Protein AF-A0A7C1WKR4-F1 (afdb_monomer_lite)

Foldseek 3Di:
DDDDDDDVVVVVVVVVCVVVVVVVVVVVVPLDPAAWELAQCVDPCCPDSNNPCLQQPDDPCGRLNSVCVPVVQLVVCCVVLADLLSVADPVCNRCLCQQQPTRPDHQDDRHAQSNQVSSPANGPVRDACVSRVQDQDAPSVVDDQCVQQVCCPPSYDDPPHDRRDDADNQPVSRDPDPLNPLAPDRLCVFQNRNDDSVHTDDDADPLAHCAALSVPDDPCVVAPCDDLRHNSNDPPDDPDDRDDPVVPDDDPDDPVVCVVQVHLCQQDPPNDNDSPRRLVRDDLVVVVVVVDRQDAPRRPDDPCVQDPPDPDDSCVVQPDDDLQPCCSPDPDLQNCPVPPDGQVVFAPSRGRPPTPCALVVCCVDPARQAACSSVDDQCLQQPAPDPSGRGHNPDTDDDPVVNADDLCPPVDDDDPQRNDPPPLVSFADPNGRVHGFQDLPDDAPPVRHRPPPTRDDDCPPHDDDADAPRVNDDPCLQPVVSPPPDPPNDRDDDDDPDDDLPPDDPVPRPPPQPPPDPVSRDPDLQLCPCVVPPPPLVQFADSNGRPGGPPDDAPVVVVDHQDAVRVVDDPCLQFPADDCDDDSDHRTDHSCVVQVDDPVAPVSNDPDQQQCPLVDFPAPVSVVQDHLCCQADSNGRVHGPDDDQCCRGPVAHADPVRVPDDPCLQFPAVVVVCVVPVDDPPDDHHRTHDQQDRAPVSRDPDLQVCLCCPPPVHPRVCCQAPSVGDGPDACCPHHPAHDDPVRVPDDPCLQFPWDQDPVRDTGTDPPDFDRDPCCRPNPPVPDDDDDDDD

Sequence (790 aa):
MSPGRVDPKLLLVLLSVAAVGWLIWSDLERTSPGPISRTHAAVAELRGSDGCEACHGTGADGMPNACKACHDEVAHDFEAVEGLHGLLDAKLAGDCGACHVEHHGLSFPLVTERSFELAGARGPEDFDHAVLEFELVGRHAELGCAECHEHADDPLLVEGTHRFVGFTQDCASCHEDPHEGRMVRGCAECHGQERPFEEVASFEHETVSLEGAHAGLSCSECHPAEGIHSVIELGATSDVTERGCEDCHESEHSPDFLASAGGCATCHAASDGDFGGHAERMPIASHAASGFALEAPHADLECAACHARAPASFEERFPGRSADACAVCHEDPHAGEFAPRACLECHARDAFRPSLFDVRDHDQTAFPLL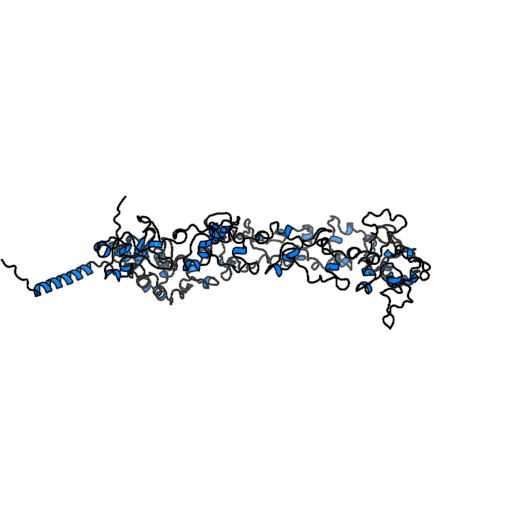DSHRDADCVACHERAQDDAPAEFWNTPTDCAACHADAHIGKLVASEAIPDPRDCSVCHRPTHFADVLGGPDAPLDREGGRDDRLPFLHDRDTAFALRGEHRDAACSACHPEHLRANEAGRRFGFAQRLGNAQALPPAARPVERDFTNCASCHIDPHWGVFDAVRGGCASCHTEDSFAAAADDFEHARSGFELTGAHARAECASCHPAVASPPEGARPFARASEVFPGPKDDCSTCHADPHGGAFRNATSELARESGGCARCHTTESFHDLANPFDHLAWTGYPLSPEHAELACVACHVPKERVARYLGGDPAVGISTHGPVAGRSCEDCHLDPHAGQFEDSPRGSDCARCHLDEGGLGFDHDRDSRFALDETHAKLSCDACHLPWPMADGSQVVRYRPLGTTCEACHGPVGRGRGEGGGR

Radius of gyration: 52.67 Å; chains: 1; bounding box: 110×67×175 Å

Structure (mmCIF, N/CA/C/O backbone):
data_AF-A0A7C1WKR4-F1
#
_entry.id   AF-A0A7C1WKR4-F1
#
loop_
_atom_site.group_PDB
_atom_site.id
_atom_site.type_symbol
_atom_site.label_atom_id
_atom_site.label_alt_id
_atom_site.label_comp_id
_atom_site.label_asym_id
_atom_site.label_entity_id
_atom_site.label_seq_id
_atom_site.pdbx_PDB_ins_code
_atom_site.Cartn_x
_atom_site.Cartn_y
_atom_site.Cartn_z
_atom_site.occupancy
_atom_site.B_iso_or_equiv
_atom_site.auth_seq_id
_atom_site.auth_comp_id
_atom_site.auth_asym_id
_atom_site.auth_atom_id
_atom_site.pdbx_PDB_model_num
ATOM 1 N N . MET A 1 1 ? -33.738 -16.006 108.420 1.00 40.41 1 MET A N 1
ATOM 2 C CA . MET A 1 1 ? -34.864 -16.102 107.467 1.00 40.41 1 MET A CA 1
ATOM 3 C C . MET A 1 1 ? -34.329 -16.819 106.239 1.00 40.41 1 MET A C 1
ATOM 5 O O . MET A 1 1 ? -33.486 -16.254 105.560 1.00 40.41 1 MET A O 1
ATOM 9 N N . SER A 1 2 ? -34.677 -18.095 106.048 1.00 45.25 2 SER A N 1
ATOM 10 C CA . SER A 1 2 ? -34.194 -18.881 104.902 1.00 45.25 2 SER A CA 1
ATOM 11 C C . SER A 1 2 ? -34.917 -18.438 103.628 1.00 45.25 2 SER A C 1
ATOM 13 O O . SER A 1 2 ? -36.146 -18.358 103.661 1.00 45.25 2 SER A O 1
ATOM 15 N N . PRO A 1 3 ? -34.204 -18.157 102.525 1.00 54.25 3 PRO A N 1
ATOM 16 C CA . PRO A 1 3 ? -34.841 -17.811 101.264 1.00 54.25 3 PRO A CA 1
ATOM 17 C C . PRO A 1 3 ? -35.570 -19.045 100.719 1.00 54.25 3 PRO A C 1
ATOM 19 O O . PRO A 1 3 ? -35.008 -20.142 100.650 1.00 54.25 3 PRO A O 1
ATOM 22 N N . GLY A 1 4 ? -36.855 -18.874 100.407 1.00 57.91 4 GLY A N 1
ATOM 23 C CA . GLY A 1 4 ? -37.711 -19.926 99.870 1.00 57.91 4 GLY A CA 1
ATOM 24 C C . GLY A 1 4 ? -37.169 -20.443 98.541 1.00 57.91 4 GLY A C 1
ATOM 25 O O . GLY A 1 4 ? -36.862 -19.664 97.642 1.00 57.91 4 GLY A O 1
ATOM 26 N N . ARG A 1 5 ? -37.041 -21.768 98.424 1.00 67.44 5 ARG A N 1
ATOM 27 C CA . ARG A 1 5 ? -36.711 -22.435 97.161 1.00 67.44 5 ARG A CA 1
ATOM 28 C C . ARG A 1 5 ? -37.882 -22.249 96.197 1.00 67.44 5 ARG A C 1
ATOM 30 O O . ARG A 1 5 ? -38.985 -22.701 96.489 1.00 67.44 5 ARG A O 1
ATOM 37 N N . VAL A 1 6 ? -37.635 -21.574 95.080 1.00 71.44 6 VAL A N 1
ATOM 38 C CA . VAL A 1 6 ? -38.601 -21.432 93.984 1.00 71.44 6 VAL A CA 1
ATOM 39 C C . VAL A 1 6 ? -38.794 -22.804 93.329 1.00 71.44 6 VAL A C 1
ATOM 41 O O . VAL A 1 6 ? -37.818 -23.524 93.117 1.00 71.44 6 VAL A O 1
ATOM 44 N N . ASP A 1 7 ? -40.044 -23.185 93.051 1.00 80.62 7 ASP A N 1
ATOM 45 C CA . ASP A 1 7 ? -40.374 -24.458 92.401 1.00 80.62 7 ASP A CA 1
ATOM 46 C C . ASP A 1 7 ? -39.732 -24.507 90.997 1.00 80.62 7 ASP A C 1
ATOM 48 O O . ASP A 1 7 ? -40.023 -23.637 90.167 1.00 80.62 7 ASP A O 1
ATOM 52 N N . PRO A 1 8 ? -38.872 -25.500 90.701 1.00 79.44 8 PRO A N 1
ATOM 53 C CA . PRO A 1 8 ? -38.199 -25.616 89.410 1.00 79.44 8 PRO A CA 1
ATOM 54 C C . PRO A 1 8 ? -39.169 -25.724 88.226 1.00 79.44 8 PRO A C 1
ATOM 56 O O . PRO A 1 8 ? -38.811 -25.318 87.123 1.00 79.44 8 PRO A O 1
ATOM 59 N N . LYS A 1 9 ? -40.408 -26.194 88.431 1.00 82.19 9 LYS A N 1
ATOM 60 C CA . LYS A 1 9 ? -41.439 -26.197 87.380 1.00 82.19 9 LYS A CA 1
ATOM 61 C C . LYS A 1 9 ? -41.908 -24.787 87.037 1.00 82.19 9 LYS A C 1
ATOM 63 O O . LYS A 1 9 ? -42.108 -24.481 85.867 1.00 82.19 9 LYS A O 1
ATOM 68 N N . LEU A 1 10 ? -42.041 -23.922 88.043 1.00 81.94 10 LEU A N 1
ATOM 69 C CA . LEU A 1 10 ? -42.400 -22.519 87.843 1.00 81.94 10 LEU A CA 1
ATOM 70 C C . LEU A 1 10 ? -41.280 -21.779 87.100 1.00 81.94 10 LEU A C 1
ATOM 72 O O . LEU A 1 10 ? -41.551 -20.978 86.213 1.00 81.94 10 LEU A O 1
ATOM 76 N N . LEU A 1 11 ? -40.023 -22.104 87.417 1.00 83.44 11 LEU A N 1
ATOM 77 C CA . LEU A 1 11 ? -38.851 -21.538 86.749 1.00 83.44 11 LEU A CA 1
ATOM 78 C C . LEU A 1 11 ? -38.791 -21.942 85.265 1.00 83.44 11 LEU A C 1
ATOM 80 O O . LEU A 1 11 ? -38.530 -21.104 84.411 1.00 83.44 11 LEU A O 1
ATOM 84 N N . LEU A 1 12 ? -39.107 -23.201 84.950 1.00 87.81 12 LEU A N 1
ATOM 85 C CA . LEU A 1 12 ? -39.159 -23.712 83.575 1.00 87.81 12 LEU A CA 1
ATOM 86 C C . LEU A 1 12 ? -40.286 -23.074 82.754 1.00 87.81 12 LEU A C 1
ATOM 88 O O . LEU A 1 12 ? -40.074 -22.722 81.595 1.00 87.81 12 LEU A O 1
ATOM 92 N N . VAL A 1 13 ? -41.462 -22.875 83.356 1.00 90.50 13 VAL A N 1
ATOM 93 C CA . VAL A 1 13 ? -42.577 -22.164 82.709 1.00 90.50 13 VAL A CA 1
ATOM 94 C C . VAL A 1 13 ? -42.207 -20.704 82.451 1.00 90.50 13 VAL A C 1
ATOM 96 O O . VAL A 1 13 ? -42.416 -20.221 81.344 1.00 90.50 13 VAL A O 1
ATOM 99 N N . LEU A 1 14 ? -41.598 -20.015 83.421 1.00 89.44 14 LEU A N 1
ATOM 100 C CA . LEU A 1 14 ? -41.166 -18.624 83.252 1.00 89.44 14 LEU A CA 1
ATOM 101 C C . LEU A 1 14 ? -40.075 -18.478 82.185 1.00 89.44 14 LEU A C 1
ATOM 103 O O . LEU A 1 14 ? -40.154 -17.564 81.372 1.00 89.44 14 LEU A O 1
ATOM 107 N N . LEU A 1 15 ? -39.107 -19.396 82.133 1.00 90.31 15 LEU A N 1
ATOM 108 C CA . LEU A 1 15 ? -38.083 -19.413 81.085 1.00 90.31 15 LEU A CA 1
ATOM 109 C C . LEU A 1 15 ? -38.676 -19.713 79.705 1.00 90.31 15 LEU A C 1
ATOM 111 O O . LEU A 1 15 ? -38.267 -19.100 78.727 1.00 90.31 15 LEU A O 1
ATOM 115 N N . SER A 1 16 ? -39.664 -20.605 79.621 1.00 88.69 16 SER A N 1
ATOM 116 C CA . SER A 1 16 ? -40.334 -20.924 78.353 1.00 88.69 16 SER A CA 1
ATOM 117 C C . SER A 1 16 ? -41.173 -19.748 77.851 1.00 88.69 16 SER A C 1
ATOM 119 O O . SER A 1 16 ? -41.120 -19.416 76.673 1.00 88.69 16 SER A O 1
ATOM 121 N N . VAL A 1 17 ? -41.903 -19.070 78.743 1.00 93.44 17 VAL A N 1
ATOM 122 C CA . VAL A 1 17 ? -42.664 -17.857 78.404 1.00 93.44 17 VAL A CA 1
ATOM 123 C C . VAL A 1 17 ? -41.726 -16.712 78.026 1.00 93.44 17 VAL A C 1
ATOM 125 O O . VAL A 1 17 ? -42.016 -15.996 77.075 1.00 93.44 17 VAL A O 1
ATOM 128 N N . ALA A 1 18 ? -40.587 -16.562 78.706 1.00 90.50 18 ALA A N 1
ATOM 129 C CA . ALA A 1 18 ? -39.575 -15.575 78.343 1.00 90.50 18 ALA A CA 1
ATOM 130 C C . ALA A 1 18 ? -38.926 -15.884 76.985 1.00 90.50 18 ALA A C 1
ATOM 132 O O . ALA A 1 18 ? -38.740 -14.971 76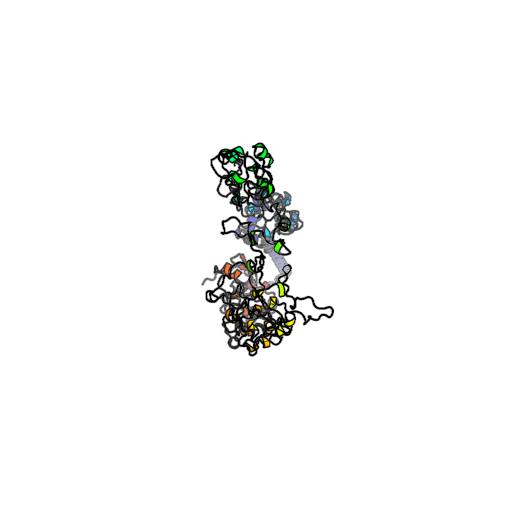.192 1.00 90.50 18 ALA A O 1
ATOM 133 N N . ALA A 1 19 ? -38.639 -17.154 76.682 1.00 90.94 19 ALA A N 1
ATOM 134 C CA . ALA A 1 19 ? -38.088 -17.566 75.393 1.00 90.94 19 ALA A CA 1
ATOM 135 C C . ALA A 1 19 ? -39.089 -17.360 74.247 1.00 90.94 19 ALA A C 1
ATOM 137 O O . ALA A 1 19 ? -38.728 -16.810 73.215 1.00 90.94 19 ALA A O 1
ATOM 138 N N . VAL A 1 20 ? -40.359 -17.734 74.437 1.00 90.44 20 VAL A N 1
ATOM 139 C CA . VAL A 1 20 ? -41.420 -17.478 73.447 1.00 90.44 20 VAL A CA 1
ATOM 140 C C . VAL A 1 20 ? -41.670 -15.978 73.297 1.00 90.44 20 VAL A C 1
ATOM 142 O O . VAL A 1 20 ? -41.800 -15.496 72.180 1.00 90.44 20 VAL A O 1
ATOM 145 N N . GLY A 1 21 ? -41.673 -15.223 74.398 1.00 90.38 21 GLY A N 1
ATOM 146 C CA . GLY A 1 21 ? -41.769 -13.765 74.369 1.00 90.38 21 GLY A CA 1
ATOM 147 C C . GLY A 1 21 ? -40.599 -13.114 73.630 1.00 90.38 21 GLY A C 1
ATOM 148 O O . GLY A 1 21 ? -40.821 -12.192 72.857 1.00 90.38 21 GLY A O 1
ATOM 149 N N . TRP A 1 22 ? -39.378 -13.628 73.805 1.00 84.56 22 TRP A N 1
ATOM 150 C CA . TRP A 1 22 ? -38.188 -13.171 73.087 1.00 84.56 22 TRP A CA 1
ATOM 151 C C . TRP A 1 22 ? -38.237 -13.523 71.598 1.00 84.56 22 TRP A C 1
ATOM 153 O O . TRP A 1 22 ? -37.890 -12.686 70.778 1.00 84.56 22 TRP A O 1
ATOM 163 N N . LEU A 1 23 ? -38.726 -14.711 71.234 1.00 80.06 23 LEU A N 1
ATOM 164 C CA . LEU A 1 23 ? -38.919 -15.090 69.831 1.00 80.06 23 LEU A CA 1
ATOM 165 C C . LEU A 1 23 ? -39.995 -14.236 69.152 1.00 80.06 23 LEU A C 1
ATOM 167 O O . LEU A 1 23 ? -39.777 -13.779 68.040 1.00 80.06 23 LEU A O 1
ATOM 171 N N . ILE A 1 24 ? -41.119 -13.973 69.826 1.00 80.12 24 ILE A N 1
ATOM 172 C CA . ILE A 1 24 ? -42.172 -13.082 69.314 1.00 80.12 24 ILE A CA 1
ATOM 173 C C . ILE A 1 24 ? -41.640 -11.652 69.178 1.00 80.12 24 ILE A C 1
ATOM 175 O O . ILE A 1 24 ? -41.894 -11.002 68.174 1.00 80.12 24 ILE A O 1
ATOM 179 N N . TRP A 1 25 ? -40.884 -11.161 70.160 1.00 78.50 25 TRP A N 1
ATOM 180 C CA . TRP A 1 25 ? -40.265 -9.838 70.093 1.00 78.50 25 TRP A CA 1
ATOM 181 C C . TRP A 1 25 ? -39.230 -9.747 68.962 1.00 78.50 25 TRP A C 1
ATOM 183 O O . TRP A 1 25 ? -39.280 -8.808 68.179 1.00 78.50 25 TRP A O 1
ATOM 193 N N . SER A 1 26 ? -38.378 -10.764 68.800 1.00 69.88 26 SER A N 1
ATOM 194 C CA . SER A 1 26 ? -37.394 -10.841 67.716 1.00 69.88 26 SER A CA 1
ATOM 195 C C . SER A 1 26 ? -38.035 -10.947 66.331 1.00 69.88 26 SER A C 1
ATOM 197 O O . SER A 1 26 ? -37.458 -10.442 65.374 1.00 69.88 26 SER A O 1
ATOM 199 N N . ASP A 1 27 ? -39.185 -11.611 66.202 1.00 69.88 27 ASP A N 1
ATOM 200 C CA . ASP A 1 27 ? -39.934 -11.710 64.944 1.00 69.88 27 ASP A CA 1
ATOM 201 C C . ASP A 1 27 ? -40.636 -10.386 64.610 1.00 69.88 27 ASP A C 1
ATOM 203 O O . ASP A 1 27 ? -40.574 -9.922 63.477 1.00 69.88 27 ASP A O 1
ATOM 207 N N . LEU A 1 28 ? -41.196 -9.708 65.619 1.00 69.44 28 LEU A N 1
ATOM 208 C CA . LEU A 1 28 ? -41.758 -8.359 65.482 1.00 69.44 28 LEU A CA 1
ATOM 209 C C . LEU A 1 28 ? -40.693 -7.287 65.183 1.00 69.44 28 LEU A C 1
ATOM 211 O O . LEU A 1 28 ? -41.037 -6.228 64.664 1.00 69.44 28 LEU A O 1
ATOM 215 N N . GLU A 1 29 ? -39.420 -7.550 65.490 1.00 64.50 29 GLU A N 1
ATOM 216 C CA . GLU A 1 29 ? -38.280 -6.687 65.150 1.00 64.50 29 GLU A CA 1
ATOM 217 C C . GLU A 1 29 ? -37.620 -7.025 63.798 1.00 64.50 29 GLU A C 1
ATOM 219 O O . GLU A 1 29 ? -36.770 -6.261 63.335 1.00 64.50 29 GLU A O 1
ATOM 224 N N . ARG A 1 30 ? -37.998 -8.123 63.117 1.00 59.72 30 ARG A N 1
ATOM 225 C CA . ARG A 1 30 ? -37.517 -8.397 61.749 1.00 59.72 30 ARG A CA 1
ATOM 226 C C . ARG A 1 30 ? -38.228 -7.478 60.758 1.00 59.72 30 ARG A C 1
ATOM 228 O O . ARG A 1 30 ? -39.345 -7.742 60.333 1.00 59.72 30 ARG A O 1
ATOM 235 N N . THR A 1 31 ? -37.539 -6.419 60.348 1.00 63.53 31 THR A N 1
ATOM 236 C CA . THR A 1 31 ? -38.039 -5.412 59.398 1.00 63.53 31 THR A CA 1
ATOM 237 C C . THR A 1 31 ? -37.818 -5.769 57.922 1.00 63.53 31 THR A C 1
ATOM 239 O O . THR A 1 31 ? -38.382 -5.106 57.061 1.00 63.53 31 THR A O 1
ATOM 242 N N . SER A 1 32 ? -37.040 -6.815 57.600 1.00 68.31 32 SER A N 1
ATOM 243 C CA . SER A 1 32 ? -36.765 -7.239 56.215 1.00 68.31 32 SER A CA 1
ATOM 244 C C . SER A 1 32 ? -36.593 -8.768 56.069 1.00 68.31 32 SER A C 1
ATOM 246 O O . SER A 1 32 ? -36.019 -9.401 56.968 1.00 68.31 32 SER A O 1
ATOM 248 N N . PRO A 1 33 ? -37.036 -9.382 54.946 1.00 73.94 33 PRO A N 1
ATOM 249 C CA . PRO A 1 33 ? -36.827 -10.804 54.639 1.00 73.94 33 PRO A CA 1
ATOM 250 C C . PRO A 1 33 ? -35.350 -11.213 54.493 1.00 73.94 33 PRO A C 1
ATOM 252 O O . PRO A 1 33 ? -35.004 -12.360 54.781 1.00 73.94 33 PRO A O 1
ATOM 255 N N . GLY A 1 34 ? -34.479 -10.280 54.090 1.00 79.06 34 GLY A N 1
ATOM 256 C CA . GLY A 1 34 ? -33.060 -10.509 53.799 1.00 79.06 34 GLY A CA 1
ATOM 257 C C . GLY A 1 34 ? -32.355 -9.246 53.273 1.00 79.06 34 GLY A C 1
ATOM 258 O O . GLY A 1 34 ? -33.020 -8.233 53.032 1.00 79.06 34 GLY A O 1
ATOM 259 N N . PRO A 1 35 ? -31.014 -9.253 53.121 1.00 84.00 35 PRO A N 1
ATOM 260 C CA . PRO A 1 35 ? -30.279 -8.115 52.573 1.00 84.00 35 PRO A CA 1
ATOM 261 C C . PRO A 1 35 ? -30.645 -7.892 51.106 1.00 84.00 35 PRO A C 1
ATOM 263 O O . PRO A 1 35 ? -30.761 -8.859 50.354 1.00 84.00 35 PRO A O 1
ATOM 266 N N . ILE A 1 36 ? -30.777 -6.630 50.710 1.00 87.44 36 ILE A N 1
ATOM 267 C CA . ILE A 1 36 ? -30.980 -6.256 49.309 1.00 87.44 36 ILE A CA 1
ATOM 268 C C . ILE A 1 36 ? -29.680 -6.390 48.491 1.00 87.44 36 ILE A C 1
ATOM 270 O O . ILE A 1 36 ? -28.592 -6.512 49.064 1.00 87.44 36 ILE A O 1
ATOM 274 N N . SER A 1 37 ? -29.800 -6.392 47.167 1.00 87.62 37 SER A N 1
ATOM 275 C CA . SER A 1 37 ? -28.725 -6.488 46.181 1.00 87.62 37 SER A CA 1
ATOM 276 C C . SER A 1 37 ? -27.714 -5.346 46.318 1.00 87.62 37 SER A C 1
ATOM 278 O O . SER A 1 37 ? -28.018 -4.281 46.862 1.00 87.62 37 SER A O 1
ATOM 280 N N . ARG A 1 38 ? -26.484 -5.545 45.822 1.00 86.31 38 ARG A N 1
ATOM 281 C CA . ARG A 1 38 ? -25.413 -4.532 45.900 1.00 86.31 38 ARG A CA 1
ATOM 282 C C . ARG A 1 38 ? -25.806 -3.208 45.250 1.00 86.31 38 ARG A C 1
ATOM 284 O O . ARG A 1 38 ? -25.469 -2.167 45.803 1.00 86.31 38 ARG A O 1
ATOM 291 N N . THR A 1 39 ? -26.529 -3.256 44.134 1.00 84.12 39 THR A N 1
ATOM 292 C CA . THR A 1 39 ? -26.962 -2.073 43.384 1.00 84.12 39 THR A CA 1
ATOM 293 C C . THR A 1 39 ? -27.892 -1.196 44.216 1.00 84.12 39 THR A C 1
ATOM 295 O O . THR A 1 39 ? -27.585 -0.032 44.449 1.00 84.12 39 THR A O 1
ATOM 298 N N . HIS A 1 40 ? -28.966 -1.753 44.782 1.00 87.25 40 HIS A N 1
ATOM 299 C CA . HIS A 1 40 ? -29.864 -0.970 45.638 1.00 87.25 40 HIS A CA 1
ATOM 300 C C . HIS A 1 40 ? -29.247 -0.644 47.003 1.00 87.25 40 HIS A C 1
ATOM 302 O O . HIS A 1 40 ? -29.483 0.430 47.548 1.00 87.25 40 HIS A O 1
ATOM 308 N N . ALA A 1 41 ? -28.390 -1.516 47.545 1.00 86.06 41 ALA A N 1
ATOM 309 C CA . ALA A 1 41 ? -27.642 -1.225 48.767 1.00 86.06 41 ALA A CA 1
ATOM 310 C C . ALA A 1 41 ? -26.617 -0.088 48.592 1.00 86.06 41 ALA A C 1
ATOM 312 O O . ALA A 1 41 ? -26.145 0.457 49.595 1.00 86.06 41 ALA A O 1
ATOM 313 N N . ALA A 1 42 ? -26.234 0.274 47.364 1.00 83.56 42 ALA A N 1
ATOM 314 C CA . ALA A 1 42 ? -25.363 1.416 47.098 1.00 83.56 42 ALA A CA 1
ATOM 315 C C . ALA A 1 42 ? -26.076 2.758 47.355 1.00 83.56 42 ALA A C 1
ATOM 317 O O . ALA A 1 42 ? -25.427 3.695 47.823 1.00 83.56 42 ALA A O 1
ATOM 318 N N . VAL A 1 43 ? -27.400 2.812 47.171 1.00 84.50 43 VAL A N 1
ATOM 319 C CA . VAL A 1 43 ? -28.240 4.001 47.383 1.00 84.50 43 VAL A CA 1
ATOM 320 C C . VAL A 1 43 ? -28.456 4.229 48.880 1.00 84.50 43 VAL A C 1
ATOM 322 O O . VAL A 1 43 ? -28.968 3.362 49.590 1.00 84.50 43 VAL A O 1
ATOM 325 N N . ALA A 1 44 ? -28.031 5.384 49.395 1.00 80.94 44 ALA A N 1
ATOM 326 C CA . ALA A 1 44 ? -27.998 5.646 50.833 1.00 80.94 44 ALA A CA 1
ATOM 327 C C . ALA A 1 44 ? -29.402 5.695 51.463 1.00 80.94 44 ALA A C 1
ATOM 329 O O . ALA A 1 44 ? -29.584 5.242 52.592 1.00 80.94 44 ALA A O 1
ATOM 330 N N . GLU A 1 45 ? -30.381 6.190 50.712 1.00 79.38 45 GLU A N 1
ATOM 331 C CA . GLU A 1 45 ? -31.787 6.370 51.076 1.00 79.38 45 GLU A CA 1
ATOM 332 C C . GLU A 1 45 ? -32.525 5.033 51.238 1.00 79.38 45 GLU A C 1
ATOM 334 O O . GLU A 1 45 ? -33.500 4.946 51.983 1.00 79.38 45 GLU A O 1
ATOM 339 N N . LEU A 1 46 ? -32.029 3.975 50.590 1.00 80.56 46 LEU A N 1
ATOM 340 C CA . LEU A 1 46 ? -32.592 2.624 50.656 1.00 80.56 46 LEU A CA 1
ATOM 341 C C . LEU A 1 46 ? -31.966 1.777 51.781 1.00 80.56 46 LEU A C 1
ATOM 343 O O . LEU A 1 46 ? -32.368 0.634 52.011 1.00 80.56 46 LEU A O 1
ATOM 347 N N . ARG A 1 47 ? -30.981 2.316 52.518 1.00 69.75 47 ARG A N 1
ATOM 348 C CA . ARG A 1 47 ? -30.296 1.602 53.607 1.00 69.75 47 ARG A CA 1
ATOM 349 C C . ARG A 1 47 ? -31.071 1.700 54.923 1.00 69.75 47 ARG A C 1
ATOM 351 O O . ARG A 1 47 ? -31.135 2.756 55.543 1.00 69.75 47 ARG A O 1
ATOM 358 N N . GLY A 1 48 ? -31.519 0.556 55.439 1.00 65.19 48 GLY A N 1
ATOM 359 C CA . GLY A 1 48 ? -32.085 0.432 56.791 1.00 65.19 48 GLY A CA 1
ATOM 360 C C . GLY A 1 48 ? -33.601 0.227 56.809 1.00 65.19 48 GLY A C 1
ATOM 361 O O . GLY A 1 48 ? -34.215 -0.007 55.776 1.00 65.19 48 GLY A O 1
ATOM 362 N N . SER A 1 49 ? -34.204 0.270 58.001 1.00 64.88 49 SER A N 1
ATOM 363 C CA . SER A 1 49 ? -35.640 -0.003 58.202 1.00 64.88 49 SER A CA 1
ATOM 364 C C . SER A 1 49 ? -36.570 1.052 57.605 1.00 64.88 49 SER A C 1
ATOM 366 O O . SER A 1 49 ? -37.735 0.762 57.360 1.00 64.88 49 SER A O 1
ATOM 368 N N . ASP A 1 50 ? -36.064 2.265 57.386 1.00 66.06 50 ASP A N 1
ATOM 369 C CA . ASP A 1 50 ? -36.876 3.410 56.965 1.00 66.06 50 ASP A CA 1
ATOM 370 C C . ASP A 1 50 ? -37.018 3.477 55.431 1.00 66.06 50 ASP A C 1
ATOM 372 O O . ASP A 1 50 ? -37.928 4.123 54.922 1.00 66.06 50 ASP A O 1
ATOM 376 N N . GLY A 1 51 ? -36.163 2.757 54.690 1.00 76.50 51 GLY A N 1
ATOM 377 C CA . GLY A 1 51 ? -36.188 2.673 53.224 1.00 76.50 51 GLY A CA 1
ATOM 378 C C . GLY A 1 51 ? -37.177 1.644 52.663 1.00 76.50 51 GLY A C 1
ATOM 379 O O . GLY A 1 51 ? -37.381 1.587 51.455 1.00 76.50 51 GLY A O 1
ATOM 380 N N . CYS A 1 52 ? -37.823 0.830 53.508 1.00 80.88 52 CYS A N 1
ATOM 381 C CA . CYS A 1 52 ? -38.752 -0.215 53.058 1.00 80.88 52 CYS A CA 1
ATOM 382 C C . CYS A 1 52 ? -39.944 0.361 52.278 1.00 80.88 52 CYS A C 1
ATOM 384 O O . CYS A 1 52 ? -40.379 -0.213 51.281 1.00 80.88 52 CYS A O 1
ATOM 386 N N . GLU A 1 53 ? -40.457 1.512 52.715 1.00 82.94 53 GLU A N 1
ATOM 387 C CA . GLU A 1 53 ? -41.572 2.199 52.061 1.00 82.94 53 GLU A CA 1
ATOM 388 C C . GLU A 1 53 ? -41.193 2.723 50.667 1.00 82.94 53 GLU A C 1
ATOM 390 O O . GLU A 1 53 ? -42.038 2.737 49.777 1.00 82.94 53 GLU A O 1
ATOM 395 N N . ALA A 1 54 ? -39.920 3.069 50.444 1.00 85.06 54 ALA A N 1
ATOM 396 C CA . ALA A 1 54 ? -39.441 3.565 49.155 1.00 85.06 54 ALA A CA 1
ATOM 397 C C . ALA A 1 54 ? -39.510 2.500 48.049 1.00 85.06 54 ALA A C 1
ATOM 399 O O . ALA A 1 54 ? -39.763 2.844 46.902 1.00 85.06 54 ALA A O 1
ATOM 400 N N . CYS A 1 55 ? -39.352 1.214 48.390 1.00 83.94 55 CYS A N 1
ATOM 401 C CA . CYS A 1 55 ? -39.473 0.114 47.427 1.00 83.94 55 CYS A CA 1
ATOM 402 C C . CYS A 1 55 ? -40.877 -0.507 47.400 1.00 83.94 55 CYS A C 1
ATOM 404 O O . CYS A 1 55 ? -41.329 -0.967 46.358 1.00 83.94 55 CYS A O 1
ATOM 406 N N . HIS A 1 56 ? -41.584 -0.557 48.533 1.00 85.56 56 HIS A N 1
ATOM 407 C CA . HIS A 1 56 ? -42.906 -1.193 48.617 1.00 85.56 56 HIS A CA 1
ATOM 408 C C . HIS A 1 56 ? -44.075 -0.239 48.311 1.00 85.56 56 HIS A C 1
ATOM 410 O O . HIS A 1 56 ? -45.186 -0.709 48.041 1.00 85.56 56 HIS A O 1
ATOM 416 N N . GLY A 1 57 ? -43.835 1.075 48.341 1.00 83.25 57 GLY A N 1
ATOM 417 C CA . GLY A 1 57 ? -44.850 2.116 48.198 1.00 83.25 57 GLY A CA 1
ATOM 418 C C . GLY A 1 57 ? -45.807 2.208 49.395 1.00 83.25 57 GLY A C 1
ATOM 419 O O . GLY A 1 57 ? -45.710 1.457 50.368 1.00 83.25 57 GLY A O 1
ATOM 420 N N . THR A 1 58 ? -46.785 3.117 49.311 1.00 76.88 58 THR A N 1
ATOM 421 C CA . THR A 1 58 ? -47.889 3.225 50.281 1.00 76.88 58 THR A CA 1
ATOM 422 C C . THR A 1 58 ? -49.257 3.142 49.620 1.00 76.88 58 THR A C 1
ATOM 424 O O . THR A 1 58 ? -49.479 3.609 48.507 1.00 76.88 58 THR A O 1
ATOM 427 N N . GLY A 1 59 ? -50.226 2.557 50.330 1.00 69.44 59 GLY A N 1
ATOM 428 C CA . GLY A 1 59 ? -51.627 2.589 49.913 1.00 69.44 59 GLY A CA 1
ATOM 429 C C . GLY A 1 59 ? -51.907 1.835 48.607 1.00 69.44 59 GLY A C 1
ATOM 430 O O . GLY A 1 59 ? -51.634 0.641 48.513 1.00 69.44 59 GLY A O 1
ATOM 431 N N . ALA A 1 60 ? -52.542 2.511 47.645 1.00 61.38 60 ALA A N 1
ATOM 432 C CA . ALA A 1 60 ? -53.024 1.914 46.395 1.00 61.38 60 ALA A CA 1
ATOM 433 C C . ALA A 1 60 ? -51.972 1.878 45.270 1.00 61.38 60 ALA A C 1
ATOM 435 O O . ALA A 1 60 ? -52.200 1.191 44.276 1.00 61.38 60 ALA A O 1
ATOM 436 N N . ASP A 1 61 ? -50.848 2.585 45.425 1.00 66.06 61 ASP A N 1
ATOM 437 C CA . ASP A 1 61 ? -49.835 2.729 44.374 1.00 66.06 61 ASP A CA 1
ATOM 438 C C . ASP A 1 61 ? -48.964 1.468 44.229 1.00 66.06 61 ASP A C 1
ATOM 440 O O . ASP A 1 61 ? -48.579 1.119 43.116 1.00 66.06 61 ASP A O 1
ATOM 444 N N . GLY A 1 62 ? -48.741 0.728 45.323 1.00 80.81 62 GLY A N 1
ATOM 445 C CA . GLY A 1 62 ? -48.050 -0.568 45.331 1.00 80.81 62 GLY A CA 1
ATOM 446 C C . GLY A 1 62 ? -46.577 -0.534 44.886 1.00 80.81 62 GLY A C 1
ATOM 447 O O . GLY A 1 62 ? -46.062 0.463 44.384 1.00 80.81 62 GLY A O 1
ATOM 448 N N . MET A 1 63 ? -45.891 -1.666 45.055 1.00 85.38 63 MET A N 1
ATOM 449 C CA . MET A 1 63 ? -44.470 -1.836 44.716 1.00 85.38 63 MET A CA 1
ATOM 450 C C . MET A 1 63 ? -44.116 -1.519 43.246 1.00 85.38 63 MET A C 1
ATOM 452 O O . MET A 1 63 ? -43.109 -0.851 43.030 1.00 85.38 63 MET A O 1
ATOM 456 N N . PRO A 1 64 ? -44.915 -1.895 42.223 1.00 87.06 64 PRO A N 1
ATOM 457 C CA . PRO A 1 64 ? -44.551 -1.621 40.828 1.00 87.06 64 PRO A CA 1
ATOM 458 C C . PRO A 1 64 ? -44.384 -0.130 40.509 1.00 87.06 64 PRO A C 1
ATOM 460 O O . PRO A 1 64 ? -43.486 0.247 39.760 1.00 87.06 64 PRO A O 1
ATOM 463 N N . ASN A 1 65 ? -45.221 0.739 41.085 1.00 87.00 65 ASN A N 1
ATOM 464 C CA . ASN A 1 65 ? -45.090 2.183 40.875 1.00 87.00 65 ASN A CA 1
ATOM 465 C C . ASN A 1 65 ? -43.944 2.782 41.697 1.00 87.00 65 ASN A C 1
ATOM 467 O O . ASN A 1 65 ? -43.304 3.719 41.232 1.00 87.00 65 ASN A O 1
ATOM 471 N N . ALA A 1 66 ? -43.649 2.220 42.873 1.00 88.50 66 ALA A N 1
ATOM 472 C CA . ALA A 1 66 ? -42.501 2.625 43.676 1.00 88.50 66 ALA A CA 1
ATOM 473 C C . ALA A 1 66 ? -41.170 2.341 42.953 1.00 88.50 66 ALA A C 1
ATOM 475 O O . ALA A 1 66 ? -40.308 3.211 42.908 1.00 88.50 66 ALA A O 1
ATOM 476 N N . CYS A 1 67 ? -41.035 1.181 42.294 1.00 89.06 67 CYS A N 1
ATOM 477 C CA . CYS A 1 67 ? -39.867 0.879 41.459 1.00 89.06 67 CYS A CA 1
ATOM 478 C C . CYS A 1 67 ? -39.720 1.874 40.294 1.00 89.06 67 CYS A C 1
ATOM 480 O O . CYS A 1 67 ? -38.651 2.443 40.091 1.00 89.06 67 CYS A O 1
ATOM 482 N N . LYS A 1 68 ? -40.804 2.126 39.551 1.00 89.69 68 LYS A N 1
ATOM 483 C CA . LYS A 1 68 ? -40.798 3.048 38.402 1.00 89.69 68 LYS A CA 1
ATOM 484 C C . LYS A 1 68 ? -40.480 4.498 38.774 1.00 89.69 68 LYS A C 1
ATOM 486 O O . LYS A 1 68 ? -39.980 5.222 37.934 1.00 89.69 68 LYS A O 1
ATOM 491 N N . ALA A 1 69 ? -40.731 4.913 40.016 1.00 88.31 69 ALA A N 1
ATOM 492 C CA . ALA A 1 69 ? -40.415 6.266 40.473 1.00 88.31 69 ALA A CA 1
ATOM 493 C C . ALA A 1 69 ? -38.904 6.550 40.593 1.00 88.31 69 ALA A C 1
ATOM 495 O O . ALA A 1 69 ? -38.522 7.709 40.735 1.00 88.31 69 ALA A O 1
ATOM 496 N N . CYS A 1 70 ? -38.063 5.510 40.600 1.00 87.38 70 CYS A N 1
ATOM 497 C CA . CYS A 1 70 ? -36.604 5.646 40.562 1.00 87.38 70 CYS A CA 1
ATOM 498 C C . CYS A 1 70 ? -35.983 5.066 39.282 1.00 87.38 70 CYS A C 1
ATOM 500 O O . CYS A 1 70 ? -34.860 5.421 38.943 1.00 87.38 70 CYS A O 1
ATOM 502 N N . HIS A 1 71 ? -36.686 4.172 38.584 1.00 89.44 71 HIS A N 1
ATOM 503 C CA . HIS A 1 71 ? -36.257 3.599 37.309 1.00 89.44 71 HIS A CA 1
ATOM 504 C C . HIS A 1 71 ? -36.977 4.284 36.146 1.00 89.44 71 HIS A C 1
ATOM 506 O O . HIS A 1 71 ? -37.823 3.672 35.493 1.00 89.44 71 HIS A O 1
ATOM 512 N N . ASP A 1 72 ? -36.639 5.552 35.909 1.00 87.75 72 ASP A N 1
ATOM 513 C CA . ASP A 1 72 ? -37.325 6.424 34.947 1.00 87.75 72 ASP A CA 1
ATOM 514 C C . ASP A 1 72 ? -37.336 5.853 33.517 1.00 87.75 72 ASP A C 1
ATOM 516 O O . ASP A 1 72 ? -38.358 5.929 32.843 1.00 87.75 72 ASP A O 1
ATOM 520 N N . GLU A 1 73 ? -36.255 5.207 33.066 1.00 86.06 73 GLU A N 1
ATOM 521 C CA . GLU A 1 73 ? -36.208 4.528 31.756 1.00 86.06 73 GLU A CA 1
ATOM 522 C C . GLU A 1 73 ? -37.196 3.363 31.669 1.00 86.06 73 GLU A C 1
ATOM 524 O O . GLU A 1 73 ? -37.923 3.224 30.694 1.00 86.06 73 GLU A O 1
ATOM 529 N N . VAL A 1 74 ? -37.281 2.546 32.720 1.00 88.94 74 VAL A N 1
ATOM 530 C CA . VAL A 1 74 ? -38.233 1.429 32.768 1.00 88.94 74 VAL A CA 1
ATOM 531 C C . VAL A 1 74 ? -39.662 1.965 32.846 1.00 88.94 74 VAL A C 1
ATOM 533 O O . VAL A 1 74 ? -40.577 1.403 32.249 1.00 88.94 74 VAL A O 1
ATOM 536 N N . ALA A 1 75 ? -39.877 3.061 33.577 1.00 90.50 75 ALA A N 1
ATOM 537 C CA . ALA A 1 75 ? -41.159 3.749 33.594 1.00 90.50 75 ALA A CA 1
ATOM 538 C C . ALA A 1 75 ? -41.536 4.250 32.194 1.00 90.50 75 ALA A C 1
ATOM 540 O O . ALA A 1 75 ? -42.680 4.066 31.778 1.00 90.50 75 ALA A O 1
ATOM 541 N N . HIS A 1 76 ? -40.566 4.808 31.468 1.00 88.94 76 HIS A N 1
ATOM 542 C CA . HIS A 1 76 ? -40.728 5.256 30.095 1.00 88.94 76 HIS A CA 1
ATOM 543 C C . HIS A 1 76 ? -41.088 4.105 29.150 1.00 88.94 76 HIS A C 1
ATOM 545 O O . HIS A 1 76 ? -42.086 4.237 28.448 1.00 88.94 76 HIS A O 1
ATOM 551 N N . ASP A 1 77 ? -40.386 2.965 29.198 1.00 88.75 77 ASP A N 1
ATOM 552 C CA . ASP A 1 77 ? -40.713 1.759 28.415 1.00 88.75 77 ASP A CA 1
ATOM 553 C C . ASP A 1 77 ? -42.201 1.383 28.565 1.00 88.75 77 ASP A C 1
ATOM 555 O O . ASP A 1 77 ? -42.918 1.161 27.587 1.00 88.75 77 ASP A O 1
ATOM 559 N N . PHE A 1 78 ? -42.711 1.369 29.804 1.00 88.44 78 PHE A N 1
ATOM 560 C CA . PHE A 1 78 ? -44.121 1.070 30.080 1.00 88.44 78 PHE A CA 1
ATOM 561 C C . PHE A 1 78 ? -45.097 2.133 29.555 1.00 88.44 78 PHE A C 1
ATOM 563 O O . PHE A 1 78 ? -46.214 1.790 29.166 1.00 88.44 78 PHE A O 1
ATOM 570 N N . GLU A 1 79 ? -44.727 3.413 29.597 1.00 89.88 79 GLU A N 1
ATOM 571 C CA . GLU A 1 79 ? -45.575 4.520 29.136 1.00 89.88 79 GLU A CA 1
ATOM 572 C C . GLU A 1 79 ? -45.609 4.634 27.609 1.00 89.88 79 GLU A C 1
ATOM 574 O O . GLU A 1 79 ? -46.676 4.875 27.038 1.00 89.88 79 GLU A O 1
ATOM 579 N N . ALA A 1 80 ? -44.458 4.445 26.964 1.00 87.88 80 ALA A N 1
ATOM 580 C CA . ALA A 1 80 ? -44.291 4.462 25.516 1.00 87.88 80 ALA A CA 1
ATOM 581 C C . ALA A 1 80 ? -44.781 3.162 24.858 1.00 87.88 80 ALA A C 1
ATOM 583 O O . ALA A 1 80 ? -45.153 3.179 23.687 1.00 87.88 80 ALA A O 1
ATOM 584 N N . VAL A 1 81 ? -44.880 2.067 25.626 1.00 87.38 81 VAL A N 1
ATOM 585 C CA . VAL A 1 81 ? -45.122 0.707 25.110 1.00 87.38 81 VAL A CA 1
ATOM 586 C C . VAL A 1 81 ? -43.988 0.298 24.163 1.00 87.38 81 VAL A C 1
ATOM 588 O O . VAL A 1 81 ? -44.206 -0.240 23.081 1.00 87.38 81 VAL A O 1
ATOM 591 N N . GLU A 1 82 ? -42.764 0.584 24.593 1.00 85.31 82 GLU A N 1
ATOM 592 C CA . GLU A 1 82 ? -41.523 0.346 23.859 1.00 85.31 82 GLU A CA 1
ATOM 593 C C . GLU A 1 82 ? -40.544 -0.440 24.743 1.00 85.31 82 GLU A C 1
ATOM 595 O O . GLU A 1 82 ? -40.732 -0.567 25.958 1.00 85.31 82 GLU A O 1
ATOM 600 N N . GLY A 1 83 ? -39.514 -1.022 24.126 1.00 85.69 83 GLY A N 1
ATOM 601 C CA . GLY A 1 83 ? -38.535 -1.845 24.831 1.00 85.69 83 GLY A CA 1
ATOM 602 C C . GLY A 1 83 ? -39.129 -3.126 25.430 1.00 85.69 83 GLY A C 1
ATOM 603 O O . GLY A 1 83 ? -40.306 -3.455 25.264 1.00 85.69 83 GLY A O 1
ATOM 604 N N . LEU A 1 84 ? -38.297 -3.898 26.135 1.00 88.25 84 LEU A N 1
ATOM 605 C CA . LEU A 1 84 ? -38.738 -5.189 26.668 1.00 88.25 84 LEU A CA 1
ATOM 606 C C . LEU A 1 84 ? -39.866 -5.015 27.681 1.00 88.25 84 LEU A C 1
ATOM 608 O O . LEU A 1 84 ? -40.849 -5.747 27.621 1.00 88.25 84 LEU A O 1
ATOM 612 N N . HIS A 1 85 ? -39.737 -4.047 28.592 1.00 90.44 85 HIS A N 1
ATOM 613 C CA . HIS A 1 85 ? -40.689 -3.857 29.683 1.00 90.44 85 HIS A CA 1
ATOM 614 C C . HIS A 1 85 ? -42.060 -3.389 29.185 1.00 90.44 85 HIS A C 1
ATOM 616 O O . HIS A 1 85 ? -43.074 -3.900 29.664 1.00 90.44 85 HIS A O 1
ATOM 622 N N . GLY A 1 86 ? -42.108 -2.495 28.191 1.00 88.69 86 GLY A N 1
ATOM 623 C CA . GLY A 1 86 ? -43.355 -2.018 27.593 1.00 88.69 86 GLY A CA 1
ATOM 624 C C . GLY A 1 86 ? -44.148 -3.105 26.869 1.00 88.69 86 GLY A C 1
ATOM 625 O O . GLY A 1 86 ? -45.379 -3.056 26.845 1.00 88.69 86 GLY A O 1
ATOM 626 N N . LEU A 1 87 ? -43.457 -4.121 26.341 1.00 87.12 87 LEU A N 1
ATOM 627 C CA . LEU A 1 87 ? -44.047 -5.229 25.584 1.00 87.12 87 LEU A CA 1
ATOM 628 C C . LEU A 1 87 ? -44.429 -6.450 26.446 1.00 87.12 87 LEU A C 1
ATOM 630 O O . LEU A 1 87 ? -44.989 -7.420 25.926 1.00 87.12 87 LEU A O 1
ATOM 634 N N . LEU A 1 88 ? -44.167 -6.429 27.759 1.00 86.94 88 LEU A N 1
ATOM 635 C CA . LEU A 1 88 ? -44.507 -7.539 28.659 1.00 86.94 88 LEU A CA 1
ATOM 636 C C . LEU A 1 88 ? -46.024 -7.746 28.798 1.00 86.94 88 LEU A C 1
ATOM 638 O O . LEU A 1 88 ? -46.820 -6.806 28.817 1.00 86.94 88 LEU A O 1
ATOM 642 N N . ASP A 1 89 ? -46.436 -9.002 29.014 1.00 84.56 89 ASP A N 1
ATOM 643 C CA . ASP A 1 89 ? -47.818 -9.321 29.387 1.00 84.56 89 ASP A CA 1
ATOM 644 C C . ASP A 1 89 ? -48.234 -8.562 30.659 1.00 84.56 89 ASP A C 1
ATOM 646 O O . ASP A 1 89 ? -47.480 -8.473 31.631 1.00 84.56 89 ASP A O 1
ATOM 650 N N . ALA A 1 90 ? -49.480 -8.078 30.687 1.00 79.88 90 ALA A N 1
ATOM 651 C CA . ALA A 1 90 ? -50.010 -7.246 31.767 1.00 79.88 90 ALA A CA 1
ATOM 652 C C . ALA A 1 90 ? -49.892 -7.882 33.167 1.00 79.88 90 ALA A C 1
ATOM 654 O O . ALA A 1 90 ? -49.854 -7.167 34.170 1.00 79.88 90 ALA A O 1
ATOM 655 N N . LYS A 1 91 ? -49.841 -9.218 33.262 1.00 79.50 91 LYS A N 1
ATOM 656 C CA . LYS A 1 91 ? -49.640 -9.925 34.529 1.00 79.50 91 LYS A CA 1
ATOM 657 C C . LYS A 1 91 ? -48.188 -9.860 35.007 1.00 79.50 91 LYS A C 1
ATOM 659 O O . LYS A 1 91 ? -47.983 -9.761 36.212 1.00 79.50 91 LYS A O 1
ATOM 664 N N . LEU A 1 92 ? -47.210 -9.930 34.100 1.00 82.81 92 LEU A N 1
ATOM 665 C CA . LEU A 1 92 ? -45.788 -9.783 34.437 1.00 82.81 92 LEU A CA 1
ATOM 666 C C . LEU A 1 92 ? -45.409 -8.314 34.652 1.00 82.81 92 LEU A C 1
ATOM 668 O O . LEU A 1 92 ? -44.672 -8.014 35.585 1.00 82.81 92 LEU A O 1
ATOM 672 N N . ALA A 1 93 ? -45.976 -7.398 33.864 1.00 80.94 93 ALA A N 1
ATOM 673 C CA . ALA A 1 93 ? -45.754 -5.955 33.984 1.00 80.94 93 ALA A CA 1
ATOM 674 C C . ALA A 1 93 ? -46.088 -5.395 35.384 1.00 80.94 93 ALA A C 1
ATOM 676 O O . ALA A 1 93 ? -45.495 -4.420 35.836 1.00 80.94 93 ALA A O 1
ATOM 677 N N . GLY A 1 94 ? -47.041 -6.017 36.088 1.00 82.81 94 GLY A N 1
ATOM 678 C CA . GLY A 1 94 ? -47.426 -5.649 37.453 1.00 82.81 94 GLY A CA 1
ATOM 679 C C . GLY A 1 94 ? -46.665 -6.376 38.568 1.00 82.81 94 GLY A C 1
ATOM 680 O O . GLY A 1 94 ? -46.981 -6.152 39.735 1.00 82.81 94 GLY A O 1
ATOM 681 N N . ASP A 1 95 ? -45.713 -7.255 38.242 1.00 87.31 95 ASP A N 1
ATOM 682 C CA . ASP A 1 95 ? -44.996 -8.104 39.202 1.00 87.31 95 ASP A CA 1
ATOM 683 C C . ASP A 1 95 ? -43.486 -8.107 38.919 1.00 87.31 95 ASP A C 1
ATOM 685 O O . ASP A 1 95 ? -42.885 -9.132 38.592 1.00 87.31 95 ASP A O 1
ATOM 689 N N . CYS A 1 96 ? -42.857 -6.933 39.051 1.00 88.25 96 CYS A N 1
ATOM 690 C CA . CYS A 1 96 ? -41.428 -6.736 3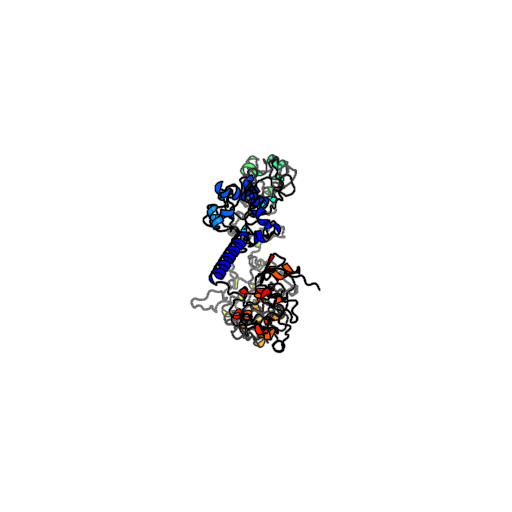8.784 1.00 88.25 96 CYS A CA 1
ATOM 691 C C . CYS A 1 96 ? -40.548 -7.752 39.536 1.00 88.25 96 CYS A C 1
ATOM 693 O O . CYS A 1 96 ? -39.554 -8.233 38.998 1.00 88.25 96 CYS A O 1
ATOM 695 N N . GLY A 1 97 ? -40.946 -8.125 40.758 1.00 87.88 97 GLY A N 1
ATOM 696 C CA . GLY A 1 97 ? -40.234 -9.076 41.613 1.00 87.88 97 GLY A CA 1
ATOM 697 C C . GLY A 1 97 ? -40.244 -10.525 41.113 1.00 87.88 97 GLY A C 1
ATOM 698 O O . GLY A 1 97 ? -39.478 -11.337 41.628 1.00 87.88 97 GLY A O 1
ATOM 699 N N . ALA A 1 98 ? -41.064 -10.871 40.114 1.00 87.81 98 ALA A N 1
ATOM 700 C CA . ALA A 1 98 ? -41.021 -12.185 39.473 1.00 87.81 98 ALA A CA 1
ATOM 701 C C . ALA A 1 98 ? -39.778 -12.359 38.584 1.00 87.81 98 ALA A C 1
ATOM 703 O O . ALA A 1 98 ? -39.235 -13.469 38.510 1.00 87.81 98 ALA A O 1
ATOM 704 N N . CYS A 1 99 ? -39.338 -11.268 37.944 1.00 88.62 99 CYS A N 1
ATOM 705 C CA . CYS A 1 99 ? -38.158 -11.209 37.079 1.00 88.62 99 CYS A CA 1
ATOM 706 C C . CYS A 1 99 ? -36.936 -10.630 37.805 1.00 88.62 99 CYS A C 1
ATOM 708 O O . CYS A 1 99 ? -35.839 -11.158 37.638 1.00 88.62 99 CYS A O 1
ATOM 710 N N . HIS A 1 100 ? -37.127 -9.591 38.623 1.00 90.69 100 HIS A N 1
ATOM 711 C CA . HIS A 1 100 ? -36.081 -8.871 39.354 1.00 90.69 100 HIS A CA 1
ATOM 712 C C . HIS A 1 100 ? -36.198 -9.114 40.853 1.00 90.69 100 HIS A C 1
ATOM 714 O O . HIS A 1 100 ? -36.714 -8.293 41.614 1.00 90.69 100 HIS A O 1
ATOM 720 N N . VAL A 1 101 ? -35.756 -10.296 41.274 1.00 87.81 101 VAL A N 1
ATOM 721 C CA . VAL A 1 101 ? -35.944 -10.733 42.656 1.00 87.81 101 VAL A CA 1
ATOM 722 C C . VAL A 1 101 ? -34.956 -10.029 43.580 1.00 87.81 101 VAL A C 1
ATOM 724 O O . VAL A 1 101 ? -33.743 -10.109 43.396 1.00 87.81 101 VAL A O 1
ATOM 727 N N . GLU A 1 102 ? -35.490 -9.386 44.613 1.00 87.81 102 GLU A N 1
ATOM 728 C CA . GLU A 1 102 ? -34.725 -8.681 45.640 1.00 87.81 102 GLU A CA 1
ATOM 729 C C . GLU A 1 102 ? -34.762 -9.443 46.984 1.00 87.81 102 GLU A C 1
ATOM 731 O O . GLU A 1 102 ? -35.529 -10.389 47.158 1.00 87.81 102 GLU A O 1
ATOM 736 N N . HIS A 1 103 ? -33.930 -9.046 47.951 1.00 89.62 103 HIS A N 1
ATOM 737 C CA . HIS A 1 103 ? -33.733 -9.658 49.275 1.00 89.62 103 HIS A CA 1
ATOM 738 C C . HIS A 1 103 ? -32.953 -10.983 49.292 1.00 89.62 103 HIS A C 1
ATOM 740 O O . HIS A 1 103 ? -32.912 -11.670 50.317 1.00 89.62 103 HIS A O 1
ATOM 746 N N . HIS A 1 104 ? -32.285 -11.328 48.190 1.00 87.62 104 HIS A N 1
ATOM 747 C CA . HIS A 1 104 ? -31.466 -12.542 48.075 1.00 87.62 104 HIS A CA 1
ATOM 748 C C . HIS A 1 104 ? -29.984 -12.339 48.429 1.00 87.62 104 HIS A C 1
ATOM 750 O O . HIS A 1 104 ? -29.185 -13.272 48.334 1.00 87.62 104 HIS A O 1
ATOM 756 N N . GLY A 1 105 ? -29.621 -11.152 48.920 1.00 85.00 105 GLY A N 1
ATOM 757 C CA . GLY A 1 105 ? -28.278 -10.822 49.378 1.00 85.00 105 GLY A CA 1
ATOM 758 C C . GLY A 1 105 ? -27.488 -9.958 48.399 1.00 85.00 105 GLY A C 1
ATOM 759 O O . GLY A 1 105 ? -27.799 -9.853 47.217 1.00 85.00 105 GLY A O 1
ATOM 760 N N . LEU A 1 106 ? -26.404 -9.366 48.907 1.00 83.81 106 LEU A N 1
ATOM 761 C CA . LEU A 1 106 ? -25.592 -8.382 48.182 1.00 83.81 106 LEU A CA 1
ATOM 762 C C . LEU A 1 106 ? -24.989 -8.919 46.875 1.00 83.81 106 LEU A C 1
ATOM 764 O O . LEU A 1 106 ? -24.739 -8.144 45.963 1.00 83.81 106 LEU A O 1
ATOM 768 N N . SER A 1 107 ? -24.729 -10.221 46.775 1.00 82.62 107 SER A N 1
ATOM 769 C CA . SER A 1 107 ? -24.120 -10.824 45.581 1.00 82.62 107 SER A CA 1
ATOM 770 C C . SER A 1 107 ? -25.142 -11.416 44.608 1.00 82.62 107 SER A C 1
ATOM 772 O O . SER A 1 107 ? -24.740 -12.067 43.649 1.00 82.62 107 SER A O 1
ATOM 774 N N . PHE A 1 108 ? -26.444 -11.252 44.861 1.00 85.62 108 PHE A N 1
ATOM 775 C CA . PHE A 1 108 ? -27.474 -11.784 43.977 1.00 85.62 108 PHE A CA 1
ATOM 776 C C . PHE A 1 108 ? -27.702 -10.836 42.786 1.00 85.62 108 PHE A C 1
ATOM 778 O O . PHE A 1 108 ? -27.986 -9.655 43.010 1.00 85.62 108 PHE A O 1
ATOM 785 N N . PRO A 1 109 ? -27.574 -11.312 41.534 1.00 84.44 109 PRO A N 1
ATOM 786 C CA . PRO A 1 109 ? -27.848 -10.492 40.362 1.00 84.44 109 PRO A CA 1
ATOM 787 C C . PRO A 1 109 ? -29.357 -10.258 40.207 1.00 84.44 109 PRO A C 1
ATOM 789 O O . PRO A 1 109 ? -30.145 -11.196 40.259 1.00 84.44 109 PRO A O 1
ATOM 792 N N . LEU A 1 110 ? -29.764 -9.001 39.998 1.00 86.44 110 LEU A N 1
ATOM 793 C CA . LEU A 1 110 ? -31.175 -8.637 39.793 1.00 86.44 110 LEU A CA 1
ATOM 794 C C . LEU A 1 110 ? -31.713 -9.060 38.418 1.00 86.44 110 LEU A C 1
ATOM 796 O O . LEU A 1 110 ? -32.919 -9.208 38.249 1.00 86.44 110 LEU A O 1
ATOM 800 N N . VAL A 1 111 ? -30.834 -9.248 37.435 1.00 87.94 111 VAL A N 1
ATOM 801 C CA . VAL A 1 111 ? -31.169 -9.821 36.126 1.00 87.94 111 VAL A CA 1
ATOM 802 C C . VAL A 1 111 ? -30.504 -11.187 36.062 1.00 87.94 111 VAL A C 1
ATOM 804 O O . VAL A 1 111 ? -29.286 -11.291 36.189 1.00 87.94 111 VAL A O 1
ATOM 807 N N . THR A 1 112 ? -31.311 -12.231 35.930 1.00 87.25 112 THR A N 1
ATOM 808 C CA . THR A 1 112 ? -30.879 -13.635 35.972 1.00 87.25 112 THR A CA 1
ATOM 809 C C . THR A 1 112 ? -31.364 -14.366 34.728 1.00 87.25 112 THR A C 1
ATOM 811 O O . THR A 1 112 ? -32.226 -13.853 34.020 1.00 87.25 112 THR A O 1
ATOM 814 N N . GLU A 1 113 ? -30.901 -15.597 34.499 1.00 87.50 113 GLU A N 1
ATOM 815 C CA . GLU A 1 113 ? -31.456 -16.479 33.455 1.00 87.50 113 GLU A CA 1
ATOM 816 C C . GLU A 1 113 ? -32.988 -16.557 33.527 1.00 87.50 113 GLU A C 1
ATOM 818 O O . GLU A 1 113 ? -33.665 -16.453 32.511 1.00 87.50 113 GLU A O 1
ATOM 823 N N . ARG A 1 114 ? -33.555 -16.602 34.740 1.00 87.94 114 ARG A N 1
ATOM 824 C CA . ARG A 1 114 ? -35.008 -16.600 34.953 1.00 87.94 114 ARG A CA 1
ATOM 825 C C . ARG A 1 114 ? -35.694 -15.343 34.408 1.00 87.94 114 ARG A C 1
ATOM 827 O O . ARG A 1 114 ? -36.842 -15.417 33.980 1.00 87.94 114 ARG A O 1
ATOM 834 N N . SER A 1 115 ? -35.028 -14.192 34.451 1.00 89.06 115 SER A N 1
ATOM 835 C CA . SER A 1 115 ? -35.556 -12.943 33.894 1.00 89.06 115 SER A CA 1
ATOM 836 C C . SER A 1 115 ? -35.719 -13.072 32.373 1.00 89.06 115 SER A C 1
ATOM 838 O O . SER A 1 115 ? -36.765 -12.705 31.845 1.00 89.06 115 SER A O 1
ATOM 840 N N . PHE A 1 116 ? -34.743 -13.689 31.695 1.00 88.56 116 PHE A N 1
ATOM 841 C CA . PHE A 1 116 ? -34.799 -13.999 30.261 1.00 88.56 116 PHE A CA 1
ATOM 842 C C . PHE A 1 116 ? -35.817 -15.105 29.940 1.00 88.56 116 PHE A C 1
ATOM 844 O O . PHE A 1 116 ? -36.568 -14.983 28.975 1.00 88.56 116 PHE A O 1
ATOM 851 N N . GLU A 1 117 ? -35.918 -16.137 30.783 1.00 89.31 117 GLU A N 1
ATOM 852 C CA . GLU A 1 117 ? -36.935 -17.192 30.656 1.00 89.31 117 GLU A CA 1
ATOM 853 C C . GLU A 1 117 ? -38.363 -16.645 30.694 1.00 89.31 117 GLU A C 1
ATOM 855 O O . GLU A 1 117 ? -39.213 -17.016 29.882 1.00 89.31 117 GLU A O 1
ATOM 860 N N . LEU A 1 118 ? -38.633 -15.735 31.628 1.00 87.69 118 LEU A N 1
ATOM 861 C CA . LEU A 1 118 ? -39.935 -15.084 31.756 1.00 87.69 118 LEU A CA 1
ATOM 862 C C . LEU A 1 118 ? -40.211 -14.086 30.624 1.00 87.69 118 LEU A C 1
ATOM 864 O O . LEU A 1 118 ? -41.376 -13.860 30.300 1.00 87.69 118 LEU A O 1
ATOM 868 N N . ALA A 1 119 ? -39.159 -13.552 30.001 1.00 84.00 119 ALA A N 1
ATOM 869 C CA . ALA A 1 119 ? -39.225 -12.742 28.789 1.00 84.00 119 ALA A CA 1
ATOM 870 C C . ALA A 1 119 ? -39.360 -13.575 27.496 1.00 84.00 119 ALA A C 1
ATOM 872 O O . ALA A 1 119 ? -39.472 -13.007 26.415 1.00 84.00 119 ALA A O 1
ATOM 873 N N . GLY A 1 120 ? -39.393 -14.912 27.587 1.00 84.75 120 GLY A N 1
ATOM 874 C CA . GLY A 1 120 ? -39.637 -15.805 26.450 1.00 84.75 120 GLY A CA 1
ATOM 875 C C . GLY A 1 120 ? -38.387 -16.378 25.773 1.00 84.75 120 GLY A C 1
ATOM 876 O O . GLY A 1 120 ? -38.530 -17.105 24.790 1.00 84.75 120 GLY A O 1
ATOM 877 N N . ALA A 1 121 ? -37.190 -16.118 26.301 1.00 86.25 121 ALA A N 1
ATOM 878 C CA . ALA A 1 121 ? -35.947 -16.758 25.864 1.00 86.25 121 ALA A CA 1
ATOM 879 C C . ALA A 1 121 ? -35.655 -18.024 26.694 1.00 86.25 121 ALA A C 1
ATOM 881 O O . ALA A 1 121 ? -36.308 -18.278 27.695 1.00 86.25 121 ALA A O 1
ATOM 882 N N . ARG A 1 122 ? -34.698 -18.873 26.304 1.00 84.25 122 ARG A N 1
ATOM 883 C CA . ARG A 1 122 ? -34.269 -20.022 27.148 1.00 84.25 122 ARG A CA 1
ATOM 884 C C . ARG A 1 122 ? -33.099 -19.680 28.077 1.00 84.25 122 ARG A C 1
ATOM 886 O O . ARG A 1 122 ? -32.748 -20.482 28.932 1.00 84.25 122 ARG A O 1
ATOM 893 N N . GLY A 1 123 ? -32.527 -18.501 27.883 1.00 85.38 123 GLY A N 1
ATOM 894 C CA . GLY A 1 123 ? -31.326 -17.986 28.519 1.00 85.38 123 GLY A CA 1
ATOM 895 C C . GLY A 1 123 ? -30.909 -16.692 27.811 1.00 85.38 123 GLY A C 1
ATOM 896 O O . GLY A 1 123 ? -31.513 -16.348 26.788 1.00 85.38 123 GLY A O 1
ATOM 897 N N . PRO A 1 124 ? -29.920 -15.959 28.342 1.00 83.50 124 PRO A N 1
ATOM 898 C CA . PRO A 1 124 ? -29.442 -14.711 27.745 1.00 83.50 124 PRO A CA 1
ATOM 899 C C . PRO A 1 124 ? -28.909 -14.897 26.315 1.00 83.50 124 PRO A C 1
ATOM 901 O O . PRO A 1 124 ? -29.134 -14.042 25.469 1.00 83.50 124 PRO A O 1
ATOM 904 N N . GLU A 1 125 ? -28.268 -16.029 26.017 1.00 84.00 125 GLU A N 1
ATOM 905 C CA . GLU A 1 125 ? -27.736 -16.357 24.687 1.00 84.00 125 GLU A CA 1
ATOM 906 C C . GLU A 1 125 ? -28.810 -16.666 23.633 1.00 84.00 125 GLU A C 1
ATOM 908 O O . GLU A 1 125 ? -28.544 -16.595 22.437 1.00 84.00 125 GLU A O 1
ATOM 913 N N . ASP A 1 126 ? -30.018 -17.023 24.072 1.00 86.94 126 ASP A N 1
ATOM 914 C CA . ASP A 1 126 ? -31.161 -17.352 23.215 1.00 86.94 126 ASP A CA 1
ATOM 915 C C . ASP A 1 126 ? -32.141 -16.169 23.088 1.00 86.94 126 ASP A C 1
ATOM 917 O O . ASP A 1 126 ? -33.255 -16.338 22.582 1.00 86.94 126 ASP A O 1
ATOM 921 N N . PHE A 1 127 ? -31.776 -14.989 23.599 1.00 88.62 127 PHE A N 1
ATOM 922 C CA . PHE A 1 127 ? -32.630 -13.809 23.550 1.00 88.62 127 PHE A CA 1
ATOM 923 C C . PHE A 1 127 ? -32.647 -13.200 22.143 1.00 88.62 127 PHE A C 1
ATOM 925 O O . PHE A 1 127 ? -31.659 -12.642 21.666 1.00 88.62 127 PHE A O 1
ATOM 932 N N . ASP A 1 128 ? -33.797 -13.307 21.479 1.00 87.38 128 ASP A N 1
ATOM 933 C CA . ASP A 1 128 ? -34.017 -12.766 20.141 1.00 87.38 128 ASP A CA 1
ATOM 934 C C . ASP A 1 128 ? -34.435 -11.293 20.219 1.00 87.38 128 ASP A C 1
ATOM 936 O O . ASP A 1 128 ? -35.512 -10.979 20.721 1.00 87.38 128 ASP A O 1
ATOM 940 N N . HIS A 1 129 ? -33.609 -10.385 19.695 1.00 90.00 129 HIS A N 1
ATOM 941 C CA . HIS A 1 129 ? -33.895 -8.947 19.694 1.00 90.00 129 HIS A CA 1
ATOM 942 C C . HIS A 1 129 ? -35.079 -8.573 18.783 1.00 90.00 129 HIS A C 1
ATOM 944 O O . HIS A 1 129 ? -35.686 -7.516 18.976 1.00 90.00 129 HIS A O 1
ATOM 950 N N . ALA A 1 130 ? -35.498 -9.462 17.871 1.00 85.69 130 ALA A N 1
ATOM 951 C CA . ALA A 1 130 ? -36.689 -9.258 17.049 1.00 85.69 130 ALA A CA 1
ATOM 952 C C . ALA A 1 130 ? -37.973 -9.128 17.888 1.00 85.69 130 ALA A C 1
ATOM 954 O O . ALA A 1 130 ? -38.941 -8.514 17.440 1.00 85.69 130 ALA A O 1
ATOM 955 N N . VAL A 1 131 ? -37.988 -9.643 19.128 1.00 83.31 131 VAL A N 1
ATOM 956 C CA . VAL A 1 131 ? -39.121 -9.442 20.052 1.00 83.31 131 VAL A CA 1
ATOM 957 C C . VAL A 1 131 ? -39.316 -7.975 20.443 1.00 83.31 131 VAL A C 1
ATOM 959 O O . VAL A 1 131 ? -40.402 -7.614 20.884 1.00 83.31 131 VAL A O 1
ATOM 962 N N . LEU A 1 132 ? -38.281 -7.147 20.278 1.00 85.25 132 LEU A N 1
ATOM 963 C CA . LEU A 1 132 ? -38.275 -5.714 20.570 1.00 85.25 132 LEU A CA 1
ATOM 964 C C . LEU A 1 132 ? -38.398 -4.858 19.307 1.00 85.25 132 LEU A C 1
ATOM 966 O O . LEU A 1 132 ? -38.119 -3.665 19.361 1.00 85.25 132 LEU A O 1
ATOM 970 N N . GLU A 1 133 ? -38.736 -5.470 18.166 1.00 82.81 133 GLU A N 1
ATOM 971 C CA . GLU A 1 133 ? -38.642 -4.839 16.840 1.00 82.81 133 GLU A CA 1
ATOM 972 C C . GLU A 1 133 ? -37.217 -4.338 16.522 1.00 82.81 133 GLU A C 1
ATOM 974 O O . GLU A 1 133 ? -37.018 -3.512 15.638 1.00 82.81 133 GLU A O 1
ATOM 979 N N . PHE A 1 134 ? -36.209 -4.874 17.221 1.00 86.31 134 PHE A N 1
ATOM 980 C CA . PHE A 1 134 ? -34.796 -4.599 16.998 1.00 86.31 134 PHE A CA 1
ATOM 981 C C . PHE A 1 134 ? -34.178 -5.786 16.251 1.00 86.31 134 PHE A C 1
ATOM 983 O O . PHE A 1 134 ? -33.650 -6.729 16.833 1.00 86.31 134 PHE A O 1
ATOM 990 N N . GLU A 1 135 ? -34.282 -5.780 14.929 1.00 86.88 135 GLU A N 1
ATOM 991 C CA . GLU A 1 135 ? -33.709 -6.827 14.083 1.00 86.88 135 GLU A CA 1
ATOM 992 C C . GLU A 1 135 ? -32.178 -6.699 13.972 1.00 86.88 135 GLU A C 1
ATOM 994 O O . GLU A 1 135 ? -31.651 -5.717 13.443 1.00 86.88 135 GLU A O 1
ATOM 999 N N . LEU A 1 136 ? -31.456 -7.722 14.435 1.00 88.12 136 LEU A N 1
ATOM 1000 C CA . LEU A 1 136 ? -30.025 -7.881 14.176 1.00 88.12 136 LEU A CA 1
ATOM 1001 C C . LEU A 1 136 ? -29.849 -8.574 12.820 1.00 88.12 136 LEU A C 1
ATOM 1003 O O . LEU A 1 136 ? -30.090 -9.775 12.695 1.00 88.12 136 LEU A O 1
ATOM 1007 N N . VAL A 1 137 ? -29.451 -7.817 11.796 1.00 86.06 137 VAL A N 1
ATOM 1008 C CA . VAL A 1 137 ? -29.240 -8.329 10.432 1.00 86.06 137 VAL A CA 1
ATOM 1009 C C . VAL A 1 137 ? -27.797 -8.131 9.971 1.00 86.06 137 VAL A C 1
ATOM 1011 O O . VAL A 1 137 ? -27.050 -7.313 10.513 1.00 86.06 137 VAL A O 1
ATOM 1014 N N . GLY A 1 138 ? -27.394 -8.910 8.967 1.00 87.00 138 GLY A N 1
ATOM 1015 C CA . GLY A 1 138 ? -26.038 -8.884 8.427 1.00 87.00 138 GLY A CA 1
ATOM 1016 C C . GLY A 1 138 ? -24.988 -9.157 9.505 1.00 87.00 138 GLY A C 1
ATOM 1017 O O . GLY A 1 138 ? -25.107 -10.101 10.288 1.00 87.00 138 GLY A O 1
ATOM 1018 N N . ARG A 1 139 ? -23.963 -8.303 9.567 1.00 86.88 139 ARG A N 1
ATOM 1019 C CA . ARG A 1 139 ? -22.834 -8.448 10.503 1.00 86.88 139 ARG A CA 1
ATOM 1020 C C . ARG A 1 139 ? -23.239 -8.287 11.974 1.00 86.88 139 ARG A C 1
ATOM 1022 O O . ARG A 1 139 ? -22.593 -8.881 12.831 1.00 86.88 139 ARG A O 1
ATOM 1029 N N . HIS A 1 140 ? -24.314 -7.553 12.271 1.00 89.31 140 HIS A N 1
ATOM 1030 C CA . HIS A 1 140 ? -24.790 -7.344 13.645 1.00 89.31 140 HIS A CA 1
ATOM 1031 C C . HIS A 1 140 ? -25.340 -8.623 14.292 1.00 89.31 140 HIS A C 1
ATOM 1033 O O . HIS A 1 140 ? -25.311 -8.748 15.511 1.00 89.31 140 HIS A O 1
ATOM 1039 N N . ALA A 1 141 ? -25.787 -9.601 13.494 1.00 88.00 141 ALA A N 1
ATOM 1040 C CA . ALA A 1 141 ? -26.256 -10.896 13.994 1.00 88.00 141 ALA A CA 1
ATOM 1041 C C . ALA A 1 141 ? -25.125 -11.799 14.527 1.00 88.00 141 ALA A C 1
ATOM 1043 O O . ALA A 1 141 ? -25.398 -12.815 15.164 1.00 88.00 141 ALA A O 1
ATOM 1044 N N . GLU A 1 142 ? -23.861 -11.466 14.241 1.00 86.56 142 GLU A N 1
ATOM 1045 C CA . GLU A 1 142 ? -22.688 -12.230 14.685 1.00 86.56 142 GLU A CA 1
ATOM 1046 C C . GLU A 1 142 ? -22.090 -11.711 16.006 1.00 86.56 142 GLU A C 1
ATOM 1048 O O . GLU A 1 142 ? -21.189 -12.356 16.546 1.00 86.56 142 GLU A O 1
ATOM 1053 N N . LEU A 1 143 ? -22.562 -10.566 16.512 1.00 88.00 143 LEU A N 1
ATOM 1054 C CA . LEU A 1 143 ? -21.995 -9.899 17.684 1.00 88.00 143 LEU A CA 1
ATOM 1055 C C . LEU A 1 143 ? -22.460 -10.543 19.000 1.00 88.00 143 LEU A C 1
ATOM 1057 O O . LEU A 1 143 ? -23.610 -10.955 19.151 1.00 88.00 143 LEU A O 1
ATOM 1061 N N . GLY A 1 144 ? -21.560 -10.606 19.980 1.00 88.69 144 GLY A N 1
ATOM 1062 C CA . GLY A 1 144 ? -21.872 -10.957 21.362 1.00 88.69 144 GLY A CA 1
ATOM 1063 C C . GLY A 1 144 ? -22.500 -9.791 22.132 1.00 88.69 144 GLY A C 1
ATOM 1064 O O . GLY A 1 144 ? -22.289 -8.626 21.806 1.00 88.69 144 GLY A O 1
ATOM 1065 N N . CYS A 1 145 ? -23.230 -10.088 23.215 1.00 87.56 145 CYS A N 1
ATOM 1066 C CA . CYS A 1 145 ? -23.998 -9.083 23.965 1.00 87.56 145 CYS A CA 1
ATOM 1067 C C . CYS A 1 145 ? -23.146 -7.891 24.431 1.00 87.56 145 CYS A C 1
ATOM 1069 O O . CYS A 1 145 ? -23.575 -6.750 24.295 1.00 87.56 145 CYS A O 1
ATOM 1071 N N . ALA A 1 146 ? -21.937 -8.149 24.942 1.00 89.62 146 ALA A N 1
ATOM 1072 C CA . ALA A 1 146 ? -21.038 -7.117 25.462 1.00 89.62 146 ALA A CA 1
ATOM 1073 C C . ALA A 1 146 ? -20.425 -6.211 24.375 1.00 89.62 146 ALA A C 1
ATOM 1075 O O . ALA A 1 146 ? -19.868 -5.167 24.701 1.00 89.62 146 ALA A O 1
ATOM 1076 N N . GLU A 1 147 ? -20.522 -6.587 23.094 1.00 89.25 147 GLU A N 1
ATOM 1077 C CA . GLU A 1 147 ? -20.016 -5.761 21.989 1.00 89.25 147 GLU A CA 1
ATOM 1078 C C . GLU A 1 147 ? -20.917 -4.550 21.720 1.00 89.25 147 GLU A C 1
ATOM 1080 O O . GLU A 1 147 ? -20.429 -3.518 21.267 1.00 89.25 147 GLU A O 1
ATOM 1085 N N . CYS A 1 148 ? -22.209 -4.652 22.045 1.00 86.94 148 CYS A N 1
ATOM 1086 C CA . CYS A 1 148 ? -23.143 -3.523 22.018 1.00 86.94 148 CYS A CA 1
ATOM 1087 C C . CYS A 1 148 ? -23.445 -3.010 23.432 1.00 86.94 148 CYS A C 1
ATOM 1089 O O . CYS A 1 148 ? -23.516 -1.808 23.666 1.00 86.94 148 CYS A O 1
ATOM 1091 N N . HIS A 1 149 ? -23.593 -3.913 24.399 1.00 88.94 149 HIS A N 1
ATOM 1092 C CA . HIS A 1 149 ? -23.907 -3.594 25.787 1.00 88.94 149 HIS A CA 1
ATOM 1093 C C . HIS A 1 149 ? -22.646 -3.637 26.655 1.00 88.94 149 HIS A C 1
ATOM 1095 O O . HIS A 1 149 ? -22.418 -4.613 27.366 1.00 88.94 149 HIS A O 1
ATOM 1101 N N . GLU A 1 150 ? -21.845 -2.569 26.625 1.00 87.62 150 GLU A N 1
ATOM 1102 C CA . GLU A 1 150 ? -20.542 -2.476 27.316 1.00 87.62 150 GLU A CA 1
ATOM 1103 C C . GLU A 1 150 ? -20.587 -2.947 28.785 1.00 87.62 150 GLU A C 1
ATOM 1105 O O . GLU A 1 150 ? -19.677 -3.627 29.254 1.00 87.62 150 GLU A O 1
ATOM 1110 N N . HIS A 1 151 ? -21.684 -2.654 29.492 1.00 88.19 151 HIS A N 1
ATOM 1111 C CA . HIS A 1 151 ? -21.867 -2.976 30.911 1.00 88.19 151 HIS A CA 1
ATOM 1112 C C . HIS A 1 151 ? -22.683 -4.253 31.177 1.00 88.19 151 HIS A C 1
ATOM 1114 O O . HIS A 1 151 ? -23.152 -4.459 32.304 1.00 88.19 151 HIS A O 1
ATOM 1120 N N . ALA A 1 152 ? -22.892 -5.108 30.166 1.00 85.56 152 ALA A N 1
ATOM 1121 C CA . ALA A 1 152 ? -23.694 -6.334 30.264 1.00 85.56 152 ALA A CA 1
ATOM 1122 C C . ALA A 1 152 ? -23.293 -7.215 31.459 1.00 85.56 152 ALA A C 1
ATOM 1124 O O . ALA A 1 152 ? -24.160 -7.718 32.182 1.00 85.56 152 ALA A O 1
ATOM 1125 N N . ASP A 1 153 ? -21.985 -7.330 31.699 1.00 83.81 153 ASP A N 1
ATOM 1126 C CA . ASP A 1 153 ? -21.392 -8.223 32.699 1.00 83.81 153 ASP A CA 1
ATOM 1127 C C . ASP A 1 153 ? -20.959 -7.507 33.993 1.00 83.81 153 ASP A C 1
ATOM 1129 O O . ASP A 1 153 ? -20.480 -8.145 34.937 1.00 83.81 153 ASP A O 1
ATOM 1133 N N . ASP A 1 154 ? -21.152 -6.187 34.082 1.00 85.06 154 ASP A N 1
ATOM 1134 C CA . ASP A 1 154 ? -20.655 -5.398 35.209 1.00 85.06 154 ASP A CA 1
ATOM 1135 C C . ASP A 1 154 ? -21.430 -5.696 36.501 1.00 85.06 154 ASP A C 1
ATOM 1137 O O . ASP A 1 154 ? -22.659 -5.588 36.536 1.00 85.06 154 ASP A O 1
ATOM 1141 N N . PRO A 1 155 ? -20.759 -6.007 37.627 1.00 75.31 155 PRO A N 1
ATOM 1142 C CA . PRO A 1 155 ? -21.431 -6.369 38.876 1.00 75.31 155 PRO A CA 1
ATOM 1143 C C . PRO A 1 155 ? -22.125 -5.184 39.566 1.00 75.31 155 PRO A C 1
ATOM 1145 O O . PRO A 1 155 ? -23.035 -5.394 40.371 1.00 75.31 155 PRO A O 1
ATOM 1148 N N . LEU A 1 156 ? -21.692 -3.954 39.285 1.00 80.19 156 LEU A N 1
ATOM 1149 C CA . LEU A 1 156 ? -22.293 -2.712 39.761 1.00 80.19 156 LEU A CA 1
ATOM 1150 C C . LEU A 1 156 ? -22.168 -1.666 38.653 1.00 80.19 156 LEU A C 1
ATOM 1152 O O . LEU A 1 156 ? -21.069 -1.444 38.156 1.00 80.19 156 LEU A O 1
ATOM 1156 N N . LEU A 1 157 ? -23.281 -1.029 38.306 1.00 77.75 157 LEU A N 1
ATOM 1157 C CA . LEU A 1 157 ? -23.303 0.040 37.313 1.00 77.75 157 LEU A CA 1
ATOM 1158 C C . LEU A 1 157 ? -22.891 1.364 37.954 1.00 77.75 157 LEU A C 1
ATOM 1160 O O . LEU A 1 157 ? -23.259 1.652 39.098 1.00 77.75 157 LEU A O 1
ATOM 1164 N N . VAL A 1 158 ? -22.146 2.171 37.203 1.00 79.75 158 VAL A N 1
ATOM 1165 C CA . VAL A 1 158 ? -21.896 3.569 37.564 1.00 79.75 158 VAL A CA 1
ATOM 1166 C C . VAL A 1 158 ? -23.193 4.352 37.355 1.00 79.75 158 VAL A C 1
ATOM 1168 O O . VAL A 1 158 ? -23.957 4.071 36.432 1.00 79.75 158 VAL A O 1
ATOM 1171 N N . GLU A 1 159 ? -23.473 5.321 38.222 1.00 76.50 159 GLU A N 1
ATOM 1172 C CA . GLU A 1 159 ? -24.650 6.182 38.081 1.00 76.50 159 GLU A CA 1
ATOM 1173 C C . GLU A 1 159 ? -24.682 6.839 36.689 1.00 76.50 159 GLU A C 1
ATOM 1175 O O . GLU A 1 159 ? -23.686 7.411 36.246 1.00 76.50 159 GLU A O 1
ATOM 1180 N N . GLY A 1 160 ? -25.820 6.728 35.996 1.00 74.56 160 GLY A N 1
ATOM 1181 C CA . GLY A 1 160 ? -25.992 7.215 34.623 1.00 74.56 160 GLY A CA 1
ATOM 1182 C C . GLY A 1 160 ? -25.535 6.251 33.521 1.00 74.56 160 GLY A C 1
ATOM 1183 O O . GLY A 1 160 ? -25.566 6.636 32.358 1.00 74.56 160 GLY A O 1
ATOM 1184 N N . THR A 1 161 ? -25.118 5.025 33.859 1.00 82.50 161 THR A N 1
ATOM 1185 C CA . THR A 1 161 ? -24.849 3.955 32.880 1.00 82.50 161 THR A CA 1
ATOM 1186 C C . THR A 1 161 ? -25.972 2.924 32.868 1.00 82.50 161 THR A C 1
ATOM 1188 O O . THR A 1 161 ? -26.624 2.675 33.887 1.00 82.50 161 THR A O 1
ATOM 1191 N N . HIS A 1 162 ? -26.178 2.296 31.713 1.00 82.81 162 HIS A N 1
ATOM 1192 C CA . HIS A 1 162 ? -27.243 1.323 31.498 1.00 82.81 162 HIS A CA 1
ATOM 1193 C C . HIS A 1 162 ? -26.647 -0.042 31.172 1.00 82.81 162 HIS A C 1
ATOM 1195 O O . HIS A 1 162 ? -25.595 -0.137 30.544 1.00 82.81 162 HIS A O 1
ATOM 1201 N N . ARG A 1 163 ? -27.336 -1.114 31.582 1.00 85.75 163 ARG A N 1
ATOM 1202 C CA . ARG A 1 163 ? -26.910 -2.479 31.248 1.00 85.75 163 ARG A CA 1
ATOM 1203 C C . ARG A 1 163 ? -27.391 -2.913 29.865 1.00 85.75 163 ARG A C 1
ATOM 1205 O O . ARG A 1 163 ? -26.572 -3.208 29.012 1.00 85.75 163 ARG A O 1
ATOM 1212 N N . PHE A 1 164 ? -28.708 -2.958 29.656 1.00 86.75 164 PHE A N 1
ATOM 1213 C CA . PHE A 1 164 ? -29.324 -3.471 28.419 1.00 86.75 164 PHE A CA 1
ATOM 1214 C C . PHE A 1 164 ? -30.305 -2.492 27.754 1.00 86.75 164 PHE A C 1
ATOM 1216 O O . PHE A 1 164 ? -30.922 -2.837 26.753 1.00 86.75 164 PHE A O 1
ATOM 1223 N N . VAL A 1 165 ? -30.480 -1.289 28.305 1.00 81.88 165 VAL A N 1
ATOM 1224 C CA . VAL A 1 165 ? -31.442 -0.287 27.811 1.00 81.88 165 VAL A CA 1
ATOM 1225 C C . VAL A 1 165 ? -30.707 0.910 27.211 1.00 81.88 165 VAL A C 1
ATOM 1227 O O . VAL A 1 165 ? -29.582 1.192 27.615 1.00 81.88 165 VAL A O 1
ATOM 1230 N N . GLY A 1 166 ? -31.341 1.607 26.262 1.00 78.00 166 GLY A N 1
ATOM 1231 C CA . GLY A 1 166 ? -30.854 2.895 25.744 1.00 78.00 166 GLY A CA 1
ATOM 1232 C C . GLY A 1 166 ? -30.454 2.935 24.265 1.00 78.00 166 GLY A C 1
ATOM 1233 O O . GLY A 1 166 ? -30.159 4.017 23.768 1.00 78.00 166 GLY A O 1
ATOM 1234 N N . PHE A 1 167 ? -30.475 1.808 23.546 1.00 83.38 167 PHE A N 1
ATOM 1235 C CA . PHE A 1 167 ? -30.197 1.782 22.103 1.00 83.38 167 PHE A CA 1
ATOM 1236 C C . PHE A 1 167 ? -31.473 1.808 21.259 1.00 83.38 167 PHE A C 1
ATOM 1238 O O . PHE A 1 167 ? -32.514 1.290 21.662 1.00 83.38 167 PHE A O 1
ATOM 1245 N N . THR A 1 168 ? -31.369 2.376 20.057 1.00 83.81 168 THR A N 1
ATOM 1246 C CA . THR A 1 168 ? -32.430 2.387 19.035 1.00 83.81 168 THR A CA 1
ATOM 1247 C C . THR A 1 168 ? -31.894 1.760 17.745 1.00 83.81 168 THR A C 1
ATOM 1249 O O . THR A 1 168 ? -30.687 1.611 17.601 1.00 83.81 168 THR A O 1
ATOM 1252 N N . GLN A 1 169 ? -32.746 1.385 16.786 1.00 82.94 169 GLN A N 1
ATOM 1253 C CA . GLN A 1 169 ? -32.272 0.881 15.482 1.00 82.94 169 GLN A CA 1
ATOM 1254 C C . GLN A 1 169 ? -31.749 1.985 14.538 1.00 82.94 169 GLN A C 1
ATOM 1256 O O . GLN A 1 169 ? -31.482 1.724 13.363 1.00 82.94 169 GLN A O 1
ATOM 1261 N N . ASP A 1 170 ? -31.596 3.220 15.023 1.00 85.75 170 ASP A N 1
ATOM 1262 C CA . ASP A 1 170 ? -30.911 4.272 14.279 1.00 85.75 170 ASP A CA 1
ATOM 1263 C C . ASP A 1 170 ? -29.400 3.998 14.272 1.00 85.75 170 ASP A C 1
ATOM 1265 O O . ASP A 1 170 ? -28.783 3.824 15.323 1.00 85.75 170 ASP A O 1
ATOM 1269 N N . CYS A 1 171 ? -28.782 3.969 13.089 1.00 86.25 171 CYS A N 1
ATOM 1270 C CA . CYS A 1 171 ? -27.354 3.684 12.952 1.00 86.25 171 CYS A CA 1
ATOM 1271 C C . CYS A 1 171 ? -26.494 4.633 13.804 1.00 86.25 171 CYS A C 1
ATOM 1273 O O . CYS A 1 171 ? -25.508 4.196 14.398 1.00 86.25 171 CYS A O 1
ATOM 1275 N N . ALA A 1 172 ? -26.892 5.904 13.914 1.00 85.56 172 ALA A N 1
ATOM 1276 C CA . ALA A 1 172 ? -26.172 6.918 14.672 1.00 85.56 172 ALA A CA 1
ATOM 1277 C C . ALA A 1 172 ? -26.325 6.767 16.196 1.00 85.56 172 ALA A C 1
ATOM 1279 O O . ALA A 1 172 ? -25.616 7.437 16.946 1.00 85.56 172 ALA A O 1
ATOM 1280 N N . SER A 1 173 ? -27.213 5.887 16.688 1.00 83.75 173 SER A N 1
ATOM 1281 C CA . SER A 1 173 ? -27.280 5.603 18.128 1.00 83.75 173 SER A CA 1
ATOM 1282 C C . SER A 1 173 ? -26.103 4.763 18.625 1.00 83.75 173 SER A C 1
ATOM 1284 O O . SER A 1 173 ? -25.840 4.746 19.824 1.00 83.75 173 SER A O 1
ATOM 1286 N N . CYS A 1 174 ? -25.400 4.080 17.714 1.00 84.06 174 CYS A N 1
ATOM 1287 C CA . CYS A 1 174 ? -24.248 3.230 18.030 1.00 84.06 174 CYS A CA 1
ATOM 1288 C C . CYS A 1 174 ? -22.987 3.610 17.238 1.00 84.06 174 CYS A C 1
ATOM 1290 O O . CYS A 1 174 ? -21.876 3.424 17.730 1.00 84.06 174 CYS A O 1
ATOM 1292 N N . HIS A 1 175 ? -23.138 4.144 16.025 1.00 86.31 175 HIS A N 1
ATOM 1293 C CA . HIS A 1 175 ? -22.026 4.546 15.169 1.00 86.31 175 HIS A CA 1
ATOM 1294 C C . HIS A 1 175 ? -21.855 6.064 15.150 1.00 86.31 175 HIS A C 1
ATOM 1296 O O . HIS A 1 175 ? -22.824 6.816 15.087 1.00 86.31 175 HIS A O 1
ATOM 1302 N N . GLU A 1 176 ? -20.603 6.519 15.160 1.00 86.12 176 GLU A N 1
ATOM 1303 C CA . GLU A 1 176 ? -20.287 7.928 14.941 1.00 86.12 176 GLU A CA 1
ATOM 1304 C C . GLU A 1 176 ? -20.646 8.316 13.501 1.00 86.12 176 GLU A C 1
ATOM 1306 O O . GLU A 1 176 ? -20.187 7.677 12.556 1.00 86.12 176 GLU A O 1
ATOM 1311 N N . ASP A 1 177 ? -21.473 9.351 13.334 1.00 83.62 177 ASP A N 1
ATOM 1312 C CA . ASP A 1 177 ? -21.869 9.846 12.016 1.00 83.62 177 ASP A CA 1
ATOM 1313 C C . ASP A 1 177 ? -20.785 10.774 11.430 1.00 83.62 177 ASP A C 1
ATOM 1315 O O . ASP A 1 177 ? -20.665 11.927 11.868 1.00 83.62 177 ASP A O 1
ATOM 1319 N N . PRO A 1 178 ? -20.031 10.343 10.396 1.00 77.00 178 PRO A N 1
ATOM 1320 C CA . PRO A 1 178 ? -19.015 11.181 9.761 1.00 77.00 178 PRO A CA 1
ATOM 1321 C C . PRO A 1 178 ? -19.614 12.356 8.969 1.00 77.00 178 PRO A C 1
ATOM 1323 O O . PRO A 1 178 ? -18.884 13.259 8.556 1.00 77.00 178 PRO A O 1
ATOM 1326 N N . HIS A 1 179 ? -20.927 12.361 8.727 1.00 75.88 179 HIS A N 1
ATOM 1327 C CA . HIS A 1 179 ? -21.632 13.456 8.066 1.00 75.88 179 HIS A CA 1
ATOM 1328 C C . HIS A 1 179 ? -22.065 14.560 9.040 1.00 75.88 179 HIS A C 1
ATOM 1330 O O . HIS A 1 179 ? -22.538 15.610 8.590 1.00 75.88 179 HIS A O 1
ATOM 1336 N N . GLU A 1 180 ? -21.872 14.369 10.350 1.00 77.25 180 GLU A N 1
ATOM 1337 C CA . GLU A 1 180 ? -22.220 15.333 11.402 1.00 77.25 180 GLU A CA 1
ATOM 1338 C C . GLU A 1 180 ? -23.710 15.741 11.374 1.00 77.25 180 GLU A C 1
ATOM 1340 O O . GLU A 1 180 ? -24.062 16.906 11.570 1.00 77.25 180 GLU A O 1
ATOM 1345 N N . GLY A 1 181 ? -24.605 14.800 11.059 1.00 75.88 181 GLY A N 1
ATOM 1346 C CA . GLY A 1 181 ? -26.052 15.011 10.977 1.00 75.88 181 GLY A CA 1
ATOM 1347 C C . GLY A 1 181 ? -26.513 15.808 9.754 1.00 75.88 181 GLY A C 1
ATOM 1348 O O . GLY A 1 181 ? -27.678 16.201 9.677 1.00 75.88 181 GLY A O 1
ATOM 1349 N N . ARG A 1 182 ? -25.618 16.084 8.796 1.00 72.44 182 ARG A N 1
ATOM 1350 C CA . ARG A 1 182 ? -25.950 16.839 7.574 1.00 72.44 182 ARG A CA 1
ATOM 1351 C C . ARG A 1 182 ? -26.582 15.974 6.479 1.00 72.44 182 ARG A C 1
ATOM 1353 O O . ARG A 1 182 ? -27.201 16.509 5.559 1.00 72.44 182 ARG A O 1
ATOM 1360 N N . MET A 1 183 ? -26.466 14.651 6.592 1.00 73.44 183 MET A N 1
ATOM 1361 C CA . MET A 1 183 ? -27.058 13.704 5.653 1.00 73.44 183 MET A CA 1
ATOM 1362 C C . MET A 1 183 ? -28.586 13.652 5.809 1.00 73.44 183 MET A C 1
ATOM 1364 O O . MET A 1 183 ? -29.105 13.392 6.889 1.00 73.44 183 MET A O 1
ATOM 1368 N N . VAL A 1 184 ? -29.318 13.878 4.712 1.00 70.69 184 VAL A N 1
ATOM 1369 C CA . VAL A 1 184 ? -30.799 13.872 4.697 1.00 70.69 184 VAL A CA 1
ATOM 1370 C C . VAL A 1 184 ? -31.375 12.500 4.305 1.00 70.69 184 VAL A C 1
ATOM 1372 O O . VAL A 1 184 ? -32.571 12.258 4.468 1.00 70.69 184 VAL A O 1
ATOM 1375 N N . ARG A 1 185 ? -30.538 11.594 3.784 1.00 74.69 185 ARG A N 1
ATOM 1376 C CA . ARG A 1 185 ? -30.883 10.201 3.451 1.00 74.69 185 ARG A CA 1
ATOM 1377 C C . ARG A 1 185 ? -30.526 9.257 4.598 1.00 74.69 185 ARG A C 1
ATOM 1379 O O . ARG A 1 185 ? -29.620 9.545 5.372 1.00 74.69 185 ARG A O 1
ATOM 1386 N N . GLY A 1 186 ? -31.215 8.124 4.705 1.00 79.56 186 GLY A N 1
ATOM 1387 C CA . GLY A 1 186 ? -30.873 7.122 5.716 1.00 79.56 186 GLY A CA 1
ATOM 1388 C C . GLY A 1 186 ? -29.529 6.457 5.408 1.00 79.56 186 GLY A C 1
ATOM 1389 O O . GLY A 1 186 ? -29.263 6.126 4.254 1.00 79.56 186 GLY A O 1
ATOM 1390 N N . CYS A 1 187 ? -28.698 6.198 6.426 1.00 84.31 187 CYS A N 1
ATOM 1391 C CA . CYS A 1 187 ? -27.371 5.583 6.259 1.00 84.31 187 CYS A CA 1
ATOM 1392 C C . CYS A 1 187 ? -27.428 4.273 5.453 1.00 84.31 187 CYS A C 1
ATOM 1394 O O . CYS A 1 187 ? -26.580 4.026 4.597 1.00 84.31 187 CYS A O 1
ATOM 1396 N N . ALA A 1 188 ? -28.465 3.460 5.682 1.00 81.31 188 ALA A N 1
ATOM 1397 C CA . ALA A 1 188 ? -28.665 2.170 5.025 1.00 81.31 188 ALA A CA 1
ATOM 1398 C C . ALA A 1 188 ? -28.925 2.263 3.509 1.00 81.31 188 ALA A C 1
ATOM 1400 O O . ALA A 1 188 ? -28.712 1.271 2.815 1.00 81.31 188 ALA A O 1
ATOM 1401 N N . GLU A 1 189 ? -29.339 3.425 2.983 1.00 79.50 189 GLU A N 1
ATOM 1402 C CA . GLU A 1 189 ? -29.477 3.640 1.532 1.00 79.50 189 GLU A CA 1
ATOM 1403 C C . GLU A 1 189 ? -28.118 3.552 0.819 1.00 79.50 189 GLU A C 1
ATOM 1405 O O . GLU A 1 189 ? -28.069 3.187 -0.355 1.00 79.50 189 GLU A O 1
ATOM 1410 N N . CYS A 1 190 ? -27.028 3.847 1.537 1.00 78.31 190 CYS A N 1
ATOM 1411 C CA . CYS A 1 190 ? -25.672 3.874 0.998 1.00 78.31 190 CYS A CA 1
ATOM 1412 C C . CYS A 1 190 ? -24.757 2.819 1.628 1.00 78.31 190 CYS A C 1
ATOM 1414 O O . CYS A 1 190 ? -24.004 2.192 0.906 1.00 78.31 190 CYS A O 1
ATOM 1416 N N . HIS A 1 191 ? -24.789 2.586 2.941 1.00 84.31 191 HIS A N 1
ATOM 1417 C CA . HIS A 1 191 ? -23.812 1.716 3.619 1.00 84.31 191 HIS A CA 1
ATOM 1418 C C . HIS A 1 191 ? -24.288 0.261 3.792 1.00 84.31 191 HIS A C 1
ATOM 1420 O O . HIS A 1 191 ? -23.472 -0.652 3.881 1.00 84.31 191 HIS A O 1
ATOM 1426 N N . GLY A 1 192 ? -25.602 0.002 3.772 1.00 84.88 192 GLY A N 1
ATOM 1427 C CA . GLY A 1 192 ? -26.153 -1.334 4.037 1.00 84.88 192 GLY A CA 1
ATOM 1428 C C . GLY A 1 192 ? -25.748 -1.904 5.412 1.00 84.88 192 GLY A C 1
ATOM 1429 O O . GLY A 1 192 ? -25.291 -1.174 6.284 1.00 84.88 192 GLY A O 1
ATOM 1430 N N . GLN A 1 193 ? -25.952 -3.212 5.628 1.00 85.62 193 GLN A N 1
ATOM 1431 C CA . GLN A 1 193 ? -25.578 -3.911 6.881 1.00 85.62 193 GLN A CA 1
ATOM 1432 C C . GLN A 1 193 ? -24.740 -5.189 6.659 1.00 85.62 193 GLN A C 1
ATOM 1434 O O . GLN A 1 193 ? -24.349 -5.874 7.605 1.00 85.62 193 GLN A O 1
ATOM 1439 N N . GLU A 1 194 ? -24.465 -5.531 5.397 1.00 84.81 194 GLU A N 1
ATOM 1440 C CA . GLU A 1 194 ? -23.801 -6.785 5.008 1.00 84.81 194 GLU A CA 1
ATOM 1441 C C . GLU A 1 194 ? -22.274 -6.656 4.905 1.00 84.81 194 GLU A C 1
ATOM 1443 O O . GLU A 1 194 ? -21.557 -7.658 4.919 1.00 84.81 194 GLU A O 1
ATOM 1448 N N . ARG A 1 195 ? -21.762 -5.429 4.765 1.00 82.38 195 ARG A N 1
ATOM 1449 C CA . ARG A 1 195 ? -20.338 -5.123 4.570 1.00 82.38 195 ARG A CA 1
ATOM 1450 C C . ARG A 1 195 ? -19.828 -4.169 5.653 1.00 82.38 195 ARG A C 1
ATOM 1452 O O . ARG A 1 195 ? -20.651 -3.560 6.337 1.00 82.38 195 ARG A O 1
ATOM 1459 N N . PRO A 1 196 ? -18.498 -4.057 5.840 1.00 81.88 196 PRO A N 1
ATOM 1460 C CA . PRO A 1 196 ? -17.918 -3.027 6.699 1.00 81.88 196 PRO A CA 1
ATOM 1461 C C . PRO A 1 196 ? -18.429 -1.639 6.303 1.00 81.88 196 PRO A C 1
ATOM 1463 O O . PRO A 1 196 ? -18.583 -1.363 5.115 1.00 81.88 196 PRO A O 1
ATOM 1466 N N . PHE A 1 197 ? -18.696 -0.776 7.283 1.00 78.06 197 PHE A N 1
ATOM 1467 C CA . PHE A 1 197 ? -19.342 0.522 7.057 1.00 78.06 197 PHE A CA 1
ATOM 1468 C C . PHE A 1 197 ? -18.503 1.455 6.165 1.00 78.06 197 PHE A C 1
ATOM 1470 O O . PHE A 1 197 ? -19.038 2.335 5.496 1.00 78.06 197 PHE A O 1
ATOM 1477 N N . GLU A 1 198 ? -17.188 1.240 6.103 1.00 74.50 198 GLU A N 1
ATOM 1478 C CA . GLU A 1 198 ? -16.265 1.954 5.219 1.00 74.50 198 GLU A CA 1
ATOM 1479 C C . GLU A 1 198 ? -16.504 1.647 3.730 1.00 74.50 198 GLU A C 1
ATOM 1481 O O . GLU A 1 198 ? -16.072 2.407 2.861 1.00 74.50 198 GLU A O 1
ATOM 1486 N N . GLU A 1 199 ? -17.196 0.548 3.421 1.00 76.56 199 GLU A N 1
ATOM 1487 C CA . GLU A 1 199 ? -17.589 0.171 2.070 1.00 76.56 199 GLU A CA 1
ATOM 1488 C C . GLU A 1 199 ? -19.026 0.623 1.790 1.00 76.56 199 GLU A C 1
ATOM 1490 O O . GLU A 1 199 ? -19.990 0.095 2.341 1.00 76.56 199 GLU A O 1
ATOM 1495 N N . VAL A 1 200 ? -19.190 1.577 0.873 1.00 71.06 200 VAL A N 1
ATOM 1496 C CA . VAL A 1 200 ? -20.517 1.964 0.377 1.00 71.06 200 VAL A CA 1
ATOM 1497 C C . VAL A 1 200 ? -21.086 0.801 -0.452 1.00 71.06 200 VAL A C 1
ATOM 1499 O O . VAL A 1 200 ? -20.416 0.257 -1.336 1.00 71.06 200 VAL A O 1
ATOM 1502 N N . ALA A 1 201 ? -22.324 0.399 -0.171 1.00 63.50 201 ALA A N 1
ATOM 1503 C CA . ALA A 1 201 ? -23.100 -0.495 -1.015 1.00 63.50 201 ALA A CA 1
ATOM 1504 C C . ALA A 1 201 ? -23.216 0.095 -2.433 1.00 63.50 201 ALA A C 1
ATOM 1506 O O . ALA A 1 201 ? -23.304 1.305 -2.620 1.00 63.50 201 ALA A O 1
ATOM 1507 N N . SER A 1 202 ? -23.184 -0.762 -3.455 1.00 61.31 202 SER A N 1
ATOM 1508 C CA . SER A 1 202 ? -23.209 -0.339 -4.862 1.00 61.31 202 SER A CA 1
ATOM 1509 C C . SER A 1 202 ? -24.366 0.629 -5.145 1.00 61.31 202 SER A C 1
ATOM 1511 O O . SER A 1 202 ? -25.524 0.264 -4.938 1.00 61.31 202 SER A O 1
ATOM 1513 N N . PHE A 1 203 ? -24.046 1.823 -5.651 1.00 65.94 203 PHE A N 1
ATOM 1514 C CA . PHE A 1 203 ? -25.009 2.867 -6.001 1.00 65.94 203 PHE A CA 1
ATOM 1515 C C . PHE A 1 203 ? -24.993 3.126 -7.516 1.00 65.94 203 PHE A C 1
ATOM 1517 O O . PHE A 1 203 ? -23.952 3.445 -8.094 1.00 65.94 203 PHE A O 1
ATOM 1524 N N . GLU A 1 204 ? -26.154 2.994 -8.158 1.00 63.66 204 GLU A N 1
ATOM 1525 C CA . GLU A 1 204 ? -26.342 3.205 -9.600 1.00 63.66 204 GLU A CA 1
ATOM 1526 C C . GLU A 1 204 ? -26.667 4.684 -9.888 1.00 63.66 204 GLU A C 1
ATOM 1528 O O . GLU A 1 204 ? -27.617 5.236 -9.330 1.00 63.66 204 GLU A O 1
ATOM 1533 N N . HIS A 1 205 ? -25.903 5.334 -10.774 1.00 73.06 205 HIS A N 1
ATOM 1534 C CA . HIS A 1 205 ? -26.154 6.716 -11.205 1.00 73.06 205 HIS A CA 1
ATOM 1535 C C . HIS A 1 205 ? -26.977 6.744 -12.505 1.00 73.06 205 HIS A C 1
ATOM 1537 O O . HIS A 1 205 ? -26.495 6.341 -13.559 1.00 73.06 205 HIS A O 1
ATOM 1543 N N . GLU A 1 206 ? -28.210 7.263 -12.457 1.00 63.66 206 GLU A N 1
ATOM 1544 C CA . GLU A 1 206 ? -29.113 7.281 -13.627 1.00 63.66 206 GLU A CA 1
ATOM 1545 C C . GLU A 1 206 ? -28.790 8.388 -14.653 1.00 63.66 206 GLU A C 1
ATOM 1547 O O . GLU A 1 206 ? -29.053 8.222 -15.844 1.00 63.66 206 GLU A O 1
ATOM 1552 N N . THR A 1 207 ? -28.222 9.521 -14.218 1.00 65.88 207 THR A N 1
ATOM 1553 C CA . THR A 1 207 ? -27.984 10.703 -15.078 1.00 65.88 207 THR A CA 1
ATOM 1554 C C . THR A 1 207 ? -26.615 10.689 -15.764 1.00 65.88 207 THR A C 1
ATOM 1556 O O . THR A 1 207 ? -26.448 11.275 -16.831 1.00 65.88 207 THR A O 1
ATOM 1559 N N . VAL A 1 208 ? -25.622 10.031 -15.160 1.00 68.25 208 VAL A N 1
ATOM 1560 C CA . VAL A 1 208 ? -24.258 9.902 -15.692 1.00 68.25 208 VAL A CA 1
ATOM 1561 C C . VAL A 1 208 ? -23.822 8.452 -15.523 1.00 68.25 208 VAL A C 1
ATOM 1563 O O . VAL A 1 208 ? -23.768 7.951 -14.405 1.00 68.25 208 VAL A O 1
ATOM 1566 N N . SER A 1 209 ? -23.500 7.787 -16.633 1.00 70.75 209 SER A N 1
ATOM 1567 C CA . SER A 1 209 ? -23.038 6.397 -16.625 1.00 70.75 209 SER A CA 1
ATOM 1568 C C . SER A 1 209 ? -21.607 6.318 -16.092 1.00 70.75 209 SER A C 1
ATOM 1570 O O . SER A 1 209 ? -20.667 6.718 -16.782 1.00 70.75 209 SER A O 1
ATOM 1572 N N . LEU A 1 210 ? -21.429 5.796 -14.876 1.00 74.19 210 LEU A N 1
ATOM 1573 C CA . LEU A 1 210 ? -20.114 5.577 -14.263 1.00 74.19 210 LEU A CA 1
ATOM 1574 C C . LEU A 1 210 ? -19.499 4.253 -14.740 1.00 74.19 210 LEU A C 1
ATOM 1576 O O . LEU A 1 210 ? -19.275 3.328 -13.965 1.00 74.19 210 LEU A O 1
ATOM 1580 N N . GLU A 1 211 ? -19.248 4.151 -16.042 1.00 73.12 211 GLU A N 1
ATOM 1581 C CA . GLU A 1 211 ? -18.598 2.993 -16.665 1.00 73.12 211 GLU A CA 1
ATOM 1582 C C . GLU A 1 211 ? -17.147 3.317 -17.062 1.00 73.12 211 GLU A C 1
ATOM 1584 O O . GLU A 1 211 ? -16.747 4.479 -17.171 1.00 73.12 211 GLU A O 1
ATOM 1589 N N . GLY A 1 212 ? -16.332 2.281 -17.287 1.00 74.56 212 GLY A N 1
ATOM 1590 C CA . GLY A 1 212 ? -14.945 2.444 -17.735 1.00 74.56 212 GLY A CA 1
ATOM 1591 C C . GLY A 1 212 ? -14.094 3.236 -16.737 1.00 74.56 212 GLY A C 1
ATOM 1592 O O . GLY A 1 212 ? -14.044 2.894 -15.556 1.00 74.56 212 GLY A O 1
ATOM 1593 N N . ALA A 1 213 ? -13.426 4.296 -17.203 1.00 73.50 213 ALA A N 1
ATOM 1594 C CA . ALA A 1 213 ? -12.586 5.150 -16.356 1.00 73.50 213 ALA A CA 1
ATOM 1595 C C . ALA A 1 213 ? -13.364 5.879 -15.241 1.00 73.50 213 ALA A C 1
ATOM 1597 O O . ALA A 1 213 ? -12.772 6.226 -14.223 1.00 73.50 213 ALA A O 1
ATOM 1598 N N . HIS A 1 214 ? -14.680 6.068 -15.390 1.00 79.00 214 HIS A N 1
ATOM 1599 C CA . HIS A 1 214 ? -15.520 6.713 -14.376 1.00 79.00 214 HIS A CA 1
ATOM 1600 C C . HIS A 1 214 ? -15.976 5.751 -13.265 1.00 79.00 214 HIS A C 1
ATOM 1602 O O . HIS A 1 214 ? -16.385 6.208 -12.202 1.00 79.00 214 HIS A O 1
ATOM 1608 N N . ALA A 1 215 ? -15.878 4.431 -13.475 1.00 75.31 215 ALA A N 1
ATOM 1609 C CA . ALA A 1 215 ? -16.364 3.414 -12.533 1.00 75.31 215 ALA A CA 1
ATOM 1610 C C . ALA A 1 215 ? -15.548 3.324 -11.230 1.00 75.31 215 ALA A C 1
ATOM 1612 O O . ALA A 1 215 ? -16.023 2.779 -10.238 1.00 75.31 215 ALA A O 1
ATOM 1613 N N . GLY A 1 216 ? -14.304 3.814 -11.243 1.00 72.94 216 GLY A N 1
ATOM 1614 C CA . GLY A 1 216 ? -13.398 3.786 -10.090 1.00 72.94 216 GLY A CA 1
ATOM 1615 C C . GLY A 1 216 ? -13.338 5.089 -9.292 1.00 72.94 216 GLY A C 1
ATOM 1616 O O . GLY A 1 216 ? -12.559 5.160 -8.345 1.00 72.94 216 GLY A O 1
ATOM 1617 N N . LEU A 1 217 ? -14.098 6.116 -9.686 1.00 77.25 217 LEU A N 1
ATOM 1618 C CA . LEU A 1 217 ? -14.088 7.413 -9.013 1.00 77.25 217 LEU A CA 1
ATOM 1619 C C . LEU A 1 217 ? -14.828 7.334 -7.677 1.00 77.25 217 LEU A C 1
ATOM 1621 O O . LEU A 1 217 ? -15.902 6.742 -7.564 1.00 77.25 217 LEU A O 1
ATOM 1625 N N . SER A 1 218 ? -14.258 7.969 -6.661 1.00 75.25 218 SER A N 1
ATOM 1626 C CA . SER A 1 218 ? -14.927 8.173 -5.383 1.00 75.25 218 SER A CA 1
ATOM 1627 C C . SER A 1 218 ? -16.014 9.243 -5.504 1.00 75.25 218 SER A C 1
ATOM 1629 O O . SER A 1 218 ? -15.910 10.187 -6.288 1.00 75.25 218 SER A O 1
ATOM 1631 N N . CYS A 1 219 ? -17.064 9.134 -4.685 1.00 75.44 219 CYS A N 1
ATOM 1632 C CA . CYS A 1 219 ? -18.192 10.066 -4.729 1.00 75.44 219 CYS A CA 1
ATOM 1633 C C . CYS A 1 219 ? -17.737 11.528 -4.585 1.00 75.44 219 CYS A C 1
ATOM 1635 O O . CYS A 1 219 ? -18.244 12.395 -5.287 1.00 75.44 219 CYS A O 1
ATOM 1637 N N . SER A 1 220 ? -16.758 11.802 -3.715 1.00 74.00 220 SER A N 1
ATOM 1638 C CA . SER A 1 220 ? -16.246 13.150 -3.431 1.00 74.00 220 SER A CA 1
ATOM 1639 C C . SER A 1 220 ? -15.470 13.783 -4.588 1.00 74.00 220 SER A C 1
ATOM 1641 O O . SER A 1 220 ? -15.377 15.009 -4.642 1.00 74.00 220 SER A O 1
ATOM 1643 N N . GLU A 1 221 ? -14.957 12.985 -5.529 1.00 77.69 221 GLU A N 1
ATOM 1644 C CA . GLU A 1 221 ? -14.326 13.495 -6.752 1.00 77.69 221 GLU A CA 1
ATOM 1645 C C . GLU A 1 221 ? -15.353 14.145 -7.687 1.00 77.69 221 GLU A C 1
ATOM 1647 O O . GLU A 1 221 ? -15.042 15.125 -8.362 1.00 77.69 221 GLU A O 1
ATOM 1652 N N . CYS A 1 222 ? -16.597 13.655 -7.681 1.00 74.75 222 CYS A N 1
ATOM 1653 C CA . CYS A 1 222 ? -17.702 14.242 -8.444 1.00 74.75 222 CYS A CA 1
ATOM 1654 C C . CYS A 1 222 ? -18.578 15.189 -7.602 1.00 74.75 222 CYS A C 1
ATOM 1656 O O . CYS A 1 222 ? -19.145 16.151 -8.126 1.00 74.75 222 CYS A O 1
ATOM 1658 N N . HIS A 1 223 ? -18.664 14.943 -6.297 1.00 75.31 223 HIS A N 1
ATOM 1659 C CA . HIS A 1 223 ? -19.504 15.649 -5.334 1.00 75.31 223 HIS A CA 1
ATOM 1660 C C . HIS A 1 223 ? -18.649 16.293 -4.230 1.00 75.31 223 HIS A C 1
ATOM 1662 O O . HIS A 1 223 ? -18.636 15.820 -3.086 1.00 75.31 223 HIS A O 1
ATOM 1668 N N . PRO A 1 224 ? -17.915 17.371 -4.551 1.00 70.62 224 PRO A N 1
ATOM 1669 C CA . PRO A 1 224 ? -17.022 18.019 -3.601 1.00 70.62 224 PRO A CA 1
ATOM 1670 C C . PRO A 1 224 ? -17.789 18.546 -2.384 1.00 70.62 224 PRO A C 1
ATOM 1672 O O . PRO A 1 224 ? -18.930 18.996 -2.498 1.00 70.62 224 PRO A O 1
ATOM 1675 N N . ALA A 1 225 ? -17.130 18.524 -1.220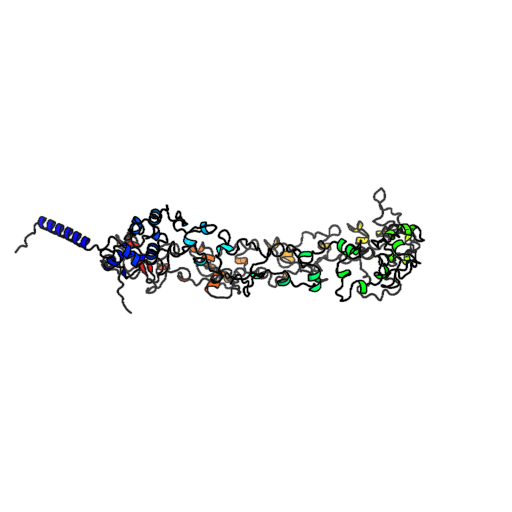 1.00 65.50 225 ALA A N 1
ATOM 1676 C CA . ALA A 1 225 ? -17.712 18.948 0.057 1.00 65.50 225 ALA A CA 1
ATOM 1677 C C . ALA A 1 225 ? -18.259 20.386 0.020 1.00 65.50 225 ALA A C 1
ATOM 1679 O O . ALA A 1 225 ? -19.250 20.686 0.684 1.00 65.50 225 ALA A O 1
ATOM 1680 N N . GLU A 1 226 ? -17.636 21.247 -0.788 1.00 63.62 226 GLU A N 1
ATOM 1681 C CA . GLU A 1 226 ? -18.084 22.605 -1.075 1.00 63.62 226 GLU A CA 1
ATOM 1682 C C . GLU A 1 226 ? -18.711 22.651 -2.475 1.00 63.62 226 GLU A C 1
ATOM 1684 O O . GLU A 1 226 ? -18.028 22.486 -3.486 1.00 63.62 226 GLU A O 1
ATOM 1689 N N . GLY A 1 227 ? -20.022 22.884 -2.551 1.00 62.34 227 GLY A N 1
ATOM 1690 C CA . GLY A 1 227 ? -20.716 23.058 -3.824 1.00 62.34 227 GLY A CA 1
ATOM 1691 C C . GLY A 1 227 ? -22.170 22.606 -3.793 1.00 62.34 227 GLY A C 1
ATOM 1692 O O . GLY A 1 227 ? -22.603 21.879 -2.906 1.00 62.34 227 GLY A O 1
ATOM 1693 N N . ILE A 1 228 ? -22.922 22.999 -4.822 1.00 57.22 228 ILE A N 1
ATOM 1694 C CA . ILE A 1 228 ? -24.358 22.699 -4.973 1.00 57.22 228 ILE A CA 1
ATOM 1695 C C . ILE A 1 228 ? -24.686 21.195 -5.111 1.00 57.22 228 ILE A C 1
ATOM 1697 O O . ILE A 1 228 ? -25.856 20.829 -5.157 1.00 57.22 228 ILE A O 1
ATOM 1701 N N . HIS A 1 229 ? -23.665 20.335 -5.188 1.00 60.12 229 HIS A N 1
ATOM 1702 C CA . HIS A 1 229 ? -23.788 18.880 -5.304 1.00 60.12 229 HIS A CA 1
ATOM 1703 C C . HIS A 1 229 ? -23.048 18.129 -4.189 1.00 60.12 229 HIS A C 1
ATOM 1705 O O . HIS A 1 229 ? -22.745 16.957 -4.371 1.00 60.12 229 HIS A O 1
ATOM 1711 N N . SER A 1 230 ? -22.718 18.773 -3.069 1.00 69.62 230 SER A N 1
ATOM 1712 C CA . SER A 1 230 ? -22.048 18.106 -1.946 1.00 69.62 230 SER A CA 1
ATOM 1713 C C . SER A 1 230 ? -22.868 16.917 -1.429 1.00 69.62 230 SER A C 1
ATOM 1715 O O . SER A 1 230 ? -24.035 17.085 -1.077 1.00 69.62 230 SER A O 1
ATOM 1717 N N . VAL A 1 231 ? -22.254 15.726 -1.336 1.00 64.50 231 VAL A N 1
ATOM 1718 C CA . VAL A 1 231 ? -22.876 14.537 -0.697 1.00 64.50 231 VAL A CA 1
ATOM 1719 C C . VAL A 1 231 ? -23.178 14.797 0.774 1.00 64.50 231 VAL A C 1
ATOM 1721 O O . VAL A 1 231 ? -24.097 14.215 1.336 1.00 64.50 231 VAL A O 1
ATOM 1724 N N . ILE A 1 232 ? -22.427 15.710 1.388 1.00 58.69 232 ILE A N 1
ATOM 1725 C CA . ILE A 1 232 ? -22.561 16.045 2.799 1.00 58.69 232 ILE A CA 1
ATOM 1726 C C . ILE A 1 232 ? -23.746 16.998 3.030 1.00 58.69 232 ILE A C 1
ATOM 1728 O O . ILE A 1 232 ? -24.324 16.975 4.105 1.00 58.69 232 ILE A O 1
ATOM 1732 N N . GLU A 1 233 ? -24.151 17.799 2.035 1.00 57.00 233 GLU A N 1
ATOM 1733 C CA . GLU A 1 233 ? -25.252 18.777 2.150 1.00 57.00 233 GLU A CA 1
ATOM 1734 C C . GLU A 1 233 ? -26.472 18.451 1.271 1.00 57.00 233 GLU A C 1
ATOM 1736 O O . GLU A 1 233 ? -27.302 19.328 1.024 1.00 57.00 233 GLU A O 1
ATOM 1741 N N . LEU A 1 234 ? -26.584 17.220 0.758 1.00 55.31 234 LEU A N 1
ATOM 1742 C CA . LEU A 1 234 ? -27.608 16.801 -0.206 1.00 55.31 234 LEU A CA 1
ATOM 1743 C C . LEU A 1 234 ? -29.022 16.799 0.422 1.00 55.31 234 LEU A C 1
ATOM 1745 O O . LEU A 1 234 ? -29.609 15.770 0.747 1.00 55.31 234 LEU A O 1
ATOM 1749 N N . GLY A 1 235 ? -29.582 17.996 0.592 1.00 51.38 235 GLY A N 1
ATOM 1750 C CA . GLY A 1 235 ? -30.973 18.242 0.933 1.00 51.38 235 GLY A CA 1
ATOM 1751 C C . GLY A 1 235 ? -31.898 17.965 -0.249 1.00 51.38 235 GLY A C 1
ATOM 1752 O O . GLY A 1 235 ? -31.491 18.005 -1.409 1.00 51.38 235 GLY A O 1
ATOM 1753 N N . ALA A 1 236 ? -33.173 17.715 0.056 1.00 47.44 236 ALA A N 1
ATOM 1754 C CA . ALA A 1 236 ? -34.238 17.275 -0.855 1.00 47.44 236 ALA A CA 1
ATOM 1755 C C . ALA A 1 236 ? -34.575 18.211 -2.048 1.00 47.44 236 ALA A C 1
ATOM 1757 O O . ALA A 1 236 ? -35.606 18.035 -2.693 1.00 47.44 236 ALA A O 1
ATOM 1758 N N . THR A 1 237 ? -33.744 19.210 -2.350 1.00 49.91 237 THR A N 1
ATOM 1759 C CA . THR A 1 237 ? -33.951 20.189 -3.422 1.00 49.91 237 THR A CA 1
ATOM 1760 C C . THR A 1 237 ? -32.629 20.568 -4.094 1.00 49.91 237 THR A C 1
ATOM 1762 O O . THR A 1 237 ? -32.198 21.718 -4.030 1.00 49.91 237 THR A O 1
ATOM 1765 N N . SER A 1 238 ? -31.954 19.624 -4.740 1.00 50.25 238 SER A N 1
ATOM 1766 C CA . SER A 1 238 ? -31.027 19.985 -5.815 1.00 50.25 238 SER A CA 1
ATOM 1767 C C . SER A 1 238 ? -31.765 19.763 -7.131 1.00 50.25 238 SER A C 1
ATOM 1769 O O . SER A 1 238 ? -32.045 18.631 -7.511 1.00 50.25 238 SER A O 1
ATOM 1771 N N . ASP A 1 239 ? -32.154 20.855 -7.797 1.00 49.19 239 ASP A N 1
ATOM 1772 C CA . ASP A 1 239 ? -32.528 20.813 -9.213 1.00 49.19 239 ASP A CA 1
ATOM 1773 C C . ASP A 1 239 ? -31.322 20.228 -9.958 1.00 49.19 239 ASP A C 1
ATOM 1775 O O . ASP A 1 239 ? -30.296 20.891 -10.123 1.00 49.19 239 ASP A O 1
ATOM 1779 N N . VAL A 1 240 ? -31.404 18.950 -10.325 1.00 53.50 240 VAL A N 1
ATOM 1780 C CA . VAL A 1 240 ? -30.336 18.253 -11.042 1.00 53.50 240 VAL A CA 1
ATOM 1781 C C . VAL A 1 240 ? -30.341 18.777 -12.474 1.00 53.50 240 VAL A C 1
ATOM 1783 O O . VAL A 1 240 ? -31.058 18.275 -13.335 1.00 53.50 240 VAL A O 1
ATOM 1786 N N . THR A 1 241 ? -29.577 19.834 -12.740 1.00 55.88 241 THR A N 1
ATOM 1787 C CA . THR A 1 241 ? -29.229 20.201 -14.114 1.00 55.88 241 THR A CA 1
ATOM 1788 C C . THR A 1 241 ? -28.358 19.091 -14.701 1.00 55.88 241 THR A C 1
ATOM 1790 O O . THR A 1 241 ? -27.335 18.749 -14.106 1.00 55.88 241 THR A O 1
ATOM 1793 N N . GLU A 1 242 ? -28.773 18.516 -15.836 1.00 59.84 242 GLU A N 1
ATOM 1794 C CA . GLU A 1 242 ? -27.954 17.581 -16.625 1.00 59.84 242 GLU A CA 1
ATOM 1795 C C . GLU A 1 242 ? -26.561 18.189 -16.861 1.00 59.84 242 GLU A C 1
ATOM 1797 O O . GLU A 1 242 ? -26.461 19.341 -17.289 1.00 59.84 242 GLU A O 1
ATOM 1802 N N . ARG A 1 243 ? -25.495 17.432 -16.561 1.00 68.75 243 ARG A N 1
ATOM 1803 C CA . ARG A 1 243 ? -24.107 17.837 -16.831 1.00 68.75 243 ARG A CA 1
ATOM 1804 C C . ARG A 1 243 ? -23.655 17.334 -18.194 1.00 68.75 243 ARG A C 1
ATOM 1806 O O . ARG A 1 243 ? -23.841 16.160 -18.516 1.00 68.75 243 ARG A O 1
ATOM 1813 N N . GLY A 1 244 ? -23.025 18.210 -18.966 1.00 74.25 244 GLY A N 1
ATOM 1814 C CA . GLY A 1 244 ? -22.307 17.854 -20.184 1.00 74.25 244 GLY A CA 1
ATOM 1815 C C . GLY A 1 244 ? -20.875 17.405 -19.886 1.00 74.25 244 GLY A C 1
ATOM 1816 O O . GLY A 1 244 ? -20.327 17.667 -18.817 1.00 74.25 244 GLY A O 1
ATOM 1817 N N . CYS A 1 245 ? -20.220 16.757 -20.856 1.00 78.50 245 CYS A N 1
ATOM 1818 C CA . CYS A 1 245 ? -18.815 16.345 -20.719 1.00 78.50 245 CYS A CA 1
ATOM 1819 C C . CYS A 1 245 ? -17.881 17.538 -20.441 1.00 78.50 245 CYS A C 1
ATOM 1821 O O . CYS A 1 245 ? -16.891 17.395 -19.731 1.00 78.50 245 CYS A O 1
ATOM 1823 N N . GLU A 1 246 ? -18.203 18.709 -20.992 1.00 79.06 246 GLU A N 1
ATOM 1824 C CA . GLU A 1 246 ? -17.408 19.941 -20.894 1.00 79.06 246 GLU A CA 1
ATOM 1825 C C . GLU A 1 246 ? -17.466 20.628 -19.522 1.00 79.06 246 GLU A C 1
ATOM 1827 O O . GLU A 1 246 ? -16.614 21.461 -19.220 1.00 79.06 246 GLU A O 1
ATOM 1832 N N . ASP A 1 247 ? -18.418 20.241 -18.667 1.00 76.75 247 ASP A N 1
ATOM 1833 C CA . ASP A 1 247 ? -18.485 20.721 -17.282 1.00 76.75 247 ASP A CA 1
ATOM 1834 C C . ASP A 1 247 ? -17.354 20.140 -16.417 1.00 76.75 247 ASP A C 1
ATOM 1836 O O . ASP A 1 247 ? -17.054 20.671 -15.345 1.00 76.75 247 ASP A O 1
ATOM 1840 N N . CYS A 1 248 ? -16.735 19.046 -16.877 1.00 77.06 248 CYS A N 1
ATOM 1841 C CA . CYS A 1 248 ? -15.670 18.333 -16.173 1.00 77.06 248 CYS A CA 1
ATOM 1842 C C . CYS A 1 248 ? -14.393 18.175 -17.017 1.00 77.06 248 CYS A C 1
ATOM 1844 O O . CYS A 1 248 ? -13.297 18.151 -16.460 1.00 77.06 248 CYS A O 1
ATOM 1846 N N . HIS A 1 249 ? -14.508 18.082 -18.346 1.00 80.81 249 HIS A N 1
ATOM 1847 C CA . HIS A 1 249 ? -13.379 17.876 -19.252 1.00 80.81 249 HIS A CA 1
ATOM 1848 C C . HIS A 1 249 ? -13.127 19.099 -20.133 1.00 80.81 249 HIS A C 1
ATOM 1850 O O . HIS A 1 249 ? -13.980 19.511 -20.919 1.00 80.81 249 HIS A O 1
ATOM 1856 N N . GLU A 1 250 ? -11.912 19.639 -20.060 1.00 80.75 250 GLU A N 1
ATOM 1857 C CA . GLU A 1 250 ? -11.458 20.670 -20.989 1.00 80.75 250 GLU A CA 1
ATOM 1858 C C . GLU A 1 250 ? -11.262 20.071 -22.391 1.00 80.75 250 GLU A C 1
ATOM 1860 O O . GLU A 1 250 ? -10.628 19.028 -22.557 1.00 80.75 250 GLU A O 1
ATOM 1865 N N . SER A 1 251 ? -11.817 20.729 -23.411 1.00 78.81 251 SER A N 1
ATOM 1866 C CA . SER A 1 251 ? -11.685 20.306 -24.805 1.00 78.81 251 SER A CA 1
ATOM 1867 C C . SER A 1 251 ? -10.709 21.203 -25.555 1.00 78.81 251 SER A C 1
ATOM 1869 O O . SER A 1 251 ? -10.867 22.421 -25.602 1.00 78.81 251 SER A O 1
ATOM 1871 N N . GLU A 1 252 ? -9.737 20.589 -26.228 1.00 74.56 252 GLU A N 1
ATOM 1872 C CA . GLU A 1 252 ? -8.812 21.280 -27.139 1.00 74.56 252 GLU A CA 1
ATOM 1873 C C . GLU A 1 252 ? -9.480 21.708 -28.463 1.00 74.56 252 GLU A C 1
ATOM 1875 O O . GLU A 1 252 ? -8.916 22.483 -29.251 1.00 74.56 252 GLU A O 1
ATOM 1880 N N . HIS A 1 253 ? -10.690 21.205 -28.725 1.00 76.62 253 HIS A N 1
ATOM 1881 C CA . HIS A 1 253 ? -11.469 21.520 -29.915 1.00 76.62 253 HIS A CA 1
ATOM 1882 C C . HIS A 1 253 ? -12.206 22.853 -29.762 1.00 76.62 253 HIS A C 1
ATOM 1884 O O . HIS A 1 253 ? -12.731 23.182 -28.702 1.00 76.62 253 HIS A O 1
ATOM 1890 N N . SER A 1 254 ? -12.295 23.630 -30.846 1.00 77.12 254 SER A N 1
ATOM 1891 C CA . SER A 1 254 ? -13.038 24.892 -30.806 1.00 77.12 254 SER A CA 1
ATOM 1892 C C . SER A 1 254 ? -14.554 24.656 -30.676 1.00 77.12 254 SER A C 1
ATOM 1894 O O . SER A 1 254 ? -15.069 23.680 -31.232 1.00 77.12 254 SER A O 1
ATOM 1896 N N . PRO A 1 255 ? -15.302 25.576 -30.034 1.00 74.56 255 PRO A N 1
ATOM 1897 C CA . PRO A 1 255 ? -16.760 25.473 -29.927 1.00 74.56 255 PRO A CA 1
ATOM 1898 C C . PRO A 1 255 ? -17.464 25.343 -31.286 1.00 74.56 255 PRO A C 1
ATOM 1900 O O . PRO A 1 255 ? -18.394 24.555 -31.429 1.00 74.56 255 PRO A O 1
ATOM 1903 N N . ASP A 1 256 ? -16.978 26.054 -32.310 1.00 72.44 256 ASP A N 1
ATOM 1904 C CA . ASP A 1 256 ? -17.528 25.983 -33.671 1.00 72.44 256 ASP A CA 1
ATOM 1905 C C . ASP A 1 256 ? -17.358 24.589 -34.291 1.00 72.44 256 ASP A C 1
ATOM 1907 O O . ASP A 1 256 ? -18.253 24.092 -34.979 1.00 72.44 256 ASP A O 1
ATOM 1911 N N . PHE A 1 257 ? -16.221 23.935 -34.030 1.00 73.19 257 PHE A N 1
ATOM 1912 C CA . PHE A 1 257 ? -15.977 22.573 -34.492 1.00 73.19 257 PHE A CA 1
ATOM 1913 C C . PHE A 1 257 ? -16.916 21.589 -33.791 1.00 73.19 257 PHE A C 1
ATOM 1915 O O . PHE A 1 257 ? -17.598 20.822 -34.470 1.00 73.19 257 PHE A O 1
ATOM 1922 N N . LEU A 1 258 ? -17.019 21.660 -32.461 1.00 73.50 258 LEU A N 1
ATOM 1923 C CA . LEU A 1 258 ? -17.884 20.781 -31.666 1.00 73.50 258 LEU A CA 1
ATOM 1924 C C . LEU A 1 258 ? -19.364 20.930 -32.048 1.00 73.50 258 LEU A C 1
ATOM 1926 O O . LEU A 1 258 ? -20.065 19.927 -32.206 1.00 73.50 258 LEU A O 1
ATOM 1930 N N . ALA A 1 259 ? -19.813 22.165 -32.290 1.00 73.06 259 ALA A N 1
ATOM 1931 C CA . ALA A 1 259 ? -21.160 22.452 -32.772 1.00 73.06 259 ALA A CA 1
ATOM 1932 C C . ALA A 1 259 ? -21.418 21.855 -34.166 1.00 73.06 259 ALA A C 1
ATOM 1934 O O . ALA A 1 259 ? -22.506 21.343 -34.427 1.00 73.06 259 ALA A O 1
ATOM 1935 N N . SER A 1 260 ? -20.421 21.885 -35.059 1.00 68.19 260 SER A N 1
ATOM 1936 C CA . SER A 1 260 ? -20.533 21.291 -36.398 1.00 68.19 260 SER A CA 1
ATOM 1937 C C . SER A 1 260 ? -20.480 19.757 -36.398 1.00 68.19 260 SER A C 1
ATOM 1939 O O . SER A 1 260 ? -21.097 19.127 -37.255 1.00 68.19 260 SER A O 1
ATOM 1941 N N . ALA A 1 261 ? -19.774 19.162 -35.433 1.00 69.19 261 ALA A N 1
ATOM 1942 C CA . ALA A 1 261 ? -19.557 17.721 -35.326 1.00 69.19 261 ALA A CA 1
ATOM 1943 C C . ALA A 1 261 ? -20.662 16.979 -34.548 1.00 69.19 261 ALA A C 1
ATOM 1945 O O . ALA A 1 261 ? -20.685 15.752 -34.560 1.00 69.19 261 ALA A O 1
ATOM 1946 N N . GLY A 1 262 ? -21.586 17.695 -33.893 1.00 73.56 262 GLY A N 1
ATOM 1947 C CA . GLY A 1 262 ? -22.687 17.089 -33.132 1.00 73.56 262 GLY A CA 1
ATOM 1948 C C . GLY A 1 262 ? -22.328 16.678 -31.698 1.00 73.56 262 GLY A C 1
ATOM 1949 O O . GLY A 1 262 ? -23.006 15.828 -31.129 1.00 73.56 262 GLY A O 1
ATOM 1950 N N . GLY A 1 263 ? -21.287 17.276 -31.108 1.00 78.19 263 GLY A N 1
ATOM 1951 C CA . GLY A 1 263 ? -20.871 17.036 -29.719 1.00 78.19 263 GLY A CA 1
ATOM 1952 C C . GLY A 1 263 ? -19.901 15.863 -29.519 1.00 78.19 263 GLY A C 1
ATOM 1953 O O . GLY A 1 263 ? -19.648 15.070 -30.428 1.00 78.19 263 GLY A O 1
ATOM 1954 N N . CYS A 1 264 ? -19.344 15.761 -28.306 1.00 80.12 264 CYS A N 1
ATOM 1955 C CA . CYS A 1 264 ? -18.230 14.863 -27.964 1.00 80.12 264 CYS A CA 1
ATOM 1956 C C . CYS A 1 264 ? -18.562 13.375 -28.168 1.00 80.12 264 CYS A C 1
ATOM 1958 O O . CYS A 1 264 ? -17.736 12.625 -28.690 1.00 80.12 264 CYS A O 1
ATOM 1960 N N . ALA A 1 265 ? -19.792 12.973 -27.823 1.00 76.62 265 ALA A N 1
ATOM 1961 C CA . ALA A 1 265 ? -20.258 11.583 -27.863 1.00 76.62 265 ALA A CA 1
ATOM 1962 C C . ALA A 1 265 ? -20.299 10.967 -29.274 1.00 76.62 265 ALA A C 1
ATOM 1964 O O . ALA A 1 265 ? -20.362 9.749 -29.425 1.00 76.62 265 ALA A O 1
ATOM 1965 N N . THR A 1 266 ? -20.241 11.798 -30.320 1.00 76.06 266 THR A N 1
ATOM 1966 C CA . THR A 1 266 ? -20.181 11.335 -31.715 1.00 76.06 266 THR A CA 1
ATOM 1967 C C . THR A 1 266 ? -18.865 10.611 -32.012 1.00 76.06 266 THR A C 1
ATOM 1969 O O . THR A 1 266 ? -18.836 9.691 -32.829 1.00 76.06 266 THR A O 1
ATOM 1972 N N . CYS A 1 267 ? -17.785 10.998 -31.326 1.00 74.50 267 CYS A N 1
ATOM 1973 C CA . CYS A 1 267 ? -16.440 10.473 -31.561 1.00 74.50 267 CYS A CA 1
ATOM 1974 C C . CYS A 1 267 ? -15.819 9.800 -30.325 1.00 74.50 267 CYS A C 1
ATOM 1976 O O . CYS A 1 267 ? -14.975 8.920 -30.493 1.00 74.50 267 CYS A O 1
ATOM 1978 N N . HIS A 1 268 ? -16.249 10.150 -29.109 1.00 77.31 268 HIS A N 1
ATOM 1979 C CA . HIS A 1 268 ? -15.727 9.621 -27.842 1.00 77.31 268 HIS A CA 1
ATOM 1980 C C . HIS A 1 268 ? -16.845 8.934 -27.049 1.00 77.31 268 HIS A C 1
ATOM 1982 O O . HIS A 1 268 ? -17.864 9.564 -26.774 1.00 77.31 268 HIS A O 1
ATOM 1988 N N . ALA A 1 269 ? -16.687 7.664 -26.674 1.00 74.62 269 ALA A N 1
ATOM 1989 C CA . ALA A 1 269 ? -17.665 6.982 -25.827 1.00 74.62 269 ALA A CA 1
ATOM 1990 C C . ALA A 1 269 ? -17.334 7.182 -24.345 1.00 74.62 269 ALA A C 1
ATOM 1992 O O . ALA A 1 269 ? -16.170 7.229 -23.964 1.00 74.62 269 ALA A O 1
ATOM 1993 N N . ALA A 1 270 ? -18.363 7.223 -23.494 1.00 70.38 270 ALA A N 1
ATOM 1994 C CA . ALA A 1 270 ? -18.197 7.361 -22.042 1.00 70.38 270 ALA A CA 1
ATOM 1995 C C . ALA A 1 270 ? -17.426 6.191 -21.397 1.00 70.38 270 ALA A C 1
ATOM 1997 O O . ALA A 1 270 ? -16.855 6.347 -20.321 1.00 70.38 270 ALA A O 1
ATOM 1998 N N . SER A 1 271 ? -17.400 5.035 -22.067 1.00 67.94 271 SER A N 1
ATOM 1999 C CA . SER A 1 271 ? -16.649 3.844 -21.668 1.00 67.94 271 SER A CA 1
ATOM 2000 C C . SER A 1 271 ? -15.163 3.895 -22.030 1.00 67.94 271 SER A C 1
ATOM 2002 O O . SER A 1 271 ? -14.411 3.022 -21.596 1.00 67.94 271 SER A O 1
ATOM 2004 N N . ASP A 1 272 ? -14.740 4.839 -22.877 1.00 72.56 272 ASP A N 1
ATOM 2005 C CA . ASP A 1 272 ? -13.347 4.920 -23.310 1.00 72.56 272 ASP A CA 1
ATOM 2006 C C . ASP A 1 272 ? -12.460 5.317 -22.118 1.00 72.56 272 ASP A C 1
ATOM 2008 O O . ASP A 1 272 ? -12.798 6.203 -21.334 1.00 72.56 272 ASP A O 1
ATOM 2012 N N . GLY A 1 273 ? -11.315 4.645 -21.965 1.00 64.94 273 GLY A N 1
ATOM 2013 C CA . GLY A 1 273 ? -10.362 4.941 -20.890 1.00 64.94 273 GLY A CA 1
ATOM 2014 C C . GLY A 1 273 ? -9.627 6.275 -21.071 1.00 64.94 273 GLY A C 1
ATOM 2015 O O . GLY A 1 273 ? -9.112 6.831 -20.104 1.00 64.94 273 GLY A O 1
ATOM 2016 N N . ASP A 1 274 ? -9.590 6.785 -22.304 1.00 66.88 274 ASP A N 1
ATOM 2017 C CA . ASP A 1 274 ? -9.035 8.080 -22.677 1.00 66.88 274 ASP A CA 1
ATOM 2018 C C . ASP A 1 274 ? -9.775 8.670 -23.893 1.00 66.88 274 ASP A C 1
ATOM 2020 O O . ASP A 1 274 ? -10.434 7.968 -24.661 1.00 66.88 274 ASP A O 1
ATOM 2024 N N . PHE A 1 275 ? -9.642 9.983 -24.100 1.00 69.06 275 PHE A N 1
ATOM 2025 C CA . PHE A 1 275 ? -10.177 10.672 -25.284 1.00 69.06 275 PHE A CA 1
ATOM 2026 C C . PHE A 1 275 ? -9.337 10.423 -26.561 1.00 69.06 275 PHE A C 1
ATOM 2028 O O . PHE A 1 275 ? -9.598 11.015 -27.606 1.00 69.06 275 PHE A O 1
ATOM 2035 N N . GLY A 1 276 ? -8.328 9.552 -26.517 1.00 60.97 276 GLY A N 1
ATOM 2036 C CA . GLY A 1 276 ? -7.441 9.221 -27.632 1.00 60.97 276 GLY A CA 1
ATOM 2037 C C . GLY A 1 276 ? -8.025 8.206 -28.622 1.00 60.97 276 GLY A C 1
ATOM 2038 O O . GLY A 1 276 ? -7.684 8.262 -29.801 1.00 60.97 276 GLY A O 1
ATOM 2039 N N . GLY A 1 277 ? -8.961 7.346 -28.208 1.00 59.50 277 GLY A N 1
ATOM 2040 C CA . GLY A 1 277 ? -9.535 6.249 -29.015 1.00 59.50 277 GLY A CA 1
ATOM 2041 C C . GLY A 1 277 ? -10.569 6.625 -30.096 1.00 59.50 277 GLY A C 1
ATOM 2042 O O . GLY A 1 277 ? -11.587 5.954 -30.234 1.00 59.50 277 GLY A O 1
ATOM 2043 N N . HIS A 1 278 ? -10.364 7.701 -30.862 1.00 60.47 278 HIS A N 1
ATOM 2044 C CA . HIS A 1 278 ? -11.377 8.273 -31.773 1.00 60.47 278 HIS A CA 1
ATOM 2045 C C . HIS A 1 278 ? -11.314 7.773 -33.232 1.00 60.47 278 HIS A C 1
ATOM 2047 O O . HIS A 1 278 ? -12.247 8.011 -34.006 1.00 60.47 278 HIS A O 1
ATOM 2053 N N . ALA A 1 279 ? -10.243 7.072 -33.622 1.00 53.75 279 ALA A N 1
ATOM 2054 C CA . ALA A 1 279 ? -9.990 6.667 -35.010 1.00 53.75 279 ALA A CA 1
ATOM 2055 C C . ALA A 1 279 ? -11.065 5.727 -35.597 1.00 53.75 279 ALA A C 1
ATOM 2057 O O . ALA A 1 279 ? -11.293 5.717 -36.804 1.00 53.75 279 ALA A O 1
ATOM 2058 N N . GLU A 1 280 ? -11.775 4.971 -34.757 1.00 55.12 280 GLU A N 1
ATOM 2059 C CA . GLU A 1 280 ? -12.760 3.982 -35.214 1.00 55.12 280 GLU A CA 1
ATOM 2060 C C . GLU A 1 280 ? -14.149 4.578 -35.515 1.00 55.12 280 GLU A C 1
ATOM 2062 O O . GLU A 1 280 ? -14.973 3.918 -36.153 1.00 55.12 280 GLU A O 1
ATOM 2067 N N . ARG A 1 281 ? -14.433 5.823 -35.092 1.00 58.56 281 ARG A N 1
ATOM 2068 C CA . ARG A 1 281 ? -15.797 6.393 -35.133 1.00 58.56 281 ARG A CA 1
ATOM 2069 C C . ARG A 1 281 ? -16.073 7.357 -36.298 1.00 58.56 281 ARG A C 1
ATOM 2071 O O . ARG A 1 281 ? -17.237 7.511 -36.665 1.00 58.56 281 ARG A O 1
ATOM 2078 N N . MET A 1 282 ? -15.057 7.935 -36.955 1.00 60.84 282 MET A N 1
ATOM 2079 C CA . MET A 1 282 ? -15.234 8.730 -38.188 1.00 60.84 282 MET A CA 1
ATOM 2080 C C . MET A 1 282 ? -14.728 7.964 -39.429 1.00 60.84 282 MET A C 1
ATOM 2082 O O . MET A 1 282 ? -13.527 7.933 -39.686 1.00 60.84 282 MET A O 1
ATOM 2086 N N . PRO A 1 283 ? -15.607 7.359 -40.252 1.00 61.91 283 PRO A N 1
ATOM 2087 C CA . PRO A 1 283 ? -15.164 6.513 -41.359 1.00 61.91 283 PRO A CA 1
ATOM 2088 C C . PRO A 1 283 ? -14.545 7.322 -42.514 1.00 61.91 283 PRO A C 1
ATOM 2090 O O . PRO A 1 283 ? -15.068 8.364 -42.911 1.00 61.91 283 PRO A O 1
ATOM 2093 N N . ILE A 1 284 ? -13.494 6.779 -43.146 1.00 62.22 284 ILE A N 1
ATOM 2094 C CA . ILE A 1 284 ? -12.833 7.295 -44.372 1.00 62.22 284 ILE A CA 1
ATOM 2095 C C . ILE A 1 284 ? -13.842 7.666 -45.478 1.00 62.22 284 ILE A C 1
ATOM 2097 O O . ILE A 1 284 ? -13.648 8.624 -46.229 1.00 62.22 284 ILE A O 1
ATOM 2101 N N . ALA A 1 285 ? -14.967 6.950 -45.549 1.00 62.75 285 ALA A N 1
ATOM 2102 C CA . ALA A 1 285 ? -16.054 7.222 -46.488 1.00 62.75 285 ALA A CA 1
ATOM 2103 C C . ALA A 1 285 ? -16.627 8.652 -46.372 1.00 62.75 285 ALA A C 1
ATOM 2105 O O . ALA A 1 285 ? -17.058 9.223 -47.375 1.00 62.75 285 ALA A O 1
ATOM 2106 N N . SER A 1 286 ? -16.583 9.258 -45.183 1.00 67.31 286 SER A N 1
ATOM 2107 C CA . SER A 1 286 ? -17.016 10.640 -44.958 1.00 67.31 286 SER A CA 1
ATOM 2108 C C . SER A 1 286 ? -16.080 11.662 -45.625 1.00 67.31 286 SER A C 1
ATOM 2110 O O . SER A 1 286 ? -16.555 12.684 -46.116 1.00 67.31 286 SER A O 1
ATOM 2112 N N . HIS A 1 287 ? -14.779 11.364 -45.749 1.00 71.69 287 HIS A N 1
ATOM 2113 C CA . HIS A 1 287 ? -13.816 12.204 -46.480 1.00 71.69 287 HIS A CA 1
ATOM 2114 C C . HIS A 1 287 ? -14.029 12.113 -47.999 1.00 71.69 287 HIS A C 1
ATOM 2116 O O . HIS A 1 287 ? -14.048 13.128 -48.704 1.00 71.69 287 HIS A O 1
ATOM 2122 N N . ALA A 1 288 ? -14.317 10.911 -48.507 1.00 66.25 288 ALA A N 1
ATOM 2123 C CA . ALA A 1 288 ? -14.663 10.709 -49.913 1.00 66.25 288 ALA A CA 1
ATOM 2124 C C . ALA A 1 288 ? -15.918 11.507 -50.322 1.00 66.25 288 ALA A C 1
ATOM 2126 O O . ALA A 1 288 ? -15.956 12.080 -51.412 1.00 66.25 288 ALA A O 1
ATOM 2127 N N . ALA A 1 289 ? -16.910 11.623 -49.430 1.00 62.47 289 ALA A N 1
ATOM 2128 C CA . ALA A 1 289 ? -18.108 12.436 -49.656 1.00 62.47 289 ALA A CA 1
ATOM 2129 C C . ALA A 1 289 ? -17.814 13.948 -49.767 1.00 62.47 289 ALA A C 1
ATOM 2131 O O . ALA A 1 289 ? -18.548 14.660 -50.451 1.00 62.47 289 ALA A O 1
ATOM 2132 N N . SER A 1 290 ? -16.720 14.431 -49.163 1.00 57.91 290 SER A N 1
ATOM 2133 C CA . SER A 1 290 ? -16.229 15.812 -49.317 1.00 57.91 290 SER A CA 1
ATOM 2134 C C . SER A 1 290 ? -15.352 16.053 -50.557 1.00 57.91 290 SER A C 1
ATOM 2136 O O . SER A 1 290 ? -14.877 17.168 -50.758 1.00 57.91 290 SER A O 1
ATOM 2138 N N . GLY A 1 291 ? -15.160 15.044 -51.419 1.00 59.28 291 GLY A N 1
ATOM 2139 C CA . GLY A 1 291 ? -14.413 15.167 -52.679 1.00 59.28 291 GLY A CA 1
ATOM 2140 C C . GLY A 1 291 ? -12.919 14.838 -52.591 1.00 59.28 291 GLY A C 1
ATOM 2141 O O . GLY A 1 291 ? -12.207 14.996 -53.581 1.00 59.28 291 GLY A O 1
ATOM 2142 N N . PHE A 1 292 ? -12.447 14.349 -51.441 1.00 66.50 292 PHE A N 1
ATOM 2143 C CA . PHE A 1 292 ? -11.064 13.926 -51.229 1.00 66.50 292 PHE A CA 1
ATOM 2144 C C . PHE A 1 292 ? -11.049 12.537 -50.583 1.00 66.50 292 PHE A C 1
ATOM 2146 O O . PHE A 1 292 ? -11.169 12.392 -49.369 1.00 66.50 292 PHE A O 1
ATOM 2153 N N . ALA A 1 293 ? -10.972 11.494 -51.413 1.00 71.94 293 ALA A N 1
ATOM 2154 C CA . ALA A 1 293 ? -10.903 10.119 -50.934 1.00 71.94 293 ALA A CA 1
ATOM 2155 C C . ALA A 1 293 ? -9.502 9.832 -50.378 1.00 71.94 293 ALA A C 1
ATOM 2157 O O . ALA A 1 293 ? -8.513 9.920 -51.106 1.00 71.94 293 ALA A O 1
ATOM 2158 N N . LEU A 1 294 ? -9.426 9.494 -49.091 1.00 73.25 294 LEU A N 1
ATOM 2159 C CA . LEU A 1 294 ? -8.187 9.034 -48.476 1.00 73.25 294 LEU A CA 1
ATOM 2160 C C . LEU A 1 294 ? -7.987 7.557 -48.849 1.00 73.25 294 LEU A C 1
ATOM 2162 O O . LEU A 1 294 ? -8.664 6.680 -48.319 1.00 73.25 294 LEU A O 1
ATOM 2166 N N . GLU A 1 295 ? -7.103 7.296 -49.811 1.00 74.12 295 GLU A N 1
ATOM 2167 C CA . GLU A 1 295 ? -6.647 5.952 -50.195 1.00 74.12 295 GLU A CA 1
ATOM 2168 C C . GLU A 1 295 ? -5.281 5.660 -49.557 1.00 74.12 295 GLU A C 1
ATOM 2170 O O . GLU A 1 295 ? -4.547 6.586 -49.202 1.00 74.12 295 GLU A O 1
ATOM 2175 N N . ALA A 1 296 ? -4.916 4.383 -49.415 1.00 71.12 296 ALA A N 1
ATOM 2176 C CA . ALA A 1 296 ? -3.606 3.997 -48.888 1.00 71.12 296 ALA A CA 1
ATOM 2177 C C . ALA A 1 296 ? -2.462 4.641 -49.712 1.00 71.12 296 ALA A C 1
ATOM 2179 O O . ALA A 1 296 ? -2.539 4.658 -50.944 1.00 71.12 296 ALA A O 1
ATOM 2180 N N . PRO A 1 297 ? -1.418 5.201 -49.067 1.00 72.69 297 PRO A N 1
ATOM 2181 C CA . PRO A 1 297 ? -1.119 5.159 -47.629 1.00 72.69 297 PRO A CA 1
ATOM 2182 C C . PRO A 1 297 ? -1.721 6.330 -46.824 1.00 72.69 297 PRO A C 1
ATOM 2184 O O . PRO A 1 297 ? -1.514 6.430 -45.622 1.00 72.69 297 PRO A O 1
ATOM 2187 N N . HIS A 1 298 ? -2.446 7.248 -47.467 1.00 79.06 298 HIS A N 1
ATOM 2188 C CA . HIS A 1 298 ? -2.976 8.464 -46.838 1.00 79.06 298 HIS A CA 1
ATOM 2189 C C . HIS A 1 298 ? -4.227 8.219 -45.979 1.00 79.06 298 HIS A C 1
ATOM 2191 O O . HIS A 1 298 ? -4.591 9.080 -45.183 1.00 79.06 298 HIS A O 1
ATOM 2197 N N . ALA A 1 299 ? -4.878 7.062 -46.143 1.00 73.62 299 ALA A N 1
ATOM 2198 C CA . ALA A 1 299 ? -6.000 6.603 -45.321 1.00 73.62 299 ALA A CA 1
ATOM 2199 C C . ALA A 1 299 ? -5.643 6.424 -43.836 1.00 73.62 299 ALA A C 1
ATOM 2201 O O . ALA A 1 299 ? -6.520 6.568 -42.990 1.00 73.62 299 ALA A O 1
ATOM 2202 N N . ASP A 1 300 ? -4.367 6.161 -43.543 1.00 72.50 300 ASP A N 1
ATOM 2203 C CA . ASP A 1 300 ? -3.866 5.854 -42.199 1.00 72.50 300 ASP A CA 1
ATOM 2204 C C . ASP A 1 300 ? -3.168 7.060 -41.537 1.00 72.50 300 ASP A C 1
ATOM 2206 O O . ASP A 1 300 ? -2.506 6.920 -40.510 1.00 72.50 300 ASP A O 1
ATOM 2210 N N . LEU A 1 301 ? -3.258 8.254 -42.137 1.00 73.06 301 LEU A N 1
ATOM 2211 C CA . LEU A 1 301 ? -2.665 9.466 -41.573 1.00 73.06 301 LEU A CA 1
ATOM 2212 C C . LEU A 1 301 ? -3.529 10.037 -40.449 1.00 73.06 301 LEU A C 1
ATOM 2214 O O . LEU A 1 301 ? -4.735 10.219 -40.603 1.00 73.06 301 LEU A O 1
ATOM 2218 N N . GLU A 1 302 ? -2.871 10.436 -39.361 1.00 71.88 302 GLU A N 1
ATOM 2219 C CA . GLU A 1 302 ? -3.493 11.213 -38.290 1.00 71.88 302 GLU A CA 1
ATOM 2220 C C . GLU A 1 302 ? -4.162 12.476 -38.843 1.00 71.88 302 GLU A C 1
ATOM 2222 O O . GLU A 1 302 ? -3.587 13.199 -39.665 1.00 71.88 302 GLU A O 1
ATOM 2227 N N . CYS A 1 303 ? -5.351 12.803 -38.330 1.00 71.75 303 CYS A N 1
ATOM 2228 C CA . CYS A 1 303 ? -6.153 13.933 -38.805 1.00 71.75 303 CYS A CA 1
ATOM 2229 C C . CYS A 1 303 ? -5.345 15.245 -38.840 1.00 71.75 303 CYS A C 1
ATOM 2231 O O . CYS A 1 303 ? -5.437 16.029 -39.790 1.00 71.75 303 CYS A O 1
ATOM 2233 N N . ALA A 1 304 ? -4.495 15.460 -37.830 1.00 68.94 304 ALA A N 1
ATOM 2234 C CA . ALA A 1 304 ? -3.653 16.646 -37.685 1.00 68.94 304 ALA A CA 1
ATOM 2235 C C . ALA A 1 304 ? -2.584 16.797 -38.784 1.00 68.94 304 ALA A C 1
ATOM 2237 O O . ALA A 1 304 ? -2.166 17.922 -39.064 1.00 68.94 304 ALA A O 1
ATOM 2238 N N . ALA A 1 305 ? -2.174 15.705 -39.445 1.00 70.88 305 ALA A N 1
ATOM 2239 C CA . ALA A 1 305 ? -1.207 15.745 -40.545 1.00 70.88 305 ALA A CA 1
ATOM 2240 C C . ALA A 1 305 ? -1.745 16.523 -41.760 1.00 70.88 305 ALA A C 1
ATOM 2242 O O . ALA A 1 305 ? -0.975 17.135 -42.500 1.00 70.88 305 ALA A O 1
ATOM 2243 N N . CYS A 1 306 ? -3.072 16.549 -41.935 1.00 70.31 306 CYS A N 1
ATOM 2244 C CA . CYS A 1 306 ? -3.746 17.338 -42.968 1.00 70.31 306 CYS A CA 1
ATOM 2245 C C . CYS A 1 306 ? -4.465 18.576 -42.395 1.00 70.31 306 CYS A C 1
ATOM 2247 O O . CYS A 1 306 ? -4.463 19.648 -43.009 1.00 70.31 306 CYS A O 1
ATOM 2249 N N . HIS A 1 307 ? -5.052 18.466 -41.201 1.00 70.50 307 HIS A N 1
ATOM 2250 C CA . HIS A 1 307 ? -5.854 19.506 -40.555 1.00 70.50 307 HIS A CA 1
ATOM 2251 C C . HIS A 1 307 ? -5.072 20.260 -39.468 1.00 70.50 307 HIS A C 1
ATOM 2253 O O . HIS A 1 307 ? -5.379 20.182 -38.282 1.00 70.50 307 HIS A O 1
ATOM 2259 N N . ALA A 1 308 ? -4.079 21.057 -39.872 1.00 61.50 308 ALA A N 1
ATOM 2260 C CA . ALA A 1 308 ? -3.397 21.975 -38.954 1.00 61.50 308 ALA A CA 1
ATOM 2261 C C . ALA A 1 308 ? -4.324 23.113 -38.464 1.00 61.50 308 ALA A C 1
ATOM 2263 O O . ALA A 1 308 ? -5.212 23.556 -39.205 1.00 61.50 308 ALA A O 1
ATOM 2264 N N . ARG A 1 309 ? -4.063 23.621 -37.244 1.00 56.25 309 ARG A N 1
ATOM 2265 C CA . ARG A 1 309 ? -4.740 24.744 -36.550 1.00 56.25 309 ARG A CA 1
ATOM 2266 C C . ARG A 1 309 ? -4.461 26.081 -37.263 1.00 56.25 309 ARG A C 1
ATOM 2268 O O . ARG A 1 309 ? -3.769 26.949 -36.746 1.00 56.25 309 ARG A O 1
ATOM 2275 N N . ALA A 1 310 ? -4.938 26.226 -38.496 1.00 56.38 310 ALA A N 1
ATOM 2276 C CA . ALA A 1 310 ? -4.798 27.432 -39.305 1.00 56.38 310 ALA A CA 1
ATOM 2277 C C . ALA A 1 310 ? -6.185 28.001 -39.650 1.00 56.38 310 ALA A C 1
ATOM 2279 O O . ALA A 1 310 ? -7.087 27.226 -39.966 1.00 56.38 310 ALA A O 1
ATOM 2280 N N . PRO A 1 311 ? -6.365 29.336 -39.654 1.00 54.78 311 PRO A N 1
ATOM 2281 C CA . PRO A 1 311 ? -7.654 29.975 -39.941 1.00 54.78 311 PRO A CA 1
ATOM 2282 C C . PRO A 1 311 ? -8.070 29.905 -41.422 1.00 54.78 311 PRO A C 1
ATOM 2284 O O . PRO A 1 311 ? -9.139 30.391 -41.773 1.00 54.78 311 PRO A O 1
ATOM 2287 N N . ALA A 1 312 ? -7.231 29.337 -42.295 1.00 58.44 312 ALA A N 1
ATOM 2288 C CA . ALA A 1 312 ? -7.505 29.206 -43.723 1.00 58.44 312 ALA A CA 1
ATOM 2289 C C . ALA A 1 312 ? -8.267 27.911 -44.036 1.00 58.44 312 ALA A C 1
ATOM 2291 O O . ALA A 1 312 ? -7.998 26.850 -43.458 1.00 58.44 312 ALA A O 1
ATOM 2292 N N . SER A 1 313 ? -9.181 27.971 -45.000 1.00 60.19 313 SER A N 1
ATOM 2293 C CA . SER A 1 313 ? -9.884 26.793 -45.511 1.00 60.19 313 SER A CA 1
ATOM 2294 C C . SER A 1 313 ? -8.915 25.806 -46.185 1.00 60.19 313 SER A C 1
ATOM 2296 O O . SER A 1 313 ? -7.773 26.134 -46.514 1.00 60.19 313 SER A O 1
ATOM 2298 N N . PHE A 1 314 ? -9.342 24.555 -46.359 1.00 60.19 314 PHE A N 1
ATOM 2299 C CA . PHE A 1 314 ? -8.535 23.527 -47.027 1.00 60.19 314 PHE A CA 1
ATOM 2300 C C . PHE A 1 314 ? -8.210 23.898 -48.490 1.00 60.19 314 PHE A C 1
ATOM 2302 O O . PHE A 1 314 ? -7.089 23.690 -48.947 1.00 60.19 314 PHE A O 1
ATOM 2309 N N . GLU A 1 315 ? -9.159 24.517 -49.200 1.00 62.56 315 GLU A N 1
ATOM 2310 C CA . GLU A 1 315 ? -9.006 24.947 -50.598 1.00 62.56 315 GLU A CA 1
ATOM 2311 C C . GLU A 1 315 ? -7.955 26.058 -50.761 1.00 62.56 315 GLU A C 1
ATOM 2313 O O . GLU A 1 315 ? -7.168 26.044 -51.707 1.00 62.56 315 GLU A O 1
ATOM 2318 N N . GLU A 1 316 ? -7.870 26.977 -49.797 1.00 65.88 316 GLU A N 1
ATOM 2319 C CA . GLU A 1 316 ? -6.851 28.034 -49.776 1.00 65.88 316 GLU A CA 1
ATOM 2320 C C . GLU A 1 316 ? -5.449 27.497 -49.478 1.00 65.88 316 GLU A C 1
ATOM 2322 O O . GLU A 1 316 ? -4.458 28.041 -49.967 1.00 65.88 316 GLU A O 1
ATOM 2327 N N . ARG A 1 317 ? -5.352 26.422 -48.688 1.00 64.25 317 ARG A N 1
ATOM 2328 C CA . ARG A 1 317 ? -4.069 25.789 -48.363 1.00 64.25 317 ARG A CA 1
ATOM 2329 C C . ARG A 1 317 ? -3.476 25.039 -49.557 1.00 64.25 317 ARG A C 1
ATOM 2331 O O . ARG A 1 317 ? -2.254 24.973 -49.670 1.00 64.25 317 ARG A O 1
ATOM 2338 N N . PHE A 1 318 ? -4.312 24.497 -50.446 1.00 65.62 318 PHE A N 1
ATOM 2339 C CA . PHE A 1 318 ? -3.884 23.545 -51.476 1.00 65.62 318 PHE A CA 1
ATOM 2340 C C . PHE A 1 318 ? -4.563 23.753 -52.852 1.00 65.62 318 PHE A C 1
ATOM 2342 O O . PHE A 1 318 ? -5.338 22.902 -53.298 1.00 65.62 318 PHE A O 1
ATOM 2349 N N . PRO A 1 319 ? -4.257 24.848 -53.575 1.00 62.44 319 PRO A N 1
ATOM 2350 C CA . PRO A 1 319 ? -4.927 25.181 -54.834 1.00 62.44 319 PRO A CA 1
ATOM 2351 C C . PRO A 1 319 ? -4.566 24.232 -55.997 1.00 62.44 319 PRO A C 1
ATOM 2353 O O . PRO A 1 319 ? -3.394 24.029 -56.308 1.00 62.44 319 PRO A O 1
ATOM 2356 N N . GLY A 1 320 ? -5.583 23.709 -56.700 1.00 62.72 320 GLY A N 1
ATOM 2357 C CA . GLY A 1 320 ? -5.439 23.049 -58.012 1.00 62.72 320 GLY A CA 1
ATOM 2358 C C . GLY A 1 320 ? -5.067 21.556 -58.022 1.00 62.72 320 GLY A C 1
ATOM 2359 O O . GLY A 1 320 ? -4.481 21.090 -58.999 1.00 62.72 320 GLY A O 1
ATOM 2360 N N . ARG A 1 321 ? -5.370 20.789 -56.967 1.00 66.06 321 ARG A N 1
ATOM 2361 C CA . ARG A 1 321 ? -4.902 19.394 -56.834 1.00 66.06 321 ARG A CA 1
ATOM 2362 C C . ARG A 1 321 ? -5.666 18.347 -57.660 1.00 66.06 321 ARG A C 1
ATOM 2364 O O . ARG A 1 321 ? -6.888 18.379 -57.768 1.00 66.06 321 ARG A O 1
ATOM 2371 N N . SER A 1 322 ? -4.902 17.359 -58.145 1.00 64.06 322 SER A N 1
ATOM 2372 C CA . SER A 1 322 ? -5.344 16.026 -58.591 1.00 64.06 322 SER A CA 1
ATOM 2373 C C . SER A 1 322 ? -4.518 14.952 -57.863 1.00 64.06 322 SER A C 1
ATOM 2375 O O . SER A 1 322 ? -3.401 15.246 -57.433 1.00 64.06 322 SER A O 1
ATOM 2377 N N . ALA A 1 323 ? -5.042 13.729 -57.727 1.00 62.00 323 ALA A N 1
ATOM 2378 C CA . ALA A 1 323 ? -4.423 12.649 -56.940 1.00 62.00 323 ALA A CA 1
ATOM 2379 C C . ALA A 1 323 ? -3.018 12.215 -57.419 1.00 62.00 323 ALA A C 1
ATOM 2381 O O . ALA A 1 323 ? -2.268 11.630 -56.646 1.00 62.00 323 ALA A O 1
ATOM 2382 N N . ASP A 1 324 ? -2.634 12.533 -58.660 1.00 68.81 324 ASP A N 1
ATOM 2383 C CA . ASP A 1 324 ? -1.376 12.076 -59.274 1.00 68.81 324 ASP A CA 1
ATOM 2384 C C . ASP A 1 324 ? -0.251 13.132 -59.249 1.00 68.81 324 ASP A C 1
ATOM 2386 O O . ASP A 1 324 ? 0.852 12.898 -59.742 1.00 68.81 324 ASP A O 1
ATOM 2390 N N . ALA A 1 325 ? -0.500 14.314 -58.677 1.00 76.44 325 ALA A N 1
ATOM 2391 C CA . ALA A 1 325 ? 0.476 15.402 -58.604 1.00 76.44 325 ALA A CA 1
ATOM 2392 C C . ALA A 1 325 ? 1.337 15.318 -57.325 1.00 76.44 325 ALA A C 1
ATOM 2394 O O . ALA A 1 325 ? 1.340 16.243 -56.510 1.00 76.44 325 ALA A O 1
ATOM 2395 N N . CYS A 1 326 ? 2.068 14.208 -57.143 1.00 80.12 326 CYS A N 1
ATOM 2396 C CA . CYS A 1 326 ? 2.808 13.879 -55.912 1.00 80.12 326 CYS A CA 1
ATOM 2397 C C . CYS A 1 326 ? 3.746 15.009 -55.441 1.00 80.12 326 CYS A C 1
ATOM 2399 O O . CYS A 1 326 ? 3.766 15.343 -54.257 1.00 80.12 326 CYS A O 1
ATOM 2401 N N . ALA A 1 327 ? 4.449 15.658 -56.378 1.00 79.25 327 ALA A N 1
ATOM 2402 C CA . ALA A 1 327 ? 5.427 16.716 -56.100 1.00 79.25 327 ALA A CA 1
ATOM 2403 C C . ALA A 1 327 ? 4.827 18.021 -55.524 1.00 79.25 327 ALA A C 1
ATOM 2405 O O . ALA A 1 327 ? 5.552 18.902 -55.079 1.00 79.25 327 ALA A O 1
ATOM 2406 N N . VAL A 1 328 ? 3.494 18.171 -55.530 1.00 76.38 328 VAL A N 1
ATOM 2407 C CA . VAL A 1 328 ? 2.801 19.321 -54.910 1.00 76.38 328 VAL A CA 1
ATOM 2408 C C . VAL A 1 328 ? 2.758 19.195 -53.381 1.00 76.38 328 VAL A C 1
ATOM 2410 O O . VAL A 1 328 ? 2.551 20.189 -52.685 1.00 76.38 328 VAL A O 1
ATOM 2413 N N . CYS A 1 329 ? 2.922 17.977 -52.854 1.00 74.88 329 CYS A N 1
ATOM 2414 C CA . CYS A 1 329 ? 2.955 17.700 -51.413 1.00 74.88 329 CYS A CA 1
ATOM 2415 C C . CYS A 1 329 ? 4.312 17.158 -50.954 1.00 74.88 329 CYS A C 1
ATOM 2417 O O . CYS A 1 329 ? 4.718 17.429 -49.828 1.00 74.88 329 CYS A O 1
ATOM 2419 N N . HIS A 1 330 ? 4.987 16.383 -51.805 1.00 82.19 330 HIS A N 1
ATOM 2420 C CA . HIS A 1 330 ? 6.237 15.701 -51.489 1.00 82.19 330 HIS A CA 1
ATOM 2421 C C . HIS A 1 330 ? 7.410 16.325 -52.246 1.00 82.19 330 HIS A C 1
ATOM 2423 O O . HIS A 1 330 ? 7.321 16.547 -53.449 1.00 82.19 330 HIS A O 1
ATOM 2429 N N . GLU A 1 331 ? 8.519 16.564 -51.552 1.00 83.44 331 GLU A N 1
ATOM 2430 C CA . GLU A 1 331 ? 9.784 16.977 -52.173 1.00 83.44 331 GLU A CA 1
ATOM 2431 C C . GLU A 1 331 ? 10.399 15.812 -52.973 1.00 83.44 331 GLU A C 1
ATOM 2433 O O . GLU A 1 331 ? 10.310 14.664 -52.531 1.00 83.44 331 GLU A O 1
ATOM 2438 N N . ASP A 1 332 ? 11.026 16.083 -54.126 1.00 84.12 332 ASP A N 1
ATOM 2439 C CA . ASP A 1 332 ? 11.686 15.049 -54.943 1.00 84.12 332 ASP A CA 1
ATOM 2440 C C . ASP A 1 332 ? 13.081 14.704 -54.379 1.00 84.12 332 ASP A C 1
ATOM 2442 O O . ASP A 1 332 ? 14.014 15.503 -54.515 1.00 84.12 332 ASP A O 1
ATOM 2446 N N . PRO A 1 333 ? 13.284 13.502 -53.802 1.00 78.12 333 PRO A N 1
ATOM 2447 C CA . PRO A 1 333 ? 14.563 13.118 -53.208 1.00 78.12 333 PRO A CA 1
ATOM 2448 C C . PRO A 1 333 ? 15.659 12.816 -54.242 1.00 78.12 333 PRO A C 1
ATOM 2450 O O . PRO A 1 333 ? 16.811 12.620 -53.858 1.00 78.12 333 PRO A O 1
ATOM 2453 N N . HIS A 1 334 ? 15.322 12.749 -55.532 1.00 82.31 334 HIS A N 1
ATOM 2454 C CA . HIS A 1 334 ? 16.272 12.511 -56.619 1.00 82.31 334 HIS A CA 1
ATOM 2455 C C . HIS A 1 334 ? 16.770 13.806 -57.267 1.00 82.31 334 HIS A C 1
ATOM 2457 O O . HIS A 1 334 ? 17.550 13.750 -58.215 1.00 82.31 334 HIS A O 1
ATOM 2463 N N . ALA A 1 335 ? 16.304 14.968 -56.796 1.00 80.12 335 ALA A N 1
ATOM 2464 C CA . ALA A 1 335 ? 16.663 16.283 -57.324 1.00 80.12 335 ALA A CA 1
ATOM 2465 C C . ALA A 1 335 ? 16.565 16.385 -58.864 1.00 80.12 335 ALA A C 1
ATOM 2467 O O . ALA A 1 335 ? 17.372 17.057 -59.511 1.00 80.12 335 ALA A O 1
ATOM 2468 N N . GLY A 1 336 ? 15.589 15.697 -59.468 1.00 82.56 336 GLY A N 1
ATOM 2469 C CA . GLY A 1 336 ? 15.377 15.694 -60.912 1.00 82.56 336 GLY A CA 1
ATOM 2470 C C . GLY A 1 336 ? 16.353 14.853 -61.746 1.00 82.56 336 GLY A C 1
ATOM 2471 O O . GLY A 1 336 ? 16.276 14.927 -62.972 1.00 82.56 336 GLY A O 1
ATOM 2472 N N . GLU A 1 337 ? 17.224 14.030 -61.148 1.00 80.50 337 GLU A N 1
ATOM 2473 C CA . GLU A 1 337 ? 18.181 13.157 -61.863 1.00 80.50 337 GLU A CA 1
ATOM 2474 C C . GLU A 1 337 ? 17.501 12.230 -62.891 1.00 80.50 337 GLU A C 1
ATOM 2476 O O . GLU A 1 337 ? 18.070 11.902 -63.935 1.00 80.50 337 GLU A O 1
ATOM 2481 N N . PHE A 1 338 ? 16.241 11.864 -62.636 1.00 83.44 338 PHE A N 1
ATOM 2482 C CA . PHE A 1 338 ? 15.443 10.988 -63.495 1.00 83.44 338 PHE A CA 1
ATOM 2483 C C . PHE A 1 338 ? 14.432 11.728 -64.388 1.00 83.44 338 PHE A C 1
ATOM 2485 O O . PHE A 1 338 ? 13.679 11.083 -65.124 1.00 83.44 338 PHE A O 1
ATOM 2492 N N . ALA A 1 339 ? 14.404 13.066 -64.385 1.00 81.25 339 ALA A N 1
ATOM 2493 C CA . ALA A 1 339 ? 13.491 13.838 -65.229 1.00 81.25 339 ALA A CA 1
ATOM 2494 C C . ALA A 1 339 ? 13.766 13.595 -66.734 1.00 81.25 339 ALA A C 1
ATOM 2496 O O . ALA A 1 339 ? 14.926 13.562 -67.153 1.00 81.25 339 ALA A O 1
ATOM 2497 N N . PRO A 1 340 ? 12.729 13.454 -67.591 1.00 80.06 340 PRO A N 1
ATOM 2498 C CA . PRO A 1 340 ? 11.303 13.701 -67.342 1.00 80.06 340 PRO A CA 1
ATOM 2499 C C . PRO A 1 340 ? 10.470 12.445 -66.987 1.00 80.06 340 PRO A C 1
ATOM 2501 O O . PRO A 1 340 ? 9.276 12.427 -67.283 1.00 80.06 340 PRO A O 1
ATOM 2504 N N . ARG A 1 341 ? 11.059 11.379 -66.421 1.00 84.12 341 ARG A N 1
ATOM 2505 C CA . ARG A 1 341 ? 10.301 10.163 -66.060 1.00 84.12 341 ARG A CA 1
ATOM 2506 C C . ARG A 1 341 ? 9.285 10.425 -64.953 1.00 84.12 341 ARG A C 1
ATOM 2508 O O . ARG A 1 341 ? 9.547 11.198 -64.033 1.00 84.12 341 ARG A O 1
ATOM 2515 N N . ALA A 1 342 ? 8.130 9.769 -65.039 1.00 85.38 342 ALA A N 1
ATOM 2516 C CA . ALA A 1 342 ? 7.099 9.858 -64.014 1.00 85.38 342 ALA A CA 1
ATOM 2517 C C . ALA A 1 342 ? 7.471 9.017 -62.782 1.00 85.38 342 ALA A C 1
ATOM 2519 O O . ALA A 1 342 ? 8.013 7.922 -62.913 1.00 85.38 342 ALA A O 1
ATOM 2520 N N . CYS A 1 343 ? 7.108 9.485 -61.582 1.00 86.38 343 CYS A N 1
ATOM 2521 C CA . CYS A 1 343 ? 7.410 8.798 -60.318 1.00 86.38 343 CYS A CA 1
ATOM 2522 C C . CYS A 1 343 ? 6.895 7.347 -60.307 1.00 86.38 343 CYS A C 1
ATOM 2524 O O . CYS A 1 343 ? 7.586 6.443 -59.847 1.00 86.38 343 CYS A O 1
ATOM 2526 N N . LEU A 1 344 ? 5.707 7.118 -60.882 1.00 86.81 344 LEU A N 1
ATOM 2527 C CA . LEU A 1 344 ? 5.053 5.807 -60.924 1.00 86.81 344 LEU A CA 1
ATOM 2528 C C . LEU A 1 344 ? 5.695 4.801 -61.902 1.00 86.81 344 LEU A C 1
ATOM 2530 O O . LEU A 1 344 ? 5.247 3.662 -61.981 1.00 86.81 344 LEU A O 1
ATOM 2534 N N . GLU A 1 345 ? 6.732 5.193 -62.652 1.00 87.50 345 GLU A N 1
ATOM 2535 C CA . GLU A 1 345 ? 7.548 4.245 -63.427 1.00 87.50 345 GLU A CA 1
ATOM 2536 C C . GLU A 1 345 ? 8.463 3.412 -62.517 1.00 87.50 345 GLU A C 1
ATOM 2538 O O . GLU A 1 345 ? 8.776 2.269 -62.846 1.00 87.50 345 GLU A O 1
ATOM 2543 N N . CYS A 1 346 ? 8.865 3.973 -61.370 1.00 86.25 346 CYS A N 1
ATOM 2544 C CA . CYS A 1 346 ? 9.791 3.345 -60.427 1.00 86.25 346 CYS A CA 1
ATOM 2545 C C . CYS A 1 346 ? 9.196 3.157 -59.024 1.00 86.25 346 CYS A C 1
ATOM 2547 O O . CYS A 1 346 ? 9.765 2.412 -58.233 1.00 86.25 346 CYS A O 1
ATOM 2549 N N . HIS A 1 347 ? 8.077 3.803 -58.695 1.00 88.75 347 HIS A N 1
ATOM 2550 C CA . HIS A 1 347 ? 7.445 3.746 -57.376 1.00 88.75 347 HIS A CA 1
ATOM 2551 C C . HIS A 1 347 ? 5.998 3.274 -57.482 1.00 88.75 347 HIS A C 1
ATOM 2553 O O . HIS A 1 347 ? 5.291 3.616 -58.431 1.00 88.75 347 HIS A O 1
ATOM 2559 N N . ALA A 1 348 ? 5.538 2.499 -56.504 1.00 86.19 348 ALA A N 1
ATOM 2560 C CA . ALA A 1 348 ? 4.132 2.138 -56.431 1.00 86.19 348 ALA A CA 1
ATOM 2561 C C . ALA A 1 348 ? 3.305 3.337 -55.936 1.00 86.19 348 ALA A C 1
ATOM 2563 O O . ALA A 1 348 ? 3.807 4.234 -55.257 1.00 86.19 348 ALA A O 1
ATOM 2564 N N . ARG A 1 349 ? 2.017 3.365 -56.294 1.00 82.44 349 ARG A N 1
ATOM 2565 C CA . ARG A 1 349 ? 1.094 4.447 -55.905 1.00 82.44 349 ARG A CA 1
ATOM 2566 C C . ARG A 1 349 ? 0.870 4.493 -54.390 1.00 82.44 349 ARG A C 1
ATOM 2568 O O . ARG A 1 349 ? 0.689 5.569 -53.833 1.00 82.44 349 ARG A O 1
ATOM 2575 N N . ASP A 1 350 ? 0.891 3.328 -53.760 1.00 83.19 350 ASP A N 1
ATOM 2576 C CA . ASP A 1 350 ? 0.693 3.108 -52.333 1.00 83.19 350 ASP A CA 1
ATOM 2577 C C . ASP A 1 350 ? 2.010 3.086 -51.530 1.00 83.19 350 ASP A C 1
ATOM 2579 O O . ASP A 1 350 ? 1.991 3.274 -50.315 1.00 83.19 350 ASP A O 1
ATOM 2583 N N . ALA A 1 351 ? 3.162 2.908 -52.192 1.00 82.75 351 ALA A N 1
ATOM 2584 C CA . ALA A 1 351 ? 4.473 2.874 -51.546 1.00 82.75 351 ALA A CA 1
ATOM 2585 C C . ALA A 1 351 ? 5.622 3.344 -52.460 1.00 82.75 351 ALA A C 1
ATOM 2587 O O . ALA A 1 351 ? 5.872 2.793 -53.533 1.00 82.75 351 ALA A O 1
ATOM 2588 N N . PHE A 1 352 ? 6.415 4.309 -51.980 1.00 82.62 352 PHE A N 1
ATOM 2589 C CA . PHE A 1 352 ? 7.647 4.740 -52.658 1.00 82.62 352 PHE A CA 1
ATOM 2590 C C . PHE A 1 352 ? 8.847 3.823 -52.388 1.00 82.62 352 PHE A C 1
ATOM 2592 O O . PHE A 1 352 ? 9.851 3.902 -53.096 1.00 82.62 352 PHE A O 1
ATOM 2599 N N . ARG A 1 353 ? 8.778 2.958 -51.372 1.00 79.00 353 ARG A N 1
ATOM 2600 C CA . ARG A 1 353 ? 9.834 1.993 -51.057 1.00 79.00 353 ARG A CA 1
ATOM 2601 C C . ARG A 1 353 ? 9.239 0.606 -50.792 1.00 79.00 353 ARG A C 1
ATOM 2603 O O . ARG A 1 353 ? 8.238 0.534 -50.083 1.00 79.00 353 ARG A O 1
ATOM 2610 N N . PRO A 1 354 ? 9.877 -0.469 -51.283 1.00 78.94 354 PRO A N 1
ATOM 2611 C CA . PRO A 1 354 ? 11.025 -0.446 -52.193 1.00 78.94 354 PRO A CA 1
ATOM 2612 C C . PRO A 1 354 ? 10.637 0.135 -53.562 1.00 78.94 354 PRO A C 1
ATOM 2614 O O . PRO A 1 354 ? 9.463 0.145 -53.931 1.00 78.94 354 PRO A O 1
ATOM 2617 N N . SER A 1 355 ? 11.613 0.662 -54.300 1.00 84.94 355 SER A N 1
ATOM 2618 C CA . SER A 1 355 ? 11.385 0.959 -55.712 1.00 84.94 355 SER A CA 1
ATOM 2619 C C . SER A 1 355 ? 11.068 -0.329 -56.468 1.00 84.94 355 SER A C 1
ATOM 2621 O O . SER A 1 355 ? 11.518 -1.411 -56.101 1.00 84.94 355 SER A O 1
ATOM 2623 N N . LEU A 1 356 ? 10.339 -0.195 -57.568 1.00 86.81 356 LEU A N 1
ATOM 2624 C CA . LEU A 1 356 ? 10.119 -1.255 -58.547 1.00 86.81 356 LEU A CA 1
ATOM 2625 C C . LEU A 1 356 ? 11.414 -1.663 -59.274 1.00 86.81 356 LEU A C 1
ATOM 2627 O O . LEU A 1 356 ? 11.428 -2.708 -59.910 1.00 86.81 356 LEU A O 1
ATOM 2631 N N . PHE A 1 357 ? 12.475 -0.850 -59.180 1.00 84.94 357 PHE A N 1
ATOM 2632 C CA . PHE A 1 357 ? 13.836 -1.194 -59.600 1.00 84.94 357 PHE A CA 1
ATOM 2633 C C . PHE A 1 357 ? 14.549 -1.937 -58.462 1.00 84.94 357 PHE A C 1
ATOM 2635 O O . PHE A 1 357 ? 14.716 -1.357 -57.383 1.00 84.94 357 PHE A O 1
ATOM 2642 N N . ASP A 1 358 ? 14.943 -3.193 -58.688 1.00 82.69 358 ASP A N 1
ATOM 2643 C CA . ASP A 1 358 ? 15.462 -4.097 -57.655 1.00 82.69 358 ASP A CA 1
ATOM 2644 C C . ASP A 1 358 ? 16.892 -4.617 -57.929 1.00 82.69 358 ASP A C 1
ATOM 2646 O O . ASP A 1 358 ? 17.552 -4.292 -58.916 1.00 82.69 358 ASP A O 1
ATOM 2650 N N . VAL A 1 359 ? 17.411 -5.439 -57.013 1.00 78.81 359 VAL A N 1
ATOM 2651 C CA . VAL A 1 359 ? 18.765 -6.022 -57.088 1.00 78.81 359 VAL A CA 1
ATOM 2652 C C . VAL A 1 359 ? 18.975 -6.876 -58.349 1.00 78.81 359 VAL A C 1
ATOM 2654 O O . VAL A 1 359 ? 20.099 -6.991 -58.835 1.00 78.81 359 VAL A O 1
ATOM 2657 N N . ARG A 1 360 ? 17.915 -7.470 -58.909 1.00 81.25 360 ARG A N 1
ATOM 2658 C CA . ARG A 1 360 ? 17.972 -8.287 -60.133 1.00 81.25 360 ARG A CA 1
ATOM 2659 C C . ARG A 1 360 ? 18.125 -7.402 -61.362 1.00 81.25 360 ARG A C 1
ATOM 2661 O O . ARG A 1 360 ? 18.763 -7.815 -62.328 1.00 81.25 360 ARG A O 1
ATOM 2668 N N . ASP A 1 361 ? 17.605 -6.179 -61.322 1.00 85.00 361 ASP A N 1
ATOM 2669 C CA . ASP A 1 361 ? 17.878 -5.183 -62.358 1.00 85.00 361 ASP A CA 1
ATOM 2670 C C . ASP A 1 361 ? 19.364 -4.778 -62.364 1.00 85.00 361 ASP A C 1
ATOM 2672 O O . ASP A 1 361 ? 19.920 -4.477 -63.424 1.00 85.00 361 ASP A O 1
ATOM 2676 N N . HIS A 1 362 ? 20.061 -4.896 -61.224 1.00 87.00 362 HIS A N 1
ATOM 2677 C CA . HIS A 1 362 ? 21.505 -4.653 -61.122 1.00 87.00 362 HIS A CA 1
ATOM 2678 C C . HIS A 1 362 ? 22.363 -5.688 -61.874 1.00 87.00 362 HIS A C 1
ATOM 2680 O O . HIS A 1 362 ? 23.471 -5.361 -62.309 1.00 87.00 362 HIS A O 1
ATOM 2686 N N . ASP A 1 363 ? 21.852 -6.904 -62.114 1.00 85.75 363 ASP A N 1
ATOM 2687 C CA . ASP A 1 363 ? 22.527 -7.922 -62.942 1.00 85.75 363 ASP A CA 1
ATOM 2688 C C . ASP A 1 363 ? 22.685 -7.463 -64.409 1.00 85.75 363 ASP A C 1
ATOM 2690 O O . ASP A 1 363 ? 23.483 -8.023 -65.163 1.00 85.75 363 ASP A O 1
ATOM 2694 N N . GLN A 1 364 ? 21.943 -6.430 -64.823 1.00 84.25 364 GLN A N 1
ATOM 2695 C CA . GLN A 1 364 ? 22.011 -5.831 -66.159 1.00 84.25 364 GLN A CA 1
ATOM 2696 C C . GLN A 1 364 ? 23.034 -4.681 -66.246 1.00 84.25 364 GLN A C 1
ATOM 2698 O O . GLN A 1 364 ? 23.175 -4.053 -67.299 1.00 84.25 364 GLN A O 1
ATOM 2703 N N . THR A 1 365 ? 23.756 -4.399 -65.156 1.00 84.31 365 THR A N 1
ATOM 2704 C CA . THR A 1 365 ? 24.751 -3.320 -65.056 1.00 84.31 365 THR A CA 1
ATOM 2705 C C . THR A 1 365 ? 26.193 -3.847 -65.152 1.00 84.31 365 THR A C 1
ATOM 2707 O O . THR A 1 365 ? 26.438 -5.042 -65.308 1.00 84.31 365 THR A O 1
ATOM 2710 N N . ALA A 1 366 ? 27.182 -2.948 -65.070 1.00 81.50 366 ALA A N 1
ATOM 2711 C CA . ALA A 1 366 ? 28.605 -3.297 -65.139 1.00 81.50 366 ALA A CA 1
ATOM 2712 C C . ALA A 1 366 ? 29.158 -3.976 -63.868 1.00 81.50 366 ALA A C 1
ATOM 2714 O O . ALA A 1 366 ? 30.253 -4.535 -63.916 1.00 81.50 366 ALA A O 1
ATOM 2715 N N . PHE A 1 367 ? 28.423 -3.939 -62.752 1.00 81.06 367 PHE A N 1
ATOM 2716 C CA . PHE A 1 367 ? 28.806 -4.566 -61.488 1.00 81.06 367 PHE A CA 1
ATOM 2717 C C . PHE A 1 367 ? 27.637 -5.415 -60.967 1.00 81.06 367 PHE A C 1
ATOM 2719 O O . PHE A 1 367 ? 26.769 -4.904 -60.256 1.00 81.06 367 PHE A O 1
ATOM 2726 N N . PRO A 1 368 ? 27.561 -6.704 -61.348 1.00 83.88 368 PRO A N 1
ATOM 2727 C CA . PRO A 1 368 ? 26.546 -7.606 -60.820 1.00 83.88 368 PRO A CA 1
ATOM 2728 C C . PRO A 1 368 ? 26.739 -7.776 -59.314 1.00 83.88 368 PRO A C 1
ATOM 2730 O O . PRO A 1 368 ? 27.824 -8.146 -58.859 1.00 83.88 368 PRO A O 1
ATOM 2733 N N . LEU A 1 369 ? 25.691 -7.524 -58.535 1.00 84.56 369 LEU A N 1
ATOM 2734 C CA . LEU A 1 369 ? 25.739 -7.714 -57.090 1.00 84.56 369 LEU A CA 1
ATOM 2735 C C . LEU A 1 369 ? 25.761 -9.220 -56.809 1.00 84.56 369 LEU A C 1
ATOM 2737 O O . LEU A 1 369 ? 24.857 -9.943 -57.227 1.00 84.56 369 LEU A O 1
ATOM 2741 N N . LEU A 1 370 ? 26.801 -9.716 -56.133 1.00 78.56 370 LEU A N 1
ATOM 2742 C CA . LEU A 1 370 ? 26.952 -11.126 -55.754 1.00 78.56 370 LEU A CA 1
ATOM 2743 C C . LEU A 1 370 ? 26.963 -11.277 -54.231 1.00 78.56 370 LEU A C 1
ATOM 2745 O O . LEU A 1 370 ? 27.646 -10.521 -53.536 1.00 78.56 370 LEU A O 1
ATOM 2749 N N . ASP A 1 371 ? 26.248 -12.297 -53.749 1.00 74.62 371 ASP A N 1
ATOM 2750 C CA . ASP A 1 371 ? 26.159 -12.675 -52.330 1.00 74.62 371 ASP A CA 1
ATOM 2751 C C . ASP A 1 371 ? 25.859 -11.461 -51.431 1.00 74.62 371 ASP A C 1
ATOM 2753 O O . ASP A 1 371 ? 24.960 -10.700 -51.773 1.00 74.62 371 ASP A O 1
ATOM 2757 N N . SER A 1 372 ? 26.626 -11.204 -50.367 1.00 75.44 372 SER A N 1
ATOM 2758 C CA . SER A 1 372 ? 26.384 -10.097 -49.426 1.00 75.44 372 SER A CA 1
ATOM 2759 C C . SER A 1 372 ? 26.319 -8.692 -50.050 1.00 75.44 372 SER A C 1
ATOM 2761 O O . SER A 1 372 ? 25.834 -7.770 -49.403 1.00 75.44 372 SER A O 1
ATOM 2763 N N . HIS A 1 373 ? 26.792 -8.481 -51.285 1.00 81.31 373 HIS A N 1
ATOM 2764 C CA . HIS A 1 373 ? 26.607 -7.199 -51.985 1.00 81.31 373 HIS A CA 1
ATOM 2765 C C . HIS A 1 373 ? 25.167 -7.003 -52.484 1.00 81.31 373 HIS A C 1
ATOM 2767 O O . HIS A 1 373 ? 24.759 -5.874 -52.725 1.00 81.31 373 HIS A O 1
ATOM 2773 N N . ARG A 1 374 ? 24.391 -8.084 -52.634 1.00 83.31 374 ARG A N 1
ATOM 2774 C CA . ARG A 1 374 ? 22.947 -8.044 -52.932 1.00 83.31 374 ARG A CA 1
ATOM 2775 C C . ARG A 1 374 ? 22.134 -7.521 -51.757 1.00 83.31 374 ARG A C 1
ATOM 2777 O O . ARG A 1 374 ? 21.054 -6.986 -51.966 1.00 83.31 374 ARG A O 1
ATOM 2784 N N . ASP A 1 375 ? 22.680 -7.675 -50.556 1.00 78.06 375 ASP A N 1
ATOM 2785 C CA . ASP A 1 375 ? 22.070 -7.235 -49.306 1.00 78.06 375 ASP A CA 1
ATOM 2786 C C . ASP A 1 375 ? 22.508 -5.808 -48.924 1.00 78.06 375 ASP A C 1
ATOM 2788 O O . ASP A 1 375 ? 22.099 -5.292 -47.886 1.00 78.06 375 ASP A O 1
ATOM 2792 N N . ALA A 1 376 ? 23.356 -5.163 -49.737 1.00 78.62 376 ALA A N 1
ATOM 2793 C CA . ALA A 1 376 ? 23.799 -3.796 -49.499 1.00 78.62 376 ALA A CA 1
ATOM 2794 C C . ALA A 1 376 ? 22.720 -2.787 -49.917 1.00 78.62 376 ALA A C 1
ATOM 2796 O O . ALA A 1 376 ? 22.196 -2.840 -51.032 1.00 78.62 376 ALA A O 1
ATOM 2797 N N . ASP A 1 377 ? 22.439 -1.818 -49.042 1.00 80.94 377 ASP A N 1
ATOM 2798 C CA . ASP A 1 377 ? 21.606 -0.668 -49.390 1.00 80.94 377 ASP A CA 1
ATOM 2799 C C . ASP A 1 377 ? 22.204 0.075 -50.589 1.00 80.94 377 ASP A C 1
ATOM 2801 O O . ASP A 1 377 ? 23.416 0.282 -50.660 1.00 80.94 377 ASP A O 1
ATOM 2805 N N . CYS A 1 378 ? 21.359 0.573 -51.496 1.00 79.94 378 CYS A N 1
ATOM 2806 C CA . CYS A 1 378 ? 21.819 1.240 -52.718 1.00 79.94 378 CYS A CA 1
ATOM 2807 C C . CYS A 1 378 ? 22.805 2.387 -52.420 1.00 79.94 378 CYS A C 1
ATOM 2809 O O . CYS A 1 378 ? 23.807 2.547 -53.112 1.00 79.94 378 CYS A O 1
ATOM 2811 N N . VAL A 1 379 ? 22.559 3.149 -51.347 1.00 78.38 379 VAL A N 1
ATOM 2812 C CA . VAL A 1 379 ? 23.394 4.291 -50.928 1.00 78.38 379 VAL A CA 1
ATOM 2813 C C . VAL A 1 379 ? 24.734 3.898 -50.299 1.00 78.38 379 VAL A C 1
ATOM 2815 O O . VAL A 1 379 ? 25.578 4.763 -50.094 1.00 78.38 379 VAL A O 1
ATOM 2818 N N . ALA A 1 380 ? 24.950 2.615 -49.992 1.00 79.00 380 ALA A N 1
ATOM 2819 C CA . ALA A 1 380 ? 26.246 2.119 -49.526 1.00 79.00 380 ALA A CA 1
ATOM 2820 C C . ALA A 1 380 ? 27.302 2.141 -50.642 1.00 79.00 380 ALA A C 1
ATOM 2822 O O . ALA A 1 380 ? 28.498 2.163 -50.362 1.00 79.00 380 ALA A O 1
ATOM 2823 N N . CYS A 1 381 ? 26.853 2.133 -51.899 1.00 79.62 381 CYS A N 1
ATOM 2824 C CA . CYS A 1 381 ? 27.700 2.239 -53.083 1.00 79.62 381 CYS A CA 1
ATOM 2825 C C . CYS A 1 381 ? 27.414 3.532 -53.869 1.00 79.62 381 CYS A C 1
ATOM 2827 O O . CYS A 1 381 ? 28.322 4.127 -54.445 1.00 79.62 381 CYS A O 1
ATOM 2829 N N . HIS A 1 382 ? 26.162 3.993 -53.875 1.00 83.88 382 HIS A N 1
ATOM 2830 C CA . HIS A 1 382 ? 25.742 5.263 -54.468 1.00 83.88 382 HIS A CA 1
ATOM 2831 C C . HIS A 1 382 ? 25.760 6.365 -53.411 1.00 83.88 382 HIS A C 1
ATOM 2833 O O . HIS A 1 382 ? 24.732 6.748 -52.848 1.00 83.88 382 HIS A O 1
ATOM 2839 N N . GLU A 1 383 ? 26.971 6.815 -53.090 1.00 72.50 383 GLU A N 1
ATOM 2840 C CA . GLU A 1 383 ? 27.204 7.814 -52.054 1.00 72.50 383 GLU A CA 1
ATOM 2841 C C . GLU A 1 383 ? 26.586 9.173 -52.420 1.00 72.50 383 GLU A C 1
ATOM 2843 O O . GLU A 1 383 ? 26.422 9.545 -53.585 1.00 72.50 383 GLU A O 1
ATOM 2848 N N . ARG A 1 384 ? 26.247 9.940 -51.385 1.00 72.12 384 ARG A N 1
ATOM 2849 C CA . ARG A 1 384 ? 25.845 11.341 -51.513 1.00 72.12 384 ARG A CA 1
ATOM 2850 C C . ARG A 1 384 ? 27.086 12.214 -51.440 1.00 72.12 384 ARG A C 1
ATOM 2852 O O . ARG A 1 384 ? 27.960 11.971 -50.613 1.00 72.12 384 ARG A O 1
ATOM 2859 N N . ALA A 1 385 ? 27.132 13.283 -52.229 1.00 63.34 385 ALA A N 1
ATOM 2860 C CA . ALA A 1 385 ? 28.227 14.248 -52.140 1.00 63.34 385 ALA A CA 1
ATOM 2861 C C . ALA A 1 385 ? 28.282 14.974 -50.772 1.00 63.34 385 ALA A C 1
ATOM 2863 O O . ALA A 1 385 ? 29.351 15.429 -50.363 1.00 63.34 385 ALA A O 1
ATOM 2864 N N . GLN A 1 386 ? 27.136 15.109 -50.088 1.00 62.78 386 GLN A N 1
ATOM 2865 C CA . GLN A 1 386 ? 26.927 15.788 -48.797 1.00 62.78 386 GLN A CA 1
ATOM 2866 C C . GLN A 1 386 ? 25.727 15.142 -48.068 1.00 62.78 386 GLN A C 1
ATOM 2868 O O . GLN A 1 386 ? 24.896 14.519 -48.726 1.00 62.78 386 GLN A O 1
ATOM 2873 N N . ASP A 1 387 ? 25.594 15.301 -46.745 1.00 57.84 387 ASP A N 1
ATOM 2874 C CA . ASP A 1 387 ? 24.531 14.650 -45.944 1.00 57.84 387 ASP A CA 1
ATOM 2875 C C . ASP A 1 387 ? 23.094 14.993 -46.399 1.00 57.84 387 ASP A C 1
ATOM 2877 O O . ASP A 1 387 ? 22.173 14.195 -46.207 1.00 57.84 387 ASP A O 1
ATOM 2881 N N . ASP A 1 388 ? 22.911 16.150 -47.040 1.00 62.66 388 ASP A N 1
ATOM 2882 C CA . ASP A 1 388 ? 21.654 16.672 -47.587 1.00 62.66 388 ASP A CA 1
ATOM 2883 C C . ASP A 1 388 ? 21.538 16.553 -49.119 1.00 62.66 388 ASP A C 1
ATOM 2885 O O . ASP A 1 388 ? 20.511 16.918 -49.694 1.00 62.66 388 ASP A O 1
ATOM 2889 N N . ALA A 1 389 ? 22.566 16.033 -49.795 1.00 66.31 389 ALA A N 1
ATOM 2890 C CA . ALA A 1 389 ? 22.558 15.866 -51.241 1.00 66.31 389 ALA A CA 1
ATOM 2891 C C . ALA A 1 389 ? 21.843 14.564 -51.657 1.00 66.31 389 ALA A C 1
ATOM 2893 O O . ALA A 1 389 ? 21.890 13.565 -50.932 1.00 66.31 389 ALA A O 1
ATOM 2894 N N . PRO A 1 390 ? 21.203 14.524 -52.839 1.00 68.69 390 PRO A N 1
ATOM 2895 C CA . PRO A 1 390 ? 20.737 13.272 -53.429 1.00 68.69 390 PRO A CA 1
ATOM 2896 C C . PRO A 1 390 ? 21.911 12.299 -53.629 1.00 68.69 390 PRO A C 1
ATOM 2898 O O . PRO A 1 390 ? 23.062 12.707 -53.803 1.00 68.69 390 PRO A O 1
ATOM 2901 N N . ALA A 1 391 ? 21.618 11.000 -53.557 1.00 72.62 391 ALA A N 1
ATOM 2902 C CA . ALA A 1 391 ? 22.596 9.960 -53.867 1.00 72.62 391 ALA A CA 1
ATOM 2903 C C . ALA A 1 391 ? 22.881 9.973 -55.369 1.00 72.62 391 ALA A C 1
ATOM 2905 O O . ALA A 1 391 ? 21.938 10.046 -56.151 1.00 72.62 391 ALA A O 1
ATOM 2906 N N . GLU A 1 392 ? 24.152 9.892 -55.761 1.00 78.88 392 GLU A N 1
ATOM 2907 C CA . GLU A 1 392 ? 24.525 9.860 -57.175 1.00 78.88 392 GLU A CA 1
ATOM 2908 C C . GLU A 1 392 ? 24.497 8.414 -57.681 1.00 78.88 392 GLU A C 1
ATOM 2910 O O . GLU A 1 392 ? 25.329 7.579 -57.312 1.00 78.88 392 GLU A O 1
ATOM 2915 N N . PHE A 1 393 ? 23.539 8.097 -58.555 1.00 79.38 393 PHE A N 1
ATOM 2916 C CA . PHE A 1 393 ? 23.357 6.727 -59.044 1.00 79.38 393 PHE A CA 1
ATOM 2917 C C . PHE A 1 393 ? 24.257 6.368 -60.246 1.00 79.38 393 PHE A C 1
ATOM 2919 O O . PHE A 1 393 ? 24.176 5.262 -60.782 1.00 79.38 393 PHE A O 1
ATOM 2926 N N . TRP A 1 394 ? 25.169 7.262 -60.656 1.00 74.88 394 TRP A N 1
ATOM 2927 C CA . TRP A 1 394 ? 26.081 7.074 -61.796 1.00 74.88 394 TRP A CA 1
ATOM 2928 C C . TRP A 1 394 ? 27.564 7.078 -61.376 1.00 74.88 394 TRP A C 1
ATOM 2930 O O . TRP A 1 394 ? 27.972 7.856 -60.526 1.00 74.88 394 TRP A O 1
ATOM 2940 N N . ASN A 1 395 ? 28.402 6.289 -62.069 1.00 76.06 395 ASN A N 1
ATOM 2941 C CA . ASN A 1 395 ? 29.882 6.259 -61.971 1.00 76.06 395 ASN A CA 1
ATOM 2942 C C . ASN A 1 395 ? 30.520 5.697 -60.675 1.00 76.06 395 ASN A C 1
ATOM 2944 O O . ASN A 1 395 ? 31.654 6.052 -60.348 1.00 76.06 395 ASN A O 1
ATOM 2948 N N . THR A 1 396 ? 29.862 4.774 -59.977 1.00 83.38 396 THR A N 1
ATOM 2949 C CA . THR A 1 396 ? 30.426 4.100 -58.791 1.00 83.38 396 THR A CA 1
ATOM 2950 C C . THR A 1 396 ? 31.648 3.200 -59.116 1.00 83.38 396 THR A C 1
ATOM 2952 O O . THR A 1 396 ? 31.585 2.433 -60.083 1.00 83.38 396 THR A O 1
ATOM 2955 N N . PRO A 1 397 ? 32.761 3.254 -58.340 1.00 82.44 397 PRO A N 1
ATOM 2956 C CA . PRO A 1 397 ? 33.931 2.367 -58.492 1.00 82.44 397 PRO A CA 1
ATOM 2957 C C . PRO A 1 397 ? 33.628 0.871 -58.278 1.00 82.44 397 PRO A C 1
ATOM 2959 O O . PRO A 1 397 ? 32.650 0.523 -57.627 1.00 82.44 397 PRO A O 1
ATOM 2962 N N . THR A 1 398 ? 34.484 -0.024 -58.798 1.00 80.12 398 THR A N 1
ATOM 2963 C CA . THR A 1 398 ? 34.258 -1.493 -58.777 1.00 80.12 398 THR A CA 1
ATOM 2964 C C . THR A 1 398 ? 35.417 -2.327 -58.213 1.00 80.12 398 THR A C 1
ATOM 2966 O O . THR A 1 398 ? 35.328 -3.554 -58.173 1.00 80.12 398 THR A O 1
ATOM 2969 N N . ASP A 1 399 ? 36.515 -1.703 -57.778 1.00 78.75 399 ASP A N 1
ATOM 2970 C CA . ASP A 1 399 ? 37.645 -2.397 -57.155 1.00 78.75 399 ASP A CA 1
ATOM 2971 C C . ASP A 1 399 ? 37.468 -2.567 -55.634 1.00 78.75 399 ASP A C 1
ATOM 2973 O O . ASP A 1 399 ? 36.918 -1.701 -54.957 1.00 78.75 399 ASP A O 1
ATOM 2977 N N . CYS A 1 400 ? 37.966 -3.681 -55.075 1.00 78.00 400 CYS A N 1
ATOM 2978 C CA . CYS A 1 400 ? 37.757 -4.027 -53.662 1.00 78.00 400 CYS A CA 1
ATOM 2979 C C . CYS A 1 400 ? 38.286 -2.949 -52.705 1.00 78.00 400 CYS A C 1
ATOM 2981 O O . CYS A 1 400 ? 37.677 -2.696 -51.672 1.00 78.00 400 CYS A O 1
ATOM 2983 N N . ALA A 1 401 ? 39.412 -2.314 -53.046 1.00 76.00 401 ALA A N 1
ATOM 2984 C CA . ALA A 1 401 ? 40.088 -1.337 -52.194 1.00 76.00 401 ALA A CA 1
ATOM 2985 C C . ALA A 1 401 ? 39.438 0.059 -52.228 1.00 76.00 401 ALA A C 1
ATOM 2987 O O . ALA A 1 401 ? 39.643 0.838 -51.296 1.00 76.00 401 ALA A O 1
ATOM 2988 N N . ALA A 1 402 ? 38.644 0.380 -53.257 1.00 75.56 402 ALA A N 1
ATOM 2989 C CA . ALA A 1 402 ? 37.841 1.600 -53.294 1.00 75.56 402 ALA A CA 1
ATOM 2990 C C . ALA A 1 402 ? 36.739 1.602 -52.225 1.00 75.56 402 ALA A C 1
ATOM 2992 O O . ALA A 1 402 ? 36.360 2.676 -51.760 1.00 75.56 402 ALA A O 1
ATOM 2993 N N . CYS A 1 403 ? 36.268 0.420 -51.808 1.00 75.25 403 CYS A N 1
ATOM 2994 C CA . CYS A 1 403 ? 35.162 0.271 -50.857 1.00 75.25 403 CYS A CA 1
ATOM 2995 C C . CYS A 1 403 ? 35.549 -0.433 -49.541 1.00 75.25 403 CYS A C 1
ATOM 2997 O O . CYS A 1 403 ? 34.902 -0.211 -48.517 1.00 75.25 403 CYS A O 1
ATOM 2999 N N . HIS A 1 404 ? 36.584 -1.279 -49.519 1.00 77.62 404 HIS A N 1
ATOM 3000 C CA . HIS A 1 404 ? 37.016 -2.023 -48.331 1.00 77.62 404 HIS A CA 1
ATOM 3001 C C . HIS A 1 404 ? 38.432 -1.642 -47.895 1.00 77.62 404 HIS A C 1
ATOM 3003 O O . HIS A 1 404 ? 39.382 -1.679 -48.676 1.00 77.62 404 HIS A O 1
ATOM 3009 N N . ALA A 1 405 ? 38.573 -1.308 -46.611 1.00 72.25 405 ALA A N 1
ATOM 3010 C CA . ALA A 1 405 ? 39.865 -1.061 -45.984 1.00 72.25 405 ALA A CA 1
ATOM 3011 C C . ALA A 1 405 ? 40.607 -2.377 -45.686 1.00 72.25 405 ALA A C 1
ATOM 3013 O O . ALA A 1 405 ? 39.986 -3.401 -45.400 1.00 72.25 405 ALA A O 1
ATOM 3014 N N . ASP A 1 406 ? 41.943 -2.334 -45.694 1.00 70.44 406 ASP A N 1
ATOM 3015 C CA . ASP A 1 406 ? 42.769 -3.464 -45.258 1.00 70.44 406 ASP A CA 1
ATOM 3016 C C . ASP A 1 406 ? 42.651 -3.666 -43.737 1.00 70.44 406 ASP A C 1
ATOM 3018 O O . ASP A 1 406 ? 43.231 -2.919 -42.944 1.00 70.44 406 ASP A O 1
ATOM 3022 N N . ALA A 1 407 ? 41.924 -4.709 -43.333 1.00 65.75 407 ALA A N 1
ATOM 3023 C CA . ALA A 1 407 ? 41.717 -5.074 -41.931 1.00 65.75 407 ALA A CA 1
ATOM 3024 C C . ALA A 1 407 ? 43.007 -5.519 -41.215 1.00 65.75 407 ALA A C 1
ATOM 3026 O O . ALA A 1 407 ? 43.068 -5.522 -39.983 1.00 65.75 407 ALA A O 1
ATOM 3027 N N . HIS A 1 408 ? 44.052 -5.862 -41.972 1.00 67.44 408 HIS A N 1
ATOM 3028 C CA . HIS A 1 408 ? 45.323 -6.329 -41.430 1.00 67.44 408 HIS A CA 1
ATOM 3029 C C . HIS A 1 408 ? 46.285 -5.188 -41.101 1.00 67.44 408 HIS A C 1
ATOM 3031 O O . HIS A 1 408 ? 47.354 -5.439 -40.544 1.00 67.44 408 HIS A O 1
ATOM 3037 N N . ILE A 1 409 ? 45.939 -3.938 -41.430 1.00 64.31 409 ILE A N 1
ATOM 3038 C CA . ILE A 1 409 ? 46.716 -2.738 -41.083 1.00 64.31 409 ILE A CA 1
ATOM 3039 C C . ILE A 1 409 ? 48.186 -2.876 -41.538 1.00 64.31 409 ILE A C 1
ATOM 3041 O O . ILE A 1 409 ? 49.128 -2.522 -40.822 1.00 64.31 409 ILE A O 1
ATOM 3045 N N . GLY A 1 410 ? 48.404 -3.467 -42.720 1.00 66.12 410 GLY A N 1
ATOM 3046 C CA . GLY A 1 410 ? 49.738 -3.691 -43.282 1.00 66.12 410 GLY A CA 1
ATOM 3047 C C . GLY A 1 410 ? 50.637 -4.649 -42.489 1.00 66.12 410 GLY A C 1
ATOM 3048 O O . GLY A 1 410 ? 51.854 -4.631 -42.674 1.00 66.12 410 GLY A O 1
ATOM 3049 N N . LYS A 1 411 ? 50.074 -5.463 -41.585 1.00 64.75 411 LYS A N 1
ATOM 3050 C CA . LYS A 1 411 ? 50.810 -6.492 -40.830 1.00 64.75 411 LYS A CA 1
ATOM 3051 C C . LYS A 1 411 ? 51.054 -7.763 -41.640 1.00 64.75 411 LYS A C 1
ATOM 3053 O O . LYS A 1 411 ? 51.934 -8.540 -41.278 1.00 64.75 411 LYS A O 1
ATOM 3058 N N . LEU A 1 412 ? 50.323 -7.950 -42.741 1.00 66.38 412 LEU A N 1
ATOM 3059 C CA . LEU A 1 412 ? 50.630 -8.984 -43.721 1.00 66.38 412 LEU A CA 1
ATOM 3060 C C . LEU A 1 412 ? 51.904 -8.605 -44.475 1.00 66.38 412 LEU A C 1
ATOM 3062 O O . LEU A 1 412 ? 51.980 -7.570 -45.139 1.00 66.38 412 LEU A O 1
ATOM 3066 N N . VAL A 1 413 ? 52.915 -9.459 -44.360 1.00 63.25 413 VAL A N 1
ATOM 3067 C CA . VAL A 1 413 ? 54.183 -9.309 -45.071 1.00 63.25 413 VAL A CA 1
ATOM 3068 C C . VAL A 1 413 ? 54.197 -10.217 -46.291 1.00 63.25 413 VAL A C 1
ATOM 3070 O O . VAL A 1 413 ? 53.678 -11.332 -46.251 1.00 63.25 413 VAL A O 1
ATOM 3073 N N . ALA A 1 414 ? 54.800 -9.740 -47.380 1.00 69.56 414 ALA A N 1
ATOM 3074 C CA . ALA A 1 414 ? 54.979 -10.559 -48.570 1.00 69.56 414 ALA A CA 1
ATOM 3075 C C . ALA A 1 414 ? 55.788 -11.818 -48.224 1.00 69.56 414 ALA A C 1
ATOM 3077 O O . ALA A 1 414 ? 56.823 -11.746 -47.552 1.00 69.56 414 ALA A O 1
ATOM 3078 N N . SER A 1 415 ? 55.314 -12.963 -48.697 1.00 65.38 415 SER A N 1
ATOM 3079 C CA . SER A 1 415 ? 55.932 -14.270 -48.489 1.00 65.38 415 SER A CA 1
ATOM 3080 C C . SER A 1 415 ? 55.897 -15.072 -49.788 1.00 65.38 415 SER A C 1
ATOM 3082 O O . SER A 1 415 ? 55.296 -14.653 -50.776 1.00 65.38 415 SER A O 1
ATOM 3084 N N . GLU A 1 416 ? 56.527 -16.245 -49.805 1.00 66.56 416 GLU A N 1
ATOM 3085 C CA . GLU A 1 416 ? 56.450 -17.147 -50.962 1.00 66.56 416 GLU A CA 1
ATOM 3086 C C . GLU A 1 416 ? 55.002 -17.586 -51.262 1.00 66.56 416 GLU A C 1
ATOM 3088 O O . GLU A 1 416 ? 54.654 -17.799 -52.421 1.00 66.56 416 GLU A O 1
ATOM 3093 N N . ALA A 1 417 ? 54.144 -17.646 -50.237 1.00 59.84 417 ALA A N 1
ATOM 3094 C CA . ALA A 1 417 ? 52.722 -17.962 -50.368 1.00 59.84 417 ALA A CA 1
ATOM 3095 C C . ALA A 1 417 ? 51.834 -16.731 -50.661 1.00 59.84 417 ALA A C 1
ATOM 3097 O O . ALA A 1 417 ? 50.725 -16.903 -51.159 1.00 59.84 417 ALA A O 1
ATOM 3098 N N . ILE A 1 418 ? 52.299 -15.503 -50.382 1.00 67.31 418 ILE A N 1
ATOM 3099 C CA . ILE A 1 418 ? 51.541 -14.248 -50.562 1.00 67.31 418 ILE A CA 1
ATOM 3100 C C . ILE A 1 418 ? 52.413 -13.221 -51.317 1.00 67.31 418 ILE A C 1
ATOM 3102 O O . ILE A 1 418 ? 53.144 -12.454 -50.681 1.00 67.31 418 ILE A O 1
ATOM 3106 N N . PRO A 1 419 ? 52.367 -13.192 -52.667 1.00 70.50 419 PRO A N 1
ATOM 3107 C CA . PRO A 1 419 ? 53.238 -12.330 -53.477 1.00 70.50 419 PRO A CA 1
ATOM 3108 C C . PRO A 1 419 ? 52.863 -10.840 -53.468 1.00 70.50 419 PRO A C 1
ATOM 3110 O O . PRO A 1 419 ? 53.756 -9.992 -53.448 1.00 70.50 419 PRO A O 1
ATOM 3113 N N . ASP A 1 420 ? 51.564 -10.516 -53.482 1.00 78.25 420 ASP A N 1
ATOM 3114 C CA . ASP A 1 420 ? 51.048 -9.149 -53.330 1.00 78.25 420 ASP A CA 1
ATOM 3115 C C . ASP A 1 420 ? 50.061 -9.094 -52.153 1.00 78.25 420 ASP A C 1
ATOM 3117 O O . ASP A 1 420 ? 48.941 -9.591 -52.272 1.00 78.25 420 ASP A O 1
ATOM 3121 N N . PRO A 1 421 ? 50.437 -8.468 -51.023 1.00 70.62 421 PRO A N 1
ATOM 3122 C CA . PRO A 1 421 ? 49.554 -8.300 -49.870 1.00 70.62 421 PRO A CA 1
ATOM 3123 C C . PRO A 1 421 ? 48.281 -7.477 -50.145 1.00 70.62 421 PRO A C 1
ATOM 3125 O O . PRO A 1 421 ? 47.399 -7.442 -49.293 1.00 70.62 421 PRO A O 1
ATOM 3128 N N . ARG A 1 422 ? 48.178 -6.785 -51.293 1.00 73.75 422 ARG A N 1
ATOM 3129 C CA . ARG A 1 422 ? 46.982 -6.021 -51.701 1.00 73.75 422 ARG A CA 1
ATOM 3130 C C . ARG A 1 422 ? 45.991 -6.834 -52.524 1.00 73.75 422 ARG A C 1
ATOM 3132 O O . ARG A 1 422 ? 44.860 -6.389 -52.706 1.00 73.75 422 ARG A O 1
ATOM 3139 N N . ASP A 1 423 ? 46.397 -7.995 -53.028 1.00 78.50 423 ASP A N 1
ATOM 3140 C CA . ASP A 1 423 ? 45.484 -8.892 -53.720 1.00 78.50 423 ASP A CA 1
ATOM 3141 C C . ASP A 1 423 ? 44.726 -9.739 -52.695 1.00 78.50 423 ASP A C 1
ATOM 3143 O O . ASP A 1 423 ? 45.115 -10.850 -52.331 1.00 78.50 423 ASP A O 1
ATOM 3147 N N . CYS A 1 424 ? 43.608 -9.193 -52.217 1.00 77.75 424 CYS A N 1
ATOM 3148 C CA . CYS A 1 424 ? 42.766 -9.860 -51.232 1.00 77.75 424 CYS A CA 1
ATOM 3149 C C . CYS A 1 424 ? 42.231 -11.211 -51.735 1.00 77.75 424 CYS A C 1
ATOM 3151 O O . CYS A 1 424 ? 41.905 -12.073 -50.920 1.00 77.75 424 CYS A O 1
ATOM 3153 N N . SER A 1 425 ? 42.154 -11.420 -53.057 1.00 75.50 425 SER A N 1
ATOM 3154 C CA . SER A 1 425 ? 41.588 -12.638 -53.648 1.00 75.50 425 SER A CA 1
ATOM 3155 C C . SER A 1 425 ? 42.455 -13.887 -53.447 1.00 75.50 425 SER A C 1
ATOM 3157 O O . SER A 1 425 ? 41.968 -15.007 -53.607 1.00 75.50 425 SER A O 1
ATOM 3159 N N . VAL A 1 426 ? 43.717 -13.708 -53.031 1.00 75.50 426 VAL A N 1
ATOM 3160 C CA . VAL A 1 426 ? 44.641 -14.799 -52.679 1.00 75.50 426 VAL A CA 1
ATOM 3161 C C . VAL A 1 426 ? 44.158 -15.554 -51.435 1.00 75.50 426 VAL A C 1
ATOM 3163 O O . VAL A 1 426 ? 44.315 -16.772 -51.360 1.00 75.50 426 VAL A O 1
ATOM 3166 N N . CYS A 1 427 ? 43.528 -14.853 -50.486 1.00 71.56 427 CYS A N 1
ATOM 3167 C CA . CYS A 1 427 ? 43.097 -15.421 -49.204 1.00 71.56 427 CYS A CA 1
ATOM 3168 C C . CYS A 1 427 ? 41.580 -15.346 -48.973 1.00 71.56 427 CYS A C 1
ATOM 3170 O O . CYS A 1 427 ? 41.061 -16.158 -48.209 1.00 71.56 427 CYS A O 1
ATOM 3172 N N . HIS A 1 428 ? 40.877 -14.417 -49.631 1.00 75.56 428 HIS A N 1
ATOM 3173 C CA . HIS A 1 428 ? 39.462 -14.115 -49.398 1.00 75.56 428 HIS A CA 1
ATOM 3174 C C . HIS A 1 428 ? 38.615 -14.318 -50.658 1.00 75.56 428 HIS A C 1
ATOM 3176 O O . HIS A 1 428 ? 39.044 -14.024 -51.775 1.00 75.56 428 HIS A O 1
ATOM 3182 N N . ARG A 1 429 ? 37.365 -14.772 -50.495 1.00 72.31 429 ARG A N 1
ATOM 3183 C CA . ARG A 1 429 ? 36.394 -14.851 -51.599 1.00 72.31 429 ARG A CA 1
ATOM 3184 C C . ARG A 1 429 ? 35.451 -13.642 -51.586 1.00 72.31 429 ARG A C 1
ATOM 3186 O O . ARG A 1 429 ? 35.021 -13.247 -50.505 1.00 72.31 429 ARG A O 1
ATOM 3193 N N . PRO A 1 430 ? 35.033 -13.106 -52.753 1.00 66.31 430 PRO A N 1
ATOM 3194 C CA . PRO A 1 430 ? 34.043 -12.022 -52.816 1.00 66.31 430 PRO A CA 1
ATOM 3195 C C . PRO A 1 430 ? 32.684 -12.392 -52.206 1.00 66.31 430 PRO A C 1
ATOM 3197 O O . PRO A 1 430 ? 31.935 -11.511 -51.800 1.00 66.31 430 PRO A O 1
ATOM 3200 N N . THR A 1 431 ? 32.377 -13.692 -52.152 1.00 65.25 431 THR A N 1
ATOM 3201 C CA . THR A 1 431 ? 31.140 -14.244 -51.586 1.00 65.25 431 THR A CA 1
ATOM 3202 C C . THR A 1 431 ? 31.232 -14.471 -50.072 1.00 65.25 431 THR A C 1
ATOM 3204 O O . THR A 1 431 ? 30.258 -14.252 -49.367 1.00 65.25 431 THR A O 1
ATOM 3207 N N . HIS A 1 432 ? 32.418 -14.812 -49.545 1.00 65.38 432 HIS A N 1
ATOM 3208 C CA . HIS A 1 432 ? 32.674 -14.999 -48.109 1.00 65.38 432 HIS A CA 1
ATOM 3209 C C . HIS A 1 432 ? 34.057 -14.452 -47.743 1.00 65.38 432 HIS A C 1
ATOM 3211 O O . HIS A 1 432 ? 35.063 -15.160 -47.786 1.00 65.38 432 HIS A O 1
ATOM 3217 N N . PHE A 1 433 ? 34.118 -13.157 -47.426 1.00 70.12 433 PHE A N 1
ATOM 3218 C CA . PHE A 1 433 ? 35.392 -12.473 -47.186 1.00 70.12 433 PHE A CA 1
ATOM 3219 C C . PHE A 1 433 ? 35.988 -12.788 -45.803 1.00 70.12 433 PHE A C 1
ATOM 3221 O O . PHE A 1 433 ? 37.195 -12.696 -45.630 1.00 70.12 433 PHE A O 1
ATOM 3228 N N . ALA A 1 434 ? 35.171 -13.189 -44.823 1.00 59.81 434 ALA A N 1
ATOM 3229 C CA . ALA A 1 434 ? 35.642 -13.589 -43.492 1.00 59.81 434 ALA A CA 1
ATOM 3230 C C . ALA A 1 434 ? 36.341 -14.963 -43.488 1.00 59.81 434 ALA A C 1
ATOM 3232 O O . ALA A 1 434 ? 37.172 -15.228 -42.621 1.00 59.81 434 ALA A O 1
ATOM 3233 N N . ASP A 1 435 ? 36.051 -15.806 -44.481 1.00 61.34 435 ASP A N 1
ATOM 3234 C CA . ASP A 1 435 ? 36.609 -17.150 -44.577 1.00 61.34 435 ASP A CA 1
ATOM 3235 C C . ASP A 1 435 ? 38.006 -17.086 -45.191 1.00 61.34 435 ASP A C 1
ATOM 3237 O O . ASP A 1 435 ? 38.178 -16.941 -46.406 1.00 61.34 435 ASP A O 1
ATOM 3241 N N . VAL A 1 436 ? 39.021 -17.209 -44.338 1.00 64.12 436 VAL A N 1
ATOM 3242 C CA . VAL A 1 436 ? 40.414 -17.301 -44.774 1.00 64.12 436 VAL A CA 1
ATOM 3243 C C . VAL A 1 436 ? 40.688 -18.719 -45.254 1.00 64.12 436 VAL A C 1
ATOM 3245 O O . VAL A 1 436 ? 40.520 -19.693 -44.516 1.00 64.12 436 VAL A O 1
ATOM 3248 N N . LEU A 1 437 ? 41.167 -18.848 -46.490 1.00 61.84 437 LEU A N 1
ATOM 3249 C CA . LEU A 1 437 ? 41.661 -20.123 -47.006 1.00 61.84 437 LEU A CA 1
ATOM 3250 C C . LEU A 1 437 ? 42.780 -20.650 -46.080 1.00 61.84 437 LEU A C 1
ATOM 3252 O O . LEU A 1 437 ? 43.875 -20.096 -46.070 1.00 61.84 437 LEU A O 1
ATOM 3256 N N . GLY A 1 438 ? 42.512 -21.705 -45.297 1.00 58.53 438 GLY A N 1
ATOM 3257 C CA . GLY A 1 438 ? 43.499 -22.341 -44.405 1.00 58.53 438 GLY A CA 1
ATOM 3258 C C . GLY A 1 438 ? 43.462 -22.023 -42.914 1.00 58.53 438 GLY A C 1
ATOM 3259 O O . GLY A 1 438 ? 44.265 -22.598 -42.191 1.00 58.53 438 GLY A O 1
ATOM 3260 N N . GLY A 1 439 ? 42.564 -21.155 -42.439 1.00 58.19 439 GLY A N 1
ATOM 3261 C CA . GLY A 1 439 ? 42.451 -20.823 -41.010 1.00 58.19 439 GLY A CA 1
ATOM 3262 C C . GLY A 1 439 ? 41.878 -21.951 -40.126 1.00 58.19 439 GLY A C 1
ATOM 3263 O O . GLY A 1 439 ? 41.471 -22.992 -40.639 1.00 58.19 439 GLY A O 1
ATOM 3264 N N . PRO A 1 440 ? 41.798 -21.762 -38.792 1.00 53.62 440 PRO A N 1
ATOM 3265 C CA . PRO A 1 440 ? 41.159 -22.718 -37.874 1.00 53.62 440 PRO A CA 1
ATOM 3266 C C . PRO A 1 440 ? 39.672 -22.959 -38.184 1.00 53.62 440 PRO A C 1
ATOM 3268 O O . PRO A 1 440 ? 39.158 -24.021 -37.848 1.00 53.62 440 PRO A O 1
ATOM 3271 N N . ASP A 1 441 ? 39.033 -22.019 -38.886 1.00 54.75 441 ASP A N 1
ATOM 3272 C CA . ASP A 1 441 ? 37.654 -22.107 -39.377 1.00 54.75 441 ASP A CA 1
ATOM 3273 C C . ASP A 1 441 ? 37.545 -22.752 -40.780 1.00 54.75 441 ASP A C 1
ATOM 3275 O O . ASP A 1 441 ? 36.450 -22.902 -41.325 1.00 54.75 441 ASP A O 1
ATOM 3279 N N . ALA A 1 442 ? 38.668 -23.142 -41.401 1.00 56.75 442 ALA A N 1
ATOM 3280 C CA . ALA A 1 442 ? 38.656 -23.822 -42.692 1.00 56.75 442 ALA A CA 1
ATOM 3281 C C . ALA A 1 442 ? 38.136 -25.268 -42.548 1.00 56.75 442 ALA A C 1
ATOM 3283 O O . ALA A 1 442 ? 38.413 -25.927 -41.542 1.00 56.75 442 ALA A O 1
ATOM 3284 N N . PRO A 1 443 ? 37.424 -25.811 -43.557 1.00 53.06 443 PRO A N 1
ATOM 3285 C CA . PRO A 1 443 ? 36.929 -27.182 -43.509 1.00 53.06 443 PRO A CA 1
ATOM 3286 C C . PRO A 1 443 ? 38.070 -28.177 -43.260 1.00 53.06 443 PRO A C 1
ATOM 3288 O O . PRO A 1 443 ? 39.015 -28.242 -44.050 1.00 53.06 443 PRO A O 1
ATOM 3291 N N . LEU A 1 444 ? 37.966 -28.956 -42.178 1.00 54.59 444 LEU A N 1
ATOM 3292 C CA . LEU A 1 444 ? 38.897 -30.045 -41.882 1.00 54.59 444 LEU A CA 1
ATOM 3293 C C . LEU A 1 444 ? 38.863 -31.086 -43.007 1.00 54.59 444 LEU A C 1
ATOM 3295 O O . LEU A 1 444 ? 37.830 -31.299 -43.655 1.00 54.59 444 LEU A O 1
ATOM 3299 N N . ASP A 1 445 ? 39.989 -31.754 -43.241 1.00 57.31 445 ASP A N 1
ATOM 3300 C CA . ASP A 1 445 ? 40.010 -32.872 -44.175 1.00 57.31 445 ASP A CA 1
ATOM 3301 C C . ASP A 1 445 ? 39.173 -34.061 -43.654 1.00 57.31 445 ASP A C 1
ATOM 3303 O O . ASP A 1 445 ? 38.642 -34.072 -42.540 1.00 57.31 445 ASP A O 1
ATOM 3307 N N . ARG A 1 446 ? 39.022 -35.102 -44.482 1.00 49.19 446 ARG A N 1
ATOM 3308 C CA . ARG A 1 446 ? 38.210 -36.285 -44.140 1.00 49.19 446 ARG A CA 1
ATOM 3309 C C . ARG A 1 446 ? 38.736 -37.078 -42.935 1.00 49.19 446 ARG A C 1
ATOM 3311 O O . ARG A 1 446 ? 38.015 -37.949 -42.454 1.00 49.19 446 ARG A O 1
ATOM 3318 N N . GLU A 1 447 ? 39.955 -36.807 -42.479 1.00 50.62 447 GLU A N 1
ATOM 3319 C CA . GLU A 1 447 ? 40.608 -37.462 -41.343 1.00 50.62 447 GLU A CA 1
ATOM 3320 C C . GLU A 1 447 ? 40.609 -36.560 -40.091 1.00 50.62 447 GLU A C 1
ATOM 3322 O O . GLU A 1 447 ? 41.117 -36.965 -39.046 1.00 50.62 447 GLU A O 1
ATOM 3327 N N . GLY A 1 448 ? 39.987 -35.374 -40.166 1.00 52.75 448 GLY A N 1
ATOM 3328 C CA . GLY A 1 448 ? 39.910 -34.404 -39.071 1.00 52.75 448 GLY A CA 1
ATOM 3329 C C . GLY A 1 448 ? 41.194 -33.594 -38.877 1.00 52.75 448 GLY A C 1
ATOM 3330 O O . GLY A 1 448 ? 41.332 -32.910 -37.864 1.00 52.75 448 GLY A O 1
ATOM 3331 N N . GLY A 1 449 ? 42.135 -33.670 -39.824 1.00 55.06 449 GLY A N 1
ATOM 3332 C CA . GLY A 1 449 ? 43.362 -32.885 -39.841 1.00 55.06 449 GLY A CA 1
ATOM 3333 C C . GLY A 1 449 ? 43.156 -31.517 -40.492 1.00 55.06 449 GLY A C 1
ATOM 3334 O O . GLY A 1 449 ? 42.365 -31.357 -41.426 1.00 55.06 449 GLY A O 1
ATOM 3335 N N . ARG A 1 450 ? 43.888 -30.510 -40.004 1.00 58.47 450 ARG A N 1
ATOM 3336 C CA . ARG A 1 450 ? 44.077 -29.250 -40.737 1.00 58.47 450 ARG A CA 1
ATOM 3337 C C . ARG A 1 450 ? 45.076 -29.524 -41.871 1.00 58.47 450 ARG A C 1
ATOM 3339 O O . ARG A 1 450 ? 46.168 -30.013 -41.602 1.00 58.47 450 ARG A O 1
ATOM 3346 N N . ASP A 1 451 ? 44.698 -29.275 -43.128 1.00 55.41 451 ASP A N 1
ATOM 3347 C CA . ASP A 1 451 ? 45.581 -29.516 -44.282 1.00 55.41 451 ASP A CA 1
ATOM 3348 C C . ASP A 1 451 ? 46.718 -28.484 -44.292 1.00 55.41 451 ASP A C 1
ATOM 3350 O O . ASP A 1 451 ? 46.526 -27.329 -44.672 1.00 55.41 451 ASP A O 1
ATOM 3354 N N . ASP A 1 452 ? 47.924 -28.912 -43.914 1.00 53.59 452 ASP A N 1
ATOM 3355 C CA . ASP A 1 452 ? 49.144 -28.087 -43.881 1.00 53.59 452 ASP A CA 1
ATOM 3356 C C . ASP A 1 452 ? 49.543 -27.497 -45.254 1.00 53.59 452 ASP A C 1
ATOM 3358 O O . ASP A 1 452 ? 50.494 -26.717 -45.353 1.00 53.59 452 ASP A O 1
ATOM 3362 N N . ARG A 1 453 ? 48.845 -27.874 -46.337 1.00 56.50 453 ARG A N 1
ATOM 3363 C CA . ARG A 1 453 ? 49.007 -27.301 -47.684 1.00 56.50 453 ARG A CA 1
ATOM 3364 C C . ARG A 1 453 ? 48.281 -25.971 -47.875 1.00 56.50 453 ARG A C 1
ATOM 3366 O O . ARG A 1 453 ? 48.426 -25.366 -48.939 1.00 56.50 453 ARG A O 1
ATOM 3373 N N . LEU A 1 454 ? 47.483 -25.537 -46.902 1.00 59.94 454 LEU A N 1
ATOM 3374 C CA . LEU A 1 454 ? 46.755 -24.279 -46.977 1.00 59.94 454 LEU A CA 1
ATOM 3375 C C . LEU A 1 454 ? 47.631 -23.074 -46.555 1.00 59.94 454 LEU A C 1
ATOM 3377 O O . LEU A 1 454 ? 48.622 -23.242 -45.840 1.00 59.94 454 LEU A O 1
ATOM 3381 N N . PRO A 1 455 ? 47.305 -21.851 -47.015 1.00 60.66 455 PRO A N 1
ATOM 3382 C CA . PRO A 1 455 ? 48.213 -20.703 -46.933 1.00 60.66 455 PRO A CA 1
ATOM 3383 C C . PRO A 1 455 ? 48.631 -20.213 -45.530 1.00 60.66 455 PRO A C 1
ATOM 3385 O O . PRO A 1 455 ? 49.698 -19.610 -45.437 1.00 60.66 455 PRO A O 1
ATOM 3388 N N . PHE A 1 456 ? 47.854 -20.437 -44.456 1.00 66.56 456 PHE A N 1
ATOM 3389 C CA . PHE A 1 456 ? 48.053 -19.749 -43.162 1.00 66.56 456 PHE A CA 1
ATOM 3390 C C . PHE A 1 456 ? 47.917 -20.659 -41.919 1.00 66.56 456 PHE A C 1
ATOM 3392 O O . PHE A 1 456 ? 46.891 -21.303 -41.743 1.00 66.56 456 PHE A O 1
ATOM 3399 N N . LEU A 1 457 ? 48.919 -20.672 -41.023 1.00 68.19 457 LEU A N 1
ATOM 3400 C CA . LEU A 1 457 ? 48.950 -21.416 -39.747 1.00 68.19 457 LEU A CA 1
ATOM 3401 C C . LEU A 1 457 ? 49.475 -20.538 -38.588 1.00 68.19 457 LEU A C 1
ATOM 3403 O O . LEU A 1 457 ? 50.628 -20.111 -38.609 1.00 68.19 457 LEU A O 1
ATOM 3407 N N . HIS A 1 458 ? 48.680 -20.335 -37.526 1.00 71.44 458 HIS A N 1
ATOM 3408 C CA . HIS A 1 458 ? 48.970 -19.352 -36.460 1.00 71.44 458 HIS A CA 1
ATOM 3409 C C . HIS A 1 458 ? 50.279 -19.613 -35.690 1.00 71.44 458 HIS A C 1
ATOM 3411 O O . HIS A 1 458 ? 51.080 -18.698 -35.510 1.00 71.44 458 HIS A O 1
ATOM 3417 N N . ASP A 1 459 ? 50.538 -20.858 -35.282 1.00 67.56 459 ASP A N 1
ATOM 3418 C CA . ASP A 1 459 ? 51.748 -21.221 -34.524 1.00 67.56 459 ASP A CA 1
ATOM 3419 C C . ASP A 1 459 ? 53.043 -21.131 -35.368 1.00 67.56 459 ASP A C 1
ATOM 3421 O O . ASP A 1 459 ? 54.140 -21.103 -34.809 1.00 67.56 459 ASP A O 1
ATOM 3425 N N . ARG A 1 460 ? 52.929 -21.106 -36.710 1.00 69.94 460 ARG A N 1
ATOM 3426 C CA . ARG A 1 460 ? 54.055 -20.990 -37.660 1.00 69.94 460 ARG A CA 1
ATOM 3427 C C . ARG A 1 460 ? 54.270 -19.551 -38.120 1.00 69.94 460 ARG A C 1
ATOM 3429 O O . ARG A 1 460 ? 55.408 -19.099 -38.218 1.00 69.94 460 ARG A O 1
ATOM 3436 N N . ASP A 1 461 ? 53.176 -18.870 -38.436 1.00 66.00 461 ASP A N 1
ATOM 3437 C CA . ASP A 1 461 ? 53.180 -17.590 -39.139 1.00 66.00 461 ASP A CA 1
ATOM 3438 C C . ASP A 1 461 ? 53.075 -16.391 -38.168 1.00 66.00 461 ASP A C 1
ATOM 3440 O O . ASP A 1 461 ? 53.120 -15.241 -38.607 1.00 66.00 461 ASP A O 1
ATOM 3444 N N . THR A 1 462 ? 52.985 -16.635 -36.847 1.00 65.88 462 THR A N 1
ATOM 3445 C CA . THR A 1 462 ? 52.919 -15.602 -35.790 1.00 65.88 462 THR A CA 1
ATOM 3446 C C . THR A 1 462 ? 53.853 -15.890 -34.594 1.00 65.88 462 THR A C 1
ATOM 3448 O O . THR A 1 462 ? 54.492 -16.937 -34.518 1.00 65.88 462 THR A O 1
ATOM 3451 N N . ALA A 1 463 ? 53.961 -14.946 -33.645 1.00 61.91 463 ALA A N 1
ATOM 3452 C CA . ALA A 1 463 ? 54.881 -15.013 -32.499 1.00 61.91 463 ALA A CA 1
ATOM 3453 C C . ALA A 1 463 ? 54.293 -15.619 -31.199 1.00 61.91 463 ALA A C 1
ATOM 3455 O O . ALA A 1 463 ? 55.035 -15.780 -30.229 1.00 61.91 463 ALA A O 1
ATOM 3456 N N . PHE A 1 464 ? 52.993 -15.941 -31.147 1.00 64.25 464 PHE A N 1
ATOM 3457 C CA . PHE A 1 464 ? 52.306 -16.456 -29.951 1.00 64.25 464 PHE A CA 1
ATOM 3458 C C . PHE A 1 464 ? 51.678 -17.828 -30.234 1.00 64.25 464 PHE A C 1
ATOM 3460 O O . PHE A 1 464 ? 50.884 -17.963 -31.162 1.00 64.25 464 PHE A O 1
ATOM 3467 N N . ALA A 1 465 ? 52.036 -18.835 -29.428 1.00 70.25 465 ALA A N 1
ATOM 3468 C CA . ALA A 1 465 ? 51.581 -20.216 -29.606 1.00 70.25 465 ALA A CA 1
ATOM 3469 C C . ALA A 1 465 ? 50.372 -20.533 -28.715 1.00 70.25 465 ALA A C 1
ATOM 3471 O O . ALA A 1 465 ? 50.432 -20.331 -27.500 1.00 70.25 465 ALA A O 1
ATOM 3472 N N . LEU A 1 466 ? 49.310 -21.091 -29.295 1.00 73.38 466 LEU A N 1
ATOM 3473 C CA . LEU A 1 466 ? 48.063 -21.390 -28.582 1.00 73.38 466 LEU A CA 1
ATOM 3474 C C . LEU A 1 466 ? 48.166 -22.723 -27.792 1.00 73.38 466 LEU A C 1
ATOM 3476 O O . LEU A 1 466 ? 48.679 -23.734 -28.293 1.00 73.38 466 LEU A O 1
ATOM 3480 N N . ARG A 1 467 ? 47.713 -22.753 -26.523 1.00 74.81 467 ARG A N 1
ATOM 3481 C CA . ARG A 1 467 ? 47.768 -23.922 -25.601 1.00 74.81 467 ARG A CA 1
ATOM 3482 C C . ARG A 1 467 ? 46.475 -24.092 -24.789 1.00 74.81 467 ARG A C 1
ATOM 3484 O O . ARG A 1 467 ? 45.757 -23.119 -24.578 1.00 74.81 467 ARG A O 1
ATOM 3491 N N . GLY A 1 468 ? 46.210 -25.314 -24.317 1.00 75.69 468 GLY A N 1
ATOM 3492 C CA . GLY A 1 468 ? 44.967 -25.649 -23.604 1.00 75.69 468 GLY A CA 1
ATOM 3493 C C . GLY A 1 468 ? 43.737 -25.380 -24.474 1.00 75.69 468 GLY A C 1
ATOM 3494 O O . GLY A 1 468 ? 43.817 -25.508 -25.699 1.00 75.69 468 GLY A O 1
ATOM 3495 N N . GLU A 1 469 ? 42.654 -24.914 -23.852 1.00 76.88 469 GLU A N 1
ATOM 3496 C CA . GLU A 1 469 ? 41.413 -24.487 -24.526 1.00 76.88 469 GLU A CA 1
ATOM 3497 C C . GLU A 1 469 ? 41.642 -23.396 -25.601 1.00 76.88 469 GLU A C 1
ATOM 3499 O O . GLU A 1 469 ? 40.857 -23.258 -26.535 1.00 76.88 469 GLU A O 1
ATOM 3504 N N . HIS A 1 470 ? 42.755 -22.649 -25.559 1.00 80.25 470 HIS A N 1
ATOM 3505 C CA . HIS A 1 470 ? 43.044 -21.604 -26.553 1.00 80.25 470 HIS A CA 1
ATOM 3506 C C . HIS A 1 470 ? 43.396 -22.146 -27.949 1.00 80.25 470 HIS A C 1
ATOM 3508 O O . HIS A 1 470 ? 43.395 -21.377 -28.906 1.00 80.25 470 HIS A O 1
ATOM 3514 N N . ARG A 1 471 ? 43.723 -23.440 -28.103 1.00 74.00 471 ARG A N 1
ATOM 3515 C CA . ARG A 1 471 ? 44.040 -24.047 -29.420 1.00 74.00 471 ARG A CA 1
ATOM 3516 C C . ARG A 1 471 ? 42.840 -24.177 -30.345 1.00 74.00 471 ARG A C 1
ATOM 3518 O O . ARG A 1 471 ? 43.016 -24.230 -31.565 1.00 74.00 471 ARG A O 1
ATOM 3525 N N . ASP A 1 472 ? 41.667 -24.244 -29.738 1.00 70.00 472 ASP A N 1
ATOM 3526 C CA . ASP A 1 472 ? 40.388 -24.424 -30.408 1.00 70.00 472 ASP A CA 1
ATOM 3527 C C . ASP A 1 472 ? 39.580 -23.115 -30.414 1.00 70.00 472 ASP A C 1
ATOM 3529 O O . ASP A 1 472 ? 38.452 -23.067 -30.902 1.00 70.00 472 ASP A O 1
ATOM 3533 N N . ALA A 1 473 ? 40.174 -22.024 -29.915 1.00 67.31 473 ALA A N 1
ATOM 3534 C CA . ALA A 1 473 ? 39.580 -20.700 -29.954 1.00 67.31 473 ALA A CA 1
ATOM 3535 C C . ALA A 1 473 ? 39.589 -20.138 -31.385 1.00 67.31 473 ALA A C 1
ATOM 3537 O O . ALA A 1 473 ? 40.623 -20.100 -32.058 1.00 67.31 473 ALA A O 1
ATOM 3538 N N . ALA A 1 474 ? 38.430 -19.649 -31.833 1.00 65.94 474 ALA A N 1
ATOM 3539 C CA . ALA A 1 474 ? 38.308 -18.917 -33.090 1.00 65.94 474 ALA A CA 1
ATOM 3540 C C . ALA A 1 474 ? 39.200 -17.663 -33.081 1.00 65.94 474 ALA A C 1
ATOM 3542 O O . ALA A 1 474 ? 39.388 -17.028 -32.039 1.00 65.94 474 ALA A O 1
ATOM 3543 N N . CYS A 1 475 ? 39.698 -17.241 -34.250 1.00 65.88 475 CYS A N 1
ATOM 3544 C CA . CYS A 1 475 ? 40.568 -16.061 -34.358 1.00 65.88 475 CYS A CA 1
ATOM 3545 C C . CYS A 1 475 ? 39.923 -14.792 -33.766 1.00 65.88 475 CYS A C 1
ATOM 3547 O O . CYS A 1 475 ? 40.612 -13.962 -33.171 1.00 65.88 475 CYS A O 1
ATOM 3549 N N . SER A 1 476 ? 38.596 -14.666 -33.874 1.00 60.59 476 SER A N 1
ATOM 3550 C CA . SER A 1 476 ? 37.790 -13.576 -33.301 1.00 60.59 476 SER A CA 1
ATOM 3551 C C . SER A 1 476 ? 37.840 -13.486 -31.779 1.00 60.59 476 SER A C 1
ATOM 3553 O O . SER A 1 476 ? 37.713 -12.385 -31.244 1.00 60.59 476 SER A O 1
ATOM 3555 N N . ALA A 1 477 ? 38.062 -14.601 -31.081 1.00 64.19 477 ALA A N 1
ATOM 3556 C CA . ALA A 1 477 ? 38.121 -14.626 -29.623 1.00 64.19 477 ALA A CA 1
ATOM 3557 C C . ALA A 1 477 ? 39.349 -13.870 -29.088 1.00 64.19 477 ALA A C 1
ATOM 3559 O O . ALA A 1 477 ? 39.272 -13.219 -28.047 1.00 64.19 477 ALA A O 1
ATOM 3560 N N . CYS A 1 478 ? 40.467 -13.911 -29.820 1.00 64.56 478 CYS A N 1
ATOM 3561 C CA . CYS A 1 478 ? 41.722 -13.255 -29.436 1.00 64.56 478 CYS A CA 1
ATOM 3562 C C . CYS A 1 478 ? 41.989 -11.953 -30.207 1.00 64.56 478 CYS A C 1
ATOM 3564 O O . CYS A 1 478 ? 42.687 -11.074 -29.699 1.00 64.56 478 CYS A O 1
ATOM 3566 N N . HIS A 1 479 ? 41.401 -11.791 -31.397 1.00 66.25 479 HIS A N 1
ATOM 3567 C CA . HIS A 1 479 ? 41.493 -10.587 -32.229 1.00 66.25 479 HIS A CA 1
ATOM 3568 C C . HIS A 1 479 ? 40.138 -9.880 -32.377 1.00 66.25 479 HIS A C 1
ATOM 3570 O O . HIS A 1 479 ? 39.665 -9.683 -33.501 1.00 66.25 479 HIS A O 1
ATOM 3576 N N . PRO A 1 480 ? 39.502 -9.452 -31.270 1.00 51.53 480 PRO A N 1
ATOM 3577 C CA . PRO A 1 480 ? 38.167 -8.881 -31.327 1.00 51.53 480 PRO A CA 1
ATOM 3578 C C . PRO A 1 480 ? 38.149 -7.600 -32.164 1.00 51.53 480 PRO A C 1
ATOM 3580 O O . PRO A 1 480 ? 37.257 -7.440 -32.985 1.00 51.53 480 PRO A O 1
ATOM 3583 N N . GLU A 1 481 ? 39.154 -6.721 -32.038 1.00 49.25 481 GLU A N 1
ATOM 3584 C CA . GLU A 1 481 ? 39.206 -5.433 -32.756 1.00 49.25 481 GLU A CA 1
ATOM 3585 C C . GLU A 1 481 ? 39.337 -5.560 -34.280 1.00 49.25 481 GLU A C 1
ATOM 3587 O O . GLU A 1 481 ? 38.896 -4.664 -34.993 1.00 49.25 481 GLU A O 1
ATOM 3592 N N . HIS A 1 482 ? 39.869 -6.673 -34.793 1.00 47.84 482 HIS A N 1
ATOM 3593 C CA . HIS A 1 482 ? 39.995 -6.903 -36.238 1.00 47.84 482 HIS A CA 1
ATOM 3594 C C . HIS A 1 482 ? 38.738 -7.539 -36.855 1.00 47.84 482 HIS A C 1
ATOM 3596 O O . HIS A 1 482 ? 38.614 -7.581 -38.076 1.00 47.84 482 HIS A O 1
ATOM 3602 N N . LEU A 1 483 ? 37.799 -8.006 -36.021 1.00 39.81 483 LEU A N 1
ATOM 3603 C CA . LEU A 1 483 ? 36.575 -8.697 -36.437 1.00 39.81 483 LEU A CA 1
ATOM 3604 C C . LEU A 1 483 ? 35.290 -8.071 -35.870 1.00 39.81 483 LEU A C 1
ATOM 3606 O O . LEU A 1 483 ? 34.208 -8.616 -36.088 1.00 39.81 483 LEU A O 1
ATOM 3610 N N . ARG A 1 484 ? 35.359 -6.903 -35.206 1.00 37.75 484 ARG A N 1
ATOM 3611 C CA . ARG A 1 484 ? 34.157 -6.125 -34.854 1.00 37.75 484 ARG A CA 1
ATOM 3612 C C . ARG A 1 484 ? 33.530 -5.525 -36.116 1.00 37.75 484 ARG A C 1
ATOM 3614 O O . ARG A 1 484 ? 33.682 -4.341 -36.405 1.00 37.75 484 ARG A O 1
ATOM 3621 N N . ALA A 1 485 ? 32.757 -6.336 -36.830 1.00 36.56 485 ALA A N 1
ATOM 3622 C CA . ALA A 1 485 ? 31.512 -5.844 -37.392 1.00 36.56 485 ALA A CA 1
ATOM 3623 C C . ALA A 1 485 ? 30.648 -5.385 -36.209 1.00 36.56 485 ALA A C 1
ATOM 3625 O O . ALA A 1 485 ? 30.433 -6.144 -35.266 1.00 36.56 485 ALA A O 1
ATOM 3626 N N . ASN A 1 486 ? 30.201 -4.134 -36.206 1.00 33.25 486 ASN A N 1
ATOM 3627 C CA . ASN A 1 486 ? 29.132 -3.744 -35.297 1.00 33.25 486 ASN A CA 1
ATOM 3628 C C . ASN A 1 486 ? 27.795 -4.293 -35.823 1.00 33.25 486 ASN A C 1
ATOM 3630 O O . ASN A 1 486 ? 27.623 -4.522 -37.022 1.00 33.25 486 ASN A O 1
ATOM 3634 N N . GLU A 1 487 ? 26.848 -4.485 -34.904 1.00 34.50 487 GLU A N 1
ATOM 3635 C CA . GLU A 1 487 ? 25.521 -5.112 -35.066 1.00 34.50 487 GLU A CA 1
ATOM 3636 C C . GLU A 1 487 ? 24.581 -4.423 -36.082 1.00 34.50 487 GLU A C 1
ATOM 3638 O O . GLU A 1 487 ? 23.410 -4.769 -36.184 1.00 34.50 487 GLU A O 1
ATOM 3643 N N . ALA A 1 488 ? 25.078 -3.468 -36.869 1.00 36.00 488 ALA A N 1
ATOM 3644 C CA . ALA A 1 488 ? 24.325 -2.754 -37.895 1.00 36.00 488 ALA A CA 1
ATOM 3645 C C . ALA A 1 488 ? 24.780 -3.067 -39.333 1.00 36.00 488 ALA A C 1
ATOM 3647 O O . ALA A 1 488 ? 24.335 -2.395 -40.260 1.00 36.00 488 ALA A O 1
ATOM 3648 N N . GLY A 1 489 ? 25.708 -4.009 -39.548 1.00 31.98 489 GLY A N 1
ATOM 3649 C CA . GLY A 1 489 ? 26.169 -4.371 -40.899 1.00 31.98 489 GLY A CA 1
ATOM 3650 C C . GLY A 1 489 ? 26.908 -3.252 -41.654 1.00 31.98 489 GLY A C 1
ATOM 3651 O O . GLY A 1 489 ? 27.282 -3.427 -42.813 1.00 31.98 489 GLY A O 1
ATOM 3652 N N . ARG A 1 490 ? 27.181 -2.109 -41.011 1.00 36.12 490 ARG A N 1
ATOM 3653 C CA . ARG A 1 490 ? 27.939 -1.001 -41.600 1.00 36.12 490 ARG A CA 1
ATOM 3654 C C . ARG A 1 490 ? 29.428 -1.277 -41.453 1.00 36.12 490 ARG A C 1
ATOM 3656 O O . ARG A 1 490 ? 30.046 -0.955 -40.442 1.00 36.12 490 ARG A O 1
ATOM 3663 N N . ARG A 1 491 ? 30.009 -1.875 -42.493 1.00 38.00 491 ARG A N 1
ATOM 3664 C CA . ARG A 1 491 ? 31.464 -1.931 -42.683 1.00 38.00 491 ARG A CA 1
ATOM 3665 C C . ARG A 1 491 ? 31.991 -0.494 -42.613 1.00 38.00 491 ARG A C 1
ATOM 3667 O O . ARG A 1 491 ? 31.473 0.365 -43.319 1.00 38.00 491 ARG A O 1
ATOM 3674 N N . PHE A 1 492 ? 32.971 -0.217 -41.753 1.00 34.53 492 PHE A N 1
ATOM 3675 C CA . PHE A 1 492 ? 33.602 1.103 -41.669 1.00 34.53 492 PHE A CA 1
ATOM 3676 C C . PHE A 1 492 ? 34.196 1.494 -43.031 1.00 34.53 492 PHE A C 1
ATOM 3678 O O . PHE A 1 492 ? 35.312 1.111 -43.376 1.00 34.53 492 PHE A O 1
ATOM 3685 N N . GLY A 1 493 ? 33.443 2.285 -43.791 1.00 32.88 493 GLY A N 1
ATOM 3686 C CA . GLY A 1 493 ? 33.974 3.225 -44.760 1.00 32.88 493 GLY A CA 1
ATOM 3687 C C . GLY A 1 493 ? 34.443 4.480 -44.023 1.00 32.88 493 GLY A C 1
ATOM 3688 O O . GLY A 1 493 ? 33.804 4.932 -43.077 1.00 32.88 493 GLY A O 1
ATOM 3689 N N . PHE A 1 494 ? 35.565 5.041 -44.471 1.00 28.48 494 PHE A N 1
ATOM 3690 C CA . PHE A 1 494 ? 36.044 6.390 -44.139 1.00 28.48 494 PHE A CA 1
ATOM 3691 C C . PHE A 1 494 ? 36.677 6.655 -42.758 1.00 28.48 494 PHE A C 1
ATOM 3693 O O . PHE A 1 494 ? 36.292 7.569 -42.037 1.00 28.48 494 PHE A O 1
ATOM 3700 N N . ALA A 1 495 ? 37.801 5.995 -42.458 1.00 29.06 495 ALA A N 1
ATOM 3701 C CA . ALA A 1 495 ? 38.826 6.601 -41.591 1.00 29.06 495 ALA A CA 1
ATOM 3702 C C . ALA A 1 495 ? 40.260 6.155 -41.924 1.00 29.06 495 ALA A C 1
ATOM 3704 O O . ALA A 1 495 ? 41.057 5.885 -41.031 1.00 29.06 495 ALA A O 1
ATOM 3705 N N . GLN A 1 496 ? 40.626 6.067 -43.208 1.00 34.00 496 GLN A N 1
ATOM 3706 C CA . GLN A 1 496 ? 42.033 5.854 -43.574 1.00 34.00 496 GLN A CA 1
ATOM 3707 C C . GLN A 1 496 ? 42.406 6.408 -44.956 1.00 34.00 496 GLN A C 1
ATOM 3709 O O . GLN A 1 496 ? 43.086 5.768 -45.752 1.00 34.00 496 GLN A O 1
ATOM 3714 N N . ARG A 1 497 ? 42.066 7.677 -45.227 1.00 30.97 497 ARG A N 1
ATOM 3715 C CA . ARG A 1 497 ? 42.923 8.465 -46.127 1.00 30.97 497 ARG A CA 1
ATOM 3716 C C . ARG A 1 497 ? 44.208 8.813 -45.374 1.00 30.97 497 ARG A C 1
ATOM 3718 O O . ARG A 1 497 ? 44.257 9.767 -44.612 1.00 30.97 497 ARG A O 1
ATOM 3725 N N . LEU A 1 498 ? 45.201 7.948 -45.567 1.00 37.38 498 LEU A N 1
ATOM 3726 C CA . LEU A 1 498 ? 46.644 8.195 -45.575 1.00 37.38 498 LEU A CA 1
ATOM 3727 C C . LEU A 1 498 ? 47.147 9.421 -44.783 1.00 37.38 498 LEU A C 1
ATOM 3729 O O . LEU A 1 498 ? 47.062 10.555 -45.248 1.00 37.38 498 LEU A O 1
ATOM 3733 N N . GLY A 1 499 ? 47.848 9.144 -43.676 1.00 30.61 499 GLY A N 1
ATOM 3734 C CA . GLY A 1 499 ? 48.997 9.961 -43.272 1.00 30.61 499 GLY A CA 1
ATOM 3735 C C . GLY A 1 499 ? 48.899 10.732 -41.956 1.00 30.61 499 GLY A C 1
ATOM 3736 O O . GLY A 1 499 ? 49.086 11.939 -41.976 1.00 30.61 499 GLY A O 1
ATOM 3737 N N . ASN A 1 500 ? 48.668 10.067 -40.816 1.00 36.69 500 ASN A N 1
ATOM 3738 C CA . ASN A 1 500 ? 49.346 10.369 -39.537 1.00 36.69 500 ASN A CA 1
ATOM 3739 C C . ASN A 1 500 ? 48.752 9.549 -38.382 1.00 36.69 500 ASN A C 1
ATOM 3741 O O . ASN A 1 500 ? 47.822 9.983 -37.706 1.00 36.69 500 ASN A O 1
ATOM 3745 N N . ALA A 1 501 ? 49.371 8.412 -38.057 1.00 35.12 501 ALA A N 1
ATOM 3746 C CA . ALA A 1 501 ? 49.072 7.653 -36.835 1.00 35.12 501 ALA A CA 1
ATOM 3747 C C . ALA A 1 501 ? 49.378 8.435 -35.530 1.00 35.12 501 ALA A C 1
ATOM 3749 O O . ALA A 1 501 ? 49.077 7.982 -34.431 1.00 35.12 501 ALA A O 1
ATOM 3750 N N . GLN A 1 502 ? 49.976 9.625 -35.632 1.00 36.91 502 GLN A N 1
ATOM 3751 C CA . GLN A 1 502 ? 50.361 10.468 -34.497 1.00 36.91 502 GLN A CA 1
ATOM 3752 C C . GLN A 1 502 ? 49.259 11.437 -34.040 1.00 36.91 502 GLN A C 1
ATOM 3754 O O . GLN A 1 502 ? 49.391 11.998 -32.953 1.00 36.91 502 GLN A O 1
ATOM 3759 N N . ALA A 1 503 ? 48.181 11.604 -34.818 1.00 35.03 503 ALA A N 1
ATOM 3760 C CA . ALA A 1 503 ? 47.101 12.559 -34.543 1.00 35.03 503 ALA A CA 1
ATOM 3761 C C . ALA A 1 503 ? 45.897 11.973 -33.775 1.00 35.03 503 ALA A C 1
ATOM 3763 O O . ALA A 1 503 ? 44.960 12.705 -33.467 1.00 35.03 503 ALA A O 1
ATOM 3764 N N . LEU A 1 504 ? 45.910 10.678 -33.440 1.00 35.72 504 LEU A N 1
ATOM 3765 C CA . LEU A 1 504 ? 44.871 10.078 -32.600 1.00 35.72 504 LEU A CA 1
ATOM 3766 C C . LEU A 1 504 ? 45.063 10.492 -31.128 1.00 35.72 504 LEU A C 1
ATOM 3768 O O . LEU A 1 504 ? 46.209 10.506 -30.652 1.00 35.72 504 LEU A O 1
ATOM 3772 N N . PRO A 1 505 ? 43.976 10.806 -30.390 1.00 31.36 505 PRO A N 1
ATOM 3773 C CA . PRO A 1 505 ? 44.050 11.001 -28.946 1.00 31.36 505 PRO A CA 1
ATOM 3774 C C . PRO A 1 505 ? 44.646 9.743 -28.287 1.00 31.36 505 PRO A C 1
ATOM 3776 O O . PRO A 1 505 ? 44.488 8.648 -28.829 1.00 31.36 505 PRO A O 1
ATOM 3779 N N . PRO A 1 506 ? 45.323 9.852 -27.127 1.00 38.59 506 PRO A N 1
ATOM 3780 C CA . PRO A 1 506 ? 46.015 8.724 -26.492 1.00 38.59 506 PRO A CA 1
ATOM 3781 C C . PRO A 1 506 ? 45.152 7.463 -26.331 1.00 38.59 506 PRO A C 1
ATOM 3783 O O . PRO A 1 506 ? 45.676 6.361 -26.433 1.00 38.59 506 PRO A O 1
ATOM 3786 N N . ALA A 1 507 ? 43.838 7.634 -26.153 1.00 34.72 507 ALA A N 1
ATOM 3787 C CA . ALA A 1 507 ? 42.853 6.564 -26.002 1.00 34.72 507 ALA A CA 1
ATOM 3788 C C . ALA A 1 507 ? 42.520 5.784 -27.293 1.00 34.72 507 ALA A C 1
ATOM 3790 O O . ALA A 1 507 ? 41.931 4.716 -27.204 1.00 34.72 507 ALA A O 1
ATOM 3791 N N . ALA A 1 508 ? 42.874 6.299 -28.476 1.00 34.59 508 ALA A N 1
ATOM 3792 C CA . ALA A 1 508 ? 42.600 5.665 -29.773 1.00 34.59 508 ALA A CA 1
ATOM 3793 C C . ALA A 1 508 ? 43.876 5.200 -30.495 1.00 34.59 508 ALA A C 1
ATOM 3795 O O . ALA A 1 508 ? 43.832 4.779 -31.650 1.00 34.59 508 ALA A O 1
ATOM 3796 N N . ARG A 1 509 ? 45.038 5.286 -29.838 1.00 38.41 509 ARG A N 1
ATOM 3797 C CA . ARG A 1 509 ? 46.251 4.628 -30.330 1.00 38.41 509 ARG A CA 1
ATOM 3798 C C . ARG A 1 509 ? 46.097 3.120 -30.111 1.00 38.41 509 ARG A C 1
ATOM 3800 O O . ARG A 1 509 ? 45.656 2.751 -29.024 1.00 38.41 509 ARG A O 1
ATOM 3807 N N . PRO A 1 510 ? 46.492 2.256 -31.066 1.00 35.94 510 PRO A N 1
ATOM 3808 C CA . PRO A 1 510 ? 46.588 0.831 -30.792 1.00 35.94 510 PRO A CA 1
ATOM 3809 C C . PRO A 1 510 ? 47.532 0.668 -29.604 1.00 35.94 510 PRO A C 1
ATOM 3811 O O . PRO A 1 510 ? 48.705 1.044 -29.681 1.00 35.94 510 PRO A O 1
ATOM 3814 N N . VAL A 1 511 ? 47.001 0.198 -28.480 1.00 38.22 511 VAL A N 1
ATOM 3815 C CA . VAL A 1 511 ? 47.824 -0.183 -27.339 1.00 38.22 511 VAL A CA 1
ATOM 3816 C C . VAL A 1 511 ? 48.660 -1.354 -27.837 1.00 38.22 511 VAL A C 1
ATOM 3818 O O . VAL A 1 511 ? 48.103 -2.391 -28.193 1.00 38.22 511 VAL A O 1
ATOM 3821 N N . GLU A 1 512 ? 49.982 -1.192 -27.915 1.00 43.28 512 GLU A N 1
ATOM 3822 C CA . GLU A 1 512 ? 50.884 -2.338 -28.038 1.00 43.28 512 GLU A CA 1
ATOM 3823 C C . GLU A 1 512 ? 50.669 -3.192 -26.785 1.00 43.28 512 GLU A C 1
ATOM 3825 O O . GLU A 1 512 ? 51.236 -2.925 -25.726 1.00 43.28 512 GLU A O 1
ATOM 3830 N N . ARG A 1 513 ? 49.754 -4.162 -26.861 1.00 50.16 513 ARG A N 1
ATOM 3831 C CA . ARG A 1 513 ? 49.552 -5.115 -25.779 1.00 50.16 513 ARG A CA 1
ATOM 3832 C C . ARG A 1 513 ? 50.755 -6.042 -25.777 1.00 50.16 513 ARG A C 1
ATOM 3834 O O . ARG A 1 513 ? 50.974 -6.793 -26.723 1.00 50.16 513 ARG A O 1
ATOM 3841 N N . ASP A 1 514 ? 51.551 -5.950 -24.721 1.00 52.62 514 ASP A N 1
ATOM 3842 C CA . ASP A 1 514 ? 52.621 -6.900 -24.461 1.00 52.62 514 ASP A CA 1
ATOM 3843 C C . ASP A 1 514 ? 51.982 -8.227 -24.022 1.00 52.62 514 ASP A C 1
ATOM 3845 O O . ASP A 1 514 ? 51.409 -8.330 -22.934 1.00 52.62 514 ASP A O 1
ATOM 3849 N N . PHE A 1 515 ? 52.004 -9.230 -24.901 1.00 59.56 515 PHE A N 1
ATOM 3850 C CA . PHE A 1 515 ? 51.357 -10.536 -24.718 1.00 59.56 515 PHE A CA 1
ATOM 3851 C C . PHE A 1 515 ? 52.150 -11.451 -23.757 1.00 59.56 515 PHE A C 1
ATOM 3853 O O . PHE A 1 515 ? 52.434 -12.606 -24.070 1.00 59.56 515 PHE A O 1
ATOM 3860 N N . THR A 1 516 ? 52.561 -10.931 -22.595 1.00 59.53 516 THR A N 1
ATOM 3861 C CA . THR A 1 516 ? 53.490 -11.600 -21.663 1.00 59.53 516 THR A CA 1
ATOM 3862 C C . THR A 1 516 ? 52.835 -12.194 -20.413 1.00 59.53 516 THR A C 1
ATOM 3864 O O . THR A 1 516 ? 53.487 -12.971 -19.715 1.00 59.53 516 THR A O 1
ATOM 3867 N N . ASN A 1 517 ? 51.567 -11.882 -20.108 1.00 68.56 517 ASN A N 1
ATOM 3868 C CA . ASN A 1 517 ? 50.843 -12.447 -18.961 1.00 68.56 517 ASN A CA 1
ATOM 3869 C C . ASN A 1 517 ? 49.317 -12.542 -19.192 1.00 68.56 517 ASN A C 1
ATOM 3871 O O . ASN A 1 517 ? 48.784 -11.946 -20.124 1.00 68.56 517 ASN A O 1
ATOM 3875 N N . CYS A 1 518 ? 48.613 -13.276 -18.318 1.00 74.81 518 CYS A N 1
ATOM 3876 C CA . CYS A 1 518 ? 47.167 -13.528 -18.430 1.00 74.81 518 CYS A CA 1
ATOM 3877 C C . CYS A 1 518 ? 46.334 -12.232 -18.436 1.00 74.81 518 CYS A C 1
ATOM 3879 O O . CYS A 1 518 ? 45.377 -12.118 -19.200 1.00 74.81 518 CYS A O 1
ATOM 3881 N N . ALA A 1 519 ? 46.723 -11.240 -17.626 1.00 71.44 519 ALA A N 1
ATOM 3882 C CA . ALA A 1 519 ? 46.020 -9.963 -17.497 1.00 71.44 519 ALA A CA 1
ATOM 3883 C C . ALA A 1 519 ? 46.205 -9.039 -18.720 1.00 71.44 519 ALA A C 1
ATOM 3885 O O . ALA A 1 519 ? 45.456 -8.079 -18.890 1.00 71.44 519 ALA A O 1
ATOM 3886 N N . SER A 1 520 ? 47.157 -9.338 -19.616 1.00 67.00 520 SER A N 1
ATOM 3887 C CA . SER A 1 520 ? 47.295 -8.643 -20.904 1.00 67.00 520 SER A CA 1
ATOM 3888 C C . SER A 1 520 ? 46.118 -8.923 -21.854 1.00 67.00 520 SER A C 1
ATOM 3890 O O . SER A 1 520 ? 45.811 -8.104 -22.728 1.00 67.00 520 SER A O 1
ATOM 3892 N N . CYS A 1 521 ? 45.441 -10.063 -21.679 1.00 68.94 521 CYS A N 1
ATOM 3893 C CA . CYS A 1 521 ? 44.326 -10.506 -22.520 1.00 68.94 521 CYS A CA 1
ATOM 3894 C C . CYS A 1 521 ? 43.002 -10.611 -21.748 1.00 68.94 521 CYS A C 1
ATOM 3896 O O . CYS A 1 521 ? 41.965 -10.235 -22.292 1.00 68.94 521 CYS A O 1
ATOM 3898 N N . HIS A 1 522 ? 43.031 -11.052 -20.488 1.00 74.75 522 HIS A N 1
ATOM 3899 C CA . HIS A 1 522 ? 41.846 -11.228 -19.648 1.00 74.75 522 HIS A CA 1
ATOM 3900 C C . HIS A 1 522 ? 41.698 -10.092 -18.633 1.00 74.75 522 HIS A C 1
ATOM 3902 O O . HIS A 1 522 ? 42.659 -9.703 -17.974 1.00 74.75 522 HIS A O 1
ATOM 3908 N N . ILE A 1 523 ? 40.475 -9.578 -18.485 1.00 71.69 523 ILE A N 1
ATOM 3909 C CA . ILE A 1 523 ? 40.139 -8.608 -17.435 1.00 71.69 523 ILE A CA 1
ATOM 3910 C C . ILE A 1 523 ? 40.116 -9.349 -16.096 1.00 71.69 523 ILE A C 1
ATOM 3912 O O . ILE A 1 523 ? 39.467 -10.387 -15.997 1.00 71.69 523 ILE A O 1
ATOM 3916 N N . ASP A 1 524 ? 40.792 -8.819 -15.074 1.00 72.12 524 ASP A N 1
ATOM 3917 C CA . ASP A 1 524 ? 40.682 -9.347 -13.712 1.00 72.12 524 ASP A CA 1
ATOM 3918 C C . ASP A 1 524 ? 39.314 -8.969 -13.109 1.00 72.12 524 ASP A C 1
ATOM 3920 O O . ASP A 1 524 ? 39.098 -7.794 -12.791 1.00 72.12 524 ASP A O 1
ATOM 3924 N N . PRO A 1 525 ? 38.386 -9.927 -12.906 1.00 66.12 525 PRO A N 1
ATOM 3925 C CA . PRO A 1 525 ? 37.082 -9.636 -12.315 1.00 66.12 525 PRO A CA 1
ATOM 3926 C C . PRO A 1 525 ? 37.183 -9.262 -10.830 1.00 66.12 525 PRO A C 1
ATOM 3928 O O . PRO A 1 525 ? 36.208 -8.783 -10.251 1.00 66.12 525 PRO A O 1
ATOM 3931 N N . HIS A 1 526 ? 38.348 -9.459 -10.205 1.00 70.69 526 HIS A N 1
ATOM 3932 C CA . HIS A 1 526 ? 38.610 -9.096 -8.817 1.00 70.69 526 HIS A CA 1
ATOM 3933 C C . HIS A 1 526 ? 39.201 -7.693 -8.667 1.00 70.69 526 HIS A C 1
ATOM 3935 O O . HIS A 1 526 ? 39.385 -7.246 -7.535 1.00 70.69 526 HIS A O 1
ATOM 3941 N N . TRP A 1 527 ? 39.479 -6.984 -9.767 1.00 67.12 527 TRP A N 1
ATOM 3942 C CA . TRP A 1 527 ? 39.941 -5.592 -9.763 1.00 67.12 527 TRP A CA 1
ATOM 3943 C C . TRP A 1 527 ? 41.150 -5.343 -8.847 1.00 67.12 527 TRP A C 1
ATOM 3945 O O . TRP A 1 527 ? 41.180 -4.380 -8.076 1.00 67.12 527 TRP A O 1
ATOM 3955 N N . GLY A 1 528 ? 42.129 -6.248 -8.882 1.00 67.50 528 GLY A N 1
ATOM 3956 C CA . GLY A 1 528 ? 43.377 -6.137 -8.132 1.00 67.50 528 GLY A CA 1
ATOM 3957 C C . GLY A 1 528 ? 43.238 -6.325 -6.619 1.00 67.50 528 GLY A C 1
ATOM 3958 O O . GLY A 1 528 ? 44.200 -6.143 -5.868 1.00 67.50 528 GLY A O 1
ATOM 3959 N N . VAL A 1 529 ? 42.058 -6.733 -6.126 1.00 66.12 529 VAL A N 1
ATOM 3960 C CA . VAL A 1 529 ? 41.833 -7.039 -4.699 1.00 66.12 529 VAL A CA 1
ATOM 3961 C C . VAL A 1 529 ? 42.814 -8.106 -4.195 1.00 66.12 529 VAL A C 1
ATOM 3963 O O . VAL A 1 529 ? 43.200 -8.078 -3.024 1.00 66.12 529 VAL A O 1
ATOM 3966 N N . PHE A 1 530 ? 43.274 -8.989 -5.085 1.00 68.75 530 PHE A N 1
ATOM 3967 C CA . PHE A 1 530 ? 44.213 -10.068 -4.787 1.00 68.75 530 PHE A CA 1
ATOM 3968 C C . PHE A 1 530 ? 45.633 -9.843 -5.331 1.00 68.75 530 PHE A C 1
ATOM 3970 O O . PHE A 1 530 ? 46.443 -10.763 -5.273 1.00 68.75 530 PHE A O 1
ATOM 3977 N N . ASP A 1 531 ? 45.996 -8.632 -5.770 1.00 67.38 531 ASP A N 1
ATOM 3978 C CA . ASP A 1 531 ? 47.343 -8.333 -6.304 1.00 67.38 531 ASP A CA 1
ATOM 3979 C C . ASP A 1 531 ? 48.471 -8.599 -5.292 1.00 67.38 531 ASP A C 1
ATOM 3981 O O . ASP A 1 531 ? 49.621 -8.854 -5.653 1.00 67.38 531 ASP A O 1
ATOM 3985 N N . ALA A 1 532 ? 48.142 -8.566 -3.998 1.00 59.78 532 ALA A N 1
ATOM 3986 C CA . ALA A 1 532 ? 49.066 -8.875 -2.912 1.00 59.78 532 ALA A CA 1
ATOM 3987 C C . ALA A 1 532 ? 49.248 -10.389 -2.658 1.00 59.78 532 ALA A C 1
ATOM 3989 O O . ALA A 1 532 ? 50.100 -10.774 -1.849 1.00 59.78 532 ALA A O 1
ATOM 3990 N N . VAL A 1 533 ? 48.465 -11.256 -3.313 1.00 62.03 533 VAL A N 1
ATOM 3991 C CA . VAL A 1 533 ? 48.558 -12.715 -3.169 1.00 62.03 533 VAL A CA 1
ATOM 3992 C C . VAL A 1 533 ? 49.760 -13.234 -3.959 1.00 62.03 533 VAL A C 1
ATOM 3994 O O . VAL A 1 533 ? 49.920 -13.014 -5.159 1.00 62.03 533 VAL A O 1
ATOM 3997 N N . ARG A 1 534 ? 50.647 -13.953 -3.267 1.00 57.81 534 ARG A N 1
ATOM 3998 C CA . ARG A 1 534 ? 51.871 -14.505 -3.855 1.00 57.81 534 ARG A CA 1
ATOM 3999 C C . ARG A 1 534 ? 51.505 -15.643 -4.827 1.00 57.81 534 ARG A C 1
ATOM 4001 O O . ARG A 1 534 ? 51.049 -16.684 -4.373 1.00 57.81 534 ARG A O 1
ATOM 4008 N N . GLY A 1 535 ? 51.740 -15.457 -6.131 1.00 64.25 535 GLY A N 1
ATOM 4009 C CA . GLY A 1 535 ? 51.493 -16.472 -7.174 1.00 64.25 535 GLY A CA 1
ATOM 4010 C C . GLY A 1 535 ? 50.598 -16.029 -8.343 1.00 64.25 535 GLY A C 1
ATOM 4011 O O . GLY A 1 535 ? 50.518 -16.751 -9.332 1.00 64.25 535 GLY A O 1
ATOM 4012 N N . GLY A 1 536 ? 49.982 -14.841 -8.274 1.00 74.12 536 GLY A N 1
ATOM 4013 C CA . GLY A 1 536 ? 49.147 -14.291 -9.356 1.00 74.12 536 GLY A CA 1
ATOM 4014 C C . GLY A 1 536 ? 47.891 -15.125 -9.647 1.00 74.12 536 GLY A C 1
ATOM 4015 O O . GLY A 1 536 ? 47.518 -15.987 -8.851 1.00 74.12 536 GLY A O 1
ATOM 4016 N N . CYS A 1 537 ? 47.248 -14.901 -10.799 1.00 76.44 537 CYS A N 1
ATOM 4017 C CA . CYS A 1 537 ? 46.004 -15.587 -11.195 1.00 76.44 537 CYS A CA 1
ATOM 4018 C C . CYS A 1 537 ? 46.134 -17.120 -11.137 1.00 76.44 537 CYS A C 1
ATOM 4020 O O . CYS A 1 537 ? 45.217 -17.808 -10.698 1.00 76.44 537 CYS A O 1
ATOM 4022 N N . ALA A 1 538 ? 47.313 -17.641 -11.499 1.00 76.69 538 ALA A N 1
ATOM 4023 C CA . ALA A 1 538 ? 47.623 -19.070 -11.527 1.00 76.69 538 ALA A CA 1
ATOM 4024 C C . ALA A 1 538 ? 47.649 -19.751 -10.142 1.00 76.69 538 ALA A C 1
ATOM 4026 O O . ALA A 1 538 ? 47.742 -20.972 -10.059 1.00 76.69 538 ALA A O 1
ATOM 4027 N N . SER A 1 539 ? 47.589 -18.981 -9.048 1.00 72.69 539 SER A N 1
ATOM 4028 C CA . SER A 1 539 ? 47.474 -19.534 -7.691 1.00 72.69 539 SER A CA 1
ATOM 4029 C C . SER A 1 539 ? 46.069 -20.039 -7.358 1.00 72.69 539 SER A C 1
ATOM 4031 O O . SER A 1 539 ? 45.929 -20.854 -6.449 1.00 72.69 539 SER A O 1
ATOM 4033 N N . CYS A 1 540 ? 45.061 -19.592 -8.115 1.00 72.56 540 CYS A N 1
ATOM 4034 C CA . CYS A 1 540 ? 43.664 -19.982 -7.934 1.00 72.56 540 CYS A CA 1
ATOM 4035 C C . CYS A 1 540 ? 43.010 -20.500 -9.229 1.00 72.56 540 CYS A C 1
ATOM 4037 O O . CYS A 1 540 ? 42.058 -21.265 -9.130 1.00 72.56 540 CYS A O 1
ATOM 4039 N N . HIS A 1 541 ? 43.509 -20.123 -10.415 1.00 80.88 541 HIS A N 1
ATOM 4040 C CA . HIS A 1 541 ? 42.919 -20.438 -11.727 1.00 80.88 541 HIS A CA 1
ATOM 4041 C C . HIS A 1 541 ? 43.906 -21.180 -12.651 1.00 80.88 541 HIS A C 1
ATOM 4043 O O . HIS A 1 541 ? 45.113 -20.968 -12.557 1.00 80.88 541 HIS A O 1
ATOM 4049 N N . THR A 1 542 ? 43.424 -22.015 -13.583 1.00 79.50 542 THR A N 1
ATOM 4050 C CA . THR A 1 542 ? 44.278 -22.804 -14.507 1.00 79.50 542 THR A CA 1
ATOM 4051 C C . THR A 1 542 ? 43.937 -22.558 -15.985 1.00 79.50 542 THR A C 1
ATOM 4053 O O . THR A 1 542 ? 42.817 -22.153 -16.285 1.00 79.50 542 THR A O 1
ATOM 4056 N N . GLU A 1 543 ? 44.880 -22.813 -16.910 1.00 76.94 543 GLU A N 1
ATOM 4057 C CA . GLU A 1 543 ? 44.669 -22.684 -18.375 1.00 76.94 543 GLU A CA 1
ATOM 4058 C C . GLU A 1 543 ? 43.612 -23.667 -18.923 1.00 76.94 543 GLU A C 1
ATOM 4060 O O . GLU A 1 543 ? 43.052 -23.421 -19.988 1.00 76.94 543 GLU A O 1
ATOM 4065 N N . ASP A 1 544 ? 43.319 -24.739 -18.177 1.00 76.81 544 ASP A N 1
ATOM 4066 C CA . ASP A 1 544 ? 42.319 -25.760 -18.521 1.00 76.81 544 ASP A CA 1
ATOM 4067 C C . ASP A 1 544 ? 40.952 -25.509 -17.843 1.00 76.81 544 ASP A C 1
ATOM 4069 O O . ASP A 1 544 ? 39.928 -26.025 -18.281 1.00 76.81 544 ASP A O 1
ATOM 4073 N N . SER A 1 545 ? 40.910 -24.729 -16.754 1.00 73.69 545 SER A N 1
ATOM 4074 C CA . SER A 1 545 ? 39.681 -24.368 -16.035 1.00 73.69 545 SER A CA 1
ATOM 4075 C C . SER A 1 545 ? 39.882 -23.080 -15.237 1.00 73.69 545 SER A C 1
ATOM 4077 O O . SER A 1 545 ? 40.412 -23.094 -14.120 1.00 73.69 545 SER A O 1
ATOM 4079 N N . PHE A 1 546 ? 39.439 -21.959 -15.810 1.00 76.88 546 PHE A N 1
ATOM 4080 C CA . PHE A 1 546 ? 39.573 -20.633 -15.198 1.00 76.88 546 PHE A CA 1
ATOM 4081 C C . PHE A 1 546 ? 38.336 -20.210 -14.384 1.00 76.88 546 PHE A C 1
ATOM 4083 O O . PHE A 1 546 ? 38.449 -19.388 -13.480 1.00 76.88 546 PHE A O 1
ATOM 4090 N N . ALA A 1 547 ? 37.156 -20.774 -14.669 1.00 68.69 547 ALA A N 1
ATOM 4091 C CA . ALA A 1 547 ? 35.884 -20.353 -14.067 1.00 68.69 547 ALA A CA 1
ATOM 4092 C C . ALA A 1 547 ? 35.712 -20.757 -12.590 1.00 68.69 547 ALA A C 1
ATOM 4094 O O . ALA A 1 547 ? 34.984 -20.094 -11.857 1.00 68.69 547 ALA A O 1
ATOM 4095 N N . ALA A 1 548 ? 36.382 -21.821 -12.144 1.00 64.00 548 ALA A N 1
ATOM 4096 C CA . ALA A 1 548 ? 36.398 -22.243 -10.748 1.00 64.00 548 ALA A CA 1
ATOM 4097 C C . ALA A 1 548 ? 37.735 -21.853 -10.108 1.00 64.00 548 ALA A C 1
ATOM 4099 O O . ALA A 1 548 ? 38.795 -22.167 -10.653 1.00 64.00 548 ALA A O 1
ATOM 4100 N N . ALA A 1 549 ? 37.683 -21.171 -8.963 1.00 65.44 549 ALA A N 1
ATOM 4101 C CA . ALA A 1 549 ? 38.854 -21.010 -8.110 1.00 65.44 549 ALA A CA 1
ATOM 4102 C C . ALA A 1 549 ? 39.145 -22.338 -7.391 1.00 65.44 549 ALA A C 1
ATOM 4104 O O . ALA A 1 549 ? 38.218 -23.073 -7.062 1.00 65.44 549 ALA A O 1
ATOM 4105 N N . ALA A 1 550 ? 40.416 -22.645 -7.139 1.00 62.16 550 ALA A N 1
ATOM 4106 C CA . ALA A 1 550 ? 40.799 -23.805 -6.335 1.00 62.16 550 ALA A CA 1
ATOM 4107 C C . ALA A 1 550 ? 40.177 -23.748 -4.917 1.00 62.16 550 ALA A C 1
ATOM 4109 O O . ALA A 1 550 ? 40.163 -22.685 -4.295 1.00 62.16 550 ALA A O 1
ATOM 4110 N N . ASP A 1 551 ? 39.708 -24.891 -4.399 1.00 58.81 551 ASP A N 1
ATOM 4111 C CA . ASP A 1 551 ? 38.879 -25.028 -3.179 1.00 58.81 551 ASP A CA 1
ATOM 4112 C C . ASP A 1 551 ? 39.537 -24.582 -1.843 1.00 58.81 551 ASP A C 1
ATOM 4114 O O . ASP A 1 551 ? 38.887 -24.569 -0.800 1.00 58.81 551 ASP A O 1
ATOM 4118 N N . ASP A 1 552 ? 40.810 -24.175 -1.836 1.00 62.38 552 ASP A N 1
ATOM 4119 C CA . ASP A 1 552 ? 41.630 -24.016 -0.619 1.00 62.38 552 ASP A CA 1
ATOM 4120 C C . ASP A 1 552 ? 41.732 -22.561 -0.078 1.00 62.38 552 ASP A C 1
ATOM 4122 O O . ASP A 1 552 ? 42.747 -22.168 0.512 1.00 62.38 552 ASP A O 1
ATOM 4126 N N . PHE A 1 553 ? 40.719 -21.705 -0.272 1.00 69.69 553 PHE A N 1
ATOM 4127 C CA . PHE A 1 553 ? 40.767 -20.314 0.221 1.00 69.69 553 PHE A CA 1
ATOM 4128 C C . PHE A 1 553 ? 40.492 -20.184 1.737 1.00 69.69 553 PHE A C 1
ATOM 4130 O O . PHE A 1 553 ? 39.358 -20.281 2.203 1.00 69.69 553 PHE A O 1
ATOM 4137 N N . GLU A 1 554 ? 41.527 -19.866 2.524 1.00 71.25 554 GLU A N 1
ATOM 4138 C CA . GLU A 1 554 ? 41.449 -19.729 3.990 1.00 71.25 554 GLU A CA 1
ATOM 4139 C C . GLU A 1 554 ? 41.222 -18.274 4.471 1.00 71.25 554 GLU A C 1
ATOM 4141 O O . GLU A 1 554 ? 42.139 -17.443 4.443 1.00 71.25 554 GLU A O 1
ATOM 4146 N N . HIS A 1 555 ? 40.042 -17.971 5.038 1.00 78.75 555 HIS A N 1
ATOM 4147 C CA . HIS A 1 555 ? 39.716 -16.642 5.601 1.00 78.75 555 HIS A CA 1
ATOM 4148 C C . HIS A 1 555 ? 40.561 -16.239 6.821 1.00 78.75 555 HIS A C 1
ATOM 4150 O O . HIS A 1 555 ? 40.750 -15.044 7.060 1.00 78.75 555 HIS A O 1
ATOM 4156 N N . ALA A 1 556 ? 41.132 -17.199 7.559 1.00 73.00 556 ALA A N 1
ATOM 4157 C CA . ALA A 1 556 ? 41.995 -16.937 8.717 1.00 73.00 556 ALA A CA 1
ATOM 4158 C C . ALA A 1 556 ? 43.187 -16.018 8.375 1.00 73.00 556 ALA A C 1
ATOM 4160 O O . ALA A 1 556 ? 43.651 -15.237 9.207 1.00 73.00 556 ALA A O 1
ATOM 4161 N N . ARG A 1 557 ? 43.636 -16.027 7.112 1.00 71.50 557 ARG A N 1
ATOM 4162 C CA . ARG A 1 557 ? 44.712 -15.158 6.608 1.00 71.50 557 ARG A CA 1
ATOM 4163 C C . ARG A 1 557 ? 44.343 -13.668 6.600 1.00 71.50 557 ARG A C 1
ATOM 4165 O O . ARG A 1 557 ? 45.232 -12.826 6.526 1.00 71.50 557 ARG A O 1
ATOM 4172 N N . SER A 1 558 ? 43.053 -13.339 6.695 1.00 69.38 558 SER A N 1
ATOM 4173 C CA . SER A 1 558 ? 42.530 -11.965 6.730 1.00 69.38 558 SER A CA 1
ATOM 4174 C C . SER A 1 558 ? 42.443 -11.358 8.143 1.00 69.38 558 SER A C 1
ATOM 4176 O O . SER A 1 558 ? 42.067 -10.189 8.290 1.00 69.38 558 SER A O 1
ATOM 4178 N N . GLY A 1 559 ? 42.777 -12.134 9.185 1.00 73.62 559 GLY A N 1
ATOM 4179 C CA . GLY A 1 559 ? 42.655 -11.727 10.590 1.00 73.62 559 GLY A CA 1
ATOM 4180 C C . GLY A 1 559 ? 41.226 -11.779 11.146 1.00 73.62 559 GLY A C 1
ATOM 4181 O O . GLY A 1 559 ? 40.993 -11.294 12.248 1.00 73.62 559 GLY A O 1
ATOM 4182 N N . PHE A 1 560 ? 40.277 -12.341 10.394 1.00 76.69 560 PHE A N 1
ATOM 4183 C CA . PHE A 1 560 ? 38.912 -12.625 10.832 1.00 76.69 560 PHE A CA 1
ATOM 4184 C C . PHE A 1 560 ? 38.581 -14.075 10.467 1.00 76.69 560 PHE A C 1
ATOM 4186 O O . PHE A 1 560 ? 38.333 -14.397 9.305 1.00 76.69 560 PHE A O 1
ATOM 4193 N N . GLU A 1 561 ? 38.674 -14.965 11.452 1.00 84.56 561 GLU A N 1
ATOM 4194 C CA . GLU A 1 561 ? 38.368 -16.382 11.275 1.00 84.56 561 GLU A CA 1
ATOM 4195 C C . GLU A 1 561 ? 36.851 -16.585 11.291 1.00 84.56 561 GLU A C 1
ATOM 4197 O O . GLU A 1 561 ? 36.174 -16.244 12.263 1.00 84.56 561 GLU A O 1
ATOM 4202 N N . LEU A 1 562 ? 36.309 -17.129 10.201 1.00 85.62 562 LEU A N 1
ATOM 4203 C CA . LEU A 1 562 ? 34.890 -17.448 10.122 1.00 85.62 562 LEU A CA 1
ATOM 4204 C C . LEU A 1 562 ? 34.613 -18.710 10.946 1.00 85.62 562 LEU A C 1
ATOM 4206 O O . LEU A 1 562 ? 35.155 -19.773 10.655 1.00 85.62 562 LEU A O 1
ATOM 4210 N N . THR A 1 563 ? 33.753 -18.595 11.959 1.00 86.00 563 THR A N 1
ATOM 4211 C CA . THR A 1 563 ? 33.316 -19.718 12.804 1.00 86.00 563 THR A CA 1
ATOM 4212 C C . THR A 1 563 ? 31.795 -19.851 12.796 1.00 86.00 563 THR A C 1
ATOM 4214 O O . THR A 1 563 ? 31.070 -18.875 12.579 1.00 86.00 563 THR A O 1
ATOM 4217 N N . GLY A 1 564 ? 31.311 -21.071 13.023 1.00 87.44 564 GLY A N 1
ATOM 4218 C CA . GLY A 1 564 ? 29.890 -21.395 13.093 1.00 87.44 564 GLY A CA 1
ATOM 4219 C C . GLY A 1 564 ? 29.092 -20.983 11.859 1.00 87.44 564 GLY A C 1
ATOM 4220 O O . GLY A 1 564 ? 29.468 -21.306 10.730 1.00 87.44 564 GLY A O 1
ATOM 4221 N N . ALA A 1 565 ? 27.998 -20.249 12.060 1.00 88.19 565 ALA A N 1
ATOM 4222 C CA . ALA A 1 565 ? 27.142 -19.768 10.980 1.00 88.19 565 ALA A CA 1
ATOM 4223 C C . ALA A 1 565 ? 27.892 -18.869 9.979 1.00 88.19 565 ALA A C 1
ATOM 4225 O O . ALA A 1 565 ? 27.605 -18.927 8.786 1.00 88.19 565 ALA A O 1
ATOM 4226 N N . HIS A 1 566 ? 28.911 -18.122 10.419 1.00 88.12 566 HIS A N 1
ATOM 4227 C CA . HIS A 1 566 ? 29.714 -17.269 9.535 1.00 88.12 566 HIS A CA 1
ATOM 4228 C C . HIS A 1 566 ? 30.579 -18.069 8.552 1.00 88.12 566 HIS A C 1
ATOM 4230 O O . HIS A 1 566 ? 30.822 -17.599 7.448 1.00 88.12 566 HIS A O 1
ATOM 4236 N N . ALA A 1 567 ? 31.021 -19.280 8.913 1.00 85.75 567 ALA A N 1
ATOM 4237 C CA . ALA A 1 567 ? 31.790 -20.151 8.012 1.00 85.75 567 ALA A CA 1
ATOM 4238 C C . ALA A 1 567 ? 30.937 -20.732 6.873 1.00 85.75 567 ALA A C 1
ATOM 4240 O O . ALA A 1 567 ? 31.471 -21.203 5.873 1.00 85.75 567 ALA A O 1
ATOM 4241 N N . ARG A 1 568 ? 29.610 -20.706 7.041 1.00 85.19 568 ARG A N 1
ATOM 4242 C CA . ARG A 1 568 ? 28.617 -21.179 6.070 1.00 85.19 568 ARG A CA 1
ATOM 4243 C C . ARG A 1 568 ? 27.926 -20.027 5.332 1.00 85.19 568 ARG A C 1
ATOM 4245 O O . ARG A 1 568 ? 27.052 -20.285 4.511 1.00 85.19 568 ARG A O 1
ATOM 4252 N N . ALA A 1 569 ? 28.271 -18.780 5.653 1.00 83.31 569 ALA A N 1
ATOM 4253 C CA . ALA A 1 569 ? 27.662 -17.603 5.055 1.00 83.31 569 ALA A CA 1
ATOM 4254 C C . ALA A 1 569 ? 28.179 -17.380 3.630 1.00 83.31 569 ALA A C 1
ATOM 4256 O O . ALA A 1 569 ? 29.356 -17.597 3.333 1.00 83.31 569 ALA A O 1
ATOM 4257 N N . GLU A 1 570 ? 27.300 -16.904 2.752 1.00 84.94 570 GLU A N 1
ATOM 4258 C CA . GLU A 1 570 ? 27.700 -16.480 1.415 1.00 84.94 570 GLU A CA 1
ATOM 4259 C C . GLU A 1 570 ? 28.614 -15.252 1.500 1.00 84.94 570 GLU A C 1
ATOM 4261 O O . GLU A 1 570 ? 28.406 -14.347 2.312 1.00 84.94 570 GLU A O 1
ATOM 4266 N N . CYS A 1 571 ? 29.619 -15.176 0.623 1.00 79.06 571 CYS A N 1
ATOM 4267 C CA . CYS A 1 571 ? 30.597 -14.085 0.635 1.00 79.06 571 CYS A CA 1
ATOM 4268 C C . CYS A 1 571 ? 29.923 -12.705 0.537 1.00 79.06 571 CYS A C 1
ATOM 4270 O O . CYS A 1 571 ? 30.352 -11.755 1.194 1.00 79.06 571 CYS A O 1
ATOM 4272 N N . ALA A 1 572 ? 28.843 -12.612 -0.246 1.00 83.50 572 ALA A N 1
ATOM 4273 C CA . ALA A 1 572 ? 28.092 -11.385 -0.492 1.00 83.50 572 ALA A CA 1
ATOM 4274 C C . ALA A 1 572 ? 27.422 -10.807 0.766 1.00 83.50 572 ALA A C 1
ATOM 4276 O O . ALA A 1 572 ? 27.205 -9.599 0.828 1.00 83.50 572 ALA A O 1
ATOM 4277 N N . SER A 1 573 ? 27.150 -11.625 1.791 1.00 82.38 573 SER A N 1
ATOM 4278 C CA . SER A 1 573 ? 26.576 -11.152 3.058 1.00 82.38 573 SER A CA 1
ATOM 4279 C C . SER A 1 573 ? 27.522 -10.210 3.813 1.00 82.38 573 SER A C 1
ATOM 4281 O O . SER A 1 573 ? 27.064 -9.314 4.517 1.00 82.38 573 SER A O 1
ATOM 4283 N N . CYS A 1 574 ? 28.837 -10.378 3.635 1.00 81.94 574 CYS A N 1
ATOM 4284 C CA . CYS A 1 574 ? 29.871 -9.523 4.231 1.00 81.94 574 CYS A CA 1
ATOM 4285 C C . CYS A 1 574 ? 30.550 -8.602 3.201 1.00 81.94 574 CYS A C 1
ATOM 4287 O O . CYS A 1 574 ? 31.083 -7.550 3.558 1.00 81.94 574 CYS A O 1
ATOM 4289 N N . HIS A 1 575 ? 30.534 -8.998 1.928 1.00 84.12 575 HIS A N 1
ATOM 4290 C CA . HIS A 1 575 ? 31.097 -8.277 0.787 1.00 84.12 575 HIS A CA 1
ATOM 4291 C C . HIS A 1 575 ? 29.993 -7.913 -0.212 1.00 84.12 575 HIS A C 1
ATOM 4293 O O . HIS A 1 575 ? 29.959 -8.465 -1.315 1.00 84.12 575 HIS A O 1
ATOM 4299 N N . PRO A 1 576 ? 29.065 -7.014 0.159 1.00 82.50 576 PRO A N 1
ATOM 4300 C CA . PRO A 1 576 ? 27.923 -6.698 -0.681 1.00 82.50 576 PRO A CA 1
ATOM 4301 C C . PRO A 1 576 ? 28.375 -6.119 -2.019 1.00 82.50 576 PRO A C 1
ATOM 4303 O O . PRO A 1 576 ? 29.370 -5.385 -2.111 1.00 82.50 576 PRO A O 1
ATOM 4306 N N . ALA A 1 577 ? 27.615 -6.456 -3.057 1.00 78.69 577 ALA A N 1
ATOM 4307 C CA . ALA A 1 577 ? 27.801 -5.884 -4.376 1.00 78.69 577 ALA A CA 1
ATOM 4308 C C . ALA A 1 577 ? 27.592 -4.365 -4.317 1.00 78.69 577 ALA A C 1
ATOM 4310 O O . ALA A 1 577 ? 26.638 -3.870 -3.714 1.00 78.69 577 ALA A O 1
ATOM 4311 N N . VAL A 1 578 ? 28.490 -3.619 -4.949 1.00 72.75 578 VAL A N 1
ATOM 4312 C CA . VAL A 1 578 ? 28.332 -2.179 -5.134 1.00 72.75 578 VAL A CA 1
ATOM 4313 C C . VAL A 1 578 ? 27.406 -1.988 -6.326 1.00 72.75 578 VAL A C 1
ATOM 4315 O O . VAL A 1 578 ? 27.711 -2.442 -7.426 1.00 72.75 578 VAL A O 1
ATOM 4318 N N . ALA A 1 579 ? 26.261 -1.339 -6.121 1.00 62.94 579 ALA A N 1
ATOM 4319 C CA . ALA A 1 579 ? 25.353 -1.027 -7.215 1.00 62.94 579 ALA A CA 1
ATOM 4320 C C . ALA A 1 579 ? 26.023 -0.020 -8.164 1.00 62.94 579 ALA A C 1
ATOM 4322 O O . ALA A 1 579 ? 26.326 1.099 -7.758 1.00 62.94 579 ALA A O 1
ATOM 4323 N N . SER A 1 580 ? 26.240 -0.423 -9.420 1.00 63.19 580 SER A N 1
ATOM 4324 C CA . SER A 1 580 ? 26.867 0.399 -10.468 1.00 63.19 580 SER A CA 1
ATOM 4325 C C . SER A 1 580 ? 28.231 0.975 -10.053 1.00 63.19 580 SER A C 1
ATOM 4327 O O . SER A 1 580 ? 28.362 2.192 -9.889 1.00 63.19 580 SER A O 1
ATOM 4329 N N . PRO A 1 581 ? 29.263 0.128 -9.858 1.00 61.44 581 PRO A N 1
ATOM 4330 C CA . PRO A 1 581 ? 30.596 0.633 -9.569 1.00 61.44 581 PRO A CA 1
ATOM 4331 C C . PRO A 1 581 ? 31.049 1.508 -10.754 1.00 61.44 581 PRO A C 1
ATOM 4333 O O . PRO A 1 581 ? 30.865 1.101 -11.905 1.00 61.44 581 PRO A O 1
ATOM 4336 N N . PRO A 1 582 ? 31.607 2.712 -10.518 1.00 60.09 582 PRO A N 1
ATOM 4337 C CA . PRO A 1 582 ? 32.161 3.512 -11.604 1.00 60.09 582 PRO A CA 1
ATOM 4338 C C . PRO A 1 582 ? 33.203 2.693 -12.372 1.00 60.09 582 PRO A C 1
ATOM 4340 O O . PRO A 1 582 ? 33.899 1.865 -11.785 1.00 60.09 582 PRO A O 1
ATOM 4343 N N . GLU A 1 583 ? 33.304 2.909 -13.681 1.00 52.84 583 GLU A N 1
ATOM 4344 C CA . GLU A 1 583 ? 34.249 2.197 -14.546 1.00 52.84 583 GLU A CA 1
ATOM 4345 C C . GLU A 1 583 ? 35.672 2.310 -13.964 1.00 52.84 583 GLU A C 1
ATOM 4347 O O . GLU A 1 583 ? 36.189 3.415 -13.791 1.00 52.84 583 GLU A O 1
ATOM 4352 N N . GLY A 1 584 ? 36.280 1.184 -13.568 1.00 56.22 584 GLY A N 1
ATOM 4353 C CA . GLY A 1 584 ? 37.541 1.191 -12.810 1.00 56.22 584 GLY A CA 1
ATOM 4354 C C . GLY A 1 584 ? 37.444 0.743 -11.346 1.00 56.22 584 GLY A C 1
ATOM 4355 O O . GLY A 1 584 ? 38.477 0.502 -10.722 1.00 56.22 584 GLY A O 1
ATOM 4356 N N . ALA A 1 585 ? 36.241 0.663 -10.773 1.00 60.84 585 ALA A N 1
ATOM 4357 C CA . ALA A 1 585 ? 36.028 0.346 -9.365 1.00 60.84 585 ALA A CA 1
ATOM 4358 C C . ALA A 1 585 ? 35.610 -1.113 -9.137 1.00 60.84 585 ALA A C 1
ATOM 4360 O O . ALA A 1 585 ? 34.970 -1.755 -9.966 1.00 60.84 585 ALA A O 1
ATOM 4361 N N . ARG A 1 586 ? 35.957 -1.626 -7.953 1.00 67.12 586 ARG A N 1
ATOM 4362 C CA . ARG A 1 586 ? 35.621 -2.987 -7.522 1.00 67.12 586 ARG A CA 1
ATOM 4363 C C . ARG A 1 586 ? 34.093 -3.209 -7.455 1.00 67.12 586 ARG A C 1
ATOM 4365 O O . ARG A 1 586 ? 33.381 -2.347 -6.936 1.00 67.12 586 ARG A O 1
ATOM 4372 N N . PRO A 1 587 ? 33.596 -4.381 -7.885 1.00 68.38 587 PRO A N 1
ATOM 4373 C CA . PRO A 1 587 ? 32.173 -4.718 -7.877 1.00 68.38 587 PRO A CA 1
ATOM 4374 C C . PRO A 1 587 ? 31.650 -5.128 -6.496 1.00 68.38 587 PRO A C 1
ATOM 4376 O O . PRO A 1 587 ? 30.441 -5.183 -6.302 1.00 68.38 587 PRO A O 1
ATOM 4379 N N . PHE A 1 588 ? 32.534 -5.372 -5.525 1.00 73.62 588 PHE A N 1
ATOM 4380 C CA . PHE A 1 588 ? 32.179 -5.723 -4.149 1.00 73.62 588 PHE A CA 1
ATOM 4381 C C . PHE A 1 588 ? 32.858 -4.774 -3.163 1.00 73.62 588 PHE A C 1
ATOM 4383 O O . PHE A 1 588 ? 34.032 -4.425 -3.329 1.00 73.62 588 PHE A O 1
ATOM 4390 N N . ALA A 1 589 ? 32.141 -4.361 -2.121 1.00 77.06 589 ALA A N 1
ATOM 4391 C CA . ALA A 1 589 ? 32.707 -3.534 -1.063 1.00 77.06 589 ALA A CA 1
ATOM 4392 C C . ALA A 1 589 ? 33.649 -4.352 -0.161 1.00 77.06 589 ALA A C 1
ATOM 4394 O O . ALA A 1 589 ? 33.482 -5.564 0.030 1.00 77.06 589 ALA A O 1
ATOM 4395 N N . ARG A 1 590 ? 34.651 -3.701 0.446 1.00 77.94 590 ARG A N 1
ATOM 4396 C CA . ARG A 1 590 ? 35.388 -4.356 1.537 1.00 77.94 590 ARG A CA 1
ATOM 4397 C C . ARG A 1 590 ? 34.481 -4.401 2.759 1.00 77.94 590 ARG A C 1
ATOM 4399 O O . ARG A 1 590 ? 33.883 -3.389 3.106 1.00 77.94 590 ARG A O 1
ATOM 4406 N N . ALA A 1 591 ? 34.476 -5.522 3.477 1.00 79.31 591 ALA A N 1
ATOM 4407 C CA . ALA A 1 591 ? 33.724 -5.645 4.725 1.00 79.31 591 ALA A CA 1
ATOM 4408 C C . ALA A 1 591 ? 34.031 -4.500 5.715 1.00 79.31 591 ALA A C 1
ATOM 4410 O O . ALA A 1 591 ? 33.131 -3.982 6.358 1.00 79.31 591 ALA A O 1
ATOM 4411 N N . SER A 1 592 ? 35.279 -4.017 5.767 1.00 77.94 592 SER A N 1
ATOM 4412 C CA . SER A 1 592 ? 35.689 -2.885 6.618 1.00 77.94 592 SER A CA 1
ATOM 4413 C C . SER A 1 592 ? 35.106 -1.521 6.225 1.00 77.94 592 SER A C 1
ATOM 4415 O O . SER A 1 592 ? 35.217 -0.573 6.993 1.00 77.94 592 SER A O 1
ATOM 4417 N N . GLU A 1 593 ? 34.584 -1.379 5.008 1.00 81.25 593 GLU A N 1
ATOM 4418 C CA . GLU A 1 593 ? 33.944 -0.144 4.531 1.00 81.25 593 GLU A CA 1
ATOM 4419 C C . GLU A 1 593 ? 32.445 -0.152 4.812 1.00 81.25 593 GLU A C 1
ATOM 4421 O O . GLU A 1 593 ? 31.867 0.899 5.065 1.00 81.25 593 GLU A O 1
ATOM 4426 N N . VAL A 1 594 ? 31.837 -1.339 4.783 1.00 81.75 594 VAL A N 1
ATOM 4427 C CA . VAL A 1 594 ? 30.420 -1.554 5.098 1.00 81.75 594 VAL A CA 1
ATOM 4428 C C . VAL A 1 594 ? 30.203 -1.571 6.609 1.00 81.75 594 VAL A C 1
ATOM 4430 O O . VAL A 1 594 ? 29.238 -0.996 7.101 1.00 81.75 594 VAL A O 1
ATOM 4433 N N . PHE A 1 595 ? 31.138 -2.176 7.341 1.00 85.81 595 PHE A N 1
ATOM 4434 C CA . PHE A 1 595 ? 31.086 -2.345 8.789 1.00 85.81 595 PHE A CA 1
ATOM 4435 C C . PHE A 1 595 ? 32.286 -1.637 9.436 1.00 85.81 595 PHE A C 1
ATOM 4437 O O . PHE A 1 595 ? 33.325 -2.257 9.700 1.00 85.81 595 PHE A O 1
ATOM 4444 N N . PRO A 1 596 ? 32.199 -0.307 9.632 1.00 77.88 596 PRO A N 1
ATOM 4445 C CA . PRO A 1 596 ? 33.285 0.474 10.201 1.00 77.88 596 PRO A CA 1
ATOM 4446 C C . PRO A 1 596 ? 33.384 0.223 11.710 1.00 77.88 596 PRO A C 1
ATOM 4448 O O . PRO A 1 596 ? 32.629 0.784 12.500 1.00 77.88 596 PRO A O 1
ATOM 4451 N N . GLY A 1 597 ? 34.342 -0.603 12.126 1.00 81.25 597 GLY A N 1
ATOM 4452 C CA . GLY A 1 597 ? 34.578 -0.873 13.541 1.00 81.25 597 GLY A CA 1
ATOM 4453 C C . GLY A 1 597 ? 35.515 -2.054 13.804 1.00 81.25 597 GLY A C 1
ATOM 4454 O O . GLY A 1 597 ? 36.016 -2.682 12.864 1.00 81.25 597 GLY A O 1
ATOM 4455 N N . PRO A 1 598 ? 35.797 -2.343 15.084 1.00 80.94 598 PRO A N 1
ATOM 4456 C CA . PRO A 1 598 ? 36.510 -3.548 15.490 1.00 80.94 598 PRO A CA 1
ATOM 4457 C C . PRO A 1 598 ? 35.708 -4.799 15.101 1.00 80.94 598 PRO A C 1
ATOM 4459 O O . PRO A 1 598 ? 34.533 -4.930 15.435 1.00 80.94 598 PRO A O 1
ATOM 4462 N N . LYS A 1 599 ? 36.339 -5.717 14.358 1.00 75.50 599 LYS A N 1
ATOM 4463 C CA . LYS A 1 599 ? 35.670 -6.907 13.794 1.00 75.50 599 LYS A CA 1
ATOM 4464 C C . LYS A 1 599 ? 35.290 -7.949 14.852 1.00 75.50 599 LYS A C 1
ATOM 4466 O O . LYS A 1 599 ? 34.477 -8.821 14.582 1.00 75.50 599 LYS A O 1
ATOM 4471 N N . ASP A 1 600 ? 35.914 -7.885 16.021 1.00 75.44 600 ASP A N 1
ATOM 4472 C CA . ASP A 1 600 ? 35.642 -8.722 17.188 1.00 75.44 600 ASP A CA 1
ATOM 4473 C C . ASP A 1 600 ? 34.462 -8.211 18.036 1.00 75.44 600 ASP A C 1
ATOM 4475 O O . ASP A 1 600 ? 33.988 -8.928 18.917 1.00 75.44 600 ASP A O 1
ATOM 4479 N N . ASP A 1 601 ? 33.932 -7.018 17.744 1.00 80.44 601 ASP A N 1
ATOM 4480 C CA . ASP A 1 601 ? 32.686 -6.525 18.328 1.00 80.44 601 ASP A CA 1
ATOM 4481 C C . ASP A 1 601 ? 31.506 -6.885 17.419 1.00 80.44 601 ASP A C 1
ATOM 4483 O O . ASP A 1 601 ? 31.368 -6.370 16.309 1.00 80.44 601 ASP A O 1
ATOM 4487 N N . CYS A 1 602 ? 30.619 -7.757 17.907 1.00 82.69 602 CYS A N 1
ATOM 4488 C CA . CYS A 1 602 ? 29.433 -8.198 17.170 1.00 82.69 602 CYS A CA 1
ATOM 4489 C C . CYS A 1 602 ? 28.566 -7.017 16.712 1.00 82.69 602 CYS A C 1
ATOM 4491 O O . CYS A 1 602 ? 27.936 -7.094 15.658 1.00 82.69 602 CYS A O 1
ATOM 4493 N N . SER A 1 603 ? 28.549 -5.926 17.488 1.00 82.19 603 SER A N 1
ATOM 4494 C CA . SER A 1 603 ? 27.716 -4.760 17.204 1.00 82.19 603 SER A CA 1
ATOM 4495 C C . SER A 1 603 ? 28.227 -3.885 16.053 1.00 82.19 603 SER A C 1
ATOM 4497 O O . SER A 1 603 ? 27.489 -3.043 15.545 1.00 82.19 603 SER A O 1
ATOM 4499 N N . THR A 1 604 ? 29.460 -4.125 15.589 1.00 84.06 604 THR A N 1
ATOM 4500 C CA . THR A 1 604 ? 30.009 -3.525 14.363 1.00 84.06 604 THR A CA 1
ATOM 4501 C C . THR A 1 604 ? 29.225 -3.955 13.121 1.00 84.06 604 THR A C 1
ATOM 4503 O O . THR A 1 604 ? 29.069 -3.166 12.190 1.00 84.06 604 THR A O 1
ATOM 4506 N N . CYS A 1 605 ? 28.725 -5.197 13.109 1.00 83.44 605 CYS A N 1
ATOM 4507 C CA . CYS A 1 605 ? 27.998 -5.771 11.973 1.00 83.44 605 CYS A CA 1
ATOM 4508 C C . CYS A 1 605 ? 26.513 -6.027 12.272 1.00 83.44 605 CYS A C 1
ATOM 4510 O O . CYS A 1 605 ? 25.690 -5.969 11.360 1.00 83.44 605 CYS A O 1
ATOM 4512 N N . HIS A 1 606 ? 26.152 -6.300 13.529 1.00 85.88 606 HIS A N 1
ATOM 4513 C CA . HIS A 1 606 ? 24.786 -6.625 13.941 1.00 85.88 606 HIS A CA 1
ATOM 4514 C C . HIS A 1 606 ? 24.179 -5.524 14.813 1.00 85.88 606 HIS A C 1
ATOM 4516 O O . HIS A 1 606 ? 24.811 -5.020 15.737 1.00 85.88 606 HIS A O 1
ATOM 4522 N N . ALA A 1 607 ? 22.914 -5.182 14.571 1.00 81.44 607 ALA A N 1
ATOM 4523 C CA . ALA A 1 607 ? 22.181 -4.292 15.465 1.00 81.44 607 ALA A CA 1
ATOM 4524 C C . ALA A 1 607 ? 21.950 -4.967 16.830 1.00 81.44 607 ALA A C 1
ATOM 4526 O O . ALA A 1 607 ? 21.623 -6.149 16.885 1.00 81.44 607 ALA A O 1
ATOM 4527 N N . ASP A 1 608 ? 22.097 -4.212 17.923 1.00 75.75 608 ASP A N 1
ATOM 4528 C CA . ASP A 1 608 ? 21.832 -4.684 19.289 1.00 75.75 608 ASP A CA 1
ATOM 4529 C C . ASP A 1 608 ? 20.326 -4.569 19.612 1.00 75.75 608 ASP A C 1
ATOM 4531 O O . ASP A 1 608 ? 19.851 -3.455 19.875 1.00 75.75 608 ASP A O 1
ATOM 4535 N N . PRO A 1 609 ? 19.561 -5.680 19.641 1.00 71.44 609 PRO A N 1
ATOM 4536 C CA . PRO A 1 609 ? 18.123 -5.645 19.923 1.00 71.44 609 PRO A CA 1
ATOM 4537 C C . PRO A 1 609 ? 17.806 -5.272 21.382 1.00 71.44 609 PRO A C 1
ATOM 4539 O O . PRO A 1 609 ? 16.662 -4.950 21.711 1.00 71.44 609 PRO A O 1
ATOM 4542 N N . HIS A 1 610 ? 18.803 -5.284 22.269 1.00 72.81 610 HIS A N 1
ATOM 4543 C CA . HIS A 1 610 ? 18.665 -4.891 23.669 1.00 72.81 610 HIS A CA 1
ATOM 4544 C C . HIS A 1 610 ? 18.954 -3.402 23.889 1.00 72.81 610 HIS A C 1
ATOM 4546 O O . HIS A 1 610 ? 18.851 -2.913 25.014 1.00 72.81 610 HIS A O 1
ATOM 4552 N N . GLY A 1 611 ? 19.325 -2.665 22.833 1.00 67.00 611 GLY A N 1
ATOM 4553 C CA . GLY A 1 611 ? 19.595 -1.226 22.869 1.00 67.00 611 GLY A CA 1
ATOM 4554 C C . GLY A 1 611 ? 20.544 -0.807 23.989 1.00 67.00 611 GLY A C 1
ATOM 4555 O O . GLY A 1 611 ? 20.326 0.209 24.645 1.00 67.00 611 GLY A O 1
ATOM 4556 N N . GLY A 1 612 ? 21.577 -1.611 24.238 1.00 69.06 612 GLY A N 1
ATOM 4557 C CA . GLY A 1 612 ? 22.606 -1.325 25.223 1.00 69.06 612 GLY A CA 1
ATOM 4558 C C . GLY A 1 612 ? 22.241 -1.601 26.681 1.00 69.06 612 GLY A C 1
ATOM 4559 O O . GLY A 1 612 ? 23.063 -1.290 27.546 1.00 69.06 612 GLY A O 1
ATOM 4560 N N . ALA A 1 613 ? 21.089 -2.219 26.974 1.00 66.56 613 ALA A N 1
ATOM 4561 C CA . ALA A 1 613 ? 20.656 -2.547 28.340 1.00 66.56 613 ALA A CA 1
ATOM 4562 C C . ALA A 1 613 ? 21.724 -3.311 29.153 1.00 66.56 613 ALA A C 1
ATOM 4564 O O . ALA A 1 613 ? 21.847 -3.126 30.361 1.00 66.56 613 ALA A O 1
ATOM 4565 N N . PHE A 1 614 ? 22.566 -4.100 28.479 1.00 69.00 614 PHE A N 1
ATOM 4566 C CA . PHE A 1 614 ? 23.601 -4.931 29.104 1.00 69.00 614 PHE A CA 1
ATOM 4567 C C . PHE A 1 614 ? 25.030 -4.369 28.991 1.00 69.00 614 PHE A C 1
ATOM 4569 O O . PHE A 1 614 ? 26.004 -5.079 29.268 1.00 69.00 614 PHE A O 1
ATOM 4576 N N . ARG A 1 615 ? 25.175 -3.096 28.589 1.00 62.19 615 ARG A N 1
ATOM 4577 C CA . ARG A 1 615 ? 26.477 -2.403 28.506 1.00 62.19 615 ARG A CA 1
ATOM 4578 C C . ARG A 1 615 ? 26.988 -1.944 29.875 1.00 62.19 615 ARG A C 1
ATOM 4580 O O . ARG A 1 615 ? 28.194 -1.936 30.093 1.00 62.19 615 ARG A O 1
ATOM 4587 N N . ASN A 1 616 ? 26.085 -1.611 30.802 1.00 54.25 616 ASN A N 1
ATOM 4588 C CA . ASN A 1 616 ? 26.411 -1.099 32.138 1.00 54.25 616 ASN A CA 1
ATOM 4589 C C . ASN A 1 616 ? 26.087 -2.130 33.227 1.00 54.25 616 ASN A C 1
ATOM 4591 O O . ASN A 1 616 ? 25.086 -2.038 33.930 1.00 54.25 616 ASN A O 1
ATOM 4595 N N . ALA A 1 617 ? 26.961 -3.120 33.362 1.00 54.78 617 ALA A N 1
ATOM 4596 C CA . ALA A 1 617 ? 26.903 -4.137 34.400 1.00 54.78 617 ALA A CA 1
ATOM 4597 C C . ALA A 1 617 ? 27.150 -3.574 35.815 1.00 54.78 617 ALA A C 1
ATOM 4599 O O . ALA A 1 617 ? 28.176 -2.927 36.060 1.00 54.78 617 ALA A O 1
ATOM 4600 N N . THR A 1 618 ? 26.250 -3.869 36.758 1.00 52.69 618 THR A N 1
ATOM 4601 C CA . THR A 1 618 ? 26.413 -3.559 38.192 1.00 52.69 618 THR A CA 1
ATOM 4602 C C . THR A 1 618 ? 27.148 -4.658 38.966 1.00 52.69 618 THR A C 1
ATOM 4604 O O . THR A 1 618 ? 27.738 -4.357 40.002 1.00 52.69 618 THR A O 1
ATOM 4607 N N . SER A 1 619 ? 27.167 -5.904 38.475 1.00 56.06 619 SER A N 1
ATOM 4608 C CA . SER A 1 619 ? 27.864 -7.030 39.112 1.00 56.06 619 SER A CA 1
ATOM 4609 C C . SER A 1 619 ? 29.287 -7.236 38.572 1.00 56.06 619 SER A C 1
ATOM 4611 O O . SER A 1 619 ? 29.588 -6.937 37.416 1.00 56.06 619 SER A O 1
ATOM 4613 N N . GLU A 1 620 ? 30.176 -7.762 39.420 1.00 55.88 620 GLU A N 1
ATOM 4614 C CA . GLU A 1 620 ? 31.585 -8.045 39.093 1.00 55.88 620 GLU A CA 1
ATOM 4615 C C . GLU A 1 620 ? 31.706 -9.070 37.947 1.00 55.88 620 GLU A C 1
ATOM 4617 O O . GLU A 1 620 ? 32.433 -8.832 36.983 1.00 55.88 620 GLU A O 1
ATOM 4622 N N . LEU A 1 621 ? 30.856 -10.106 37.954 1.00 53.28 621 LEU A N 1
ATOM 4623 C CA . LEU A 1 621 ? 30.727 -11.108 36.885 1.00 53.28 621 LEU A CA 1
ATOM 4624 C C . LEU A 1 621 ? 30.411 -10.481 35.514 1.00 53.28 621 LEU A C 1
ATOM 4626 O O . LEU A 1 621 ? 30.938 -10.889 34.475 1.00 53.28 621 LEU A O 1
ATOM 4630 N N . ALA A 1 622 ? 29.563 -9.452 35.510 1.00 53.22 622 ALA A N 1
ATOM 4631 C CA . ALA A 1 622 ? 29.128 -8.786 34.296 1.00 53.22 622 ALA A CA 1
ATOM 4632 C C . ALA A 1 622 ? 30.131 -7.717 33.798 1.00 53.22 622 ALA A C 1
ATOM 4634 O O . ALA A 1 622 ? 30.039 -7.293 32.645 1.00 53.22 622 ALA A O 1
ATOM 4635 N N . ARG A 1 623 ? 31.133 -7.328 34.608 1.00 56.34 623 ARG A N 1
ATOM 4636 C CA . ARG A 1 623 ? 32.261 -6.467 34.187 1.00 56.34 623 ARG A CA 1
ATOM 4637 C C . ARG A 1 623 ? 33.416 -7.250 33.554 1.00 56.34 623 ARG A C 1
ATOM 4639 O O . ARG A 1 623 ? 34.113 -6.692 32.711 1.00 56.34 623 ARG A O 1
ATOM 4646 N N . GLU A 1 624 ? 33.614 -8.512 33.932 1.00 54.28 624 GLU A N 1
ATOM 4647 C CA . GLU A 1 624 ? 34.722 -9.354 33.445 1.00 54.28 624 GLU A CA 1
ATOM 4648 C C . GLU A 1 624 ? 34.462 -9.997 32.066 1.00 54.28 624 GLU A C 1
ATOM 4650 O O . GLU A 1 624 ? 35.405 -10.373 31.374 1.00 54.28 624 GLU A O 1
ATOM 4655 N N . SER A 1 625 ? 33.202 -10.071 31.621 1.00 52.31 625 SER A N 1
ATOM 4656 C CA . SER A 1 625 ? 32.765 -10.924 30.496 1.00 52.31 625 SER A CA 1
ATOM 4657 C C . SER A 1 625 ? 32.389 -10.158 29.207 1.00 52.31 625 SER A C 1
ATOM 4659 O O . SER A 1 625 ? 31.410 -10.494 28.544 1.00 52.31 625 SER A O 1
ATOM 4661 N N . GLY A 1 626 ? 33.104 -9.077 28.874 1.00 55.91 626 GLY A N 1
ATOM 4662 C CA . GLY A 1 626 ? 32.739 -8.110 27.819 1.00 55.91 626 GLY A CA 1
ATOM 4663 C C . GLY A 1 626 ? 32.275 -8.703 26.468 1.00 55.91 626 GLY A C 1
ATOM 4664 O O . GLY A 1 626 ? 32.946 -9.549 25.890 1.00 55.91 626 GLY A O 1
ATOM 4665 N N . GLY A 1 627 ? 31.144 -8.202 25.940 1.00 72.62 627 GLY A N 1
ATOM 4666 C CA . GLY A 1 627 ? 30.612 -8.517 24.592 1.00 72.62 627 GLY A CA 1
ATOM 4667 C C . GLY A 1 627 ? 29.368 -9.428 24.525 1.00 72.62 627 GLY A C 1
ATOM 4668 O O . GLY A 1 627 ? 28.937 -9.967 25.538 1.00 72.62 627 GLY A O 1
ATOM 4669 N N . CYS A 1 628 ? 28.759 -9.581 23.341 1.00 79.19 628 CYS A N 1
ATOM 4670 C CA . CYS A 1 628 ? 27.514 -10.353 23.121 1.00 79.19 628 CYS A CA 1
ATOM 4671 C C . CYS A 1 628 ? 27.705 -11.876 23.270 1.00 79.19 628 CYS A C 1
ATOM 4673 O O . CYS A 1 628 ? 26.784 -12.589 23.673 1.00 79.19 628 CYS A O 1
ATOM 4675 N N . ALA A 1 629 ? 28.927 -12.362 23.020 1.00 76.94 629 ALA A N 1
ATOM 4676 C CA . ALA A 1 629 ? 29.311 -13.777 23.075 1.00 76.94 629 ALA A CA 1
ATOM 4677 C C . ALA A 1 629 ? 29.179 -14.428 24.472 1.00 76.94 629 ALA A C 1
ATOM 4679 O O . ALA A 1 629 ? 29.338 -15.635 24.624 1.00 76.94 629 ALA A O 1
ATOM 4680 N N . ARG A 1 630 ? 28.877 -13.632 25.506 1.00 75.31 630 ARG A N 1
ATOM 4681 C CA . ARG A 1 630 ? 28.573 -14.108 26.865 1.00 75.31 630 ARG A CA 1
ATOM 4682 C C . ARG A 1 630 ? 27.296 -14.953 26.924 1.00 75.31 630 ARG A C 1
ATOM 4684 O O . ARG A 1 630 ? 27.198 -15.890 27.712 1.00 75.31 630 ARG A O 1
ATOM 4691 N N . CYS A 1 631 ? 26.325 -14.576 26.099 1.00 76.12 631 CYS A N 1
ATOM 4692 C CA . CYS A 1 631 ? 24.995 -15.159 26.053 1.00 76.12 631 CYS A CA 1
ATOM 4693 C C . CYS A 1 631 ? 24.739 -15.790 24.693 1.00 76.12 631 CYS A C 1
ATOM 4695 O O . CYS A 1 631 ? 24.003 -16.753 24.641 1.00 76.12 631 CYS A O 1
ATOM 4697 N N . HIS A 1 632 ? 25.353 -15.305 23.615 1.00 85.25 632 HIS A N 1
ATOM 4698 C CA . HIS A 1 632 ? 25.115 -15.806 22.261 1.00 85.25 632 HIS A CA 1
ATOM 4699 C C . HIS A 1 632 ? 26.316 -16.590 21.733 1.00 85.25 632 HIS A C 1
ATOM 4701 O O . HIS A 1 632 ? 27.455 -16.318 22.109 1.00 85.25 632 HIS A O 1
ATOM 4707 N N . THR A 1 633 ? 26.080 -17.547 20.835 1.00 84.50 633 THR A N 1
ATOM 4708 C CA . THR A 1 633 ? 27.157 -18.284 20.153 1.00 84.50 633 THR A CA 1
ATOM 4709 C C . THR A 1 633 ? 27.263 -17.866 18.689 1.00 84.50 633 THR A C 1
ATOM 4711 O O . THR A 1 633 ? 26.311 -17.355 18.103 1.00 84.50 633 THR A O 1
ATOM 4714 N N . THR A 1 634 ? 28.411 -18.123 18.059 1.00 84.19 634 THR A N 1
ATOM 4715 C CA . THR A 1 634 ? 28.563 -17.934 16.606 1.00 84.19 634 THR A CA 1
ATOM 4716 C C . THR A 1 634 ? 27.884 -19.033 15.782 1.00 84.19 634 THR A C 1
ATOM 4718 O O . THR A 1 634 ? 27.793 -18.895 14.565 1.00 84.19 634 THR A O 1
ATOM 4721 N N . GLU A 1 635 ? 27.386 -20.105 16.411 1.00 86.81 635 GLU A N 1
ATOM 4722 C CA . GLU A 1 635 ? 26.569 -21.130 15.743 1.00 86.81 635 GLU A CA 1
ATOM 4723 C C . GLU A 1 635 ? 25.097 -20.730 15.647 1.00 86.81 635 GLU A C 1
ATOM 4725 O O . GLU A 1 635 ? 24.469 -20.939 14.610 1.00 86.81 635 GLU A O 1
ATOM 4730 N N . SER A 1 636 ? 24.566 -20.126 16.710 1.00 85.06 636 SER A N 1
ATOM 4731 C CA . SER A 1 636 ? 23.206 -19.602 16.781 1.00 85.06 636 SER A CA 1
ATOM 4732 C C . SER A 1 636 ? 23.163 -18.410 17.731 1.00 85.06 636 SER A C 1
ATOM 4734 O O . SER A 1 636 ? 23.580 -18.503 18.889 1.00 85.06 636 SER A O 1
ATOM 4736 N N . PHE A 1 637 ? 22.650 -17.288 17.224 1.00 81.56 637 PHE A N 1
ATOM 4737 C CA . PHE A 1 637 ? 22.406 -16.086 18.022 1.00 81.56 637 PHE A CA 1
ATOM 4738 C C . PHE A 1 637 ? 21.060 -16.138 18.753 1.00 81.56 637 PHE A C 1
ATOM 4740 O O . PHE A 1 637 ? 20.869 -15.409 19.720 1.00 81.56 637 PHE A O 1
ATOM 4747 N N . HIS A 1 638 ? 20.135 -16.999 18.325 1.00 75.25 638 HIS A N 1
ATOM 4748 C CA . HIS A 1 638 ? 18.875 -17.219 19.036 1.00 75.25 638 HIS A CA 1
ATOM 4749 C C . HIS A 1 638 ? 19.070 -18.105 20.266 1.00 75.25 638 HIS A C 1
ATOM 4751 O O . HIS A 1 638 ? 18.447 -17.864 21.298 1.00 75.25 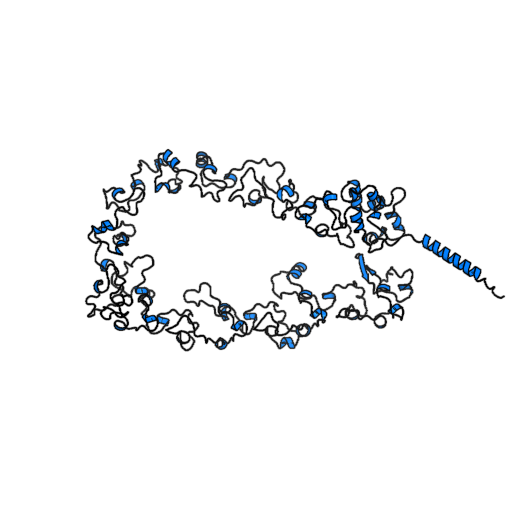638 HIS A O 1
ATOM 4757 N N . ASP A 1 639 ? 19.961 -19.092 20.171 1.00 75.50 639 ASP A N 1
ATOM 4758 C CA . ASP A 1 639 ? 20.233 -20.001 21.274 1.00 75.50 639 ASP A CA 1
ATOM 4759 C C . ASP A 1 639 ? 21.222 -19.373 22.248 1.00 75.50 639 ASP A C 1
ATOM 4761 O O . ASP A 1 639 ? 22.314 -18.924 21.879 1.00 75.50 639 ASP A O 1
ATOM 4765 N N . LEU A 1 640 ? 20.833 -19.354 23.520 1.00 72.62 640 LEU A N 1
ATOM 4766 C CA . LEU A 1 640 ? 21.679 -18.806 24.559 1.00 72.62 640 LEU A CA 1
ATOM 4767 C C . LEU A 1 640 ? 22.752 -19.827 24.961 1.00 72.62 640 LEU A C 1
ATOM 4769 O O . LEU A 1 640 ? 22.443 -20.910 25.453 1.00 72.62 640 LEU A O 1
ATOM 4773 N N . ALA A 1 641 ? 24.021 -19.452 24.801 1.00 71.00 641 ALA A N 1
ATOM 4774 C CA . ALA A 1 641 ? 25.186 -20.179 25.300 1.00 71.00 641 ALA A CA 1
ATOM 4775 C C . ALA A 1 641 ? 25.108 -20.400 26.819 1.00 71.00 641 ALA A C 1
ATOM 4777 O O . ALA A 1 641 ? 25.533 -21.436 27.323 1.00 71.00 641 ALA A O 1
ATOM 4778 N N . ASN A 1 642 ? 24.559 -19.408 27.531 1.00 68.38 642 ASN A N 1
ATOM 4779 C CA . ASN A 1 642 ? 24.315 -19.431 28.966 1.00 68.38 642 ASN A CA 1
ATOM 4780 C C . ASN A 1 642 ? 22.921 -18.848 29.255 1.00 68.38 642 ASN A C 1
ATOM 4782 O O . ASN A 1 642 ? 22.606 -17.778 28.726 1.00 68.38 642 ASN A O 1
ATOM 4786 N N . PRO A 1 643 ? 22.094 -19.493 30.098 1.00 70.31 643 PRO A N 1
ATOM 4787 C CA . PRO A 1 643 ? 20.807 -18.939 30.501 1.00 70.31 643 PRO A CA 1
ATOM 4788 C C . PRO A 1 643 ? 20.991 -17.609 31.247 1.00 70.31 643 PRO A C 1
ATOM 4790 O O . PRO A 1 643 ? 21.949 -17.417 32.001 1.00 70.31 643 PRO A O 1
ATOM 4793 N N . PHE A 1 644 ? 20.070 -16.673 31.021 1.00 75.31 644 PHE A N 1
ATOM 4794 C CA . PHE A 1 644 ? 20.093 -15.365 31.667 1.00 75.31 644 PHE A CA 1
ATOM 4795 C C . PHE A 1 644 ? 19.684 -15.483 33.144 1.00 75.31 644 PHE A C 1
ATOM 4797 O O . PHE A 1 644 ? 18.523 -15.724 33.458 1.00 75.31 644 PHE A O 1
ATOM 4804 N N . ASP A 1 645 ? 20.642 -15.294 34.053 1.00 76.31 645 ASP A N 1
ATOM 4805 C CA . ASP A 1 645 ? 20.408 -15.258 35.502 1.00 76.31 645 ASP A CA 1
ATOM 4806 C C . ASP A 1 645 ? 20.120 -13.825 35.988 1.00 76.31 645 ASP A C 1
ATOM 4808 O O . ASP A 1 645 ? 21.014 -12.984 36.132 1.00 76.31 645 ASP A O 1
ATOM 4812 N N . HIS A 1 646 ? 18.849 -13.530 36.247 1.00 80.69 646 HIS A N 1
ATOM 4813 C CA . HIS A 1 646 ? 18.410 -12.178 36.585 1.00 80.69 646 HIS A CA 1
ATOM 4814 C C . HIS A 1 646 ? 19.137 -11.598 37.819 1.00 80.69 646 HIS A C 1
ATOM 4816 O O . HIS A 1 646 ? 19.485 -10.413 37.819 1.00 80.69 646 HIS A O 1
ATOM 4822 N N . LEU A 1 647 ? 19.458 -12.419 38.830 1.00 78.00 647 LEU A N 1
ATOM 4823 C CA . LEU A 1 647 ? 20.194 -11.987 40.023 1.00 78.00 647 LEU A CA 1
ATOM 4824 C C . LEU A 1 647 ? 21.641 -11.634 39.682 1.00 78.00 647 LEU A C 1
ATOM 4826 O O . LEU A 1 647 ? 22.121 -10.560 40.046 1.00 78.00 647 LEU A O 1
ATOM 4830 N N . ALA A 1 648 ? 22.335 -12.522 38.977 1.00 73.12 648 ALA A N 1
ATOM 4831 C CA . ALA A 1 648 ? 23.736 -12.351 38.632 1.00 73.12 648 ALA A CA 1
ATOM 4832 C C . ALA A 1 648 ? 23.954 -11.145 37.707 1.00 73.12 648 ALA A C 1
ATOM 4834 O O . ALA A 1 648 ? 24.970 -10.458 37.830 1.00 73.12 648 ALA A O 1
ATOM 4835 N N . TRP A 1 649 ? 23.006 -10.858 36.808 1.00 69.94 649 TRP A N 1
ATOM 4836 C CA . TRP A 1 649 ? 23.130 -9.777 35.826 1.00 69.94 649 TRP A CA 1
ATOM 4837 C C . TRP A 1 649 ? 22.597 -8.427 36.316 1.00 69.94 649 TRP A C 1
ATOM 4839 O O . TRP A 1 649 ? 23.203 -7.397 36.018 1.00 69.94 649 TRP A O 1
ATOM 4849 N N . THR A 1 650 ? 21.492 -8.404 37.067 1.00 71.81 650 THR A N 1
ATOM 4850 C CA . THR A 1 650 ? 20.807 -7.150 37.454 1.00 71.81 650 THR A CA 1
ATOM 4851 C C . THR A 1 650 ? 20.908 -6.827 38.949 1.00 71.81 650 THR A C 1
ATOM 4853 O O . THR A 1 650 ? 20.662 -5.689 39.368 1.00 71.81 650 THR A O 1
ATOM 4856 N N . GLY A 1 651 ? 21.281 -7.815 39.768 1.00 73.75 651 GLY A N 1
ATOM 4857 C CA . GLY A 1 651 ? 21.249 -7.733 41.227 1.00 73.75 651 GLY A CA 1
ATOM 4858 C C . GLY A 1 651 ? 19.850 -7.891 41.833 1.00 73.75 651 GLY A C 1
ATOM 4859 O O . GLY A 1 651 ? 19.697 -7.640 43.026 1.00 73.75 651 GLY A O 1
ATOM 4860 N N . TYR A 1 652 ? 18.840 -8.268 41.041 1.00 76.62 652 TYR A N 1
ATOM 4861 C CA . TYR A 1 652 ? 17.475 -8.532 41.502 1.00 76.62 652 TYR A CA 1
ATOM 4862 C C . TYR A 1 652 ? 17.144 -10.029 41.366 1.00 76.62 652 TYR A C 1
ATOM 4864 O O . TYR A 1 652 ? 17.142 -10.531 40.239 1.00 76.62 652 TYR A O 1
ATOM 4872 N N . PRO A 1 653 ? 16.909 -10.759 42.471 1.00 82.69 653 PRO A N 1
ATOM 4873 C CA . PRO A 1 653 ? 16.534 -12.168 42.419 1.00 82.69 653 PRO A CA 1
ATOM 4874 C C . PRO A 1 653 ? 15.071 -12.333 42.005 1.00 82.69 653 PRO A C 1
ATOM 4876 O O . PRO A 1 653 ? 14.201 -11.668 42.555 1.00 82.69 653 PRO A O 1
ATOM 4879 N N . LEU A 1 654 ? 14.808 -13.245 41.069 1.00 82.62 654 LEU A N 1
ATOM 4880 C CA . LEU A 1 654 ? 13.452 -13.708 40.771 1.00 82.62 654 LEU A CA 1
ATOM 4881 C C . LEU A 1 654 ? 13.143 -14.943 41.622 1.00 82.62 654 LEU A C 1
ATOM 4883 O O . LEU A 1 654 ? 14.003 -15.817 41.766 1.00 82.62 654 LEU A O 1
ATOM 4887 N N . SER A 1 655 ? 11.926 -15.019 42.170 1.00 78.56 655 SER A N 1
ATOM 4888 C CA . SER A 1 655 ? 11.420 -16.269 42.746 1.00 78.56 655 SER A CA 1
ATOM 4889 C C . SER A 1 655 ? 11.300 -17.336 41.649 1.00 78.56 655 SER A C 1
ATOM 4891 O O . SER A 1 655 ? 11.245 -16.974 40.470 1.00 78.56 655 SER A O 1
ATOM 4893 N N . PRO A 1 656 ? 11.257 -18.634 41.990 1.00 80.31 656 PRO A N 1
ATOM 4894 C CA . PRO A 1 656 ? 11.083 -19.699 41.004 1.00 80.31 656 PRO A CA 1
ATOM 4895 C C . PRO A 1 656 ? 9.911 -19.450 40.046 1.00 80.31 656 PRO A C 1
ATOM 4897 O O . PRO A 1 656 ? 10.072 -19.573 38.839 1.00 80.31 656 PRO A O 1
ATOM 4900 N N . GLU A 1 657 ? 8.772 -18.999 40.568 1.00 78.69 657 GLU A N 1
ATOM 4901 C CA . GLU A 1 657 ? 7.560 -18.713 39.798 1.00 78.69 657 GLU A CA 1
ATOM 4902 C C . GLU A 1 657 ? 7.760 -17.508 38.870 1.00 78.69 657 GLU A C 1
ATOM 4904 O O . GLU A 1 657 ? 7.372 -17.543 37.706 1.00 78.69 657 GLU A O 1
ATOM 4909 N N . HIS A 1 658 ? 8.419 -16.446 39.350 1.00 82.44 658 HIS A N 1
ATOM 4910 C CA . HIS A 1 658 ? 8.711 -15.263 38.534 1.00 82.44 658 HIS A CA 1
ATOM 4911 C C . HIS A 1 658 ? 9.809 -15.521 37.492 1.00 82.44 658 HIS A C 1
ATOM 4913 O O . HIS A 1 658 ? 9.821 -14.879 36.444 1.00 82.44 658 HIS A O 1
ATOM 4919 N N . ALA A 1 659 ? 10.722 -16.459 37.754 1.00 81.56 659 ALA A N 1
ATOM 4920 C CA . ALA A 1 659 ? 11.770 -16.869 36.824 1.00 81.56 659 ALA A CA 1
ATOM 4921 C C . ALA A 1 659 ? 11.223 -17.672 35.628 1.00 81.56 659 ALA A C 1
ATOM 4923 O O . ALA A 1 659 ? 11.892 -17.751 34.598 1.00 81.56 659 ALA A O 1
ATOM 4924 N N . GLU A 1 660 ? 10.017 -18.238 35.746 1.00 81.69 660 GLU A N 1
ATOM 4925 C CA . GLU A 1 660 ? 9.313 -18.927 34.656 1.00 81.69 660 GLU A CA 1
ATOM 4926 C C . GLU A 1 660 ? 8.518 -17.972 33.746 1.00 81.69 660 GLU A C 1
ATOM 4928 O O . GLU A 1 660 ? 8.113 -18.356 32.645 1.00 81.69 660 GLU A O 1
ATOM 4933 N N . LEU A 1 661 ? 8.299 -16.721 34.168 1.00 80.38 661 LEU A N 1
ATOM 4934 C CA . LEU A 1 661 ? 7.555 -15.736 33.385 1.00 80.38 661 LEU A CA 1
ATOM 4935 C C . LEU A 1 661 ? 8.377 -15.210 32.201 1.00 80.38 661 LEU A C 1
ATOM 4937 O O . LEU A 1 661 ? 9.585 -14.983 32.279 1.00 80.38 661 LEU A O 1
ATOM 4941 N N . ALA A 1 662 ? 7.690 -14.939 31.090 1.00 81.12 662 ALA A N 1
ATOM 4942 C CA . ALA A 1 662 ? 8.298 -14.248 29.960 1.00 81.12 662 ALA A CA 1
ATOM 4943 C C . ALA A 1 662 ? 8.711 -12.821 30.360 1.00 81.12 662 ALA A C 1
ATOM 4945 O O . ALA A 1 662 ? 7.978 -12.135 31.070 1.00 81.12 662 ALA A O 1
ATOM 4946 N N . CYS A 1 663 ? 9.837 -12.326 29.832 1.00 77.50 663 CYS A N 1
ATOM 4947 C CA . CYS A 1 663 ? 10.382 -11.011 30.194 1.00 77.50 663 CYS A CA 1
ATOM 4948 C C . CYS A 1 663 ? 9.369 -9.861 30.032 1.00 77.50 663 CYS A C 1
ATOM 4950 O O . CYS A 1 663 ? 9.368 -8.935 30.838 1.00 77.50 663 CYS A O 1
ATOM 4952 N N . VAL A 1 664 ? 8.481 -9.940 29.030 1.00 75.75 664 VAL A N 1
ATOM 4953 C CA . VAL A 1 664 ? 7.416 -8.952 28.757 1.00 75.75 664 VAL A CA 1
ATOM 4954 C C . VAL A 1 664 ? 6.379 -8.817 29.871 1.00 75.75 664 VAL A C 1
ATOM 4956 O O . VAL A 1 664 ? 5.709 -7.790 29.935 1.00 75.75 664 VAL A O 1
ATOM 4959 N N . ALA A 1 665 ? 6.233 -9.829 30.733 1.00 77.56 665 ALA A N 1
ATOM 4960 C CA . ALA A 1 665 ? 5.286 -9.793 31.845 1.00 77.56 665 ALA A CA 1
ATOM 4961 C C . ALA A 1 665 ? 5.658 -8.705 32.861 1.00 77.56 665 ALA A C 1
ATOM 4963 O O . ALA A 1 665 ? 4.779 -8.084 33.450 1.00 77.56 665 ALA A O 1
ATOM 4964 N N . CYS A 1 666 ? 6.958 -8.444 33.018 1.00 76.19 666 CYS A N 1
ATOM 4965 C CA . CYS A 1 666 ? 7.475 -7.380 33.875 1.00 76.19 666 CYS A CA 1
ATOM 4966 C C . CYS A 1 666 ? 7.964 -6.181 33.046 1.00 76.19 666 CYS A C 1
ATOM 4968 O O . CYS A 1 666 ? 7.731 -5.032 33.407 1.00 76.19 666 CYS A O 1
ATOM 4970 N N . HIS A 1 667 ? 8.610 -6.424 31.904 1.00 78.44 667 HIS A N 1
ATOM 4971 C CA . HIS A 1 667 ? 9.156 -5.380 31.040 1.00 78.44 667 HIS A CA 1
ATOM 4972 C C . HIS A 1 667 ? 8.209 -5.058 29.874 1.00 78.44 667 HIS A C 1
ATOM 4974 O O . HIS A 1 667 ? 8.362 -5.570 28.765 1.00 78.44 667 HIS A O 1
ATOM 4980 N N . VAL A 1 668 ? 7.226 -4.190 30.118 1.00 66.94 668 VAL A N 1
ATOM 4981 C CA . VAL A 1 668 ? 6.189 -3.830 29.134 1.00 66.94 668 VAL A CA 1
ATOM 4982 C C . VAL A 1 668 ? 6.759 -3.294 27.800 1.00 66.94 668 VAL A C 1
ATOM 4984 O O . VAL A 1 668 ? 7.713 -2.509 27.815 1.00 66.94 668 VAL A O 1
ATOM 4987 N N . PRO A 1 669 ? 6.183 -3.661 26.633 1.00 63.88 669 PRO A N 1
ATOM 4988 C CA . PRO A 1 669 ? 6.621 -3.155 25.328 1.00 63.88 669 PRO A CA 1
ATOM 4989 C C . PRO A 1 669 ? 6.493 -1.633 25.212 1.00 63.88 669 PRO A C 1
ATOM 4991 O O . PRO A 1 669 ? 5.513 -1.031 25.666 1.00 63.88 669 PRO A O 1
ATOM 4994 N N . LYS A 1 670 ? 7.480 -0.997 24.579 1.00 58.12 670 LYS A N 1
ATOM 4995 C CA . LYS A 1 670 ? 7.588 0.467 24.506 1.00 58.12 670 LYS A CA 1
ATOM 4996 C C . LYS A 1 670 ? 6.413 1.140 23.812 1.00 58.12 670 LYS A C 1
ATOM 4998 O O . LYS A 1 670 ? 6.046 2.249 24.188 1.00 58.12 670 LYS A O 1
ATOM 5003 N N . GLU A 1 671 ? 5.803 0.465 22.850 1.00 54.50 671 GLU A N 1
ATOM 5004 C CA . GLU A 1 671 ? 4.663 0.954 22.077 1.00 54.50 671 GLU A CA 1
ATOM 5005 C C . GLU A 1 671 ? 3.439 1.191 22.977 1.00 54.50 671 GLU A C 1
ATOM 5007 O O . GLU A 1 671 ? 2.653 2.105 22.728 1.00 54.50 671 GLU A O 1
ATOM 5012 N N . ARG A 1 672 ? 3.301 0.424 24.073 1.00 53.84 672 ARG A N 1
ATOM 5013 C CA . ARG A 1 672 ? 2.278 0.674 25.103 1.00 53.84 672 ARG A CA 1
ATOM 5014 C C . ARG A 1 672 ? 2.668 1.808 26.049 1.00 53.84 672 ARG A C 1
ATOM 5016 O O . ARG A 1 672 ? 1.806 2.593 26.426 1.00 53.84 672 ARG A O 1
ATOM 5023 N N . VAL A 1 673 ? 3.94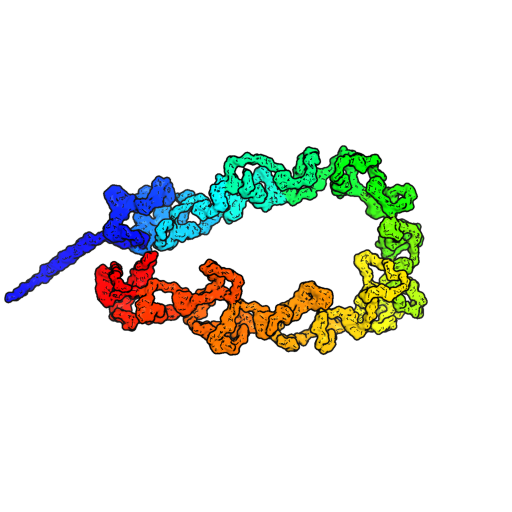9 1.931 26.404 1.00 51.72 673 VAL A N 1
ATOM 5024 C CA . VAL A 1 673 ? 4.443 2.966 27.335 1.00 51.72 673 VAL A CA 1
ATOM 5025 C C . VAL A 1 673 ? 4.407 4.368 26.710 1.00 51.72 673 VAL A C 1
ATOM 5027 O O . VAL A 1 673 ? 4.003 5.326 27.369 1.00 51.72 673 VAL A O 1
ATOM 5030 N N . ALA A 1 674 ? 4.759 4.500 25.427 1.00 49.72 674 ALA A N 1
ATOM 5031 C CA . ALA A 1 674 ? 4.742 5.776 24.705 1.00 49.72 674 ALA A CA 1
ATOM 5032 C C . ALA A 1 674 ? 3.332 6.395 24.629 1.00 49.72 674 ALA A C 1
ATOM 5034 O O . ALA A 1 674 ? 3.184 7.612 24.730 1.00 49.72 674 ALA A O 1
ATOM 5035 N N . ARG A 1 675 ? 2.291 5.552 24.543 1.00 44.88 675 ARG A N 1
ATOM 5036 C CA . ARG A 1 675 ? 0.879 5.965 24.504 1.00 44.88 675 ARG A CA 1
ATOM 5037 C C . ARG A 1 675 ? 0.367 6.517 25.842 1.00 44.88 675 ARG A C 1
ATOM 5039 O O . ARG A 1 675 ? -0.530 7.349 25.837 1.00 44.88 675 ARG A O 1
ATOM 5046 N N . TYR A 1 676 ? 0.948 6.090 26.965 1.00 40.91 676 TYR A N 1
ATOM 5047 C CA . TYR A 1 676 ? 0.529 6.501 28.313 1.00 40.91 676 TYR A CA 1
ATOM 5048 C C . TYR A 1 676 ? 1.310 7.695 28.881 1.00 40.91 676 TYR A C 1
ATOM 5050 O O . TYR A 1 676 ? 0.788 8.402 29.738 1.00 40.91 676 TYR A O 1
ATOM 5058 N N . LEU A 1 677 ? 2.546 7.936 28.426 1.00 39.03 677 LEU A N 1
ATOM 5059 C CA . LEU A 1 677 ? 3.430 8.968 28.996 1.00 39.03 677 LEU A CA 1
ATOM 5060 C C . LEU A 1 677 ? 3.757 10.130 28.038 1.00 39.03 677 LEU A C 1
ATOM 5062 O O . LEU A 1 677 ? 4.505 11.030 28.415 1.00 39.03 677 LEU A O 1
ATOM 5066 N N . GLY A 1 678 ? 3.202 10.142 26.820 1.00 39.56 678 GLY A N 1
ATOM 5067 C CA . GLY A 1 678 ? 3.287 11.284 25.897 1.00 39.56 678 GLY A CA 1
ATOM 5068 C C . GLY A 1 678 ? 4.689 11.580 25.339 1.00 39.56 678 GLY A C 1
ATOM 5069 O O . GLY A 1 678 ? 5.015 12.741 25.101 1.00 39.56 678 GLY A O 1
ATOM 5070 N N . GLY A 1 679 ? 5.530 10.556 25.153 1.00 41.19 679 GLY A N 1
ATOM 5071 C CA . GLY A 1 679 ? 6.898 10.693 24.632 1.00 41.19 679 GLY A CA 1
ATOM 5072 C C . GLY A 1 679 ? 7.062 10.269 23.166 1.00 41.19 679 GLY A C 1
ATOM 5073 O O . GLY A 1 679 ? 6.351 9.389 22.686 1.00 41.19 679 GLY A O 1
ATOM 5074 N N . ASP A 1 680 ? 8.035 10.881 22.480 1.00 40.69 680 ASP A N 1
ATOM 5075 C CA . ASP A 1 680 ? 8.439 10.581 21.097 1.00 40.69 680 ASP A CA 1
ATOM 5076 C C . ASP A 1 680 ? 8.911 9.110 20.952 1.00 40.69 680 ASP A C 1
ATOM 5078 O O . ASP A 1 680 ? 9.824 8.694 21.677 1.00 40.69 680 ASP A O 1
ATOM 5082 N N . PRO A 1 681 ? 8.327 8.306 20.040 1.00 43.91 681 PRO A N 1
ATOM 5083 C CA . PRO A 1 681 ? 8.715 6.911 19.823 1.00 43.91 681 PRO A CA 1
ATOM 5084 C C . PRO A 1 681 ? 10.117 6.735 19.205 1.00 43.91 681 PRO A C 1
ATOM 5086 O O . PRO A 1 681 ? 10.619 5.611 19.143 1.00 43.91 681 PRO A O 1
ATOM 5089 N N . ALA A 1 682 ? 10.785 7.808 18.773 1.00 45.28 682 ALA A N 1
ATOM 5090 C CA . ALA A 1 682 ? 12.022 7.740 18.004 1.00 45.28 682 ALA A CA 1
ATOM 5091 C C . ALA A 1 682 ? 13.310 8.021 18.807 1.00 45.28 682 ALA A C 1
ATOM 5093 O O . ALA A 1 682 ? 14.130 8.824 18.376 1.00 45.28 682 ALA A O 1
ATOM 5094 N N . VAL A 1 683 ? 13.576 7.322 19.922 1.00 39.72 683 VAL A N 1
ATOM 5095 C CA . VAL A 1 683 ? 14.965 7.141 20.417 1.00 39.72 683 VAL A CA 1
ATOM 5096 C C . VAL A 1 683 ? 15.149 5.744 21.033 1.00 39.72 683 VAL A C 1
ATOM 5098 O O . VAL A 1 683 ? 14.625 5.416 22.099 1.00 39.72 683 VAL A O 1
ATOM 5101 N N . GLY A 1 684 ? 15.904 4.896 20.328 1.00 48.53 684 GLY A N 1
ATOM 5102 C CA . GLY A 1 684 ? 16.131 3.485 20.648 1.00 48.53 684 GLY A CA 1
ATOM 5103 C C . GLY A 1 684 ? 16.866 3.247 21.967 1.00 48.53 684 GLY A C 1
ATOM 5104 O O . GLY A 1 684 ? 17.961 3.758 22.161 1.00 48.53 684 GLY A O 1
ATOM 5105 N N . ILE A 1 685 ? 16.269 2.426 22.842 1.00 47.72 685 ILE A N 1
ATOM 5106 C CA . ILE A 1 685 ? 16.893 1.852 24.051 1.00 47.72 685 ILE A CA 1
ATOM 5107 C C . ILE A 1 685 ? 16.071 0.603 24.468 1.00 47.72 685 ILE A C 1
ATOM 5109 O O . ILE A 1 685 ? 15.165 0.753 25.272 1.00 47.72 685 ILE A O 1
ATOM 5113 N N . SER A 1 686 ? 16.314 -0.593 23.913 1.00 53.41 686 SER A N 1
ATOM 5114 C CA . SER A 1 686 ? 15.623 -1.880 24.212 1.00 53.41 686 SER A CA 1
ATOM 5115 C C . SER A 1 686 ? 14.221 -2.090 23.600 1.00 53.41 686 SER A C 1
ATOM 5117 O O . SER A 1 686 ? 13.422 -1.159 23.514 1.00 53.41 686 SER A O 1
ATOM 5119 N N . THR A 1 687 ? 13.927 -3.337 23.196 1.00 57.75 687 THR A N 1
ATOM 5120 C CA . THR A 1 687 ? 12.593 -3.859 22.798 1.00 57.75 687 THR A CA 1
ATOM 5121 C C . THR A 1 687 ? 11.580 -3.866 23.944 1.00 57.75 687 THR A C 1
ATOM 5123 O O . THR A 1 687 ? 10.375 -3.884 23.714 1.00 57.75 687 THR A O 1
ATOM 5126 N N . HIS A 1 688 ? 12.067 -3.822 25.182 1.00 62.81 688 HIS A N 1
ATOM 5127 C CA . HIS A 1 688 ? 11.248 -3.811 26.384 1.00 62.81 688 HIS A CA 1
ATOM 5128 C C . HIS A 1 688 ? 11.520 -2.547 27.208 1.00 62.81 688 HIS A C 1
ATOM 5130 O O . HIS A 1 688 ? 12.667 -2.091 27.291 1.00 62.81 688 HIS A O 1
ATOM 5136 N N . GLY A 1 689 ? 10.475 -1.977 27.807 1.00 62.16 689 GLY A N 1
ATOM 5137 C CA . GLY A 1 689 ? 10.551 -0.795 28.662 1.00 62.16 689 GLY A CA 1
ATOM 5138 C C . GLY A 1 689 ? 11.186 -1.069 30.036 1.00 62.16 689 GLY A C 1
ATOM 5139 O O . GLY A 1 689 ? 11.267 -2.220 30.478 1.00 62.16 689 GLY A O 1
ATOM 5140 N N . PRO A 1 690 ? 11.667 -0.020 30.731 1.00 64.69 690 PRO A N 1
ATOM 5141 C CA . PRO A 1 690 ? 12.128 -0.146 32.110 1.00 64.69 690 PRO A CA 1
ATOM 5142 C C . PRO A 1 690 ? 10.957 -0.496 33.043 1.00 64.69 690 PRO A C 1
ATOM 5144 O O . PRO A 1 690 ? 9.855 0.022 32.875 1.00 64.69 690 PRO A O 1
ATOM 5147 N N . VAL A 1 691 ? 11.212 -1.351 34.037 1.00 70.31 691 VAL A N 1
ATOM 5148 C CA . VAL A 1 691 ? 10.282 -1.582 35.157 1.00 70.31 691 VAL A CA 1
ATOM 5149 C C . VAL A 1 691 ? 10.237 -0.347 36.059 1.00 70.31 691 VAL A C 1
ATOM 5151 O O . VAL A 1 691 ? 11.255 0.333 36.217 1.00 70.31 691 VAL A O 1
ATOM 5154 N N . ALA A 1 692 ? 9.069 -0.050 36.637 1.00 67.50 692 ALA A N 1
ATOM 5155 C CA . ALA A 1 692 ? 8.849 1.152 37.447 1.00 67.50 692 ALA A CA 1
ATOM 5156 C C . ALA A 1 692 ? 9.724 1.189 38.717 1.00 67.50 692 ALA A C 1
ATOM 5158 O O . ALA A 1 692 ? 10.161 2.264 39.128 1.00 67.50 692 ALA A O 1
ATOM 5159 N N . GLY A 1 693 ? 10.069 0.022 39.270 1.00 73.69 693 GLY A N 1
ATOM 5160 C CA . GLY A 1 693 ? 10.974 -0.093 40.408 1.00 73.69 693 GLY A CA 1
ATOM 5161 C C . GLY A 1 693 ? 11.254 -1.542 40.826 1.00 73.69 693 GLY A C 1
ATOM 5162 O O . GLY A 1 693 ? 11.375 -2.421 39.974 1.00 73.69 693 GLY A O 1
ATOM 5163 N N . ARG A 1 694 ? 11.481 -1.768 42.125 1.00 74.44 694 ARG A N 1
ATOM 5164 C CA . ARG A 1 694 ? 11.917 -3.054 42.712 1.00 74.44 694 ARG A CA 1
ATOM 5165 C C . ARG A 1 694 ? 11.049 -3.522 43.883 1.00 74.44 694 ARG A C 1
ATOM 5167 O O . ARG A 1 694 ? 11.310 -4.612 44.395 1.00 74.44 694 ARG A O 1
ATOM 5174 N N . SER A 1 695 ? 10.102 -2.715 44.361 1.00 76.31 695 SER A N 1
ATOM 5175 C CA . SER A 1 695 ? 9.145 -3.159 45.373 1.00 76.31 695 SER A CA 1
ATOM 5176 C C . SER A 1 695 ? 8.001 -3.929 44.714 1.00 76.31 695 SER A C 1
ATOM 5178 O O . SER A 1 695 ? 7.810 -3.888 43.500 1.00 76.31 695 SER A O 1
ATOM 5180 N N . CYS A 1 696 ? 7.246 -4.672 45.522 1.00 78.44 696 CYS A N 1
ATOM 5181 C CA . CYS A 1 696 ? 6.108 -5.442 45.022 1.00 78.44 696 CYS A CA 1
ATOM 5182 C C . CYS A 1 696 ? 5.062 -4.512 44.388 1.00 78.44 696 CYS A C 1
ATOM 5184 O O . CYS A 1 696 ? 4.494 -4.852 43.356 1.00 78.44 696 CYS A O 1
ATOM 5186 N N . GLU A 1 697 ? 4.860 -3.324 44.971 1.00 75.38 697 GLU A N 1
ATOM 5187 C CA . GLU A 1 697 ? 3.865 -2.343 44.522 1.00 75.38 697 GLU A CA 1
ATOM 5188 C C . GLU A 1 697 ? 4.246 -1.611 43.223 1.00 75.38 697 GLU A C 1
ATOM 5190 O O . GLU A 1 697 ? 3.382 -1.053 42.551 1.00 75.38 697 GLU A O 1
ATOM 5195 N N . ASP A 1 698 ? 5.522 -1.668 42.822 1.00 76.12 698 ASP A N 1
ATOM 5196 C CA . ASP A 1 698 ? 5.978 -1.133 41.534 1.00 76.12 698 ASP A CA 1
ATOM 5197 C C . ASP A 1 698 ? 5.467 -1.975 40.346 1.00 76.12 698 ASP A C 1
ATOM 5199 O O . ASP A 1 698 ? 5.456 -1.504 39.206 1.00 76.12 698 ASP A O 1
ATOM 5203 N N . CYS A 1 699 ? 5.053 -3.221 40.610 1.00 76.62 699 CYS A N 1
ATOM 5204 C CA . CYS A 1 699 ? 4.587 -4.180 39.604 1.00 76.62 699 CYS A CA 1
ATOM 5205 C C . CYS A 1 699 ? 3.169 -4.712 39.883 1.00 76.62 699 CYS A C 1
ATOM 5207 O O . CYS A 1 699 ? 2.440 -5.022 38.942 1.00 76.62 699 CYS A O 1
ATOM 5209 N N . HIS A 1 700 ? 2.767 -4.827 41.151 1.00 79.38 700 HIS A N 1
ATOM 5210 C CA . HIS A 1 700 ? 1.479 -5.375 41.575 1.00 79.38 700 HIS A CA 1
ATOM 5211 C C . HIS A 1 700 ? 0.618 -4.314 42.259 1.00 79.38 700 HIS A C 1
ATOM 5213 O O . HIS A 1 700 ? 1.074 -3.602 43.148 1.00 79.38 700 HIS A O 1
ATOM 5219 N N . LEU A 1 701 ? -0.663 -4.259 41.896 1.00 80.69 701 LEU A N 1
ATOM 5220 C CA . LEU A 1 701 ? -1.641 -3.443 42.613 1.00 80.69 701 LEU A CA 1
ATOM 5221 C C . LEU A 1 701 ? -1.866 -4.017 44.020 1.00 80.69 701 LEU A C 1
ATOM 5223 O O . LEU A 1 701 ? -2.050 -5.226 44.147 1.00 80.69 701 LEU A O 1
ATOM 5227 N N . ASP A 1 702 ? -1.891 -3.173 45.058 1.00 81.19 702 ASP A N 1
ATOM 5228 C CA . ASP A 1 702 ? -2.183 -3.613 46.429 1.00 81.19 702 ASP A CA 1
ATOM 5229 C C . ASP A 1 702 ? -3.664 -4.022 46.576 1.00 81.19 702 ASP A C 1
ATOM 5231 O O . ASP A 1 702 ? -4.543 -3.153 46.589 1.00 81.19 702 ASP A O 1
ATOM 5235 N N . PRO A 1 703 ? -3.979 -5.320 46.762 1.00 81.94 703 PRO A N 1
ATOM 5236 C CA . PRO A 1 703 ? -5.358 -5.766 46.944 1.00 81.94 703 PRO A CA 1
ATOM 5237 C C . PRO A 1 703 ? -5.919 -5.417 48.334 1.00 81.94 703 PRO A C 1
ATOM 5239 O O . PRO A 1 703 ? -7.105 -5.628 48.592 1.00 81.94 703 PRO A O 1
ATOM 5242 N N . HIS A 1 704 ? -5.091 -4.906 49.253 1.00 85.75 704 HIS A N 1
ATOM 5243 C CA . HIS A 1 704 ? -5.499 -4.522 50.605 1.00 85.75 704 HIS A CA 1
ATOM 5244 C C . HIS A 1 704 ? -5.909 -3.052 50.711 1.00 85.75 704 HIS A C 1
ATOM 5246 O O . HIS A 1 704 ? -6.346 -2.638 51.789 1.00 85.75 704 HIS A O 1
ATOM 5252 N N . ALA A 1 705 ? -5.787 -2.289 49.621 1.00 82.69 705 ALA A N 1
ATOM 5253 C CA . ALA A 1 705 ? -6.138 -0.877 49.523 1.00 82.69 705 ALA A CA 1
ATOM 5254 C C . ALA A 1 705 ? -5.580 -0.021 50.675 1.00 82.69 705 ALA A C 1
ATOM 5256 O O . ALA A 1 705 ? -6.313 0.705 51.353 1.00 82.69 705 ALA A O 1
ATOM 5257 N N . GLY A 1 706 ? -4.280 -0.155 50.941 1.00 81.88 706 GLY A N 1
ATOM 5258 C CA . GLY A 1 706 ? -3.550 0.723 51.854 1.00 81.88 706 GLY A CA 1
ATOM 5259 C C . GLY A 1 706 ? -3.748 0.429 53.346 1.00 81.88 706 GLY A C 1
ATOM 5260 O O . GLY A 1 706 ? -3.201 1.132 54.195 1.00 81.88 706 GLY A O 1
ATOM 5261 N N . GLN A 1 707 ? -4.459 -0.647 53.719 1.00 83.19 707 GLN A N 1
ATOM 5262 C CA . GLN A 1 707 ? -4.712 -1.033 55.126 1.00 83.19 707 GLN A CA 1
ATOM 5263 C C . GLN A 1 707 ? -3.446 -1.206 55.995 1.00 83.19 707 GLN A C 1
ATOM 5265 O O . GLN A 1 707 ? -3.531 -1.281 57.230 1.00 83.19 707 GLN A O 1
ATOM 5270 N N . PHE A 1 708 ? -2.269 -1.277 55.370 1.00 80.56 708 PHE A N 1
ATOM 5271 C CA . PHE A 1 708 ? -0.982 -1.501 56.019 1.00 80.56 708 PHE A CA 1
ATOM 5272 C C . PHE A 1 708 ? 0.026 -0.348 55.873 1.00 80.56 708 PHE A C 1
ATOM 5274 O O . PHE A 1 708 ? 1.109 -0.451 56.452 1.00 80.56 708 PHE A O 1
ATOM 5281 N N . GLU A 1 709 ? -0.326 0.754 55.202 1.00 74.00 709 GLU A N 1
ATOM 5282 C CA . GLU A 1 709 ? 0.570 1.903 54.966 1.00 74.00 709 GLU A CA 1
ATOM 5283 C C . GLU A 1 709 ? 1.060 2.549 56.278 1.00 74.00 709 GLU A C 1
ATOM 5285 O O . GLU A 1 709 ? 2.254 2.778 56.460 1.00 74.00 709 GLU A O 1
ATOM 5290 N N . ASP A 1 710 ? 0.171 2.713 57.266 1.00 62.00 710 ASP A N 1
ATOM 5291 C CA . ASP A 1 710 ? 0.472 3.306 58.585 1.00 62.00 710 ASP A CA 1
ATOM 5292 C C . ASP A 1 710 ? 1.021 2.299 59.621 1.00 62.00 710 ASP A C 1
ATOM 5294 O O . ASP A 1 710 ? 0.910 2.457 60.850 1.00 62.00 710 ASP A O 1
ATOM 5298 N N . SER A 1 711 ? 1.572 1.174 59.169 1.00 63.12 711 SER A N 1
ATOM 5299 C CA . SER A 1 711 ? 2.175 0.196 60.069 1.00 63.12 711 SER A CA 1
ATOM 5300 C C . SER A 1 711 ? 3.507 0.719 60.630 1.00 63.12 711 SER A C 1
ATOM 5302 O O . SER A 1 711 ? 4.382 1.090 59.852 1.00 63.12 711 SER A O 1
ATOM 5304 N N . PRO A 1 712 ? 3.774 0.628 61.957 1.00 54.28 712 PRO A N 1
ATOM 5305 C CA . PRO A 1 712 ? 5.093 0.938 62.539 1.00 54.28 712 PRO A CA 1
ATOM 5306 C C . PRO A 1 712 ? 6.249 0.095 61.970 1.00 54.28 712 PRO A C 1
ATOM 5308 O O . PRO A 1 712 ? 7.397 0.269 62.369 1.00 54.28 712 PRO A O 1
ATOM 5311 N N . ARG A 1 713 ? 5.922 -0.884 61.119 1.00 53.34 713 ARG A N 1
ATOM 5312 C CA . ARG A 1 713 ? 6.820 -1.846 60.486 1.00 53.34 713 ARG A CA 1
ATOM 5313 C C . ARG A 1 713 ? 6.839 -1.739 58.943 1.00 53.34 713 ARG A C 1
ATOM 5315 O O . ARG A 1 713 ? 7.534 -2.548 58.345 1.00 53.34 713 ARG A O 1
ATOM 5322 N N . GLY A 1 714 ? 6.133 -0.773 58.333 1.00 53.56 714 GLY A N 1
ATOM 5323 C CA . GLY A 1 714 ? 6.084 -0.527 56.874 1.00 53.56 714 GLY A CA 1
ATOM 5324 C C . GLY A 1 714 ? 5.173 -1.466 56.056 1.00 53.56 714 GLY A C 1
ATOM 5325 O O . GLY A 1 714 ? 4.615 -2.412 56.617 1.00 53.56 714 GLY A O 1
ATOM 5326 N N . SER A 1 715 ? 5.055 -1.200 54.743 1.00 59.69 715 SER A N 1
ATOM 5327 C CA . SER A 1 715 ? 4.290 -1.931 53.700 1.00 59.69 715 SER A CA 1
ATOM 5328 C C . SER A 1 715 ? 5.031 -3.151 53.114 1.00 59.69 715 SER A C 1
ATOM 5330 O O . SER A 1 715 ? 4.886 -3.498 51.945 1.00 59.69 715 SER A O 1
ATOM 5332 N N . ASP A 1 716 ? 5.858 -3.821 53.917 1.00 75.19 716 ASP A N 1
ATOM 5333 C CA . ASP A 1 716 ? 6.669 -4.956 53.459 1.00 75.19 716 ASP A CA 1
ATOM 5334 C C . ASP A 1 716 ? 5.801 -6.208 53.218 1.00 75.19 716 ASP A C 1
ATOM 5336 O O . ASP A 1 716 ? 5.516 -6.984 54.139 1.00 75.19 716 ASP A O 1
ATOM 5340 N N . CYS A 1 717 ? 5.360 -6.371 51.967 1.00 80.50 717 CYS A N 1
ATOM 5341 C CA . CYS A 1 717 ? 4.461 -7.426 51.495 1.00 80.50 717 CYS A CA 1
ATOM 5342 C C . CYS A 1 717 ? 4.994 -8.833 51.821 1.00 80.50 717 CYS A C 1
ATOM 5344 O O . CYS A 1 717 ? 4.228 -9.702 52.252 1.00 80.50 717 CYS A O 1
ATOM 5346 N N . ALA A 1 718 ? 6.316 -9.018 51.718 1.00 77.56 718 ALA A N 1
ATOM 5347 C CA . ALA A 1 718 ? 7.018 -10.290 51.912 1.00 77.56 718 ALA A CA 1
ATOM 5348 C C . ALA A 1 718 ? 6.935 -10.830 53.354 1.00 77.56 718 ALA A C 1
ATOM 5350 O O . ALA A 1 718 ? 7.274 -11.978 53.639 1.00 77.56 718 ALA A O 1
ATOM 5351 N N . ARG A 1 719 ? 6.465 -10.015 54.306 1.00 77.50 719 ARG A N 1
ATOM 5352 C CA . ARG A 1 719 ? 6.217 -10.468 55.683 1.00 77.50 719 ARG A CA 1
ATOM 5353 C C . ARG A 1 719 ? 5.023 -11.402 55.797 1.00 77.50 719 ARG A C 1
ATOM 5355 O O . ARG A 1 719 ? 4.980 -12.214 56.718 1.00 77.50 719 ARG A O 1
ATOM 5362 N N . CYS A 1 720 ? 4.023 -11.195 54.948 1.00 79.88 720 CYS A N 1
ATOM 5363 C CA . CYS A 1 720 ? 2.764 -11.930 55.003 1.00 79.88 720 CYS A CA 1
ATOM 5364 C C . CYS A 1 720 ? 2.611 -12.828 53.783 1.00 79.88 720 CYS A C 1
ATOM 5366 O O . CYS A 1 720 ? 2.109 -13.938 53.924 1.00 79.88 720 CYS A O 1
ATOM 5368 N N . HIS A 1 721 ? 3.080 -12.383 52.621 1.00 84.44 721 HIS A N 1
ATOM 5369 C CA . HIS A 1 721 ? 3.030 -13.143 51.384 1.00 84.44 721 HIS A CA 1
ATOM 5370 C C . HIS A 1 721 ? 4.379 -13.794 51.117 1.00 84.44 721 HIS A C 1
ATOM 5372 O O . HIS A 1 721 ? 5.412 -13.135 51.169 1.00 84.44 721 HIS A O 1
ATOM 5378 N N . LEU A 1 722 ? 4.354 -15.100 50.872 1.00 78.94 722 LEU A N 1
ATOM 5379 C CA . LEU A 1 722 ? 5.521 -15.845 50.424 1.00 78.94 722 LEU A CA 1
ATOM 5380 C C . LEU A 1 722 ? 5.602 -15.759 48.901 1.00 78.94 722 LEU A C 1
ATOM 5382 O O . LEU A 1 722 ? 4.575 -15.862 48.226 1.00 78.94 722 LEU A O 1
ATOM 5386 N N . ASP A 1 723 ? 6.821 -15.624 48.382 1.00 68.69 723 ASP A N 1
ATOM 5387 C CA . ASP A 1 723 ? 7.082 -15.506 46.943 1.00 68.69 723 ASP A CA 1
ATOM 5388 C C . ASP A 1 723 ? 6.572 -16.720 46.140 1.00 68.69 723 ASP A C 1
ATOM 5390 O O . ASP A 1 723 ? 6.184 -16.572 44.987 1.00 68.69 723 ASP A O 1
ATOM 5394 N N . GLU A 1 724 ? 6.500 -17.898 46.773 1.00 67.19 724 GLU A N 1
ATOM 5395 C CA . GLU A 1 724 ? 6.045 -19.174 46.189 1.00 67.19 724 GLU A CA 1
ATOM 5396 C C . GLU A 1 724 ? 4.513 -19.351 46.139 1.00 67.19 724 GLU A C 1
ATOM 5398 O O . GLU A 1 724 ? 3.997 -20.442 45.901 1.00 67.19 724 GLU A O 1
ATOM 5403 N N . GLY A 1 725 ? 3.758 -18.276 46.382 1.00 65.06 725 GLY A N 1
ATOM 5404 C CA . GLY A 1 725 ? 2.303 -18.334 46.452 1.00 65.06 725 GLY A CA 1
ATOM 5405 C C . GLY A 1 725 ? 1.845 -18.965 47.765 1.00 65.06 725 GLY A C 1
ATOM 5406 O O . GLY A 1 725 ? 1.599 -20.163 47.880 1.00 65.06 725 GLY A O 1
ATOM 5407 N N . GLY A 1 726 ? 1.697 -18.134 48.791 1.00 72.19 726 GLY A N 1
ATOM 5408 C CA . GLY A 1 726 ? 1.236 -18.590 50.095 1.00 72.19 726 GLY A CA 1
ATOM 5409 C C . GLY A 1 726 ? 1.196 -17.473 51.122 1.00 72.19 726 GLY A C 1
ATOM 5410 O O . GLY A 1 726 ? 1.723 -16.382 50.908 1.00 72.19 726 GLY A O 1
ATOM 5411 N N . LEU A 1 727 ? 0.559 -17.756 52.256 1.00 80.50 727 LEU A N 1
ATOM 5412 C CA . LEU A 1 727 ? 0.499 -16.841 53.387 1.00 80.50 727 LEU A CA 1
ATOM 5413 C C . LEU A 1 727 ? 1.473 -17.326 54.473 1.00 80.50 727 LEU A C 1
ATOM 5415 O O . LEU A 1 727 ? 1.262 -18.369 55.084 1.00 80.50 727 LEU A O 1
ATOM 5419 N N . GLY A 1 728 ? 2.540 -16.564 54.711 1.00 79.62 728 GLY A N 1
ATOM 5420 C CA . GLY A 1 728 ? 3.518 -16.787 55.783 1.00 79.62 728 GLY A CA 1
ATOM 5421 C C . GLY A 1 728 ? 3.116 -16.169 57.128 1.00 79.62 728 GLY A C 1
ATOM 5422 O O . GLY A 1 728 ? 3.874 -16.256 58.098 1.00 79.62 728 GLY A O 1
ATOM 5423 N N . PHE A 1 729 ? 1.946 -15.526 57.176 1.00 84.75 729 PHE A N 1
ATOM 5424 C CA . PHE A 1 729 ? 1.392 -14.858 58.349 1.00 84.75 729 PHE A CA 1
ATOM 5425 C C . PHE A 1 729 ? 0.953 -15.860 59.422 1.00 84.75 729 PHE A C 1
ATOM 5427 O O . PHE A 1 729 ? 0.158 -16.763 59.167 1.00 84.75 729 PHE A O 1
ATOM 5434 N N . ASP A 1 730 ? 1.434 -15.648 60.644 1.00 84.75 730 ASP A N 1
ATOM 5435 C CA . ASP A 1 730 ? 1.059 -16.417 61.826 1.00 84.75 730 ASP A CA 1
ATOM 5436 C C . ASP A 1 730 ? 0.409 -15.480 62.852 1.00 84.75 730 ASP A C 1
ATOM 5438 O O . ASP A 1 730 ? 0.983 -14.464 63.242 1.00 84.75 730 ASP A O 1
ATOM 5442 N N . HIS A 1 731 ? -0.800 -15.807 63.309 1.00 86.62 731 HIS A N 1
ATOM 5443 C CA . HIS A 1 731 ? -1.551 -14.937 64.215 1.00 86.62 731 HIS A CA 1
ATOM 5444 C C . HIS A 1 731 ? -0.895 -14.749 65.589 1.00 86.62 731 HIS A C 1
ATOM 5446 O O . HIS A 1 731 ? -0.989 -13.653 66.152 1.00 86.62 731 HIS A O 1
ATOM 5452 N N . ASP A 1 732 ? -0.242 -15.779 66.123 1.00 85.94 732 ASP A N 1
ATOM 5453 C CA . ASP A 1 732 ? 0.382 -15.758 67.448 1.00 85.94 732 ASP A CA 1
ATOM 5454 C C . ASP A 1 732 ? 1.695 -14.969 67.423 1.00 85.94 732 ASP A C 1
ATOM 5456 O O . ASP A 1 732 ? 2.087 -14.353 68.420 1.00 85.94 732 ASP A O 1
ATOM 5460 N N . ARG A 1 733 ? 2.367 -14.962 66.267 1.00 85.44 733 ARG A N 1
ATOM 5461 C CA . ARG A 1 733 ? 3.627 -14.246 66.042 1.00 85.44 733 ARG A CA 1
ATOM 5462 C C . ARG A 1 733 ? 3.430 -12.816 65.537 1.00 85.44 733 ARG A C 1
ATOM 5464 O O . ARG A 1 733 ? 4.093 -11.892 66.015 1.00 85.44 733 ARG A O 1
ATOM 5471 N N . ASP A 1 734 ? 2.567 -12.631 64.543 1.00 80.31 734 ASP A N 1
ATOM 5472 C CA . ASP A 1 734 ? 2.521 -11.427 63.706 1.00 80.31 734 ASP A CA 1
ATOM 5473 C C . ASP A 1 734 ? 1.340 -10.507 64.023 1.00 80.31 734 ASP A C 1
ATOM 5475 O O . ASP A 1 734 ? 1.355 -9.330 63.642 1.00 80.31 734 ASP A O 1
ATOM 5479 N N . SER A 1 735 ? 0.350 -10.995 64.772 1.00 81.50 735 SER A N 1
ATOM 5480 C CA . SER A 1 735 ? -0.838 -10.237 65.157 1.00 81.50 735 SER A CA 1
ATOM 5481 C C . SER A 1 735 ? -0.874 -9.930 66.662 1.00 81.50 735 SER A C 1
ATOM 5483 O O . SER A 1 735 ? -0.093 -10.440 67.460 1.00 81.50 735 SER A O 1
ATOM 5485 N N . ARG A 1 736 ? -1.793 -9.049 67.077 1.00 83.44 736 ARG A N 1
ATOM 5486 C CA . ARG A 1 736 ? -2.051 -8.767 68.505 1.00 83.44 736 ARG A CA 1
ATOM 5487 C C . ARG A 1 736 ? -3.069 -9.727 69.127 1.00 83.44 736 ARG A C 1
ATOM 5489 O O . ARG A 1 736 ? -3.306 -9.646 70.330 1.00 83.44 736 ARG A O 1
ATOM 5496 N N . PHE A 1 737 ? -3.699 -10.568 68.314 1.00 85.69 737 PHE A N 1
ATOM 5497 C CA . PHE A 1 737 ? -4.724 -11.514 68.726 1.00 85.69 737 PHE A CA 1
ATOM 5498 C C . PHE A 1 737 ? -4.241 -12.929 68.411 1.00 85.69 737 PHE A C 1
ATOM 5500 O O . PHE A 1 737 ? -4.350 -13.390 67.275 1.00 85.69 737 PHE A O 1
ATOM 5507 N N . ALA A 1 738 ? -3.673 -13.576 69.427 1.00 86.62 738 ALA A N 1
ATOM 5508 C CA . ALA A 1 738 ? -3.269 -14.973 69.354 1.00 86.62 738 ALA A CA 1
ATOM 5509 C C . ALA A 1 738 ? -4.513 -15.868 69.262 1.00 86.62 738 ALA A C 1
ATOM 5511 O O . ALA A 1 738 ? -5.485 -15.653 69.996 1.00 86.62 738 ALA A O 1
ATOM 5512 N N . LEU A 1 739 ? -4.489 -16.847 68.363 1.00 88.12 739 LEU A N 1
ATOM 5513 C CA . LEU A 1 739 ? -5.610 -17.756 68.154 1.00 88.12 739 LEU A CA 1
ATOM 5514 C C . LEU A 1 739 ? -5.493 -18.929 69.127 1.00 88.12 739 LEU A C 1
ATOM 5516 O O . LEU A 1 739 ? -4.491 -19.635 69.169 1.00 88.12 739 LEU A O 1
ATOM 5520 N N . ASP A 1 740 ? -6.545 -19.179 69.902 1.00 86.88 740 ASP A N 1
ATOM 5521 C CA . ASP A 1 740 ? -6.635 -20.420 70.669 1.00 86.88 740 ASP A CA 1
ATOM 5522 C C . ASP A 1 740 ? -6.967 -21.625 69.762 1.00 86.88 740 ASP A C 1
ATOM 5524 O O . ASP A 1 740 ? -7.283 -21.483 68.579 1.00 86.88 740 ASP A O 1
ATOM 5528 N N . GLU A 1 741 ? -6.955 -22.837 70.328 1.00 87.94 741 GLU A N 1
ATOM 5529 C CA . GLU A 1 741 ? -7.260 -24.082 69.601 1.00 87.94 741 GLU A CA 1
ATOM 5530 C C . GLU A 1 741 ? -8.614 -24.096 68.870 1.00 87.94 741 GLU A C 1
ATOM 5532 O O . GLU A 1 741 ? -8.837 -24.966 68.022 1.00 87.94 741 GLU A O 1
ATOM 5537 N N . THR A 1 742 ? -9.554 -23.222 69.234 1.00 87.56 742 THR A N 1
ATOM 5538 C CA . THR A 1 742 ? -10.867 -23.142 68.585 1.00 87.56 742 THR A CA 1
ATOM 5539 C C . THR A 1 742 ? -10.820 -22.158 67.424 1.00 87.56 742 THR A C 1
ATOM 5541 O O . THR A 1 742 ? -11.252 -22.505 66.328 1.00 87.56 742 THR A O 1
ATOM 5544 N N . HIS A 1 743 ? -10.248 -20.970 67.630 1.00 88.50 743 HIS A N 1
ATOM 5545 C CA . HIS A 1 743 ? -10.161 -19.938 66.597 1.00 88.50 743 HIS A CA 1
ATOM 5546 C C . HIS A 1 743 ? -9.136 -20.276 65.505 1.00 88.50 743 HIS A C 1
ATOM 5548 O O . HIS A 1 743 ? -9.369 -19.956 64.345 1.00 88.50 743 HIS A O 1
ATOM 5554 N N . ALA A 1 744 ? -8.066 -21.008 65.831 1.00 87.00 744 ALA A N 1
ATOM 5555 C CA . ALA A 1 744 ? -7.069 -21.471 64.859 1.00 87.00 744 ALA A CA 1
ATOM 5556 C C . ALA A 1 744 ? -7.626 -22.467 63.820 1.00 87.00 744 ALA A C 1
ATOM 5558 O O . ALA A 1 744 ? -6.978 -22.743 62.815 1.00 87.00 744 ALA A O 1
ATOM 5559 N N . LYS A 1 745 ? -8.819 -23.030 64.061 1.00 88.00 745 LYS A N 1
ATOM 5560 C CA . LYS A 1 745 ? -9.505 -23.954 63.141 1.00 88.00 745 LYS A CA 1
ATOM 5561 C C . LYS A 1 745 ? -10.476 -23.250 62.193 1.00 88.00 745 LYS A C 1
ATOM 5563 O O . LYS A 1 745 ? -11.044 -23.912 61.327 1.00 88.00 745 LYS A O 1
ATOM 5568 N N . LEU A 1 746 ? -10.729 -21.958 62.398 1.00 87.56 746 LEU A N 1
ATOM 5569 C CA . LEU A 1 746 ? -11.639 -21.178 61.568 1.00 87.56 746 LEU A CA 1
ATOM 5570 C C . LEU A 1 746 ? -10.916 -20.686 60.314 1.00 87.56 746 LEU A C 1
ATOM 5572 O O . LEU A 1 746 ? -9.713 -20.433 60.336 1.00 87.56 746 LEU A O 1
ATOM 5576 N N . SER A 1 747 ? -11.661 -20.546 59.221 1.00 87.19 747 SER A N 1
ATOM 5577 C CA . SER A 1 747 ? -11.151 -19.902 58.015 1.00 87.19 747 SER A CA 1
ATOM 5578 C C . SER A 1 747 ? -10.968 -18.400 58.250 1.00 87.19 747 SER A C 1
ATOM 5580 O O . SER A 1 747 ? -11.651 -17.797 59.082 1.00 87.19 747 SER A O 1
ATOM 5582 N N . CYS A 1 748 ? -10.028 -17.782 57.531 1.00 84.94 748 CYS A N 1
ATOM 5583 C CA . CYS A 1 748 ? -9.669 -16.375 57.729 1.00 84.94 748 CYS A CA 1
ATOM 5584 C C . CYS A 1 748 ? -10.878 -15.437 57.576 1.00 84.94 748 CYS A C 1
ATOM 5586 O O . CYS A 1 748 ? -11.024 -14.492 58.350 1.00 84.94 748 CYS A O 1
ATOM 5588 N N . ASP A 1 749 ? -11.775 -15.736 56.636 1.00 85.81 749 ASP A N 1
ATOM 5589 C CA . ASP A 1 749 ? -12.997 -14.980 56.341 1.00 85.81 749 ASP A CA 1
ATOM 5590 C C . ASP A 1 749 ? -14.032 -15.005 57.478 1.00 85.81 749 ASP A C 1
ATOM 5592 O O . ASP A 1 749 ? -14.888 -14.125 57.546 1.00 85.81 749 ASP A O 1
ATOM 5596 N N . ALA A 1 750 ? -13.928 -15.942 58.428 1.00 85.31 750 ALA A N 1
ATOM 5597 C CA . ALA A 1 750 ? -14.794 -15.963 59.607 1.00 85.31 750 ALA A CA 1
ATOM 5598 C C . ALA A 1 750 ? -14.573 -14.741 60.519 1.00 85.31 750 ALA A C 1
ATOM 5600 O O . ALA A 1 750 ? -15.482 -14.335 61.248 1.00 85.31 750 ALA A O 1
ATOM 5601 N N . CYS A 1 751 ? -13.372 -14.158 60.468 1.00 83.00 751 CYS A N 1
ATOM 5602 C CA . CYS A 1 751 ? -12.958 -13.015 61.283 1.00 83.00 751 CYS A CA 1
ATOM 5603 C C . CYS A 1 751 ? -12.634 -11.784 60.421 1.00 83.00 751 CYS A C 1
ATOM 5605 O O . CYS A 1 751 ? -12.979 -10.658 60.784 1.00 83.00 751 CYS A O 1
ATOM 5607 N N . HIS A 1 752 ? -11.988 -11.992 59.275 1.00 88.75 752 HIS A N 1
ATOM 5608 C CA . HIS A 1 752 ? -11.619 -10.952 58.322 1.00 88.75 752 HIS A CA 1
ATOM 5609 C C . HIS A 1 752 ? -12.726 -10.767 57.294 1.00 88.75 752 HIS A C 1
ATOM 5611 O O . HIS A 1 752 ? -12.756 -11.391 56.237 1.00 88.75 752 HIS A O 1
ATOM 5617 N N . LEU A 1 753 ? -13.671 -9.906 57.651 1.00 84.94 753 LEU A N 1
ATOM 5618 C CA . LEU A 1 753 ? -14.864 -9.656 56.856 1.00 84.94 753 LEU A CA 1
ATOM 5619 C C . LEU A 1 753 ? -14.599 -8.621 55.751 1.00 84.94 753 LEU A C 1
ATOM 5621 O O . LEU A 1 753 ? -13.730 -7.760 55.920 1.00 84.94 753 LEU A O 1
ATOM 5625 N N . PRO A 1 754 ? -15.370 -8.644 54.650 1.00 84.19 754 PRO A N 1
ATOM 5626 C CA . PRO A 1 754 ? -15.323 -7.596 53.639 1.00 84.19 754 PRO A CA 1
ATOM 5627 C C . PRO A 1 754 ? -15.553 -6.199 54.236 1.00 84.19 754 PRO A C 1
ATOM 5629 O O . PRO A 1 754 ? -16.482 -5.971 55.017 1.00 84.19 754 PRO A O 1
ATOM 5632 N N . TRP A 1 755 ? -14.692 -5.260 53.861 1.00 79.38 755 TRP A N 1
ATOM 5633 C CA . TRP A 1 755 ? -14.761 -3.842 54.173 1.00 79.38 755 TRP A CA 1
ATOM 5634 C C . TRP A 1 755 ? -15.192 -3.079 52.922 1.00 79.38 755 TRP A C 1
ATOM 5636 O O . TRP A 1 755 ? -14.481 -3.133 51.920 1.00 79.38 755 TRP A O 1
ATOM 5646 N N . PRO A 1 756 ? -16.310 -2.337 52.958 1.00 77.62 756 PRO A N 1
ATOM 5647 C CA . PRO A 1 756 ? -16.592 -1.355 51.920 1.00 77.62 756 PRO A CA 1
ATOM 5648 C C . PRO A 1 756 ? -15.541 -0.235 51.905 1.00 77.62 756 PRO A C 1
ATOM 5650 O O . PRO A 1 756 ? -15.307 0.416 52.928 1.00 77.62 756 PRO A O 1
ATOM 5653 N N . MET A 1 757 ? -14.957 -0.007 50.735 1.00 75.88 757 MET A N 1
ATOM 5654 C CA . MET A 1 757 ? -14.100 1.132 50.421 1.00 75.88 757 MET A CA 1
ATOM 5655 C C . MET A 1 757 ? -14.941 2.336 49.977 1.00 75.88 757 MET A C 1
ATOM 5657 O O . MET A 1 757 ? -16.130 2.213 49.677 1.00 75.88 757 MET A O 1
ATOM 5661 N N . ALA A 1 758 ? -14.329 3.524 49.966 1.00 67.06 758 ALA A N 1
ATOM 5662 C CA . ALA A 1 758 ? -15.009 4.773 49.612 1.00 67.06 758 ALA A CA 1
ATOM 5663 C C . ALA A 1 758 ? -15.491 4.815 48.149 1.00 67.06 758 ALA A C 1
ATOM 5665 O O . ALA A 1 758 ? -16.456 5.511 47.853 1.00 67.06 758 ALA A O 1
ATOM 5666 N N . ASP A 1 759 ? -14.846 4.055 47.265 1.00 59.62 759 ASP A N 1
ATOM 5667 C CA . ASP A 1 759 ? -15.167 3.920 45.839 1.00 59.62 759 ASP A CA 1
ATOM 5668 C C . ASP A 1 759 ? -16.216 2.828 45.544 1.00 59.62 759 ASP A C 1
ATOM 5670 O O . ASP A 1 759 ? -16.498 2.529 44.389 1.00 59.62 759 ASP A O 1
ATOM 5674 N N . GLY A 1 760 ? -16.795 2.210 46.580 1.00 68.06 760 GLY A N 1
ATOM 5675 C CA . GLY A 1 760 ? -17.796 1.150 46.437 1.00 68.06 760 GLY A CA 1
ATOM 5676 C C . GLY A 1 760 ? -17.221 -0.256 46.236 1.00 68.06 760 GLY A C 1
ATOM 5677 O O . GLY A 1 760 ? -17.979 -1.231 46.297 1.00 68.06 760 GLY A O 1
ATOM 5678 N N . SER A 1 761 ? -15.901 -0.401 46.077 1.00 70.19 761 SER A N 1
ATOM 5679 C CA . SER A 1 761 ? -15.238 -1.706 46.080 1.00 70.19 761 SER A CA 1
ATOM 5680 C C . SER A 1 761 ? -15.252 -2.333 47.483 1.00 70.19 761 SER A C 1
ATOM 5682 O O . SER A 1 761 ? -15.486 -1.662 48.495 1.00 70.19 761 SER A O 1
ATOM 5684 N N . GLN A 1 762 ? -15.052 -3.652 47.569 1.00 81.50 762 GLN A N 1
ATOM 5685 C CA . GLN A 1 762 ? -14.877 -4.328 48.854 1.00 81.50 762 GLN A CA 1
ATOM 5686 C C . GLN A 1 762 ? -13.512 -4.988 48.925 1.00 81.50 762 GLN A C 1
ATOM 5688 O O . GLN A 1 762 ? -13.176 -5.816 48.082 1.00 81.50 762 GLN A O 1
ATOM 5693 N N . VAL A 1 763 ? -12.768 -4.666 49.977 1.00 83.56 763 VAL A N 1
ATOM 5694 C CA . VAL A 1 763 ? -11.496 -5.315 50.306 1.00 83.56 763 VAL A CA 1
ATOM 5695 C C . VAL A 1 763 ? -11.648 -6.080 51.604 1.00 83.56 763 VAL A C 1
ATOM 5697 O O . VAL A 1 763 ? -12.421 -5.694 52.475 1.00 83.56 763 VAL A O 1
ATOM 5700 N N . VAL A 1 764 ? -10.928 -7.179 51.783 1.00 88.81 764 VAL A N 1
ATOM 5701 C CA . VAL A 1 764 ? -10.992 -7.915 53.051 1.00 88.81 764 VAL A CA 1
ATOM 5702 C C . VAL A 1 764 ? -10.361 -7.074 54.166 1.00 88.81 764 VAL A C 1
ATOM 5704 O O . VAL A 1 764 ? -9.244 -6.576 54.019 1.00 88.81 764 VAL A O 1
ATOM 5707 N N . ARG A 1 765 ? -11.073 -6.899 55.289 1.00 87.94 765 ARG A N 1
ATOM 5708 C CA . ARG A 1 765 ? -10.594 -6.109 56.428 1.00 87.94 765 ARG A CA 1
ATOM 5709 C C . ARG A 1 765 ? -9.616 -6.897 57.286 1.00 87.94 765 ARG A C 1
ATOM 5711 O O . ARG A 1 765 ? -10.015 -7.722 58.112 1.00 87.94 765 ARG A O 1
ATOM 5718 N N . TYR A 1 766 ? -8.346 -6.541 57.209 1.00 84.62 766 TYR A N 1
ATOM 5719 C CA . TYR A 1 766 ? -7.315 -7.069 58.100 1.00 84.62 766 TYR A CA 1
ATOM 5720 C C . TYR A 1 766 ? -6.940 -6.080 59.206 1.00 84.62 766 TYR A C 1
ATOM 5722 O O . TYR A 1 766 ? -6.674 -6.486 60.341 1.00 84.62 766 TYR A O 1
ATOM 5730 N N . ARG A 1 767 ? -6.982 -4.769 58.927 1.00 78.94 767 ARG A N 1
ATOM 5731 C CA . ARG A 1 767 ? -6.661 -3.721 59.905 1.00 78.94 767 ARG A CA 1
ATOM 5732 C C . ARG A 1 767 ? -7.399 -2.417 59.587 1.00 78.94 767 ARG A C 1
ATOM 5734 O O . ARG A 1 767 ? -7.455 -2.058 58.426 1.00 78.94 767 ARG A O 1
ATOM 5741 N N . PRO A 1 768 ? -7.879 -1.660 60.597 1.00 74.25 768 PRO A N 1
ATOM 5742 C CA . PRO A 1 768 ? -7.826 -1.956 62.027 1.00 74.25 768 PRO A CA 1
ATOM 5743 C C . PRO A 1 768 ? -8.932 -2.925 62.453 1.00 74.25 768 PRO A C 1
ATOM 5745 O O . PRO A 1 768 ? -10.099 -2.693 62.152 1.00 74.25 768 PRO A O 1
ATOM 5748 N N . LEU A 1 769 ? -8.569 -3.967 63.207 1.00 79.62 769 LEU A N 1
ATOM 5749 C CA . LEU A 1 769 ? -9.488 -4.834 63.953 1.00 79.62 769 LEU A CA 1
ATOM 5750 C C . LEU A 1 769 ? -9.233 -4.687 65.461 1.00 79.62 769 LEU A C 1
ATOM 5752 O O . LEU A 1 769 ? -8.086 -4.526 65.896 1.00 79.62 769 LEU A O 1
ATOM 5756 N N . GLY A 1 770 ? -10.304 -4.728 66.256 1.00 79.19 770 GLY A N 1
ATOM 5757 C CA . GLY A 1 770 ? -10.214 -4.793 67.716 1.00 79.19 770 GLY A CA 1
ATOM 5758 C C . GLY A 1 770 ? -9.850 -6.202 68.192 1.00 79.19 770 GLY A C 1
ATOM 5759 O O . GLY A 1 770 ? -10.152 -7.179 67.520 1.00 79.19 770 GLY A O 1
ATOM 5760 N N . THR A 1 771 ? -9.208 -6.318 69.357 1.00 82.94 771 THR A N 1
ATOM 5761 C CA . THR A 1 771 ? -8.779 -7.611 69.935 1.00 82.94 771 THR A CA 1
ATOM 5762 C C . THR A 1 771 ? -9.683 -8.096 71.073 1.00 82.94 771 THR A C 1
ATOM 5764 O O . THR A 1 771 ? -9.345 -9.050 71.768 1.00 82.94 771 THR A O 1
ATOM 5767 N N . THR A 1 772 ? -10.794 -7.406 71.336 1.00 85.00 772 THR A N 1
ATOM 5768 C CA . THR A 1 772 ? -11.765 -7.796 72.365 1.00 85.00 772 THR A CA 1
ATOM 5769 C C . THR A 1 772 ? -12.816 -8.727 71.770 1.00 85.00 772 THR A C 1
ATOM 5771 O O . THR A 1 772 ? -13.168 -8.604 70.598 1.00 85.00 772 THR A O 1
ATOM 5774 N N . CYS A 1 773 ? -13.375 -9.626 72.584 1.00 80.56 773 CYS A N 1
ATOM 5775 C CA . CYS A 1 773 ? -14.418 -10.550 72.130 1.00 80.56 773 CYS A CA 1
ATOM 5776 C C . CYS A 1 773 ? -15.620 -9.800 71.529 1.00 80.56 773 CYS A C 1
ATOM 5778 O O . CYS A 1 773 ? -16.184 -10.233 70.535 1.00 80.56 773 CYS A O 1
ATOM 5780 N N . GLU A 1 774 ? -15.977 -8.641 72.089 1.00 82.50 774 GLU A N 1
ATOM 5781 C CA . GLU A 1 774 ? -17.070 -7.784 71.606 1.00 82.50 774 GLU A CA 1
ATOM 5782 C C . GLU A 1 774 ? -16.782 -7.134 70.246 1.00 82.50 774 GLU A C 1
ATOM 5784 O O . GLU A 1 774 ? -17.719 -6.877 69.494 1.00 82.50 774 GLU A O 1
ATOM 5789 N N . ALA A 1 775 ? -15.513 -6.908 69.887 1.00 75.00 775 ALA A N 1
ATOM 5790 C CA . ALA A 1 775 ? -15.161 -6.346 68.584 1.00 75.00 775 ALA A CA 1
ATOM 5791 C C . ALA A 1 775 ? -15.470 -7.311 67.427 1.00 75.00 775 ALA A C 1
ATOM 5793 O O . ALA A 1 775 ? -15.734 -6.854 66.319 1.00 75.00 775 ALA A O 1
ATOM 5794 N N . CYS A 1 776 ? -15.468 -8.623 67.692 1.00 75.06 776 CYS A N 1
ATOM 5795 C CA . CYS A 1 776 ? -15.729 -9.661 66.688 1.00 75.06 776 CYS A CA 1
ATOM 5796 C C . CYS A 1 776 ? -17.092 -10.357 66.884 1.00 75.06 776 CYS A C 1
ATOM 5798 O O . CYS A 1 776 ? -17.715 -10.776 65.914 1.00 75.06 776 CYS A O 1
ATOM 5800 N N . HIS A 1 777 ? -17.584 -10.451 68.126 1.00 80.12 777 HIS A N 1
ATOM 5801 C CA . HIS A 1 777 ? -18.822 -11.160 68.490 1.00 80.12 777 HIS A CA 1
ATOM 5802 C C . HIS A 1 777 ? -19.915 -10.263 69.099 1.00 80.12 777 HIS A C 1
ATOM 5804 O O . HIS A 1 777 ? -20.983 -10.761 69.456 1.00 80.12 777 HIS A O 1
ATOM 5810 N N . GLY A 1 778 ? -19.678 -8.958 69.254 1.00 65.12 778 GLY A N 1
ATOM 5811 C CA . GLY A 1 778 ? -20.680 -8.011 69.744 1.00 65.12 778 GLY A CA 1
ATOM 5812 C C . GLY A 1 778 ? -21.639 -7.538 68.640 1.00 65.12 778 GLY A C 1
ATOM 5813 O O . GLY A 1 778 ? -21.301 -7.599 67.457 1.00 65.12 778 GLY A O 1
ATOM 5814 N N . PRO A 1 779 ? -22.812 -6.981 68.999 1.00 55.97 779 PRO A N 1
ATOM 5815 C CA . PRO A 1 779 ? -23.801 -6.472 68.037 1.00 55.97 779 PRO A CA 1
ATOM 5816 C C . PRO A 1 779 ? -23.299 -5.275 67.205 1.00 55.97 779 PRO A C 1
ATOM 5818 O O . PRO A 1 779 ? -23.936 -4.897 66.229 1.00 55.97 779 PRO A O 1
ATOM 5821 N N . VAL A 1 780 ? -22.146 -4.701 67.574 1.00 50.41 780 VAL A N 1
ATOM 5822 C CA . VAL A 1 780 ? -21.476 -3.571 66.904 1.00 50.41 780 VAL A CA 1
ATOM 5823 C C . VAL A 1 780 ? -20.228 -4.019 66.111 1.00 50.41 780 VAL A C 1
ATOM 5825 O O . VAL A 1 780 ? -19.582 -3.210 65.455 1.00 50.41 780 VAL A O 1
ATOM 5828 N N . GLY A 1 781 ? -19.892 -5.318 66.105 1.00 44.53 781 GLY A N 1
ATOM 5829 C CA . GLY A 1 781 ? -18.725 -5.877 65.398 1.00 44.53 781 GLY A CA 1
ATOM 5830 C C . GLY A 1 781 ? -18.835 -5.902 63.866 1.00 44.53 781 GLY A C 1
ATOM 5831 O O . GLY A 1 781 ? -17.916 -6.341 63.181 1.00 44.53 781 GLY A O 1
ATOM 5832 N N . ARG A 1 782 ? -19.944 -5.410 63.300 1.00 45.81 782 ARG A N 1
ATOM 5833 C CA . ARG A 1 782 ? -20.137 -5.230 61.856 1.00 45.81 782 ARG A CA 1
ATOM 5834 C C . ARG A 1 782 ? -20.492 -3.776 61.558 1.00 45.81 782 ARG A C 1
ATOM 5836 O O . ARG A 1 782 ? -21.651 -3.427 61.396 1.00 45.81 782 ARG A O 1
ATOM 5843 N N . GLY A 1 783 ? -19.464 -2.936 61.488 1.00 46.00 783 GLY A N 1
ATOM 5844 C CA . GLY A 1 783 ? -19.551 -1.616 60.865 1.00 46.00 783 GLY A CA 1
ATOM 5845 C C . GLY A 1 783 ? -19.958 -0.472 61.792 1.00 46.00 783 GLY A C 1
ATOM 5846 O O . GLY A 1 783 ? -21.129 -0.141 61.916 1.00 46.00 783 GLY A O 1
ATOM 5847 N N . ARG A 1 784 ? -18.958 0.218 62.343 1.00 40.06 784 ARG A N 1
ATOM 5848 C CA . ARG A 1 784 ? -18.831 1.687 62.303 1.00 40.06 784 ARG A CA 1
ATOM 5849 C C . ARG A 1 784 ? -17.421 2.047 62.761 1.00 40.06 784 ARG A C 1
ATOM 5851 O O . ARG A 1 784 ? -17.005 1.679 63.854 1.00 40.06 784 ARG A O 1
ATOM 5858 N N . GLY A 1 785 ? -16.665 2.708 61.888 1.00 39.91 785 GLY A N 1
ATOM 5859 C CA . GLY A 1 785 ? -15.422 3.356 62.281 1.00 39.91 785 GLY A CA 1
ATOM 5860 C C . GLY A 1 785 ? -15.749 4.470 63.267 1.00 39.91 785 GLY A C 1
ATOM 5861 O O . GLY A 1 785 ? -16.459 5.412 62.923 1.00 39.91 785 GLY A O 1
ATOM 5862 N N . GLU A 1 786 ? -15.255 4.358 64.494 1.00 38.38 786 GLU A N 1
ATOM 5863 C CA . GLU A 1 786 ? -15.092 5.532 65.338 1.00 38.38 786 GLU A CA 1
ATOM 5864 C C . GLU A 1 786 ? -13.956 6.364 64.738 1.00 38.38 786 GLU A C 1
ATOM 5866 O O . GLU A 1 786 ? -12.811 5.917 64.655 1.00 38.38 786 GLU A O 1
ATOM 5871 N N . GLY A 1 787 ? -14.296 7.569 64.280 1.00 45.09 787 GLY A N 1
ATOM 5872 C CA . GLY A 1 787 ? -13.325 8.587 63.914 1.00 45.09 787 GLY A CA 1
ATOM 5873 C C . GLY A 1 787 ? -12.477 8.949 65.130 1.00 45.09 787 GLY A C 1
ATOM 5874 O O . GLY A 1 787 ? -12.951 9.594 66.062 1.00 45.09 787 GLY A O 1
ATOM 5875 N N . GLY A 1 788 ? -11.216 8.533 65.113 1.00 30.58 788 GLY A N 1
ATOM 5876 C CA . GLY A 1 788 ? -10.188 9.004 66.028 1.00 30.58 788 GLY A CA 1
ATOM 5877 C C . GLY A 1 788 ? -9.292 9.985 65.293 1.00 30.58 788 GLY A C 1
ATOM 5878 O O . GLY A 1 788 ? -8.407 9.566 64.557 1.00 30.58 788 GLY A O 1
ATOM 5879 N N . GLY A 1 789 ? -9.530 11.282 65.482 1.00 34.62 789 GLY A N 1
ATOM 5880 C CA . GLY A 1 789 ? -8.631 12.313 64.983 1.00 34.62 789 GLY A CA 1
ATOM 5881 C C . GLY A 1 789 ? -7.235 12.197 65.596 1.00 34.62 789 GLY A C 1
ATOM 5882 O O . GLY A 1 789 ? -7.101 12.027 66.813 1.00 34.62 789 GLY A O 1
ATOM 5883 N N . ARG A 1 790 ? -6.224 12.351 64.741 1.00 31.94 790 ARG A N 1
ATOM 5884 C CA . ARG A 1 790 ? -5.018 13.158 64.949 1.00 31.94 790 ARG A CA 1
ATOM 5885 C C . ARG A 1 790 ? -4.392 13.498 63.612 1.00 31.94 790 ARG A C 1
ATOM 5887 O O . ARG A 1 790 ? -4.347 12.584 62.767 1.00 31.94 790 ARG A O 1
#

Secondary structure (DSSP, 8-state):
-PPPPPPHHHHHHHHHHHHHHHHHHHHHT---SSPPPHHHHHSGGGSSGGGHHHHH-STTSHHHHHHHTT-HHHHHHHHHT-HHHHTS-HHHHT-HHHHS--SS-TT--SS-HHHHHHTT-SSGGG--GGGGT----GGGGG--HHHH-TTTT-SSPPTT--SS----S-GGGTS--TTTT---S-GGGTS-SSS-TTSPPP---SSS---GGGTT--HHHHS-SSSTT-TTS--S----PPPPGGGTS--SS-HHHHHHHT-GGGT--TT-SSTT--TTTS-HHHHHHTT----TTGGGS-HHHH--S-SS-HHHHSTT--TT-GGGTS--TTTTTTTTS-GGGTS-SS-SSS-SS-TTGGGGSSS---GGGTTS-GGGTS-BSSTTSPB--S----SHHHH---TTTT-PPP-SS-S-TT-GGGT--SS-SS--TTSTTSPP-TTS---TTSS--HHHHSS----GGGGG--HHHH-HHHH---TT-----SS-SSS-TTSS-GGGS-----TTSGGGTS--TTTTTTTTSTT-GGGT--SS--SSPPS---GGGGT----GGGGGS-HHHHSPBPSSPPTTS-SB--HHHHS-S-TT-GGGTS--TTTTTTSS--SHHHHHS-SGGGTB-SS-SSSBSS---HHHHHS-PPPHHHHTS-GGGTS-BHHHHHHHHT--S-S---SBPPPS-SSGGGTS--TTTTTTTT-TT---GGGTEETTTEE---HHHHSSS---TTGGGS-GGGTS-EEE-TTS-EEE--SS---SHHHHHSTTSSS-------

pLDDT: mean 72.48, std 13.75, range [28.48, 93.44]